Protein AF-0000000073405191 (afdb_homodimer)

Structure (mmCIF, N/CA/C/O backbone):
data_AF-0000000073405191-model_v1
#
loop_
_entity.id
_entity.type
_entity.pdbx_description
1 polymer 'Dihydrolipoamide dehydrogenase'
#
loop_
_atom_site.group_PDB
_atom_site.id
_atom_site.type_symbol
_atom_site.label_atom_id
_atom_site.label_alt_id
_atom_site.label_comp_id
_atom_site.label_asym_id
_atom_site.label_entity_id
_atom_site.label_seq_id
_atom_site.pdbx_PDB_ins_code
_atom_site.Cartn_x
_atom_site.Cartn_y
_atom_site.Cartn_z
_atom_site.occupancy
_atom_site.B_iso_or_equiv
_atom_site.auth_seq_id
_atom_site.auth_comp_id
_atom_site.auth_asym_id
_atom_site.auth_atom_id
_atom_site.pdbx_PDB_model_num
ATOM 1 N N . MET A 1 1 ? 26.297 29.125 11.461 1 95.62 1 MET A N 1
ATOM 2 C CA . MET A 1 1 ? 25.328 30.203 11.625 1 95.62 1 MET A CA 1
ATOM 3 C C . MET A 1 1 ? 24.344 29.891 12.742 1 95.62 1 MET A C 1
ATOM 5 O O . MET A 1 1 ? 24.234 28.75 13.18 1 95.62 1 MET A O 1
ATOM 9 N N . ARG A 1 2 ? 23.734 30.891 13.266 1 97.25 2 ARG A N 1
ATOM 10 C CA . ARG A 1 2 ? 22.625 30.75 14.195 1 97.25 2 ARG A CA 1
ATOM 11 C C . ARG A 1 2 ? 21.297 30.875 13.477 1 97.25 2 ARG A C 1
ATOM 13 O O . ARG A 1 2 ? 21 31.922 12.883 1 97.25 2 ARG A O 1
ATOM 20 N N . ILE A 1 3 ? 20.547 29.781 13.508 1 98.25 3 ILE A N 1
ATOM 21 C CA . ILE A 1 3 ? 19.266 29.766 12.812 1 98.25 3 ILE A CA 1
ATOM 22 C C . ILE A 1 3 ? 18.141 29.547 13.82 1 98.25 3 ILE A C 1
ATOM 24 O O . ILE A 1 3 ? 18.219 28.641 14.664 1 98.25 3 ILE A O 1
ATOM 28 N N . VAL A 1 4 ? 17.141 30.422 13.797 1 98.5 4 VAL A N 1
ATOM 29 C CA . VAL A 1 4 ? 15.969 30.281 14.648 1 98.5 4 VAL A CA 1
ATOM 30 C C . VAL A 1 4 ? 14.781 29.781 13.828 1 98.5 4 VAL A C 1
ATOM 32 O O . VAL A 1 4 ? 14.461 30.359 12.789 1 98.5 4 VAL A O 1
ATOM 35 N N . VAL A 1 5 ? 14.203 28.703 14.219 1 98.75 5 VAL A N 1
ATOM 36 C CA . VAL A 1 5 ? 13.008 28.125 13.609 1 98.75 5 VAL A CA 1
ATOM 37 C C . VAL A 1 5 ? 11.812 28.328 14.539 1 98.75 5 VAL A C 1
ATOM 39 O O . VAL A 1 5 ? 11.883 28.016 15.727 1 98.75 5 VAL A O 1
ATOM 42 N N . ILE A 1 6 ? 10.703 28.875 14.008 1 98.75 6 ILE A N 1
ATOM 43 C CA . ILE A 1 6 ? 9.539 29.156 14.844 1 98.75 6 ILE A CA 1
ATOM 44 C C . ILE A 1 6 ? 8.406 28.203 14.469 1 98.75 6 ILE A C 1
ATOM 46 O O . ILE A 1 6 ? 7.824 28.312 13.391 1 98.75 6 ILE A O 1
ATOM 50 N N . GLY A 1 7 ? 8.008 27.359 15.406 1 98.5 7 GLY A N 1
ATOM 51 C CA . GLY A 1 7 ? 7.008 26.328 15.195 1 98.5 7 GLY A CA 1
ATOM 52 C C . GLY A 1 7 ? 7.602 24.938 15.117 1 98.5 7 GLY A C 1
ATOM 53 O O . GLY A 1 7 ? 8.633 24.734 14.477 1 98.5 7 GLY A O 1
ATOM 54 N N . SER A 1 8 ? 6.941 23.984 15.719 1 98.38 8 SER A N 1
ATOM 55 C CA . SER A 1 8 ? 7.512 22.641 15.812 1 98.38 8 SER A CA 1
ATOM 56 C C . SER A 1 8 ? 6.695 21.641 15.008 1 98.38 8 SER A C 1
ATOM 58 O O . SER A 1 8 ? 6.809 20.438 15.219 1 98.38 8 SER A O 1
ATOM 60 N N . GLY A 1 9 ? 5.742 22.156 14.102 1 97.88 9 GLY A N 1
ATOM 61 C CA . GLY A 1 9 ? 5.086 21.25 13.172 1 97.88 9 GLY A CA 1
ATOM 62 C C . GLY A 1 9 ? 6.043 20.625 12.172 1 97.88 9 GLY A C 1
ATOM 63 O O . GLY A 1 9 ? 7.258 20.812 12.273 1 97.88 9 GLY A O 1
ATOM 64 N N . PRO A 1 10 ? 5.492 19.922 11.172 1 97.94 10 PRO A N 1
ATOM 65 C CA . PRO A 1 10 ? 6.34 19.188 10.227 1 97.94 10 PRO A CA 1
ATOM 66 C C . PRO A 1 10 ? 7.363 20.094 9.539 1 97.94 10 PRO A C 1
ATOM 68 O O . PRO A 1 10 ? 8.539 19.734 9.453 1 97.94 10 PRO A O 1
ATOM 71 N N . ALA A 1 11 ? 6.965 21.25 9.078 1 98.62 11 ALA A N 1
ATOM 72 C CA . ALA A 1 11 ? 7.883 22.156 8.391 1 98.62 11 ALA A CA 1
ATOM 73 C C . ALA A 1 11 ? 9 22.625 9.32 1 98.62 11 ALA A C 1
ATOM 75 O O . ALA A 1 11 ? 10.172 22.641 8.93 1 98.62 11 ALA A O 1
ATOM 76 N N . GLY A 1 12 ? 8.617 23.031 10.508 1 98.75 12 GLY A N 1
ATOM 77 C CA . GLY A 1 12 ? 9.609 23.5 11.469 1 98.75 12 GLY A CA 1
ATOM 78 C C . GLY A 1 12 ? 10.57 22.406 11.906 1 98.75 12 GLY A C 1
ATOM 79 O O . GLY A 1 12 ? 11.781 22.641 11.961 1 98.75 12 GLY A O 1
ATOM 80 N N . LEU A 1 13 ? 10.055 21.266 12.195 1 98.38 13 LEU A N 1
ATOM 81 C CA . LEU A 1 13 ? 10.867 20.125 12.633 1 98.38 13 LEU A CA 1
ATOM 82 C C . LEU A 1 13 ? 11.93 19.797 11.602 1 98.38 13 LEU A C 1
ATOM 84 O O . LEU A 1 13 ? 13.109 19.672 11.93 1 98.38 13 LEU A O 1
ATOM 88 N N . TYR A 1 14 ? 11.555 19.719 10.375 1 98.19 14 TYR A N 1
ATOM 89 C CA . TYR A 1 14 ? 12.484 19.25 9.359 1 98.19 14 TYR A CA 1
ATOM 90 C C . TYR A 1 14 ? 13.391 20.375 8.891 1 98.19 14 TYR A C 1
ATOM 92 O O . TYR A 1 14 ? 14.508 20.125 8.422 1 98.19 14 TYR A O 1
ATOM 100 N N . SER A 1 15 ? 12.945 21.641 9.031 1 98.75 15 SER A N 1
ATOM 101 C CA . SER A 1 15 ? 13.875 22.75 8.836 1 98.75 15 SER A CA 1
ATOM 102 C C . SER A 1 15 ? 15 22.719 9.867 1 98.75 15 SER A C 1
ATOM 104 O O . SER A 1 15 ? 16.172 22.906 9.523 1 98.75 15 SER A O 1
ATOM 106 N N . ALA A 1 16 ? 14.594 22.5 11.078 1 98.75 16 ALA A N 1
ATOM 107 C CA . ALA A 1 16 ? 15.547 22.484 12.18 1 98.75 16 ALA A CA 1
ATOM 108 C C . ALA A 1 16 ? 16.562 21.344 12.023 1 98.75 16 ALA A C 1
ATOM 110 O O . ALA A 1 16 ? 17.766 21.562 12.133 1 98.75 16 ALA A O 1
ATOM 111 N N . ILE A 1 17 ? 16.062 20.172 11.719 1 97.75 17 ILE A N 1
ATOM 112 C CA . ILE A 1 17 ? 16.922 18.984 11.609 1 97.75 17 ILE A CA 1
ATOM 113 C C . ILE A 1 17 ? 17.859 19.141 10.414 1 97.75 17 ILE A C 1
ATOM 115 O O . ILE A 1 17 ? 19.047 18.828 10.5 1 97.75 17 ILE A O 1
ATOM 119 N N . THR A 1 18 ? 17.312 19.625 9.32 1 97.75 18 THR A N 1
ATOM 120 C CA . THR A 1 18 ? 18.125 19.828 8.117 1 97.75 18 THR A CA 1
ATOM 121 C C . THR A 1 18 ? 19.234 20.844 8.375 1 97.75 18 THR A C 1
ATOM 123 O O . THR A 1 18 ? 20.391 20.609 8.055 1 97.75 18 THR A O 1
ATOM 126 N N . SER A 1 19 ? 18.906 21.938 8.984 1 98.56 19 SER A N 1
ATOM 127 C CA . SER A 1 19 ? 19.875 23 9.281 1 98.56 19 SER A CA 1
ATOM 128 C C . SER A 1 19 ? 20.938 22.516 10.258 1 98.56 19 SER A C 1
ATOM 130 O O . SER A 1 19 ? 22.125 22.797 10.07 1 98.56 19 SER A O 1
ATOM 132 N N . SER A 1 20 ? 20.484 21.859 11.273 1 98.56 20 SER A N 1
ATOM 133 C CA . SER A 1 20 ? 21.406 21.359 12.273 1 98.56 20 SER A CA 1
ATOM 134 C C . SER A 1 20 ? 22.375 20.344 11.672 1 98.56 20 SER A C 1
ATOM 136 O O . SER A 1 20 ? 23.562 20.344 11.992 1 98.56 20 SER A O 1
ATOM 138 N N . SER A 1 21 ? 21.875 19.5 10.836 1 96.88 21 SER A N 1
ATOM 139 C CA . SER A 1 21 ? 22.703 18.469 10.203 1 96.88 21 SER A CA 1
ATOM 140 C C . SER A 1 21 ? 23.797 19.078 9.336 1 96.88 21 SER A C 1
ATOM 142 O O . SER A 1 21 ? 24.781 18.422 9.023 1 96.88 21 SER A O 1
ATOM 144 N N . LEU A 1 22 ? 23.625 20.344 8.969 1 97.44 22 LEU A N 1
ATOM 145 C CA . LEU A 1 22 ? 24.594 21.062 8.141 1 97.44 22 LEU A CA 1
ATOM 146 C C . LEU A 1 22 ? 25.594 21.828 9 1 97.44 22 LEU A C 1
ATOM 148 O O . LEU A 1 22 ? 26.406 22.594 8.477 1 97.44 22 LEU A O 1
ATOM 152 N N . GLY A 1 23 ? 25.469 21.688 10.336 1 97.88 23 GLY A N 1
ATOM 153 C CA . GLY A 1 23 ? 26.469 22.234 11.234 1 97.88 23 GLY A CA 1
ATOM 154 C C . GLY A 1 23 ? 26.062 23.547 11.867 1 97.88 23 GLY A C 1
ATOM 155 O O . GLY A 1 23 ? 26.844 24.156 12.602 1 97.88 23 GLY A O 1
ATOM 156 N N . ASN A 1 24 ? 24.859 24 11.656 1 98.5 24 ASN A N 1
ATOM 157 C CA . ASN A 1 24 ? 24.391 25.266 12.219 1 98.5 24 ASN A CA 1
ATOM 158 C C . ASN A 1 24 ? 23.922 25.094 13.656 1 98.5 24 ASN A C 1
ATOM 160 O O . ASN A 1 24 ? 23.547 24 14.07 1 98.5 24 ASN A O 1
ATOM 164 N N . LYS A 1 25 ? 24.047 26.125 14.406 1 98.25 25 LYS A N 1
ATOM 165 C CA . LYS A 1 25 ? 23.375 26.172 15.703 1 98.25 25 LYS A CA 1
ATOM 166 C C . LYS A 1 25 ? 21.906 26.547 15.555 1 98.25 25 LYS A C 1
ATOM 168 O O . LYS A 1 25 ? 21.578 27.656 15.141 1 98.25 25 LYS A O 1
ATOM 173 N N . VAL A 1 26 ? 21.031 25.625 15.93 1 98.69 26 VAL A N 1
ATOM 174 C CA . VAL A 1 26 ? 19.625 25.828 15.641 1 98.69 26 VAL A CA 1
ATOM 175 C C . VAL A 1 26 ? 18.844 25.922 16.953 1 98.69 26 VAL A C 1
ATOM 177 O O . VAL A 1 26 ? 19.031 25.109 17.859 1 98.69 26 VAL A O 1
ATOM 180 N N . THR A 1 27 ? 18 26.922 17.062 1 98.25 27 THR A N 1
ATOM 181 C CA . THR A 1 27 ? 17.031 27.062 18.141 1 98.25 27 THR A CA 1
ATOM 182 C C . THR A 1 27 ? 15.602 26.984 17.594 1 98.25 27 THR A C 1
ATOM 184 O O . THR A 1 27 ? 15.242 27.734 16.688 1 98.25 27 THR A O 1
ATOM 187 N N . LEU A 1 28 ? 14.844 26.016 18.062 1 98.69 28 LEU A N 1
ATOM 188 C CA . LEU A 1 28 ? 13.438 25.875 17.703 1 98.69 28 LEU A CA 1
ATOM 189 C C . LEU A 1 28 ? 12.539 26.469 18.781 1 98.69 28 LEU A C 1
ATOM 191 O O . LEU A 1 28 ? 12.656 26.109 19.969 1 98.69 28 LEU A O 1
ATOM 195 N N . VAL A 1 29 ? 11.703 27.406 18.422 1 98.56 29 VAL A N 1
ATOM 196 C CA . VAL A 1 29 ? 10.781 28.062 19.344 1 98.56 29 VAL A CA 1
ATOM 197 C C . VAL A 1 29 ? 9.375 27.484 19.156 1 98.56 29 VAL A C 1
ATOM 199 O O . VAL A 1 29 ? 8.867 27.438 18.031 1 98.56 29 VAL A O 1
ATOM 202 N N . GLU A 1 30 ? 8.773 27.016 20.156 1 98.44 30 GLU A N 1
ATOM 203 C CA . GLU A 1 30 ? 7.422 26.469 20.141 1 98.44 30 GLU A CA 1
ATOM 204 C C . GLU A 1 30 ? 6.578 27.047 21.266 1 98.44 30 GLU A C 1
ATOM 206 O O . GLU A 1 30 ? 6.969 26.984 22.438 1 98.44 30 GLU A O 1
ATOM 211 N N . LYS A 1 31 ? 5.445 27.609 20.891 1 96.56 31 LYS A N 1
ATOM 212 C CA . LYS A 1 31 ? 4.59 28.234 21.891 1 96.56 31 LYS A CA 1
ATOM 213 C C . LYS A 1 31 ? 3.951 27.203 22.812 1 96.56 31 LYS A C 1
ATOM 215 O O . LYS A 1 31 ? 3.68 27.484 23.984 1 96.56 31 LYS A O 1
ATOM 220 N N . GLU A 1 32 ? 3.672 25.984 22.266 1 95.06 32 GLU A N 1
ATOM 221 C CA . GLU A 1 32 ? 3.047 24.922 23.062 1 95.06 32 GLU A CA 1
ATOM 222 C C . GLU A 1 32 ? 4.082 24.172 23.891 1 95.06 32 GLU A C 1
ATOM 224 O O . GLU A 1 32 ? 5.273 24.188 23.562 1 95.06 32 GLU A O 1
ATOM 229 N N . ASP A 1 33 ? 3.547 23.469 24.891 1 94.75 33 ASP A N 1
ATOM 230 C CA . ASP A 1 33 ? 4.422 22.641 25.719 1 94.75 33 ASP A CA 1
ATOM 231 C C . ASP A 1 33 ? 4.836 21.375 24.969 1 94.75 33 ASP A C 1
ATOM 233 O O . ASP A 1 33 ? 5.898 20.812 25.25 1 94.75 33 ASP A O 1
ATOM 237 N N . ARG A 1 34 ? 3.947 20.938 24.188 1 95.31 34 ARG A N 1
ATOM 238 C CA . ARG A 1 34 ? 4.215 19.719 23.422 1 95.31 34 ARG A CA 1
ATOM 239 C C . ARG A 1 34 ? 4.66 20.047 22 1 95.31 34 ARG A C 1
ATOM 241 O O . ARG A 1 34 ? 4.223 21.047 21.422 1 95.31 34 ARG A O 1
ATOM 248 N N . LEU A 1 35 ? 5.453 19.172 21.484 1 97.94 35 LEU A N 1
ATOM 249 C CA . LEU A 1 35 ? 6.004 19.375 20.156 1 97.94 35 LEU A CA 1
ATOM 250 C C . LEU A 1 35 ? 5.23 18.578 19.109 1 97.94 35 LEU A C 1
ATOM 252 O O . LEU A 1 35 ? 4.562 17.594 19.453 1 97.94 35 LEU A O 1
ATOM 256 N N . GLY A 1 36 ? 5.336 19.062 17.875 1 97.44 36 GLY A N 1
ATOM 257 C CA . GLY A 1 36 ? 4.793 18.281 16.781 1 97.44 36 GLY A CA 1
ATOM 258 C C . GLY A 1 36 ? 3.764 19.031 15.961 1 97.44 36 GLY A C 1
ATOM 259 O O . GLY A 1 36 ? 3.396 18.594 14.867 1 97.44 36 GLY A O 1
ATOM 260 N N . GLY A 1 37 ? 3.299 20.188 16.453 1 97 37 GLY A N 1
ATOM 261 C CA . GLY A 1 37 ? 2.355 21.016 15.719 1 97 37 GLY A CA 1
ATOM 262 C C . GLY A 1 37 ? 1.03 20.328 15.469 1 97 37 GLY A C 1
ATOM 263 O O . GLY A 1 37 ? 0.653 19.406 16.203 1 97 37 GLY A O 1
ATOM 264 N N . THR A 1 38 ? 0.294 20.812 14.523 1 95.06 38 THR A N 1
ATOM 265 C CA . THR A 1 38 ? -1.05 20.328 14.234 1 95.06 38 THR A CA 1
ATOM 266 C C . THR A 1 38 ? -1.018 18.859 13.844 1 95.06 38 THR A C 1
ATOM 268 O O . THR A 1 38 ? -1.828 18.062 14.32 1 95.06 38 THR A O 1
ATOM 271 N N . CYS A 1 39 ? -0.105 18.453 13.016 1 96.69 39 CYS A N 1
ATOM 272 C CA . CYS A 1 39 ? -0.066 17.094 12.469 1 96.69 39 CYS A CA 1
ATOM 273 C C . CYS A 1 39 ? 0.036 16.062 13.578 1 96.69 39 CYS A C 1
ATOM 275 O O . CYS A 1 39 ? -0.741 15.109 13.617 1 96.69 39 CYS A O 1
ATOM 277 N N . VAL A 1 40 ? 0.965 16.25 14.469 1 97.94 40 VAL A N 1
ATOM 278 C CA . VAL A 1 40 ? 1.232 15.266 15.516 1 97.94 40 VAL A CA 1
ATOM 279 C C . VAL A 1 40 ? 0.163 15.359 16.594 1 97.94 40 VAL A C 1
ATOM 281 O O . VAL A 1 40 ? -0.414 14.344 17 1 97.94 40 VAL A O 1
ATOM 284 N N . LEU A 1 41 ? -0.231 16.531 16.984 1 97.94 41 LEU A N 1
ATOM 285 C CA . LEU A 1 41 ? -0.994 16.719 18.219 1 97.94 41 LEU A CA 1
ATOM 286 C C . LEU A 1 41 ? -2.492 16.703 17.938 1 97.94 41 LEU A C 1
ATOM 288 O O . LEU A 1 41 ? -3.287 16.328 18.797 1 97.94 41 LEU A O 1
ATOM 292 N N . TYR A 1 42 ? -2.896 17.078 16.641 1 96.88 42 TYR A N 1
ATOM 293 C CA . TYR A 1 42 ? -4.32 17.359 16.484 1 96.88 42 TYR A CA 1
ATOM 294 C C . TYR A 1 42 ? -4.867 16.75 15.203 1 96.88 42 TYR A C 1
ATOM 296 O O . TYR A 1 42 ? -6.082 16.609 15.047 1 96.88 42 TYR A O 1
ATOM 304 N N . GLY A 1 43 ? -3.998 16.406 14.281 1 95.56 43 GLY A N 1
ATOM 305 C CA . GLY A 1 43 ? -4.477 16.094 12.945 1 95.56 43 GLY A CA 1
ATOM 306 C C . GLY A 1 43 ? -4.016 14.742 12.438 1 95.56 43 GLY A C 1
ATOM 307 O O . GLY A 1 43 ? -4.621 13.719 12.758 1 95.56 43 GLY A O 1
ATOM 308 N N . CYS A 1 44 ? -2.861 14.664 11.734 1 95.75 44 CYS A N 1
ATOM 309 C CA . CYS A 1 44 ? -2.373 13.523 10.977 1 95.75 44 CYS A CA 1
ATOM 310 C C . CYS A 1 44 ? -2.316 12.273 11.852 1 95.75 44 CYS A C 1
ATOM 312 O O . CYS A 1 44 ? -2.887 11.242 11.5 1 95.75 44 CYS A O 1
ATOM 314 N N . ILE A 1 45 ? -1.733 12.344 13.008 1 98.38 45 ILE A N 1
ATOM 315 C CA . ILE A 1 45 ? -1.4 11.164 13.805 1 98.38 45 ILE A CA 1
ATOM 316 C C . ILE A 1 45 ? -2.65 10.656 14.516 1 98.38 45 ILE A C 1
ATOM 318 O O . ILE A 1 45 ? -3.031 9.492 14.359 1 98.38 45 ILE A O 1
ATOM 322 N N . PRO A 1 46 ? -3.34 11.5 15.266 1 98.62 46 PRO A N 1
ATOM 323 C CA . PRO A 1 46 ? -4.52 10.945 15.938 1 98.62 46 PRO A CA 1
ATOM 324 C C . PRO A 1 46 ? -5.602 10.508 14.953 1 98.62 46 PRO A C 1
ATOM 326 O O . PRO A 1 46 ? -6.289 9.508 15.188 1 98.62 46 PRO A O 1
ATOM 329 N N . SER A 1 47 ? -5.805 11.242 13.891 1 98.06 47 SER A N 1
ATOM 330 C CA . SER A 1 47 ? -6.84 10.844 12.938 1 98.06 47 SER A CA 1
ATOM 331 C C . SER A 1 47 ? -6.555 9.461 12.359 1 98.06 47 SER A C 1
ATOM 333 O O . SER A 1 47 ? -7.461 8.633 12.242 1 98.06 47 SER A O 1
ATOM 335 N N . LYS A 1 48 ? -5.316 9.188 11.992 1 98.56 48 LYS A N 1
ATOM 336 C CA . LYS A 1 48 ? -4.977 7.887 11.422 1 98.56 48 LYS A CA 1
ATOM 337 C C . LYS A 1 48 ? -5.141 6.777 12.461 1 98.56 48 LYS A C 1
ATOM 339 O O . LYS A 1 48 ? -5.441 5.633 12.109 1 98.56 48 LYS A O 1
ATOM 344 N N . ALA A 1 49 ? -4.73 7.07 13.68 1 98.75 49 ALA A N 1
ATOM 345 C CA . ALA A 1 49 ? -4.895 6.094 14.758 1 98.75 49 ALA A CA 1
ATOM 346 C C . ALA A 1 49 ? -6.371 5.785 14.992 1 98.75 49 ALA A C 1
ATOM 348 O O . ALA A 1 49 ? -6.738 4.637 15.258 1 98.75 49 ALA A O 1
ATOM 349 N N . MET A 1 50 ? -7.199 6.828 14.891 1 98.69 50 MET A N 1
ATOM 350 C CA . MET A 1 50 ? -8.633 6.676 15.141 1 98.69 50 MET A CA 1
ATOM 351 C C . MET A 1 50 ? -9.305 5.949 13.984 1 98.69 50 MET A C 1
ATOM 353 O O . MET A 1 50 ? -10.242 5.176 14.195 1 98.69 50 MET A O 1
ATOM 357 N N . LEU A 1 51 ? -8.859 6.152 12.805 1 98.62 51 LEU A N 1
ATOM 358 C CA . LEU A 1 51 ? -9.469 5.598 11.602 1 98.62 51 LEU A CA 1
ATOM 359 C C . LEU A 1 51 ? -9.148 4.109 11.469 1 98.62 51 LEU A C 1
ATOM 361 O O . LEU A 1 51 ? -9.969 3.338 10.969 1 98.62 51 LEU A O 1
ATOM 365 N N . HIS A 1 52 ? -7.996 3.676 11.961 1 98.5 52 HIS A N 1
ATOM 366 C CA . HIS A 1 52 ? -7.418 2.373 11.656 1 98.5 52 HIS A CA 1
ATOM 367 C C . HIS A 1 52 ? -8.312 1.24 12.148 1 98.5 52 HIS A C 1
ATOM 369 O O . HIS A 1 52 ? -8.641 0.326 11.391 1 98.5 52 HIS A O 1
ATOM 375 N N . PRO A 1 53 ? -8.805 1.292 13.43 1 97.56 53 PRO A N 1
ATOM 376 C CA . PRO A 1 53 ? -9.672 0.207 13.898 1 97.56 53 PRO A CA 1
ATOM 377 C C . PRO A 1 53 ? -10.969 0.112 13.102 1 97.56 53 PRO A C 1
ATOM 379 O O . PRO A 1 53 ? -11.492 -0.986 12.898 1 97.56 53 PRO A O 1
ATOM 382 N N . LEU A 1 54 ? -11.438 1.261 12.633 1 97.75 54 LEU A N 1
ATOM 383 C CA . LEU A 1 54 ? -12.695 1.291 11.891 1 97.75 54 LEU A CA 1
ATOM 384 C C . LEU A 1 54 ? -12.516 0.716 10.492 1 97.75 54 LEU A C 1
ATOM 386 O O . LEU A 1 54 ? -13.414 0.05 9.977 1 97.75 54 LEU A O 1
ATOM 390 N N . ILE A 1 55 ? -11.391 0.973 9.938 1 97.69 55 ILE A N 1
ATOM 391 C CA . ILE A 1 55 ? -11.062 0.417 8.625 1 97.69 55 ILE A CA 1
ATOM 392 C C . ILE A 1 55 ? -10.945 -1.102 8.727 1 97.69 55 ILE A C 1
ATOM 394 O O . ILE A 1 55 ? -11.477 -1.827 7.879 1 97.69 55 ILE A O 1
ATOM 398 N N . LEU A 1 56 ? -10.258 -1.617 9.758 1 96.44 56 LEU A N 1
ATOM 399 C CA . LEU A 1 56 ? -10.133 -3.053 9.984 1 96.44 56 LEU A CA 1
ATOM 400 C C . LEU A 1 56 ? -11.508 -3.691 10.164 1 96.44 56 LEU A C 1
ATOM 402 O O . LEU A 1 56 ? -11.781 -4.754 9.594 1 96.44 56 LEU A O 1
ATOM 406 N N . SER A 1 57 ? -12.336 -3.027 10.969 1 95.56 57 SER A N 1
ATOM 407 C CA . SER A 1 57 ? -13.672 -3.547 11.25 1 95.56 57 SER A CA 1
ATOM 408 C C . SER A 1 57 ? -14.508 -3.645 9.977 1 95.56 57 SER A C 1
ATOM 410 O O . SER A 1 57 ? -15.242 -4.613 9.781 1 95.56 57 SER A O 1
ATOM 412 N N . SER A 1 58 ? -14.367 -2.65 9.156 1 95.31 58 SER A N 1
ATOM 413 C CA . SER A 1 58 ? -15.07 -2.664 7.879 1 95.31 58 SER A CA 1
ATOM 414 C C . SER A 1 58 ? -14.633 -3.848 7.02 1 95.31 58 SER A C 1
ATOM 416 O O . SER A 1 58 ? -15.461 -4.473 6.352 1 95.31 58 SER A O 1
ATOM 418 N N . GLY A 1 59 ? -13.352 -4.156 7.035 1 95.56 59 GLY A N 1
ATOM 419 C CA . GLY A 1 59 ? -12.852 -5.305 6.305 1 95.56 59 GLY A CA 1
ATOM 420 C C . GLY A 1 59 ? -13.398 -6.625 6.816 1 95.56 59 GLY A C 1
ATOM 421 O O . GLY A 1 59 ? -13.75 -7.504 6.027 1 95.56 59 GLY A O 1
ATOM 422 N N . ILE A 1 60 ? -13.477 -6.77 8.141 1 95.38 60 ILE A N 1
ATOM 423 C CA . ILE A 1 60 ? -13.992 -7.984 8.758 1 95.38 60 ILE A CA 1
ATOM 424 C C . ILE A 1 60 ? -15.445 -8.195 8.352 1 95.38 60 ILE A C 1
ATOM 426 O O . ILE A 1 60 ? -15.859 -9.32 8.07 1 95.38 60 ILE A O 1
ATOM 430 N N . GLU A 1 61 ? -16.172 -7.102 8.312 1 94.25 61 GLU A N 1
ATOM 431 C CA . GLU A 1 61 ? -17.578 -7.188 7.934 1 94.25 61 GLU A CA 1
ATOM 432 C C . GLU A 1 61 ? -17.734 -7.746 6.523 1 94.25 61 GLU A C 1
ATOM 434 O O . GLU A 1 61 ? -18.688 -8.484 6.246 1 94.25 61 GLU A O 1
ATOM 439 N N . LYS A 1 62 ? -16.875 -7.465 5.656 1 94.06 62 LYS A N 1
ATOM 440 C CA . LYS A 1 62 ? -16.953 -7.91 4.27 1 94.06 62 LYS A CA 1
ATOM 441 C C . LYS A 1 62 ? -16.672 -9.406 4.156 1 94.06 62 LYS A C 1
ATOM 443 O O . LYS A 1 62 ? -17.234 -10.078 3.287 1 94.06 62 LYS A O 1
ATOM 448 N N . VAL A 1 63 ? -15.781 -9.93 5.008 1 94.69 63 VAL A N 1
ATOM 449 C CA . VAL A 1 63 ? -15.359 -11.32 4.848 1 94.69 63 VAL A CA 1
ATOM 450 C C . VAL A 1 63 ? -16.203 -12.227 5.742 1 94.69 63 VAL A C 1
ATOM 452 O O . VAL A 1 63 ? -16.375 -13.414 5.453 1 94.69 63 VAL A O 1
ATOM 455 N N . LYS A 1 64 ? -16.703 -11.695 6.863 1 90.19 64 LYS A N 1
ATOM 456 C CA . LYS A 1 64 ? -17.453 -12.539 7.793 1 90.19 64 LYS A CA 1
ATOM 457 C C . LYS A 1 64 ? -18.938 -12.203 7.758 1 90.19 64 LYS A C 1
ATOM 459 O O . LYS A 1 64 ? -19.766 -12.961 8.289 1 90.19 64 LYS A O 1
ATOM 464 N N . GLY A 1 65 ? -19.438 -11.055 7.008 1 80.56 65 GLY A N 1
ATOM 465 C CA . GLY A 1 65 ? -20.812 -10.633 6.832 1 80.56 65 GLY A CA 1
ATOM 466 C C . GLY A 1 65 ? -21.453 -10.125 8.109 1 80.56 65 GLY A C 1
ATOM 467 O O . GLY A 1 65 ? -21.781 -8.945 8.219 1 80.56 65 GLY A O 1
ATOM 468 N N . ASN A 1 66 ? -21.891 -11.031 9.07 1 72.81 66 ASN A N 1
ATOM 469 C CA . ASN A 1 66 ? -22.766 -10.742 10.203 1 72.81 66 ASN A CA 1
ATOM 470 C C . ASN A 1 66 ? -21.953 -10.5 11.477 1 72.81 66 ASN A C 1
ATOM 472 O O . ASN A 1 66 ? -22.516 -10.516 12.578 1 72.81 66 ASN A O 1
ATOM 476 N N . SER A 1 67 ? -20.75 -10.258 11.352 1 73.94 67 SER A N 1
ATOM 477 C CA . SER A 1 67 ? -19.938 -10 12.539 1 73.94 67 SER A CA 1
ATOM 478 C C . SER A 1 67 ? -19.344 -8.594 12.508 1 73.94 67 SER A C 1
ATOM 480 O O . SER A 1 67 ? -18.547 -8.273 11.633 1 73.94 67 SER A O 1
ATOM 482 N N . LYS A 1 68 ? -20.141 -7.793 13.352 1 78.44 68 LYS A N 1
ATOM 483 C CA . LYS A 1 68 ? -19.625 -6.43 13.414 1 78.44 68 LYS A CA 1
ATOM 484 C C . LYS A 1 68 ? -18.797 -6.211 14.68 1 78.44 68 LYS A C 1
ATOM 486 O O . LYS A 1 68 ? -19.25 -6.543 15.781 1 78.44 68 LYS A O 1
ATOM 491 N N . ILE A 1 69 ? -17.547 -5.855 14.438 1 88.12 69 ILE A N 1
ATOM 492 C CA . ILE A 1 69 ? -16.719 -5.398 15.547 1 88.12 69 ILE A CA 1
ATOM 493 C C . ILE A 1 69 ? -16.953 -3.908 15.781 1 88.12 69 ILE A C 1
ATOM 495 O O . ILE A 1 69 ? -16.688 -3.086 14.898 1 88.12 69 ILE A O 1
ATOM 499 N N . GLU A 1 70 ? -17.469 -3.637 16.922 1 90.19 70 GLU A N 1
ATOM 500 C CA . GLU A 1 70 ? -17.828 -2.248 17.188 1 90.19 70 GLU A CA 1
ATOM 501 C C . GLU A 1 70 ? -16.812 -1.571 18.094 1 90.19 70 GLU A C 1
ATOM 503 O O . GLU A 1 70 ? -16.234 -2.209 18.969 1 90.19 70 GLU A O 1
ATOM 508 N N . PHE A 1 71 ? -16.562 -0.334 17.766 1 94.44 71 PHE A N 1
ATOM 509 C CA . PHE A 1 71 ? -15.789 0.585 18.594 1 94.44 71 PHE A CA 1
ATOM 510 C C . PHE A 1 71 ? -16.641 1.78 19 1 94.44 71 PHE A C 1
ATOM 512 O O . PHE A 1 71 ? -17.562 2.168 18.297 1 94.44 71 PHE A O 1
ATOM 519 N N . ASN A 1 72 ? -16.406 2.291 20.172 1 96.06 72 ASN A N 1
ATOM 520 C CA . ASN A 1 72 ? -17.016 3.562 20.516 1 96.06 72 ASN A CA 1
ATOM 521 C C . ASN A 1 72 ? -16.031 4.715 20.438 1 96.06 72 ASN A C 1
ATOM 523 O O . ASN A 1 72 ? -14.828 4.496 20.25 1 96.06 72 ASN A O 1
ATOM 527 N N . PHE A 1 73 ? -16.547 5.879 20.547 1 97.62 73 PHE A N 1
ATOM 528 C CA . PHE A 1 73 ? -15.742 7.07 20.312 1 97.62 73 PHE A CA 1
ATOM 529 C C . PHE A 1 73 ? -14.609 7.156 21.328 1 97.62 73 PHE A C 1
ATOM 531 O O . PHE A 1 73 ? -13.484 7.508 20.969 1 97.62 73 PHE A O 1
ATOM 538 N N . LYS A 1 74 ? -14.875 6.855 22.5 1 97 74 LYS A N 1
ATOM 539 C CA . LYS A 1 74 ? -13.867 6.934 23.562 1 97 74 LYS A CA 1
ATOM 540 C C . LYS A 1 74 ? -12.695 5.992 23.266 1 97 74 LYS A C 1
ATOM 542 O O . LYS A 1 74 ? -11.539 6.363 23.453 1 97 74 LYS A O 1
ATOM 547 N N . GLU A 1 75 ? -12.992 4.805 22.828 1 95.69 75 GLU A N 1
ATOM 548 C CA . GLU A 1 75 ? -11.969 3.814 22.516 1 95.69 75 GLU A CA 1
ATOM 549 C C . GLU A 1 75 ? -11.023 4.324 21.422 1 95.69 75 GLU A C 1
ATOM 551 O O . GLU A 1 75 ? -9.805 4.238 21.578 1 95.69 75 GLU A O 1
ATOM 556 N N . ILE A 1 76 ? -11.594 4.863 20.375 1 97.5 76 ILE A N 1
ATOM 557 C CA . ILE A 1 76 ? -10.742 5.242 19.266 1 97.5 76 ILE A CA 1
ATOM 558 C C . ILE A 1 76 ? -10.008 6.543 19.594 1 97.5 76 ILE A C 1
ATOM 560 O O . ILE A 1 76 ? -8.883 6.762 19.141 1 97.5 76 ILE A O 1
ATOM 564 N N . SER A 1 77 ? -10.648 7.422 20.375 1 98 77 SER A N 1
ATOM 565 C CA . SER A 1 77 ? -9.969 8.633 20.812 1 98 77 SER A CA 1
ATOM 566 C C . SER A 1 77 ? -8.758 8.297 21.672 1 98 77 SER A C 1
ATOM 568 O O . SER A 1 77 ? -7.719 8.961 21.594 1 98 77 SER A O 1
ATOM 570 N N . GLU A 1 78 ? -8.875 7.305 22.484 1 97.88 78 GLU A N 1
ATOM 571 C CA . GLU A 1 78 ? -7.754 6.867 23.312 1 97.88 78 GLU A CA 1
ATOM 572 C C . GLU A 1 78 ? -6.602 6.352 22.469 1 97.88 78 GLU A C 1
ATOM 574 O O . GLU A 1 78 ? -5.434 6.602 22.766 1 97.88 78 GLU A O 1
ATOM 579 N N . LEU A 1 79 ? -6.938 5.641 21.469 1 98.19 79 LEU A N 1
ATOM 580 C CA . LEU A 1 79 ? -5.906 5.203 20.531 1 98.19 79 LEU A CA 1
ATOM 581 C C . LEU A 1 79 ? -5.191 6.398 19.906 1 98.19 79 LEU A C 1
ATOM 583 O O . LEU A 1 79 ? -3.969 6.391 19.766 1 98.19 79 LEU A O 1
ATOM 587 N N . GLY A 1 80 ? -5.988 7.41 19.5 1 98.56 80 GLY A N 1
ATOM 588 C CA . GLY A 1 80 ? -5.422 8.633 18.953 1 98.56 80 GLY A CA 1
ATOM 589 C C . GLY A 1 80 ? -4.48 9.336 19.922 1 98.56 80 GLY A C 1
ATOM 590 O O . GLY A 1 80 ? -3.354 9.68 19.547 1 98.56 80 GLY A O 1
ATOM 591 N N . ILE A 1 81 ? -4.91 9.445 21.125 1 98.31 81 ILE A N 1
ATOM 592 C CA . ILE A 1 81 ? -4.152 10.18 22.125 1 98.31 81 ILE A CA 1
ATOM 593 C C . ILE A 1 81 ? -2.871 9.414 22.469 1 98.31 81 ILE A C 1
ATOM 595 O O . ILE A 1 81 ? -1.809 10.023 22.625 1 98.31 81 ILE A O 1
ATOM 599 N N . ASN A 1 82 ? -2.936 8.125 22.547 1 98.25 82 ASN A N 1
ATOM 600 C CA . ASN A 1 82 ? -1.752 7.312 22.812 1 98.25 82 ASN A CA 1
ATOM 601 C C . ASN A 1 82 ? -0.72 7.457 21.703 1 98.25 82 ASN A C 1
ATOM 603 O O . ASN A 1 82 ? 0.481 7.527 21.969 1 98.25 82 ASN A O 1
ATOM 607 N N . ALA A 1 83 ? -1.202 7.473 20.484 1 98.62 83 ALA A N 1
ATOM 608 C CA . ALA A 1 83 ? -0.302 7.668 19.359 1 98.62 83 ALA A CA 1
ATOM 609 C C . ALA A 1 83 ? 0.364 9.039 19.422 1 98.62 83 ALA A C 1
ATOM 611 O O . ALA A 1 83 ? 1.564 9.164 19.156 1 98.62 83 ALA A O 1
ATOM 612 N N . VAL A 1 84 ? -0.447 10.055 19.734 1 98.62 84 VAL A N 1
ATOM 613 C CA . VAL A 1 84 ? 0.052 11.422 19.844 1 98.62 84 VAL A CA 1
ATOM 614 C C . VAL A 1 84 ? 1.174 11.477 20.875 1 98.62 84 VAL A C 1
ATOM 616 O O . VAL A 1 84 ? 2.24 12.039 20.625 1 98.62 84 VAL A O 1
ATOM 619 N N . ASN A 1 85 ? 0.926 10.867 22.031 1 98.44 85 ASN A N 1
ATOM 620 C CA . ASN A 1 85 ? 1.904 10.891 23.109 1 98.44 85 ASN A CA 1
ATOM 621 C C . ASN A 1 85 ? 3.219 10.234 22.688 1 98.44 85 ASN A C 1
ATOM 623 O O . ASN A 1 85 ? 4.293 10.781 22.938 1 98.44 85 ASN A O 1
ATOM 627 N N . ARG A 1 86 ? 3.1 9.172 22.062 1 98.19 86 ARG A N 1
ATOM 628 C CA . ARG A 1 86 ? 4.293 8.445 21.641 1 98.19 86 ARG A CA 1
ATOM 629 C C . ARG A 1 86 ? 5.055 9.219 20.562 1 98.19 86 ARG A C 1
ATOM 631 O O . ARG A 1 86 ? 6.277 9.344 20.641 1 98.19 86 ARG A O 1
ATOM 638 N N . VAL A 1 87 ? 4.375 9.781 19.594 1 98.38 87 VAL A N 1
ATOM 639 C CA . VAL A 1 87 ? 5.023 10.453 18.484 1 98.38 87 VAL A CA 1
ATOM 640 C C . VAL A 1 87 ? 5.598 11.789 18.938 1 98.38 87 VAL A C 1
ATOM 642 O O . VAL A 1 87 ? 6.68 12.188 18.5 1 98.38 87 VAL A O 1
ATOM 645 N N . SER A 1 88 ? 4.863 12.492 19.75 1 98.12 88 SER A N 1
ATOM 646 C CA . SER A 1 88 ? 5.367 13.766 20.266 1 98.12 88 SER A CA 1
ATOM 647 C C . SER A 1 88 ? 6.652 13.562 21.062 1 98.12 88 SER A C 1
ATOM 649 O O . SER A 1 88 ? 7.602 14.336 20.922 1 98.12 88 SER A O 1
ATOM 651 N N . LYS A 1 89 ? 6.695 12.539 21.906 1 97.19 89 LYS A N 1
ATOM 652 C CA . LYS A 1 89 ? 7.914 12.219 22.641 1 97.19 89 LYS A CA 1
ATOM 653 C C . LYS A 1 89 ? 9.055 11.867 21.688 1 97.19 89 LYS A C 1
ATOM 655 O O . LYS A 1 89 ? 10.203 12.242 21.922 1 97.19 89 LYS A O 1
ATOM 660 N N . GLY A 1 90 ? 8.719 11.141 20.688 1 96.38 90 GLY A N 1
ATOM 661 C CA . GLY A 1 90 ? 9.711 10.828 19.672 1 96.38 90 GLY A CA 1
ATOM 662 C C . GLY A 1 90 ? 10.289 12.055 19 1 96.38 90 GLY A C 1
ATOM 663 O O . GLY A 1 90 ? 11.469 12.094 18.656 1 96.38 90 GLY A O 1
ATOM 664 N N . THR A 1 91 ? 9.438 13.023 18.766 1 96.81 91 THR A N 1
ATOM 665 C CA . THR A 1 91 ? 9.867 14.281 18.172 1 96.81 91 THR A CA 1
ATOM 666 C C . THR A 1 91 ? 10.883 14.984 19.062 1 96.81 91 THR A C 1
ATOM 668 O O . THR A 1 91 ? 11.883 15.516 18.578 1 96.81 91 THR A O 1
ATOM 671 N N . GLU A 1 92 ? 10.648 14.953 20.297 1 96.56 92 GLU A N 1
ATOM 672 C CA . GLU A 1 92 ? 11.586 15.516 21.266 1 96.56 92 GLU A CA 1
ATOM 673 C C . GLU A 1 92 ? 12.945 14.828 21.188 1 96.56 92 GLU A C 1
ATOM 675 O O . GLU A 1 92 ? 13.984 15.492 21.141 1 96.56 92 GLU A O 1
ATOM 680 N N . TYR A 1 93 ? 12.914 13.578 21.172 1 95.94 93 TYR A N 1
ATOM 681 C CA . TYR A 1 93 ? 14.148 12.797 21.109 1 95.94 93 TYR A CA 1
ATOM 682 C C . TYR A 1 93 ? 14.906 13.078 19.812 1 95.94 93 TYR A C 1
ATOM 684 O O . TYR A 1 93 ? 16.141 13.141 19.812 1 95.94 93 TYR A O 1
ATOM 692 N N . MET A 1 94 ? 14.172 13.156 18.766 1 95.5 94 MET A N 1
ATOM 693 C CA . MET A 1 94 ? 14.789 13.422 17.469 1 95.5 94 MET A CA 1
ATOM 694 C C . MET A 1 94 ? 15.508 14.766 17.484 1 95.5 94 MET A C 1
ATOM 696 O O . MET A 1 94 ? 16.641 14.875 16.984 1 95.5 94 MET A O 1
ATOM 700 N N . LEU A 1 95 ? 14.883 15.766 17.984 1 97.62 95 LEU A N 1
ATOM 701 C CA . LEU A 1 95 ? 15.477 17.094 18.062 1 97.62 95 LEU A CA 1
ATOM 702 C C . LEU A 1 95 ? 16.719 17.094 18.953 1 97.62 95 LEU A C 1
ATOM 704 O O . LEU A 1 95 ? 17.703 17.75 18.656 1 97.62 95 LEU A O 1
ATOM 708 N N . GLU A 1 96 ? 16.594 16.328 20.031 1 97.12 96 GLU A N 1
ATOM 709 C CA . GLU A 1 96 ? 17.75 16.188 20.906 1 97.12 96 GLU A CA 1
ATOM 710 C C . GLU A 1 96 ? 18.906 15.516 20.188 1 97.12 96 GLU A C 1
ATOM 712 O O . GLU A 1 96 ? 20.047 15.945 20.297 1 97.12 96 GLU A O 1
ATOM 717 N N . LYS A 1 97 ? 18.594 14.555 19.469 1 95.88 97 LYS A N 1
ATOM 718 C CA . LYS A 1 97 ? 19.609 13.812 18.719 1 95.88 97 LYS A CA 1
ATOM 719 C C . LYS A 1 97 ? 20.328 14.727 17.734 1 95.88 97 LYS A C 1
ATOM 721 O O . LYS A 1 97 ? 21.531 14.562 17.5 1 95.88 97 LYS A O 1
ATOM 726 N N . TYR A 1 98 ? 19.672 15.695 17.188 1 97.31 98 TYR A N 1
ATOM 727 C CA . TYR A 1 98 ? 20.25 16.594 16.203 1 97.31 98 TYR A CA 1
ATOM 728 C C . TYR A 1 98 ? 20.766 17.859 16.859 1 97.31 98 TYR A C 1
ATOM 730 O O . TYR A 1 98 ? 21.125 18.828 16.172 1 97.31 98 TYR A O 1
ATOM 738 N N . ASN A 1 99 ? 20.719 17.922 18.203 1 97.75 99 ASN A N 1
ATOM 739 C CA . ASN A 1 99 ? 21.266 19.031 18.984 1 97.75 99 ASN A CA 1
ATOM 740 C C . ASN A 1 99 ? 20.562 20.344 18.672 1 97.75 99 ASN A C 1
ATOM 742 O O . ASN A 1 99 ? 21.203 21.375 18.484 1 97.75 99 ASN A O 1
ATOM 746 N N . VAL A 1 100 ? 19.266 20.234 18.578 1 98.69 100 VAL A N 1
ATOM 747 C CA . VAL A 1 100 ? 18.453 21.438 18.406 1 98.69 100 VAL A CA 1
ATOM 748 C C . VAL A 1 100 ? 18 21.953 19.766 1 98.69 100 VAL A C 1
ATOM 750 O O . VAL A 1 100 ? 17.453 21.203 20.578 1 98.69 100 VAL A O 1
ATOM 753 N N . ASP A 1 101 ? 18.25 23.188 20.031 1 97.88 101 ASP A N 1
ATOM 754 C CA . ASP A 1 101 ? 17.781 23.797 21.266 1 97.88 101 ASP A CA 1
ATOM 755 C C . ASP A 1 101 ? 16.297 24.172 21.172 1 97.88 101 ASP A C 1
ATOM 757 O O . ASP A 1 101 ? 15.852 24.688 20.141 1 97.88 101 ASP A O 1
ATOM 761 N N . ILE A 1 102 ? 15.578 23.906 22.25 1 98.19 102 ILE A N 1
ATOM 762 C CA . ILE A 1 102 ? 14.148 24.203 22.25 1 98.19 102 ILE A CA 1
ATOM 763 C C . ILE A 1 102 ? 13.828 25.281 23.266 1 98.19 102 ILE A C 1
ATOM 765 O O . ILE A 1 102 ? 14.266 25.203 24.422 1 98.19 102 ILE A O 1
ATOM 769 N N . ILE A 1 103 ? 13.133 26.281 22.859 1 97.88 103 ILE A N 1
ATOM 770 C CA . ILE A 1 103 ? 12.602 27.312 23.75 1 97.88 103 ILE A CA 1
ATOM 771 C C . ILE A 1 103 ? 11.078 27.359 23.641 1 97.88 103 ILE A C 1
ATOM 773 O O . ILE A 1 103 ? 10.539 27.516 22.547 1 97.88 103 ILE A O 1
ATOM 777 N N . HIS A 1 104 ? 10.43 27.188 24.719 1 97.94 104 HIS A N 1
ATOM 778 C CA . HIS A 1 104 ? 8.977 27.328 24.734 1 97.94 104 HIS A CA 1
ATOM 779 C C . HIS A 1 104 ? 8.562 28.781 24.953 1 97.94 104 HIS A C 1
ATOM 781 O O . HIS A 1 104 ? 9.008 29.422 25.906 1 97.94 104 HIS A O 1
ATOM 787 N N . GLY A 1 105 ? 7.766 29.297 24.016 1 97.56 105 GLY A N 1
ATOM 788 C CA . GLY A 1 105 ? 7.27 30.656 24.078 1 97.56 105 GLY A CA 1
ATOM 789 C C . GLY A 1 105 ? 6.754 31.172 22.75 1 97.56 105 GLY A C 1
ATOM 790 O O . GLY A 1 105 ? 6.945 30.516 21.719 1 97.56 105 GLY A O 1
ATOM 791 N N . ARG A 1 106 ? 6.102 32.281 22.812 1 96.94 106 ARG A N 1
ATOM 792 C CA . ARG A 1 106 ? 5.617 32.938 21.594 1 96.94 106 ARG A CA 1
ATOM 793 C C . ARG A 1 106 ? 6.688 33.812 21 1 96.94 106 ARG A C 1
ATOM 795 O O . ARG A 1 106 ? 7.297 34.625 21.703 1 96.94 106 ARG A O 1
ATOM 802 N N . ALA A 1 107 ? 6.914 33.656 19.781 1 97.5 107 ALA A N 1
ATOM 803 C CA . ALA A 1 107 ? 7.922 34.438 19.078 1 97.5 107 ALA A CA 1
ATOM 804 C C . ALA A 1 107 ? 7.285 35.656 18.375 1 97.5 107 ALA A C 1
ATOM 806 O O . ALA A 1 107 ? 6.176 35.531 17.844 1 97.5 107 ALA A O 1
ATOM 807 N N . ILE A 1 108 ? 7.984 36.75 18.391 1 96.81 108 ILE A N 1
ATOM 808 C CA . ILE A 1 108 ? 7.598 37.938 17.656 1 96.81 108 ILE A CA 1
ATOM 809 C C . ILE A 1 108 ? 8.773 38.438 16.812 1 96.81 108 ILE A C 1
ATOM 811 O O . ILE A 1 108 ? 9.898 38.531 17.297 1 96.81 108 ILE A O 1
ATOM 815 N N . LEU A 1 109 ? 8.461 38.625 15.57 1 95.56 109 LEU A N 1
ATOM 816 C CA . LEU A 1 109 ? 9.508 39.156 14.688 1 95.56 109 LEU A CA 1
ATOM 817 C C . LEU A 1 109 ? 9.672 40.656 14.859 1 95.56 109 LEU A C 1
ATOM 819 O O . LEU A 1 109 ? 8.703 41.406 14.781 1 95.56 109 LEU A O 1
ATOM 823 N N . LYS A 1 110 ? 10.859 41.094 15.109 1 90.38 110 LYS A N 1
ATOM 824 C CA . LYS A 1 110 ? 11.242 42.5 15.172 1 90.38 110 LYS A CA 1
ATOM 825 C C . LYS A 1 110 ? 12.391 42.781 14.219 1 90.38 110 LYS A C 1
ATOM 827 O O . LYS A 1 110 ? 13.562 42.688 14.586 1 90.38 110 LYS A O 1
ATOM 832 N N . GLY A 1 111 ? 12.055 43.281 13.047 1 81.69 111 GLY A N 1
ATOM 833 C CA . GLY A 1 111 ? 13.078 43.406 12.023 1 81.69 111 GLY A CA 1
ATOM 834 C C . GLY A 1 111 ? 13.711 42.094 11.617 1 81.69 111 GLY A C 1
ATOM 835 O O . GLY A 1 111 ? 13.023 41.188 11.133 1 81.69 111 GLY A O 1
ATOM 836 N N . ASN A 1 112 ? 14.969 41.969 11.93 1 82.62 112 ASN A N 1
ATOM 837 C CA . ASN A 1 112 ? 15.672 40.719 11.594 1 82.62 112 ASN A CA 1
ATOM 838 C C . ASN A 1 112 ? 16 39.906 12.844 1 82.62 112 ASN A C 1
ATOM 840 O O . ASN A 1 112 ? 16.906 39.094 12.836 1 82.62 112 ASN A O 1
ATOM 844 N N . SER A 1 113 ? 15.172 40.25 13.859 1 91.25 113 SER A N 1
ATOM 845 C CA . SER A 1 113 ? 15.375 39.531 15.102 1 91.25 113 SER A CA 1
ATOM 846 C C . SER A 1 113 ? 14.07 38.906 15.609 1 91.25 113 SER A C 1
ATOM 848 O O . SER A 1 113 ? 12.984 39.312 15.164 1 91.25 113 SER A O 1
ATOM 850 N N . VAL A 1 114 ? 14.219 37.969 16.547 1 95.69 114 VAL A N 1
ATOM 851 C CA . VAL A 1 114 ? 13.062 37.312 17.141 1 95.69 114 VAL A CA 1
ATOM 852 C C . VAL A 1 114 ? 13.055 37.531 18.656 1 95.69 114 VAL A C 1
ATOM 854 O O . VAL A 1 114 ? 14.102 37.438 19.297 1 95.69 114 VAL A O 1
ATOM 857 N N . GLU A 1 115 ? 11.961 37.969 19.125 1 97.06 115 GLU A N 1
ATOM 858 C CA . GLU A 1 115 ? 11.773 38.094 20.562 1 97.06 115 GLU A CA 1
ATOM 859 C C . GLU A 1 115 ? 10.914 36.938 21.109 1 97.06 115 GLU A C 1
ATOM 861 O O . GLU A 1 115 ? 9.883 36.594 20.516 1 97.06 115 GLU A O 1
ATOM 866 N N . VAL A 1 116 ? 11.383 36.281 22.172 1 96.88 116 VAL A N 1
ATOM 867 C CA . VAL A 1 116 ? 10.664 35.219 22.875 1 96.88 116 VAL A CA 1
ATOM 868 C C . VAL A 1 116 ? 10.727 35.469 24.375 1 96.88 116 VAL A C 1
ATOM 870 O O . VAL A 1 116 ? 11.805 35.656 24.938 1 96.88 116 VAL A O 1
ATOM 873 N N . ASN A 1 117 ? 9.602 35.469 25 1 94.56 117 ASN A N 1
ATOM 874 C CA . ASN A 1 117 ? 9.547 35.688 26.453 1 94.56 117 ASN A CA 1
ATOM 875 C C . ASN A 1 117 ? 10.273 36.938 26.875 1 94.56 117 ASN A C 1
ATOM 877 O O . ASN A 1 117 ? 11.031 36.938 27.844 1 94.56 117 ASN A O 1
ATOM 881 N N . GLY A 1 118 ? 10.195 37.875 26.078 1 91.94 118 GLY A N 1
ATOM 882 C CA . GLY A 1 118 ? 10.766 39.188 26.406 1 91.94 118 GLY A CA 1
ATOM 883 C C . GLY A 1 118 ? 12.25 39.281 26.109 1 91.94 118 GLY A C 1
ATOM 884 O O . GLY A 1 118 ? 12.875 40.312 26.359 1 91.94 118 GLY A O 1
ATOM 885 N N . GLN A 1 119 ? 12.836 38.281 25.547 1 94.81 119 GLN A N 1
ATOM 886 C CA . GLN A 1 119 ? 14.258 38.25 25.234 1 94.81 119 GLN A CA 1
ATOM 887 C C . GLN A 1 119 ? 14.484 38.156 23.719 1 94.81 119 GLN A C 1
ATOM 889 O O . GLN A 1 119 ? 13.781 37.406 23.047 1 94.81 119 GLN A O 1
ATOM 894 N N . THR A 1 120 ? 15.453 38.938 23.297 1 95.31 120 THR A N 1
ATOM 895 C CA . THR A 1 120 ? 15.805 38.875 21.891 1 95.31 120 THR A CA 1
ATOM 896 C C . THR A 1 120 ? 16.75 37.719 21.594 1 95.31 120 THR A C 1
ATOM 898 O O . THR A 1 120 ? 17.797 37.594 22.25 1 95.31 120 THR A O 1
ATOM 901 N N . LEU A 1 121 ? 16.391 36.906 20.641 1 94.31 121 LEU A N 1
ATOM 902 C CA . LEU A 1 121 ? 17.25 35.812 20.219 1 94.31 121 LEU A CA 1
ATOM 903 C C . LEU A 1 121 ? 18.156 36.25 19.078 1 94.31 121 LEU A C 1
ATOM 905 O O . LEU A 1 121 ? 17.703 36.812 18.078 1 94.31 121 LEU A O 1
ATOM 909 N N . SER A 1 122 ? 19.453 36.125 19.234 1 88.25 122 SER A N 1
ATOM 910 C CA . SER A 1 122 ? 20.391 36.375 18.156 1 88.25 122 SER A CA 1
ATOM 911 C C . SER A 1 122 ? 20.25 35.312 17.062 1 88.25 122 SER A C 1
ATOM 913 O O . SER A 1 122 ? 20.25 34.125 17.328 1 88.25 122 SER A O 1
ATOM 915 N N . SER A 1 123 ? 20.031 35.781 15.844 1 94.06 123 SER A N 1
ATOM 916 C CA . SER A 1 123 ? 19.891 34.844 14.742 1 94.06 123 SER A CA 1
ATOM 917 C C . SER A 1 123 ? 20.453 35.438 13.445 1 94.06 123 SER A C 1
ATOM 919 O O . SER A 1 123 ? 20.328 36.625 13.18 1 94.06 123 SER A O 1
ATOM 921 N N . ASP A 1 124 ? 21.172 34.625 12.703 1 97.25 124 ASP A N 1
ATOM 922 C CA . ASP A 1 124 ? 21.625 34.969 11.359 1 97.25 124 ASP A CA 1
ATOM 923 C C . ASP A 1 124 ? 20.5 34.781 10.344 1 97.25 124 ASP A C 1
ATOM 925 O O . ASP A 1 124 ? 20.406 35.531 9.359 1 97.25 124 ASP A O 1
ATOM 929 N N . LYS A 1 125 ? 19.703 33.75 10.508 1 98.19 125 LYS A N 1
ATOM 930 C CA . LYS A 1 125 ? 18.562 33.438 9.672 1 98.19 125 LYS A CA 1
ATOM 931 C C . LYS A 1 125 ? 17.359 33.031 10.523 1 98.19 125 LYS A C 1
ATOM 933 O O . LYS A 1 125 ? 17.516 32.531 11.648 1 98.19 125 LYS A O 1
ATOM 938 N N . ILE A 1 126 ? 16.188 33.312 10.008 1 98.44 126 ILE A N 1
ATOM 939 C CA . ILE A 1 126 ? 14.938 32.969 10.68 1 98.44 126 ILE A CA 1
ATOM 940 C C . ILE A 1 126 ? 14.039 32.156 9.734 1 98.44 126 ILE A C 1
ATOM 942 O O . ILE A 1 126 ? 13.938 32.469 8.547 1 98.44 126 ILE A O 1
ATOM 946 N N . ILE A 1 127 ? 13.414 31.078 10.211 1 98.75 127 ILE A N 1
ATOM 947 C CA . ILE A 1 127 ? 12.438 30.297 9.445 1 98.75 127 ILE A CA 1
ATOM 948 C C . ILE A 1 127 ? 11.102 30.297 10.18 1 98.75 127 ILE A C 1
ATOM 950 O O . ILE A 1 127 ? 10.992 29.797 11.297 1 98.75 127 ILE A O 1
ATOM 954 N N . ILE A 1 128 ? 10.102 30.875 9.562 1 98.75 128 ILE A N 1
ATOM 955 C CA . ILE A 1 128 ? 8.742 30.953 10.109 1 98.75 128 ILE A CA 1
ATOM 956 C C . ILE A 1 128 ? 7.961 29.703 9.688 1 98.75 128 ILE A C 1
ATOM 958 O O . ILE A 1 128 ? 7.66 29.531 8.508 1 98.75 128 ILE A O 1
ATOM 962 N N . ALA A 1 129 ? 7.613 28.844 10.57 1 98.75 129 ALA A N 1
ATOM 963 C CA . ALA A 1 129 ? 6.836 27.625 10.359 1 98.75 129 ALA A CA 1
ATOM 964 C C . ALA A 1 129 ? 5.691 27.516 11.367 1 98.75 129 ALA A C 1
ATOM 966 O O . ALA A 1 129 ? 5.523 26.484 12.016 1 98.75 129 ALA A O 1
ATOM 967 N N . THR A 1 130 ? 4.848 28.531 11.438 1 98.38 130 THR A N 1
ATOM 968 C CA . THR A 1 130 ? 3.883 28.703 12.516 1 98.38 130 THR A CA 1
ATOM 969 C C . THR A 1 130 ? 2.547 28.062 12.156 1 98.38 130 THR A C 1
ATOM 971 O O . THR A 1 130 ? 1.633 28.016 12.984 1 98.38 130 THR A O 1
ATOM 974 N N . GLY A 1 131 ? 2.428 27.562 10.945 1 97.56 131 GLY A N 1
ATOM 975 C CA . GLY A 1 131 ? 1.256 26.797 10.539 1 97.56 131 GLY A CA 1
ATOM 976 C C . GLY A 1 131 ? 0.005 27.641 10.414 1 97.56 131 GLY A C 1
ATOM 977 O O . GLY A 1 131 ? 0.036 28.719 9.805 1 97.56 131 GLY A O 1
ATOM 978 N N . THR A 1 132 ? -1.12 27.078 10.852 1 97.25 132 THR A N 1
ATOM 979 C CA . THR A 1 132 ? -2.41 27.75 10.688 1 97.25 132 THR A CA 1
ATOM 980 C C . THR A 1 132 ? -3.15 27.828 12.023 1 97.25 132 THR A C 1
ATOM 982 O O . THR A 1 132 ? -2.744 27.203 13 1 97.25 132 THR A O 1
ATOM 985 N N . VAL A 1 133 ? -4.156 28.625 12.023 1 96.19 133 VAL A N 1
ATOM 986 C CA . VAL A 1 133 ? -5.117 28.719 13.125 1 96.19 133 VAL A CA 1
ATOM 987 C C . VAL A 1 133 ? -6.422 28.031 12.719 1 96.19 133 VAL A C 1
ATOM 989 O O . VAL A 1 133 ? -6.914 28.219 11.609 1 96.19 133 VAL A O 1
ATOM 992 N N . LYS A 1 134 ? -6.984 27.188 13.641 1 95.88 134 LYS A N 1
ATOM 993 C CA . LYS A 1 134 ? -8.234 26.5 13.328 1 95.88 134 LYS A CA 1
ATOM 994 C C . LYS A 1 134 ? -9.414 27.469 13.352 1 95.88 134 LYS A C 1
ATOM 996 O O . LYS A 1 134 ? -9.344 28.531 13.984 1 95.88 134 LYS A O 1
ATOM 1001 N N . PRO A 1 135 ? -10.523 27.094 12.68 1 95.25 135 PRO A N 1
ATOM 1002 C CA . PRO A 1 135 ? -11.703 27.969 12.734 1 95.25 135 PRO A CA 1
ATOM 1003 C C . PRO A 1 135 ? -12.258 28.125 14.148 1 95.25 135 PRO A C 1
ATOM 1005 O O . PRO A 1 135 ? -12.273 27.172 14.922 1 95.25 135 PRO A O 1
ATOM 1008 N N . GLN A 1 136 ? -12.609 29.375 14.43 1 92.75 136 GLN A N 1
ATOM 1009 C CA . GLN A 1 136 ? -13.195 29.688 15.727 1 92.75 136 GLN A CA 1
ATOM 1010 C C . GLN A 1 136 ? -14.625 30.203 15.578 1 92.75 136 GLN A C 1
ATOM 1012 O O . GLN A 1 136 ? -14.867 31.422 15.633 1 92.75 136 GLN A O 1
ATOM 1017 N N . VAL A 1 137 ? -15.516 29.328 15.391 1 93.69 137 VAL A N 1
ATOM 1018 C CA . VAL A 1 137 ? -16.922 29.672 15.234 1 93.69 137 VAL A CA 1
ATOM 1019 C C . VAL A 1 137 ? -17.703 29.234 16.469 1 93.69 137 VAL A C 1
ATOM 1021 O O . VAL A 1 137 ? -17.672 28.047 16.844 1 93.69 137 VAL A O 1
ATOM 1024 N N . GLN A 1 138 ? -18.391 30.188 17.078 1 94 138 GLN A N 1
ATOM 1025 C CA . GLN A 1 138 ? -19.156 29.875 18.281 1 94 138 GLN A CA 1
ATOM 1026 C C . GLN A 1 138 ? -20.172 28.781 18.031 1 94 138 GLN A C 1
ATOM 1028 O O . GLN A 1 138 ? -20.859 28.797 17 1 94 138 GLN A O 1
ATOM 1033 N N . GLY A 1 139 ? -20.188 27.828 18.906 1 94.12 139 GLY A N 1
ATOM 1034 C CA . GLY A 1 139 ? -21.156 26.734 18.797 1 94.12 139 GLY A CA 1
ATOM 1035 C C . GLY A 1 139 ? -20.641 25.578 17.969 1 94.12 139 GLY A C 1
ATOM 1036 O O . GLY A 1 139 ? -21.344 24.562 17.812 1 94.12 139 GLY A O 1
ATOM 1037 N N . SER A 1 140 ? -19.469 25.703 17.469 1 96.25 140 SER A N 1
ATOM 1038 C CA . SER A 1 140 ? -18.906 24.641 16.641 1 96.25 140 SER A CA 1
ATOM 1039 C C . SER A 1 140 ? -17.547 24.203 17.156 1 96.25 140 SER A C 1
ATOM 1041 O O . SER A 1 140 ? -16.953 24.875 18 1 96.25 140 SER A O 1
ATOM 1043 N N . ILE A 1 141 ? -17.109 23.078 16.719 1 96.62 141 ILE A N 1
ATOM 1044 C CA . ILE A 1 141 ? -15.75 22.625 16.969 1 96.62 141 ILE A CA 1
ATOM 1045 C C . ILE A 1 141 ? -15 22.5 15.641 1 96.62 141 ILE A C 1
ATOM 1047 O O . ILE A 1 141 ? -15.617 22.5 14.57 1 96.62 141 ILE A O 1
ATOM 1051 N N . ALA A 1 142 ? -13.68 22.5 15.695 1 97.19 142 ALA A N 1
ATOM 1052 C CA . ALA A 1 142 ? -12.82 22.188 14.555 1 97.19 142 ALA A CA 1
ATOM 1053 C C . ALA A 1 142 ? -12.352 20.734 14.594 1 97.19 142 ALA A C 1
ATOM 1055 O O . ALA A 1 142 ? -12.539 20.047 15.602 1 97.19 142 ALA A O 1
ATOM 1056 N N . SER A 1 143 ? -11.773 20.281 13.469 1 95.81 143 SER A N 1
ATOM 1057 C CA . SER A 1 143 ? -11.273 18.922 13.406 1 95.81 143 SER A CA 1
ATOM 1058 C C . SER A 1 143 ? -10.219 18.656 14.469 1 95.81 143 SER A C 1
ATOM 1060 O O . SER A 1 143 ? -10.078 17.531 14.961 1 95.81 143 SER A O 1
ATOM 1062 N N . ASP A 1 144 ? -9.492 19.672 14.906 1 96.56 144 ASP A N 1
ATOM 1063 C CA . ASP A 1 144 ? -8.445 19.594 15.914 1 96.56 144 ASP A CA 1
ATOM 1064 C C . ASP A 1 144 ? -9 19.125 17.25 1 96.56 144 ASP A C 1
ATOM 1066 O O . ASP A 1 144 ? -8.281 18.531 18.062 1 96.56 144 ASP A O 1
ATOM 1070 N N . ASP A 1 145 ? -10.25 19.359 17.438 1 97.38 145 ASP A N 1
ATOM 1071 C CA . ASP A 1 145 ? -10.852 19.141 18.75 1 97.38 145 ASP A CA 1
ATOM 1072 C C . ASP A 1 145 ? -11.367 17.719 18.891 1 97.38 145 ASP A C 1
ATOM 1074 O O . ASP A 1 145 ? -11.578 17.234 20.016 1 97.38 145 ASP A O 1
ATOM 1078 N N . LEU A 1 146 ? -11.531 17.078 17.812 1 96.75 146 LEU A N 1
ATOM 1079 C CA . LEU A 1 146 ? -12.266 15.82 17.766 1 96.75 146 LEU A CA 1
ATOM 1080 C C . LEU A 1 146 ? -11.57 14.758 18.609 1 96.75 146 LEU A C 1
ATOM 1082 O O . LEU A 1 146 ? -12.219 14.078 19.406 1 96.75 146 LEU A O 1
ATOM 1086 N N . PRO A 1 147 ? -10.266 14.609 18.531 1 97.12 147 PRO A N 1
ATOM 1087 C CA . PRO A 1 147 ? -9.625 13.531 19.297 1 97.12 147 PRO A CA 1
ATOM 1088 C C . PRO A 1 147 ? -9.719 13.742 20.812 1 97.12 147 PRO A C 1
ATOM 1090 O O . PRO A 1 147 ? -9.547 12.797 21.578 1 97.12 147 PRO A O 1
ATOM 1093 N N . TYR A 1 148 ? -10.055 14.961 21.203 1 97.38 148 TYR A N 1
ATOM 1094 C CA . TYR A 1 148 ? -9.984 15.305 22.609 1 97.38 148 TYR A CA 1
ATOM 1095 C C . TYR A 1 148 ? -11.375 15.531 23.188 1 97.38 148 TYR A C 1
ATOM 1097 O O . TYR A 1 148 ? -11.516 15.961 24.344 1 97.38 148 TYR A O 1
ATOM 1105 N N . LEU A 1 149 ? -12.352 15.32 22.375 1 96.62 149 LEU A N 1
ATOM 1106 C CA . LEU A 1 149 ? -13.719 15.484 22.859 1 96.62 149 LEU A CA 1
ATOM 1107 C C . LEU A 1 149 ? -14.039 14.453 23.938 1 96.62 149 LEU A C 1
ATOM 1109 O O . LEU A 1 149 ? -13.805 13.258 23.75 1 96.62 149 LEU A O 1
ATOM 1113 N N . ASP A 1 150 ? -14.484 14.93 25.047 1 93.62 150 ASP A N 1
ATOM 1114 C CA . ASP A 1 150 ? -14.859 14.055 26.156 1 93.62 150 ASP A CA 1
ATOM 1115 C C . ASP A 1 150 ? -16.344 14.164 26.453 1 93.62 150 ASP A C 1
ATOM 1117 O O . ASP A 1 150 ? -16.734 14.609 27.547 1 93.62 150 ASP A O 1
ATOM 1121 N N . ARG A 1 151 ? -17.188 13.766 25.516 1 92.94 151 ARG A N 1
ATOM 1122 C CA . ARG A 1 151 ? -18.641 13.742 25.688 1 92.94 151 ARG A CA 1
ATOM 1123 C C . ARG A 1 151 ? -19.297 12.781 24.703 1 92.94 151 ARG A C 1
ATOM 1125 O O . ARG A 1 151 ? -18.75 12.5 23.641 1 92.94 151 ARG A O 1
ATOM 1132 N N . ASP A 1 152 ? -20.438 12.406 25.078 1 93.62 152 ASP A N 1
ATOM 1133 C CA . ASP A 1 152 ? -21.219 11.547 24.188 1 93.62 152 ASP A CA 1
ATOM 1134 C C . ASP A 1 152 ? -22.016 12.367 23.172 1 93.62 152 ASP A C 1
ATOM 1136 O O . ASP A 1 152 ? -22.438 13.484 23.484 1 93.62 152 ASP A O 1
ATOM 1140 N N . PHE A 1 153 ? -22.156 11.891 22.078 1 97.56 153 PHE A N 1
ATOM 1141 C CA . PHE A 1 153 ? -22.922 12.523 21.016 1 97.56 153 PHE A CA 1
ATOM 1142 C C . PHE A 1 153 ? -23.422 11.484 20.016 1 97.56 153 PHE A C 1
ATOM 1144 O O . PHE A 1 153 ? -22.906 10.367 19.969 1 97.56 153 PHE A O 1
ATOM 1151 N N . GLN A 1 154 ? -24.391 11.82 19.297 1 98.06 154 GLN A N 1
ATOM 1152 C CA . GLN A 1 154 ? -24.953 10.914 18.297 1 98.06 154 GLN A CA 1
ATOM 1153 C C . GLN A 1 154 ? -25.141 11.617 16.953 1 98.06 154 GLN A C 1
ATOM 1155 O O . GLN A 1 154 ? -24.797 11.07 15.906 1 98.06 154 GLN A O 1
ATOM 1160 N N . LYS A 1 155 ? -25.672 12.758 16.953 1 98.44 155 LYS A N 1
ATOM 1161 C CA . LYS A 1 155 ? -25.953 13.516 15.734 1 98.44 155 LYS A CA 1
ATOM 1162 C C . LYS A 1 155 ? -24.891 14.57 15.469 1 98.44 155 LYS A C 1
ATOM 1164 O O . LYS A 1 155 ? -24.656 15.445 16.312 1 98.44 155 LYS A O 1
ATOM 1169 N N . VAL A 1 156 ? -24.25 14.508 14.32 1 98.56 156 VAL A N 1
ATOM 1170 C CA . VAL A 1 156 ? -23.156 15.422 13.969 1 98.56 156 VAL A CA 1
ATOM 1171 C C . VAL A 1 156 ? -23.516 16.172 12.688 1 98.56 156 VAL A C 1
ATOM 1173 O O . VAL A 1 156 ? -23.891 15.555 11.688 1 98.56 156 VAL A O 1
ATOM 1176 N N . VAL A 1 157 ? -23.438 17.5 12.719 1 98.62 157 VAL A N 1
ATOM 1177 C CA . VAL A 1 157 ? -23.562 18.312 11.523 1 98.62 157 VAL A CA 1
ATOM 1178 C C . VAL A 1 157 ? -22.172 18.797 11.086 1 98.62 157 VAL A C 1
ATOM 1180 O O . VAL A 1 157 ? -21.5 19.516 11.828 1 98.62 157 VAL A O 1
ATOM 1183 N N . ILE A 1 158 ? -21.781 18.375 9.945 1 98.69 158 ILE A N 1
ATOM 1184 C CA . ILE A 1 158 ? -20.5 18.781 9.375 1 98.69 158 ILE A CA 1
ATOM 1185 C C . ILE A 1 158 ? -20.719 19.906 8.367 1 98.69 158 ILE A C 1
ATOM 1187 O O . ILE A 1 158 ? -21.484 19.75 7.41 1 98.69 158 ILE A O 1
ATOM 1191 N N . ILE A 1 159 ? -20.062 20.969 8.586 1 98.19 159 ILE A N 1
ATOM 1192 C CA . ILE A 1 159 ? -20.125 22.094 7.66 1 98.19 159 ILE A CA 1
ATOM 1193 C C . ILE A 1 159 ? -18.969 22.016 6.676 1 98.19 159 ILE A C 1
ATOM 1195 O O . ILE A 1 159 ? -17.812 22.219 7.051 1 98.19 159 ILE A O 1
ATOM 1199 N N . GLY A 1 160 ? -19.25 21.766 5.371 1 98 160 GLY A N 1
ATOM 1200 C CA . GLY A 1 160 ? -18.266 21.594 4.328 1 98 160 GLY A CA 1
ATOM 1201 C C . GLY A 1 160 ? -18.094 20.156 3.891 1 98 160 GLY A C 1
ATOM 1202 O O . GLY A 1 160 ? -17.797 19.281 4.711 1 98 160 GLY A O 1
ATOM 1203 N N . GLY A 1 161 ? -18.266 19.922 2.645 1 98.25 161 GLY A N 1
ATOM 1204 C CA . GLY A 1 161 ? -18.125 18.594 2.076 1 98.25 161 GLY A CA 1
ATOM 1205 C C . GLY A 1 161 ? -16.812 18.391 1.329 1 98.25 161 GLY A C 1
ATOM 1206 O O . GLY A 1 161 ? -16.766 17.625 0.368 1 98.25 161 GLY A O 1
ATOM 1207 N N . GLY A 1 162 ? -15.75 19.125 1.75 1 97.94 162 GLY A N 1
ATOM 1208 C CA . GLY A 1 162 ? -14.43 18.984 1.17 1 97.94 162 GLY A CA 1
ATOM 1209 C C . GLY A 1 162 ? -13.617 17.875 1.815 1 97.94 162 GLY A C 1
ATOM 1210 O O . GLY A 1 162 ? -14.18 16.922 2.361 1 97.94 162 GLY A O 1
ATOM 1211 N N . VAL A 1 163 ? -12.32 17.922 1.803 1 97.25 163 VAL A N 1
ATOM 1212 C CA . VAL A 1 163 ? -11.383 16.891 2.227 1 97.25 163 VAL A CA 1
ATOM 1213 C C . VAL A 1 163 ? -11.633 16.531 3.689 1 97.25 163 VAL A C 1
ATOM 1215 O O . VAL A 1 163 ? -11.836 15.359 4.027 1 97.25 163 VAL A O 1
ATOM 1218 N N . GLY A 1 164 ? -11.641 17.562 4.5 1 96.75 164 GLY A N 1
ATOM 1219 C CA . GLY A 1 164 ? -11.859 17.312 5.918 1 96.75 164 GLY A CA 1
ATOM 1220 C C . GLY A 1 164 ? -13.219 16.719 6.219 1 96.75 164 GLY A C 1
ATOM 1221 O O . GLY A 1 164 ? -13.336 15.805 7.031 1 96.75 164 GLY A O 1
ATOM 1222 N N . GLY A 1 165 ? -14.25 17.281 5.555 1 98.19 165 GLY A N 1
ATOM 1223 C CA . GLY A 1 165 ? -15.602 16.797 5.766 1 98.19 165 GLY A CA 1
ATOM 1224 C C . GLY A 1 165 ? -15.781 15.336 5.395 1 98.19 165 GLY A C 1
ATOM 1225 O O . GLY A 1 165 ? -16.453 14.586 6.109 1 98.19 165 GLY A O 1
ATOM 1226 N N . VAL A 1 166 ? -15.18 14.953 4.355 1 98.62 166 VAL A N 1
ATOM 1227 C CA . VAL A 1 166 ? -15.289 13.586 3.854 1 98.62 166 VAL A CA 1
ATOM 1228 C C . VAL A 1 166 ? -14.547 12.633 4.785 1 98.62 166 VAL A C 1
ATOM 1230 O O . VAL A 1 166 ? -15.086 11.586 5.16 1 98.62 166 VAL A O 1
ATOM 1233 N N . GLU A 1 167 ? -13.359 12.953 5.176 1 98.5 167 GLU A N 1
ATOM 1234 C CA . GLU A 1 167 ? -12.562 12.062 6.008 1 98.5 167 GLU A CA 1
ATOM 1235 C C . GLU A 1 167 ? -13.188 11.883 7.391 1 98.5 167 GLU A C 1
ATOM 1237 O O . GLU A 1 167 ? -13.406 10.758 7.844 1 98.5 167 GLU A O 1
ATOM 1242 N N . TYR A 1 168 ? -13.492 12.984 8.055 1 98.25 168 TYR A N 1
ATOM 1243 C CA . TYR A 1 168 ? -14.047 12.906 9.406 1 98.25 168 TYR A CA 1
ATOM 1244 C C . TYR A 1 168 ? -15.492 12.422 9.367 1 98.25 168 TYR A C 1
ATOM 1246 O O . TYR A 1 168 ? -15.953 11.75 10.297 1 98.25 168 TYR A O 1
ATOM 1254 N N . GLY A 1 169 ? -16.188 12.812 8.289 1 98.62 169 GLY A N 1
ATOM 1255 C CA . GLY A 1 169 ? -17.516 12.234 8.109 1 98.62 169 GLY A CA 1
ATOM 1256 C C . GLY A 1 169 ? -17.5 10.719 8.062 1 98.62 169 GLY A C 1
ATOM 1257 O O . GLY A 1 169 ? -18.297 10.07 8.742 1 98.62 169 GLY A O 1
ATOM 1258 N N . TRP A 1 170 ? -16.594 10.188 7.281 1 98.75 170 TRP A N 1
ATOM 1259 C CA . TRP A 1 170 ? -16.484 8.734 7.195 1 98.75 170 TRP A CA 1
ATOM 1260 C C . TRP A 1 170 ? -16.172 8.133 8.555 1 98.75 170 TRP A C 1
ATOM 1262 O O . TRP A 1 170 ? -16.766 7.129 8.953 1 98.75 170 TRP A O 1
ATOM 1272 N N . LEU A 1 171 ? -15.18 8.719 9.273 1 98.56 171 LEU A N 1
ATOM 1273 C CA . LEU A 1 171 ? -14.773 8.25 10.594 1 98.56 171 LEU A CA 1
ATOM 1274 C C . LEU A 1 171 ? -15.969 8.164 11.531 1 98.56 171 LEU A C 1
ATOM 1276 O O . LEU A 1 171 ? -16.219 7.117 12.141 1 98.56 171 LEU A O 1
ATOM 1280 N N . LEU A 1 172 ? -16.766 9.195 11.562 1 98.5 172 LEU A N 1
ATOM 1281 C CA . LEU A 1 172 ? -17.875 9.281 12.516 1 98.5 172 LEU A CA 1
ATOM 1282 C C . LEU A 1 172 ? -19.031 8.391 12.078 1 98.5 172 LEU A C 1
ATOM 1284 O O . LEU A 1 172 ? -19.719 7.805 12.914 1 98.5 172 LEU A O 1
ATOM 1288 N N . ARG A 1 173 ? -19.25 8.305 10.781 1 98.44 173 ARG A N 1
ATOM 1289 C CA . ARG A 1 173 ? -20.281 7.398 10.281 1 98.44 173 ARG A CA 1
ATOM 1290 C C . ARG A 1 173 ? -19.938 5.945 10.609 1 98.44 173 ARG A C 1
ATOM 1292 O O . ARG A 1 173 ? -20.812 5.164 10.984 1 98.44 173 ARG A O 1
ATOM 1299 N N . ALA A 1 174 ? -18.688 5.621 10.445 1 97.19 174 ALA A N 1
ATOM 1300 C CA . ALA A 1 174 ? -18.219 4.27 10.734 1 97.19 174 ALA A CA 1
ATOM 1301 C C . ALA A 1 174 ? -18.406 3.92 12.211 1 97.19 174 ALA A C 1
ATOM 1303 O O . ALA A 1 174 ? -18.531 2.744 12.562 1 97.19 174 ALA A O 1
ATOM 1304 N N . LEU A 1 175 ? -18.516 4.941 13.055 1 97.31 175 LEU A N 1
ATOM 1305 C CA . LEU A 1 175 ? -18.781 4.758 14.477 1 97.31 175 LEU A CA 1
ATOM 1306 C C . LEU A 1 175 ? -20.266 4.625 14.75 1 97.31 175 LEU A C 1
ATOM 1308 O O . LEU A 1 175 ? -20.688 4.461 15.898 1 97.31 175 LEU A O 1
ATOM 1312 N N . GLY A 1 176 ? -21.062 4.789 13.711 1 96.75 176 GLY A N 1
ATOM 1313 C CA . GLY A 1 176 ? -22.5 4.629 13.859 1 96.75 176 GLY A CA 1
ATOM 1314 C C . GLY A 1 176 ? -23.219 5.934 14.141 1 96.75 176 GLY A C 1
ATOM 1315 O O . GLY A 1 176 ? -24.406 5.938 14.484 1 96.75 176 GLY A O 1
ATOM 1316 N N . LYS A 1 177 ? -22.531 7.047 14.008 1 98.31 177 LYS A N 1
ATOM 1317 C CA . LYS A 1 177 ? -23.172 8.344 14.266 1 98.31 177 LYS A CA 1
ATOM 1318 C C . LYS A 1 177 ? -24.078 8.75 13.109 1 98.31 177 LYS A C 1
ATOM 1320 O O . LYS A 1 177 ? -23.922 8.266 11.984 1 98.31 177 LYS A O 1
ATOM 1325 N N . GLU A 1 178 ? -25.062 9.562 13.461 1 98.62 178 GLU A N 1
ATOM 1326 C CA . GLU A 1 178 ? -25.906 10.203 12.438 1 98.62 178 GLU A CA 1
ATOM 1327 C C . GLU A 1 178 ? -25.234 11.453 11.891 1 98.62 178 GLU A C 1
ATOM 1329 O O . GLU A 1 178 ? -24.984 12.414 12.625 1 98.62 178 GLU A O 1
ATOM 1334 N N . ILE A 1 179 ? -24.938 11.477 10.609 1 98.81 179 ILE A N 1
ATOM 1335 C CA . ILE A 1 179 ? -24.109 12.531 10.055 1 98.81 179 ILE A CA 1
ATOM 1336 C C . ILE A 1 179 ? -24.906 13.352 9.055 1 98.81 179 ILE A C 1
ATOM 1338 O O . ILE A 1 179 ? -25.5 12.805 8.117 1 98.81 179 ILE A O 1
ATOM 1342 N N . PHE A 1 180 ? -24.891 14.641 9.219 1 98.62 180 PHE A N 1
ATOM 1343 C CA . PHE A 1 180 ? -25.375 15.617 8.25 1 98.62 180 PHE A CA 1
ATOM 1344 C C . PHE A 1 180 ? -24.219 16.422 7.676 1 98.62 180 PHE A C 1
ATOM 1346 O O . PHE A 1 180 ? -23.438 17 8.43 1 98.62 180 PHE A O 1
ATOM 1353 N N . VAL A 1 181 ? -24.125 16.469 6.34 1 98.75 181 VAL A N 1
ATOM 1354 C CA . VAL A 1 181 ? -23.094 17.281 5.707 1 98.75 181 VAL A CA 1
ATOM 1355 C C . VAL A 1 181 ? -23.734 18.422 4.922 1 98.75 181 VAL A C 1
ATOM 1357 O O . VAL A 1 181 ? -24.578 18.188 4.055 1 98.75 181 VAL A O 1
ATOM 1360 N N . VAL A 1 182 ? -23.391 19.625 5.238 1 98.5 182 VAL A N 1
ATOM 1361 C CA . VAL A 1 182 ? -23.844 20.781 4.488 1 98.5 182 VAL A CA 1
ATOM 1362 C C . VAL A 1 182 ? -22.75 21.219 3.498 1 98.5 182 VAL A C 1
ATOM 1364 O O . VAL A 1 182 ? -21.641 21.547 3.896 1 98.5 182 VAL A O 1
ATOM 1367 N N . GLU A 1 183 ? -23.047 21.141 2.254 1 98.44 183 GLU A N 1
ATOM 1368 C CA . GLU A 1 183 ? -22.109 21.5 1.189 1 98.44 183 GLU A CA 1
ATOM 1369 C C . GLU A 1 183 ? -22.766 22.406 0.157 1 98.44 183 GLU A C 1
ATOM 1371 O O . GLU A 1 183 ? -23.875 22.141 -0.293 1 98.44 183 GLU A O 1
ATOM 1376 N N . LYS A 1 184 ? -22.078 23.469 -0.169 1 97.31 184 LYS A N 1
ATOM 1377 C CA . LYS A 1 184 ? -22.625 24.484 -1.06 1 97.31 184 LYS A CA 1
ATOM 1378 C C . LYS A 1 184 ? -22.75 23.953 -2.486 1 97.31 184 LYS A C 1
ATOM 1380 O O . LYS A 1 184 ? -23.625 24.391 -3.24 1 97.31 184 LYS A O 1
ATOM 1385 N N . GLU A 1 185 ? -21.859 23.047 -2.883 1 97.88 185 GLU A N 1
ATOM 1386 C CA . GLU A 1 185 ? -21.922 22.5 -4.23 1 97.88 185 GLU A CA 1
ATOM 1387 C C . GLU A 1 185 ? -22.844 21.281 -4.289 1 97.88 185 GLU A C 1
ATOM 1389 O O . GLU A 1 185 ? -23.359 20.844 -3.26 1 97.88 185 GLU A O 1
ATOM 1394 N N . ASN A 1 186 ? -23.047 20.75 -5.48 1 98.19 186 ASN A N 1
ATOM 1395 C CA . ASN A 1 186 ? -24.016 19.688 -5.684 1 98.19 186 ASN A CA 1
ATOM 1396 C C . ASN A 1 186 ? -23.406 18.312 -5.473 1 98.19 186 ASN A C 1
ATOM 1398 O O . ASN A 1 186 ? -24.125 17.312 -5.414 1 98.19 186 ASN A O 1
ATOM 1402 N N . LEU A 1 187 ? -22.078 18.266 -5.375 1 98.75 187 LEU A N 1
ATOM 1403 C CA . LEU A 1 187 ? -21.344 17.047 -5.078 1 98.75 187 LEU A CA 1
ATOM 1404 C C . LEU A 1 187 ? -20.281 17.297 -4.004 1 98.75 187 LEU A C 1
ATOM 1406 O O . LEU A 1 187 ? -19.859 18.438 -3.797 1 98.75 187 LEU A O 1
ATOM 1410 N N . LEU A 1 188 ? -19.938 16.297 -3.271 1 98.81 188 LEU A N 1
ATOM 1411 C CA . LEU A 1 188 ? -18.828 16.375 -2.338 1 98.81 188 LEU A CA 1
ATOM 1412 C C . LEU A 1 188 ? -17.516 16.594 -3.08 1 98.81 188 LEU A C 1
ATOM 1414 O O . LEU A 1 188 ? -17.438 16.375 -4.293 1 98.81 188 LEU A O 1
ATOM 1418 N N . LEU A 1 189 ? -16.5 17.078 -2.383 1 98.69 189 LEU A N 1
ATOM 1419 C CA . LEU A 1 189 ? -15.141 17.25 -2.855 1 98.69 189 LEU A CA 1
ATOM 1420 C C . LEU A 1 189 ? -15.078 18.234 -4.008 1 98.69 189 LEU A C 1
ATOM 1422 O O . LEU A 1 189 ? -14.57 17.922 -5.086 1 98.69 189 LEU A O 1
ATOM 1426 N N . PRO A 1 190 ? -15.469 19.453 -3.688 1 97.5 190 PRO A N 1
ATOM 1427 C CA . PRO A 1 190 ? -15.398 20.484 -4.719 1 97.5 190 PRO A CA 1
ATOM 1428 C C . PRO A 1 190 ? -14.008 20.609 -5.344 1 97.5 190 PRO A C 1
ATOM 1430 O O . PRO A 1 190 ? -13 20.5 -4.641 1 97.5 190 PRO A O 1
ATOM 1433 N N . ARG A 1 191 ? -14 20.766 -6.652 1 95.5 191 ARG A N 1
ATOM 1434 C CA . ARG A 1 191 ? -12.82 21.078 -7.453 1 95.5 191 ARG A CA 1
ATOM 1435 C C . ARG A 1 191 ? -11.977 19.812 -7.688 1 95.5 191 ARG A C 1
ATOM 1437 O O . ARG A 1 191 ? -10.867 19.906 -8.219 1 95.5 191 ARG A O 1
ATOM 1444 N N . HIS A 1 192 ? -12.508 18.656 -7.289 1 98.12 192 HIS A N 1
ATOM 1445 C CA . HIS A 1 192 ? -11.82 17.406 -7.586 1 98.12 192 HIS A CA 1
ATOM 1446 C C . HIS A 1 192 ? -12.375 16.766 -8.852 1 98.12 192 HIS A C 1
ATOM 1448 O O . HIS A 1 192 ? -13.258 17.328 -9.5 1 98.12 192 HIS A O 1
ATOM 1454 N N . ASP A 1 193 ? -11.805 15.648 -9.289 1 98.56 193 ASP A N 1
ATOM 1455 C CA . ASP A 1 193 ? -12.203 14.906 -10.484 1 98.56 193 ASP A CA 1
ATOM 1456 C C . ASP A 1 193 ? -13.688 14.547 -10.445 1 98.56 193 ASP A C 1
ATOM 1458 O O . ASP A 1 193 ? -14.18 14.047 -9.438 1 98.56 193 ASP A O 1
ATOM 1462 N N . PRO A 1 194 ? -14.367 14.758 -11.547 1 98.12 194 PRO A N 1
ATOM 1463 C CA . PRO A 1 194 ? -15.812 14.523 -11.555 1 98.12 194 PRO A CA 1
ATOM 1464 C C . PRO A 1 194 ? -16.188 13.07 -11.273 1 98.12 194 PRO A C 1
ATOM 1466 O O . PRO A 1 194 ? -17.188 12.805 -10.594 1 98.12 194 PRO A O 1
ATOM 1469 N N . ASP A 1 195 ? -15.445 12.117 -11.82 1 98.56 195 ASP A N 1
ATOM 1470 C CA . ASP A 1 195 ? -15.711 10.711 -11.539 1 98.56 195 ASP A CA 1
ATOM 1471 C C . ASP A 1 195 ? -15.594 10.414 -10.047 1 98.56 195 ASP A C 1
ATOM 1473 O O . ASP A 1 195 ? -16.406 9.68 -9.484 1 98.56 195 ASP A O 1
ATOM 1477 N N . LEU A 1 196 ? -14.578 10.984 -9.492 1 98.81 196 LEU A N 1
ATOM 1478 C CA . LEU A 1 196 ? -14.359 10.812 -8.055 1 98.81 196 LEU A CA 1
ATOM 1479 C C . LEU A 1 196 ? -15.516 11.406 -7.258 1 98.81 196 LEU A C 1
ATOM 1481 O O . LEU A 1 196 ? -16.047 10.758 -6.355 1 98.81 196 LEU A O 1
ATOM 1485 N N . ARG A 1 197 ? -15.883 12.648 -7.598 1 98.75 197 ARG A N 1
ATOM 1486 C CA . ARG A 1 197 ? -16.938 13.352 -6.871 1 98.75 197 ARG A CA 1
ATOM 1487 C C . ARG A 1 197 ? -18.25 12.578 -6.926 1 98.75 197 ARG A C 1
ATOM 1489 O O . ARG A 1 197 ? -18.906 12.398 -5.902 1 98.75 197 ARG A O 1
ATOM 1496 N N . ASN A 1 198 ? -18.562 12.086 -8.078 1 98.69 198 ASN A N 1
ATOM 1497 C CA . ASN A 1 198 ? -19.797 11.312 -8.25 1 98.69 198 ASN A CA 1
ATOM 1498 C C . ASN A 1 198 ? -19.766 10.023 -7.434 1 98.69 198 ASN A C 1
ATOM 1500 O O . ASN A 1 198 ? -20.734 9.703 -6.742 1 98.69 198 ASN A O 1
ATOM 1504 N N . SER A 1 199 ? -18.688 9.328 -7.523 1 98.75 199 SER A N 1
ATOM 1505 C CA . SER A 1 199 ? -18.578 8.039 -6.859 1 98.75 199 SER A CA 1
ATOM 1506 C C . SER A 1 199 ? -18.609 8.188 -5.34 1 98.75 199 SER A C 1
ATOM 1508 O O . SER A 1 199 ? -19.266 7.418 -4.645 1 98.75 199 SER A O 1
ATOM 1510 N N . VAL A 1 200 ? -17.891 9.164 -4.832 1 98.81 200 VAL A N 1
ATOM 1511 C CA . VAL A 1 200 ? -17.828 9.375 -3.389 1 98.81 200 VAL A CA 1
ATOM 1512 C C . VAL A 1 200 ? -19.203 9.812 -2.871 1 98.81 200 VAL A C 1
ATOM 1514 O O . VAL A 1 200 ? -19.672 9.312 -1.849 1 98.81 200 VAL A O 1
ATOM 1517 N N . THR A 1 201 ? -19.844 10.734 -3.59 1 98.88 201 THR A N 1
ATOM 1518 C CA . THR A 1 201 ? -21.156 11.211 -3.178 1 98.88 201 THR A CA 1
ATOM 1519 C C . THR A 1 201 ? -22.156 10.07 -3.135 1 98.88 201 THR A C 1
ATOM 1521 O O . THR A 1 201 ? -22.906 9.93 -2.166 1 98.88 201 THR A O 1
ATOM 1524 N N . TYR A 1 202 ? -22.109 9.242 -4.145 1 98.56 202 TYR A N 1
ATOM 1525 C CA . TYR A 1 202 ? -23.016 8.102 -4.223 1 98.56 202 TYR A CA 1
ATOM 1526 C C . TYR A 1 202 ? -22.75 7.125 -3.08 1 98.56 202 TYR A C 1
ATOM 1528 O O . TYR A 1 202 ? -23.688 6.68 -2.412 1 98.56 202 TYR A O 1
ATOM 1536 N N . THR A 1 203 ? -21.531 6.828 -2.873 1 98.5 203 THR A N 1
ATOM 1537 C CA . THR A 1 203 ? -21.156 5.867 -1.849 1 98.5 203 THR A CA 1
ATOM 1538 C C . THR A 1 203 ? -21.531 6.371 -0.46 1 98.5 203 THR A C 1
ATOM 1540 O O . THR A 1 203 ? -22.016 5.598 0.376 1 98.5 203 THR A O 1
ATOM 1543 N N . PHE A 1 204 ? -21.312 7.641 -0.18 1 98.69 204 PHE A N 1
ATOM 1544 C CA . PHE A 1 204 ? -21.641 8.211 1.123 1 98.69 204 PHE A CA 1
ATOM 1545 C C . PHE A 1 204 ? -23.141 8.203 1.359 1 98.69 204 PHE A C 1
ATOM 1547 O O . PHE A 1 204 ? -23.594 7.945 2.475 1 98.69 204 PHE A O 1
ATOM 1554 N N . ARG A 1 205 ? -23.922 8.461 0.338 1 98.38 205 ARG A N 1
ATOM 1555 C CA . ARG A 1 205 ? -25.375 8.336 0.461 1 98.38 205 ARG A CA 1
ATOM 1556 C C . ARG A 1 205 ? -25.766 6.906 0.822 1 98.38 205 ARG A C 1
ATOM 1558 O O . ARG A 1 205 ? -26.609 6.691 1.703 1 98.38 205 ARG A O 1
ATOM 1565 N N . LYS A 1 206 ? -25.172 6.023 0.163 1 97.75 206 LYS A N 1
ATOM 1566 C CA . LYS A 1 206 ? -25.469 4.613 0.392 1 97.75 206 LYS A CA 1
ATOM 1567 C C . LYS A 1 206 ? -25.094 4.199 1.812 1 97.75 206 LYS A C 1
ATOM 1569 O O . LYS A 1 206 ? -25.719 3.309 2.389 1 97.75 206 LYS A O 1
ATOM 1574 N N . MET A 1 207 ? -24.125 4.867 2.342 1 97.19 207 MET A N 1
ATOM 1575 C CA . MET A 1 207 ? -23.672 4.57 3.697 1 97.19 207 MET A CA 1
ATOM 1576 C C . MET A 1 207 ? -24.625 5.152 4.734 1 97.19 207 MET A C 1
ATOM 1578 O O . MET A 1 207 ? -24.516 4.859 5.926 1 97.19 207 MET A O 1
ATOM 1582 N N . GLY A 1 208 ? -25.453 6.098 4.293 1 97.94 208 GLY A N 1
ATOM 1583 C CA . GLY A 1 208 ? -26.469 6.609 5.203 1 97.94 208 GLY A CA 1
ATOM 1584 C C . GLY A 1 208 ? -26.25 8.062 5.586 1 97.94 208 GLY A C 1
ATOM 1585 O O . GLY A 1 208 ? -26.891 8.578 6.5 1 97.94 208 GLY A O 1
ATOM 1586 N N . PHE A 1 209 ? -25.344 8.742 4.891 1 98.56 209 PHE A N 1
ATOM 1587 C CA . PHE A 1 209 ? -25.141 10.164 5.129 1 98.56 209 PHE A CA 1
ATOM 1588 C C . PHE A 1 209 ? -26.359 10.969 4.688 1 98.56 209 PHE A C 1
ATOM 1590 O O . PHE A 1 209 ? -26.953 10.68 3.648 1 98.56 209 PHE A O 1
ATOM 1597 N N . SER A 1 210 ? -26.75 11.914 5.5 1 98.62 210 SER A N 1
ATOM 1598 C CA . SER A 1 210 ? -27.656 12.961 5.039 1 98.62 210 SER A CA 1
ATOM 1599 C C . SER A 1 210 ? -26.891 14.109 4.391 1 98.62 210 SER A C 1
ATOM 1601 O O . SER A 1 210 ? -26.391 15.008 5.082 1 98.62 210 SER A O 1
ATOM 1603 N N . LEU A 1 211 ? -26.891 14.094 3.082 1 98.69 211 LEU A N 1
ATOM 1604 C CA . LEU A 1 211 ? -26.141 15.102 2.34 1 98.69 211 LEU A CA 1
ATOM 1605 C C . LEU A 1 211 ? -27.031 16.266 1.924 1 98.69 211 LEU A C 1
ATOM 1607 O O . LEU A 1 211 ? -27.938 16.094 1.099 1 98.69 211 LEU A O 1
ATOM 1611 N N . LEU A 1 212 ? -26.828 17.391 2.557 1 98.38 212 LEU A N 1
ATOM 1612 C CA . LEU A 1 212 ? -27.516 18.625 2.188 1 98.38 212 LEU A CA 1
ATOM 1613 C C . LEU A 1 212 ? -26.688 19.438 1.194 1 98.38 212 LEU A C 1
ATOM 1615 O O . LEU A 1 212 ? -26.047 20.406 1.57 1 98.38 212 LEU A O 1
ATOM 1619 N N . LEU A 1 213 ? -26.875 19.109 -0.091 1 98.31 213 LEU A N 1
ATOM 1620 C CA . LEU A 1 213 ? -26.094 19.672 -1.178 1 98.31 213 LEU A CA 1
ATOM 1621 C C . LEU A 1 213 ? -26.766 20.906 -1.752 1 98.31 213 LEU A C 1
ATOM 1623 O O . LEU A 1 213 ? -28 21.031 -1.711 1 98.31 213 LEU A O 1
ATOM 1627 N N . GLY A 1 214 ? -25.922 21.781 -2.271 1 97.75 214 GLY A N 1
ATOM 1628 C CA . GLY A 1 214 ? -26.453 23.031 -2.803 1 97.75 214 GLY A CA 1
ATOM 1629 C C . GLY A 1 214 ? -26.984 23.969 -1.728 1 97.75 214 GLY A C 1
ATOM 1630 O O . GLY A 1 214 ? -27.906 24.75 -1.977 1 97.75 214 GLY A O 1
ATOM 1631 N N . LYS A 1 215 ? -26.484 23.797 -0.528 1 97.19 215 LYS A N 1
ATOM 1632 C CA . LYS A 1 215 ? -26.969 24.578 0.609 1 97.19 215 LYS A CA 1
ATOM 1633 C C . LYS A 1 215 ? -25.828 25.328 1.277 1 97.19 215 LYS A C 1
ATOM 1635 O O . LYS A 1 215 ? -24.688 24.875 1.277 1 97.19 215 LYS A O 1
ATOM 1640 N N . GLU A 1 216 ? -26.172 26.422 1.821 1 96.31 216 GLU A N 1
ATOM 1641 C CA . GLU A 1 216 ? -25.203 27.234 2.553 1 96.31 216 GLU A CA 1
ATOM 1642 C C . GLU A 1 216 ? -25.672 27.484 3.986 1 96.31 216 GLU A C 1
ATOM 1644 O O . GLU A 1 216 ? -26.859 27.594 4.25 1 96.31 216 GLU A O 1
ATOM 1649 N N . VAL A 1 217 ? -24.719 27.594 4.848 1 96.19 217 VAL A N 1
ATOM 1650 C CA . VAL A 1 217 ? -25.016 27.891 6.242 1 96.19 217 VAL A CA 1
ATOM 1651 C C . VAL A 1 217 ? -25.188 29.391 6.426 1 96.19 217 VAL A C 1
ATOM 1653 O O . VAL A 1 217 ? -24.312 30.172 6.059 1 96.19 217 VAL A O 1
ATOM 1656 N N . LYS A 1 218 ? -26.234 29.781 7.016 1 95.62 218 LYS A N 1
ATOM 1657 C CA . LYS A 1 218 ? -26.484 31.188 7.305 1 95.62 218 LYS A CA 1
ATOM 1658 C C . LYS A 1 218 ? -25.984 31.562 8.695 1 95.62 218 LYS A C 1
ATOM 1660 O O . LYS A 1 218 ? -25.375 32.625 8.883 1 95.62 218 LYS A O 1
ATOM 1665 N N . LYS A 1 219 ? -26.312 30.75 9.617 1 94.88 219 LYS A N 1
ATOM 1666 C CA . LYS A 1 219 ? -25.859 31.016 10.984 1 94.88 219 LYS A CA 1
ATOM 1667 C C . LYS A 1 219 ? -25.859 29.734 11.812 1 94.88 219 LYS A C 1
ATOM 1669 O O . LYS A 1 219 ? -26.547 28.766 11.484 1 94.88 219 LYS A O 1
ATOM 1674 N N . ILE A 1 220 ? -25.016 29.75 12.797 1 95.06 220 ILE A N 1
ATOM 1675 C CA . ILE A 1 220 ? -24.969 28.703 13.797 1 95.06 220 ILE A CA 1
ATOM 1676 C C . ILE A 1 220 ? -25.422 29.25 15.148 1 95.06 220 ILE A C 1
ATOM 1678 O O . ILE A 1 220 ? -24.906 30.25 15.625 1 95.06 220 ILE A O 1
ATOM 1682 N N . GLU A 1 221 ? -26.453 28.688 15.734 1 89.81 221 GLU A N 1
ATOM 1683 C CA . GLU A 1 221 ? -27 29.094 17.031 1 89.81 221 GLU A CA 1
ATOM 1684 C C . GLU A 1 221 ? -27.016 27.938 18.016 1 89.81 221 GLU A C 1
ATOM 1686 O O . GLU A 1 221 ? -27.938 27.125 18 1 89.81 221 GLU A O 1
ATOM 1691 N N . ARG A 1 222 ? -26.188 27.969 18.922 1 84.81 222 ARG A N 1
ATOM 1692 C CA . ARG A 1 222 ? -26.078 26.906 19.906 1 84.81 222 ARG A CA 1
ATOM 1693 C C . ARG A 1 222 ? -25.859 25.547 19.25 1 84.81 222 ARG A C 1
ATOM 1695 O O . ARG A 1 222 ? -24.844 25.344 18.578 1 84.81 222 ARG A O 1
ATOM 1702 N N . ASN A 1 223 ? -26.891 24.75 19.266 1 91.81 223 ASN A N 1
ATOM 1703 C CA . ASN A 1 223 ? -26.781 23.406 18.719 1 91.81 223 ASN A CA 1
ATOM 1704 C C . ASN A 1 223 ? -27.562 23.266 17.422 1 91.81 223 ASN A C 1
ATOM 1706 O O . ASN A 1 223 ? -27.953 22.156 17.062 1 91.81 223 ASN A O 1
ATOM 1710 N N . LYS A 1 224 ? -27.672 24.453 16.734 1 95.38 224 LYS A N 1
ATOM 1711 C CA . LYS A 1 224 ? -28.453 24.438 15.492 1 95.38 224 LYS A CA 1
ATOM 1712 C C . LYS A 1 224 ? -27.734 25.203 14.383 1 95.38 224 LYS A C 1
ATOM 1714 O O . LYS A 1 224 ? -27.094 26.219 14.633 1 95.38 224 LYS A O 1
ATOM 1719 N N . VAL A 1 225 ? -27.891 24.625 13.164 1 97.38 225 VAL A N 1
ATOM 1720 C CA . VAL A 1 225 ? -27.391 25.297 11.953 1 97.38 225 VAL A CA 1
ATOM 1721 C C . VAL A 1 225 ? -28.578 25.766 11.109 1 97.38 225 VAL A C 1
ATOM 1723 O O . VAL A 1 225 ? -29.469 24.984 10.797 1 97.38 225 VAL A O 1
ATOM 1726 N N . VAL A 1 226 ? -28.578 26.984 10.828 1 97.38 226 VAL A N 1
ATOM 1727 C CA . VAL A 1 226 ? -29.609 27.531 9.969 1 97.38 226 VAL A CA 1
ATOM 1728 C C . VAL A 1 226 ? -29.078 27.688 8.547 1 97.38 226 VAL A C 1
ATOM 1730 O O . VAL A 1 226 ? -28.047 28.344 8.328 1 97.38 226 VAL A O 1
ATOM 1733 N N . LEU A 1 227 ? -29.812 27.141 7.617 1 97.62 227 LEU A N 1
ATOM 1734 C CA . LEU A 1 227 ? -29.391 27.172 6.219 1 97.62 227 LEU A CA 1
ATOM 1735 C C . LEU A 1 227 ? -29.953 28.375 5.496 1 97.62 227 LEU A C 1
ATOM 1737 O O . LEU A 1 227 ? -30.766 29.109 6.051 1 97.62 227 LEU A O 1
ATOM 1741 N N . ASP A 1 228 ? -29.484 28.594 4.297 1 95.94 228 ASP A N 1
ATOM 1742 C CA . ASP A 1 228 ? -29.859 29.75 3.498 1 95.94 228 ASP A CA 1
ATOM 1743 C C . ASP A 1 228 ? -31.344 29.703 3.115 1 95.94 228 ASP A C 1
ATOM 1745 O O . ASP A 1 228 ? -31.953 30.734 2.859 1 95.94 228 ASP A O 1
ATOM 1749 N N . ASP A 1 229 ? -31.953 28.531 3.062 1 95.12 229 ASP A N 1
ATOM 1750 C CA . ASP A 1 229 ? -33.375 28.406 2.713 1 95.12 229 ASP A CA 1
ATOM 1751 C C . ASP A 1 229 ? -34.25 28.438 3.959 1 95.12 229 ASP A C 1
ATOM 1753 O O . ASP A 1 229 ? -35.469 28.234 3.873 1 95.12 229 ASP A O 1
ATOM 1757 N N . GLY A 1 230 ? -33.656 28.5 5.031 1 94.06 230 GLY A N 1
ATOM 1758 C CA . GLY A 1 230 ? -34.406 28.609 6.277 1 94.06 230 GLY A CA 1
ATOM 1759 C C . GLY A 1 230 ? -34.5 27.297 7.031 1 94.06 230 GLY A C 1
ATOM 1760 O O . GLY A 1 230 ? -34.906 27.281 8.195 1 94.06 230 GLY A O 1
ATOM 1761 N N . LYS A 1 231 ? -34.062 26.297 6.426 1 94.81 231 LYS A N 1
ATOM 1762 C CA . LYS A 1 231 ? -34.094 25 7.102 1 94.81 231 LYS A CA 1
ATOM 1763 C C . LYS A 1 231 ? -33.125 24.969 8.273 1 94.81 231 LYS A C 1
ATOM 1765 O O . LYS A 1 231 ? -32 25.5 8.18 1 94.81 231 LYS A O 1
ATOM 1770 N N . GLU A 1 232 ? -33.562 24.344 9.336 1 96.88 232 GLU A N 1
ATOM 1771 C CA . GLU A 1 232 ? -32.75 24.219 10.523 1 96.88 232 GLU A CA 1
ATOM 1772 C C . GLU A 1 232 ? -32.375 22.75 10.781 1 96.88 232 GLU A C 1
ATOM 1774 O O . GLU A 1 232 ? -33.219 21.859 10.617 1 96.88 232 GLU A O 1
ATOM 1779 N N . ILE A 1 233 ? -31.125 22.594 11.086 1 97.5 233 ILE A N 1
ATOM 1780 C CA . ILE A 1 233 ? -30.641 21.266 11.422 1 97.5 233 ILE A CA 1
ATOM 1781 C C . ILE A 1 233 ? -30 21.281 12.805 1 97.5 233 ILE A C 1
ATOM 1783 O O . ILE A 1 233 ? -29.062 22.047 13.055 1 97.5 233 ILE A O 1
ATOM 1787 N N . GLU A 1 234 ? -30.484 20.438 13.688 1 96.81 234 GLU A N 1
ATOM 1788 C CA . GLU A 1 234 ? -29.922 20.312 15.023 1 96.81 234 GLU A CA 1
ATOM 1789 C C . GLU A 1 234 ? -28.859 19.203 15.078 1 96.81 234 GLU A C 1
ATOM 1791 O O . GLU A 1 234 ? -29 18.188 14.406 1 96.81 234 GLU A O 1
ATOM 1796 N N . GLY A 1 235 ? -27.828 19.391 15.836 1 96.75 235 GLY A N 1
ATOM 1797 C CA . GLY A 1 235 ? -26.781 18.406 16.062 1 96.75 235 GLY A CA 1
ATOM 1798 C C . GLY A 1 235 ? -26.141 18.5 17.438 1 96.75 235 GLY A C 1
ATOM 1799 O O . GLY A 1 235 ? -26.016 19.594 17.984 1 96.75 235 GLY A O 1
ATOM 1800 N N . ASP A 1 236 ? -25.766 17.344 17.984 1 97.69 236 ASP A N 1
ATOM 1801 C CA . ASP A 1 236 ? -25.016 17.344 19.25 1 97.69 236 ASP A CA 1
ATOM 1802 C C . ASP A 1 236 ? -23.672 18.047 19.078 1 97.69 236 ASP A C 1
ATOM 1804 O O . ASP A 1 236 ? -23.156 18.641 20.031 1 97.69 236 ASP A O 1
ATOM 1808 N N . ILE A 1 237 ? -23.125 17.891 17.859 1 96.75 237 ILE A N 1
ATOM 1809 C CA . ILE A 1 237 ? -21.859 18.5 17.484 1 96.75 237 ILE A CA 1
ATOM 1810 C C . ILE A 1 237 ? -21.984 19.156 16.125 1 96.75 237 ILE A C 1
ATOM 1812 O O . ILE A 1 237 ? -22.578 18.594 15.203 1 96.75 237 ILE A O 1
ATOM 1816 N N . ILE A 1 238 ? -21.516 20.344 16.062 1 98.19 238 ILE A N 1
ATOM 1817 C CA . ILE A 1 238 ? -21.328 21.031 14.797 1 98.19 238 ILE A CA 1
ATOM 1818 C C . ILE A 1 238 ? -19.844 21.141 14.477 1 98.19 238 ILE A C 1
ATOM 1820 O O . ILE A 1 238 ? -19.094 21.812 15.195 1 98.19 238 ILE A O 1
ATOM 1824 N N . LEU A 1 239 ? -19.359 20.453 13.43 1 97.88 239 LEU A N 1
ATOM 1825 C CA . LEU A 1 239 ? -17.953 20.375 13.07 1 97.88 239 LEU A CA 1
ATOM 1826 C C . LEU A 1 239 ? -17.656 21.266 11.859 1 97.88 239 LEU A C 1
ATOM 1828 O O . LEU A 1 239 ? -18.203 21.047 10.781 1 97.88 239 LEU A O 1
ATOM 1832 N N . MET A 1 240 ? -16.828 22.25 12.062 1 97.44 240 MET A N 1
ATOM 1833 C CA . MET A 1 240 ? -16.281 23.016 10.945 1 97.44 240 MET A CA 1
ATOM 1834 C C . MET A 1 240 ? -15.133 22.266 10.281 1 97.44 240 MET A C 1
ATOM 1836 O O . MET A 1 240 ? -14.07 22.078 10.883 1 97.44 240 MET A O 1
ATOM 1840 N N . SER A 1 241 ? -15.32 21.906 8.992 1 95.56 241 SER A N 1
ATOM 1841 C CA . SER A 1 241 ? -14.32 21.062 8.352 1 95.56 241 SER A CA 1
ATOM 1842 C C . SER A 1 241 ? -13.367 21.891 7.492 1 95.56 241 SER A C 1
ATOM 1844 O O . SER A 1 241 ? -12.492 21.328 6.82 1 95.56 241 SER A O 1
ATOM 1846 N N . PHE A 1 242 ? -13.547 23.156 7.43 1 92.88 242 PHE A N 1
ATOM 1847 C CA . PHE A 1 242 ? -12.711 24.078 6.668 1 92.88 242 PHE A CA 1
ATOM 1848 C C . PHE A 1 242 ? -12.539 25.391 7.414 1 92.88 242 PHE A C 1
ATOM 1850 O O . PHE A 1 242 ? -12.945 25.516 8.57 1 92.88 242 PHE A O 1
ATOM 1857 N N . GLY A 1 243 ? -11.734 26.344 6.906 1 93.38 243 GLY A N 1
ATOM 1858 C CA . GLY A 1 243 ? -11.703 27.703 7.441 1 93.38 243 GLY A CA 1
ATOM 1859 C C . GLY A 1 243 ? -10.414 28.031 8.164 1 93.38 243 GLY A C 1
ATOM 1860 O O . GLY A 1 243 ? -10.344 29.016 8.898 1 93.38 243 GLY A O 1
ATOM 1861 N N . ARG A 1 244 ? -9.367 27.25 7.961 1 95.06 244 ARG A N 1
ATOM 1862 C CA . ARG A 1 244 ? -8.078 27.562 8.57 1 95.06 244 ARG A CA 1
ATOM 1863 C C . ARG A 1 244 ? -7.414 28.75 7.891 1 95.06 244 ARG A C 1
ATOM 1865 O O . ARG A 1 244 ? -7.57 28.953 6.684 1 95.06 244 ARG A O 1
ATOM 1872 N N . THR A 1 245 ? -6.711 29.516 8.664 1 96.06 245 THR A N 1
ATOM 1873 C CA . THR A 1 245 ? -5.977 30.672 8.141 1 96.06 245 THR A CA 1
ATOM 1874 C C . THR A 1 245 ? -4.527 30.641 8.609 1 96.06 245 THR A C 1
ATOM 1876 O O . THR A 1 245 ? -4.203 29.984 9.602 1 96.06 245 THR A O 1
ATOM 1879 N N . ALA A 1 246 ? -3.65 31.312 7.898 1 97.44 246 ALA A N 1
ATOM 1880 C CA . ALA A 1 246 ? -2.246 31.375 8.297 1 97.44 246 ALA A CA 1
ATOM 1881 C C . ALA A 1 246 ? -2.094 31.969 9.688 1 97.44 246 ALA A C 1
ATOM 1883 O O . ALA A 1 246 ? -2.773 32.938 10.039 1 97.44 246 ALA A O 1
ATOM 1884 N N . ASN A 1 247 ? -1.261 31.328 10.508 1 97.56 247 ASN A N 1
ATOM 1885 C CA . ASN A 1 247 ? -0.929 31.906 11.805 1 97.56 247 ASN A CA 1
ATOM 1886 C C . ASN A 1 247 ? 0.186 32.938 11.68 1 97.56 247 ASN A C 1
ATOM 1888 O O . ASN A 1 247 ? 1.365 32.594 11.805 1 97.56 247 ASN A O 1
ATOM 1892 N N . VAL A 1 248 ? -0.237 34.219 11.586 1 97.5 248 VAL A N 1
ATOM 1893 C CA . VAL A 1 248 ? 0.741 35.281 11.383 1 97.5 248 VAL A CA 1
ATOM 1894 C C . VAL A 1 248 ? 0.864 36.125 12.641 1 97.5 248 VAL A C 1
ATOM 1896 O O . VAL A 1 248 ? 1.386 37.25 12.602 1 97.5 248 VAL A O 1
ATOM 1899 N N . ASN A 1 249 ? 0.282 35.656 13.742 1 96.31 249 ASN A N 1
ATOM 1900 C CA . ASN A 1 249 ? 0.423 36.375 15 1 96.31 249 ASN A CA 1
ATOM 1901 C C . ASN A 1 249 ? 1.89 36.531 15.383 1 96.31 249 ASN A C 1
ATOM 1903 O O . ASN A 1 249 ? 2.6 35.562 15.617 1 96.31 249 ASN A O 1
ATOM 1907 N N . GLY A 1 250 ? 2.398 37.719 15.508 1 96.31 250 GLY A N 1
ATOM 1908 C CA . GLY A 1 250 ? 3.797 38 15.789 1 96.31 250 GLY A CA 1
ATOM 1909 C C . GLY A 1 250 ? 4.621 38.219 14.539 1 96.31 250 GLY A C 1
ATOM 1910 O O . GLY A 1 250 ? 5.801 38.594 14.617 1 96.31 250 GLY A O 1
ATOM 1911 N N . PHE A 1 251 ? 4.012 38.031 13.406 1 97 251 PHE A N 1
ATOM 1912 C CA . PHE A 1 251 ? 4.711 38.125 12.133 1 97 251 PHE A CA 1
ATOM 1913 C C . PHE A 1 251 ? 3.912 38.969 11.141 1 97 251 PHE A C 1
ATOM 1915 O O . PHE A 1 251 ? 3.965 38.719 9.93 1 97 251 PHE A O 1
ATOM 1922 N N . GLU A 1 252 ? 3.184 39.875 11.656 1 94.44 252 GLU A N 1
ATOM 1923 C CA . GLU A 1 252 ? 2.268 40.719 10.883 1 94.44 252 GLU A CA 1
ATOM 1924 C C . GLU A 1 252 ? 3.021 41.531 9.852 1 94.44 252 GLU A C 1
ATOM 1926 O O . GLU A 1 252 ? 2.477 41.875 8.797 1 94.44 252 GLU A O 1
ATOM 1931 N N . GLY A 1 253 ? 4.27 41.812 10.156 1 94.31 253 GLY A N 1
ATOM 1932 C CA . GLY A 1 253 ? 5.059 42.656 9.281 1 94.31 253 GLY A CA 1
ATOM 1933 C C . GLY A 1 253 ? 5.594 41.938 8.062 1 94.31 253 GLY A C 1
ATOM 1934 O O . GLY A 1 253 ? 6.066 42.562 7.113 1 94.31 253 GLY A O 1
ATOM 1935 N N . VAL A 1 254 ? 5.508 40.625 8.086 1 96.25 254 VAL A N 1
ATOM 1936 C CA . VAL A 1 254 ? 5.941 39.844 6.938 1 96.25 254 VAL A CA 1
ATOM 1937 C C . VAL A 1 254 ? 4.875 39.906 5.844 1 96.25 254 VAL A C 1
ATOM 1939 O O . VAL A 1 254 ? 3.701 39.625 6.102 1 96.25 254 VAL A O 1
ATOM 1942 N N . PRO A 1 255 ? 5.219 40.312 4.641 1 96.56 255 PRO A N 1
ATOM 1943 C CA . PRO A 1 255 ? 4.23 40.375 3.561 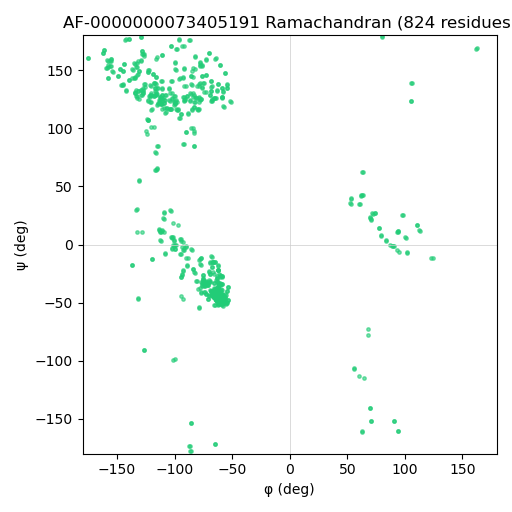1 96.56 255 PRO A CA 1
ATOM 1944 C C . PRO A 1 255 ? 3.432 39.094 3.389 1 96.56 255 PRO A C 1
ATOM 1946 O O . PRO A 1 255 ? 4.012 38.031 3.281 1 96.56 255 PRO A O 1
ATOM 1949 N N . HIS A 1 256 ? 2.043 39.219 3.492 1 96.5 256 HIS A N 1
ATOM 1950 C CA . HIS A 1 256 ? 1.131 38.094 3.355 1 96.5 256 HIS A CA 1
ATOM 1951 C C . HIS A 1 256 ? -0.241 38.531 2.871 1 96.5 256 HIS A C 1
ATOM 1953 O O . HIS A 1 256 ? -0.596 39.719 3.01 1 96.5 256 HIS A O 1
ATOM 1959 N N . ASP A 1 257 ? -0.958 37.781 2.158 1 94.19 257 ASP A N 1
ATOM 1960 C CA . ASP A 1 257 ? -2.4 37.844 1.949 1 94.19 257 ASP A CA 1
ATOM 1961 C C . ASP A 1 257 ? -3.143 36.844 2.799 1 94.19 257 ASP A C 1
ATOM 1963 O O . ASP A 1 257 ? -3.123 36.906 4.031 1 94.19 257 ASP A O 1
ATOM 1967 N N . LYS A 1 258 ? -3.48 35.719 2.135 1 93.81 258 LYS A N 1
ATOM 1968 C CA . LYS A 1 258 ? -4.027 34.594 2.887 1 93.81 258 LYS A CA 1
ATOM 1969 C C . LYS A 1 258 ? -2.914 33.781 3.539 1 93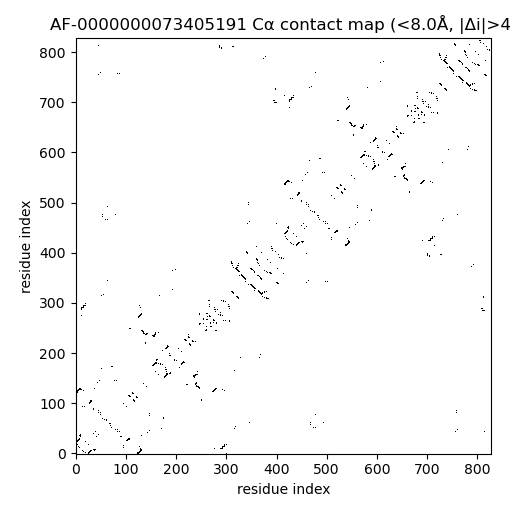.81 258 LYS A C 1
ATOM 1971 O O . LYS A 1 258 ? -3.107 33.219 4.609 1 93.81 258 LYS A O 1
ATOM 1976 N N . TRP A 1 259 ? -1.775 33.781 2.826 1 97.69 259 TRP A N 1
ATOM 1977 C CA . TRP A 1 259 ? -0.593 33.062 3.262 1 97.69 259 TRP A CA 1
ATOM 1978 C C . TRP A 1 259 ? 0.653 33.938 3.182 1 97.69 259 TRP A C 1
ATOM 1980 O O . TRP A 1 259 ? 0.686 34.906 2.43 1 97.69 259 TRP A O 1
ATOM 1990 N N . ILE A 1 260 ? 1.673 33.594 3.945 1 98.25 260 ILE A N 1
ATOM 1991 C CA . ILE A 1 260 ? 2.951 34.281 3.797 1 98.25 260 ILE A CA 1
ATOM 1992 C C . ILE A 1 260 ? 3.516 34.031 2.4 1 98.25 260 ILE A C 1
ATOM 1994 O O . ILE A 1 260 ? 3.52 32.906 1.924 1 98.25 260 ILE A O 1
ATOM 1998 N N . LYS A 1 261 ? 3.955 35.094 1.715 1 98 261 LYS A N 1
ATOM 1999 C CA . LYS A 1 261 ? 4.5 34.969 0.365 1 98 261 LYS A CA 1
ATOM 2000 C C . LYS A 1 261 ? 5.953 34.5 0.396 1 98 261 LYS A C 1
ATOM 2002 O O . LYS A 1 261 ? 6.777 35.062 1.111 1 98 261 LYS A O 1
ATOM 2007 N N . VAL A 1 262 ? 6.246 33.469 -0.283 1 98.38 262 VAL A N 1
ATOM 2008 C CA . VAL A 1 262 ? 7.617 33 -0.406 1 98.38 262 VAL A CA 1
ATOM 2009 C C . VAL A 1 262 ? 7.918 32.656 -1.865 1 98.38 262 VAL A C 1
ATOM 2011 O O . VAL A 1 262 ? 7.004 32.438 -2.662 1 98.38 262 VAL A O 1
ATOM 2014 N N . ASN A 1 263 ? 9.195 32.688 -2.293 1 98.19 263 ASN A N 1
ATOM 2015 C CA . ASN A 1 263 ? 9.617 32.188 -3.602 1 98.19 263 ASN A CA 1
ATOM 2016 C C . ASN A 1 263 ? 9.922 30.703 -3.574 1 98.19 263 ASN A C 1
ATOM 2018 O O . ASN A 1 263 ? 9.609 30.031 -2.592 1 98.19 263 ASN A O 1
ATOM 2022 N N . GLU A 1 264 ? 10.445 30.062 -4.629 1 97.88 264 GLU A N 1
ATOM 2023 C CA . GLU A 1 264 ? 10.695 28.625 -4.75 1 97.88 264 GLU A CA 1
ATOM 2024 C C . GLU A 1 264 ? 11.797 28.172 -3.803 1 97.88 264 GLU A C 1
ATOM 2026 O O . GLU A 1 264 ? 11.992 26.969 -3.598 1 97.88 264 GLU A O 1
ATOM 2031 N N . PHE A 1 265 ? 12.484 29.125 -3.207 1 98.69 265 PHE A N 1
ATOM 2032 C CA . PHE A 1 265 ? 13.539 28.812 -2.25 1 98.69 265 PHE A CA 1
ATOM 2033 C C . PHE A 1 265 ? 13.047 29.016 -0.821 1 98.69 265 PHE A C 1
ATOM 2035 O O . PHE A 1 265 ? 13.836 28.969 0.125 1 98.69 265 PHE A O 1
ATOM 2042 N N . MET A 1 266 ? 11.781 29.312 -0.569 1 98.75 266 MET A N 1
ATOM 2043 C CA . MET A 1 266 ? 11.094 29.516 0.706 1 98.75 266 MET A CA 1
ATOM 2044 C C . MET A 1 266 ? 11.539 30.812 1.361 1 98.75 266 MET A C 1
ATOM 2046 O O . MET A 1 266 ? 11.383 30.984 2.572 1 98.75 266 MET A O 1
ATOM 2050 N N . GLU A 1 267 ? 12.062 31.703 0.539 1 98.44 267 GLU A N 1
ATOM 2051 C CA . GLU A 1 267 ? 12.461 33 1.036 1 98.44 267 GLU A CA 1
ATOM 2052 C C . GLU A 1 267 ? 11.281 33.969 1.053 1 98.44 267 GLU A C 1
ATOM 2054 O O . GLU A 1 267 ? 10.492 34 0.108 1 98.44 267 GLU A O 1
ATOM 2059 N N . THR A 1 268 ? 11.195 34.75 2.143 1 97.69 268 THR A N 1
ATOM 2060 C CA . THR A 1 268 ? 10.227 35.844 2.191 1 97.69 268 THR A CA 1
ATOM 2061 C C . THR A 1 268 ? 10.805 37.094 1.573 1 97.69 268 THR A C 1
ATOM 2063 O O . THR A 1 268 ? 11.93 37.094 1.063 1 97.69 268 THR A O 1
ATOM 2066 N N . GLU A 1 269 ? 9.984 38.156 1.629 1 95.38 269 GLU A N 1
ATOM 2067 C CA . GLU A 1 269 ? 10.453 39.438 1.1 1 95.38 269 GLU A CA 1
ATOM 2068 C C . GLU A 1 269 ? 11.414 40.125 2.072 1 95.38 269 GLU A C 1
ATOM 2070 O O . GLU A 1 269 ? 12.102 41.094 1.709 1 95.38 269 GLU A O 1
ATOM 2075 N N . ILE A 1 270 ? 11.531 39.656 3.299 1 95.75 270 ILE A N 1
ATOM 2076 C CA . ILE A 1 270 ? 12.477 40.156 4.277 1 95.75 270 ILE A CA 1
ATOM 2077 C C . ILE A 1 270 ? 13.781 39.375 4.203 1 95.75 270 ILE A C 1
ATOM 2079 O O . ILE A 1 270 ? 13.789 38.156 4.34 1 95.75 270 ILE A O 1
ATOM 2083 N N . ARG A 1 271 ? 14.891 40.062 4.008 1 95.06 271 ARG A N 1
ATOM 2084 C CA . ARG A 1 271 ? 16.188 39.406 3.855 1 95.06 271 ARG A CA 1
ATOM 2085 C C . ARG A 1 271 ? 16.531 38.562 5.078 1 95.06 271 ARG A C 1
ATOM 2087 O O . ARG A 1 271 ? 16.438 39.031 6.215 1 95.06 271 ARG A O 1
ATOM 2094 N N . GLY A 1 272 ? 16.844 37.312 4.805 1 96.31 272 GLY A N 1
ATOM 2095 C CA . GLY A 1 272 ? 17.281 36.438 5.879 1 96.31 272 GLY A CA 1
ATOM 2096 C C . GLY A 1 272 ? 16.125 35.75 6.582 1 96.31 272 GLY A C 1
ATOM 2097 O O . GLY A 1 272 ? 16.344 34.969 7.508 1 96.31 272 GLY A O 1
ATOM 2098 N N . VAL A 1 273 ? 14.898 36.031 6.156 1 97.94 273 VAL A N 1
ATOM 2099 C CA . VAL A 1 273 ? 13.711 35.438 6.762 1 97.94 273 VAL A CA 1
ATOM 2100 C C . VAL A 1 273 ? 13.039 34.5 5.762 1 97.94 273 VAL A C 1
ATOM 2102 O O . VAL A 1 273 ? 12.719 34.906 4.641 1 97.94 273 VAL A O 1
ATOM 2105 N N . TYR A 1 274 ? 12.875 33.25 6.152 1 98.5 274 TYR A N 1
ATOM 2106 C CA . TYR A 1 274 ? 12.219 32.188 5.379 1 98.5 274 TYR A CA 1
ATOM 2107 C C . TYR A 1 274 ? 10.891 31.797 6.012 1 98.5 274 TYR A C 1
ATOM 2109 O O . TYR A 1 274 ? 10.609 32.156 7.16 1 98.5 274 TYR A O 1
ATOM 2117 N N . ALA A 1 275 ? 10.039 31.125 5.258 1 98.81 275 ALA A N 1
ATOM 2118 C CA . ALA A 1 275 ? 8.805 30.547 5.777 1 98.81 275 ALA A CA 1
ATOM 2119 C C . ALA A 1 275 ? 8.484 29.234 5.082 1 98.81 275 ALA A C 1
ATOM 2121 O O . ALA A 1 275 ? 8.844 29.031 3.92 1 98.81 275 ALA A O 1
ATOM 2122 N N . ALA A 1 276 ? 7.859 28.328 5.754 1 98.75 276 ALA A N 1
ATOM 2123 C CA . ALA A 1 276 ? 7.57 27 5.219 1 98.75 276 ALA A CA 1
ATOM 2124 C C . ALA A 1 276 ? 6.367 26.375 5.918 1 98.75 276 ALA A C 1
ATOM 2126 O O . ALA A 1 276 ? 6.102 26.656 7.086 1 98.75 276 ALA A O 1
ATOM 2127 N N . GLY A 1 277 ? 5.688 25.453 5.156 1 98.25 277 GLY A N 1
ATOM 2128 C CA . GLY A 1 277 ? 4.551 24.719 5.703 1 98.25 277 GLY A CA 1
ATOM 2129 C C . GLY A 1 277 ? 3.225 25.422 5.461 1 98.25 277 GLY A C 1
ATOM 2130 O O . GLY A 1 277 ? 3.07 26.156 4.48 1 98.25 277 GLY A O 1
ATOM 2131 N N . ASP A 1 278 ? 2.33 25.172 6.344 1 97.81 278 ASP A N 1
ATOM 2132 C CA . ASP A 1 278 ? 0.957 25.609 6.09 1 97.81 278 ASP A CA 1
ATOM 2133 C C . ASP A 1 278 ? 0.831 27.125 6.164 1 97.81 278 ASP A C 1
ATOM 2135 O O . ASP A 1 278 ? -0.097 27.703 5.594 1 97.81 278 ASP A O 1
ATOM 2139 N N . VAL A 1 279 ? 1.749 27.781 6.859 1 98.44 279 VAL A N 1
ATOM 2140 C CA . VAL A 1 279 ? 1.713 29.25 6.91 1 98.44 279 VAL A CA 1
ATOM 2141 C C . VAL A 1 279 ? 1.903 29.812 5.508 1 98.44 279 VAL A C 1
ATOM 2143 O O . VAL A 1 279 ? 1.54 30.969 5.246 1 98.44 279 VAL A O 1
ATOM 2146 N N . THR A 1 280 ? 2.5 29.031 4.602 1 98.25 280 THR A N 1
ATOM 2147 C CA . THR A 1 280 ? 2.715 29.438 3.217 1 98.25 280 THR A CA 1
ATOM 2148 C C . THR A 1 280 ? 1.68 28.797 2.295 1 98.25 280 THR A C 1
ATOM 2150 O O . THR A 1 280 ? 1.807 28.875 1.071 1 98.25 280 THR A O 1
ATOM 2153 N N . GLY A 1 281 ? 0.725 28.125 2.82 1 94.56 281 GLY A N 1
ATOM 2154 C CA . GLY A 1 281 ? -0.379 27.609 2.027 1 94.56 281 GLY A CA 1
ATOM 2155 C C . GLY A 1 281 ? -0.208 26.141 1.651 1 94.56 281 GLY A C 1
ATOM 2156 O O . GLY A 1 281 ? -0.766 25.688 0.652 1 94.56 281 GLY A O 1
ATOM 2157 N N . SER A 1 282 ? 0.551 25.484 2.475 1 85.69 282 SER A N 1
ATOM 2158 C CA . SER A 1 282 ? 0.624 24.031 2.332 1 85.69 282 SER A CA 1
ATOM 2159 C C . SER A 1 282 ? -0.51 23.359 3.088 1 85.69 282 SER A C 1
ATOM 2161 O O . SER A 1 282 ? -1.065 23.922 4.031 1 85.69 282 SER A O 1
ATOM 2163 N N . PHE A 1 283 ? -1.132 22.203 2.627 1 85.44 283 PHE A N 1
ATOM 2164 C CA . PHE A 1 283 ? -2.236 21.594 3.361 1 85.44 283 PHE A CA 1
ATOM 2165 C C . PHE A 1 283 ? -1.976 20.125 3.604 1 85.44 283 PHE A C 1
ATOM 2167 O O . PHE A 1 283 ? -2.854 19.406 4.086 1 85.44 283 PHE A O 1
ATOM 2174 N N . THR A 1 284 ? -0.787 19.703 3.334 1 95.12 284 THR A N 1
ATOM 2175 C CA . THR A 1 284 ? -0.411 18.328 3.678 1 95.12 284 THR A CA 1
ATOM 2176 C C . THR A 1 284 ? 0.928 18.312 4.41 1 95.12 284 THR A C 1
ATOM 2178 O O . THR A 1 284 ? 1.814 19.109 4.121 1 95.12 284 THR A O 1
ATOM 2181 N N . ALA A 1 285 ? 1.073 17.391 5.324 1 97.62 285 ALA A N 1
ATOM 2182 C CA . ALA A 1 285 ? 2.281 17.312 6.141 1 97.62 285 ALA A CA 1
ATOM 2183 C C . ALA A 1 285 ? 3.512 17.047 5.277 1 97.62 285 ALA A C 1
ATOM 2185 O O . ALA A 1 285 ? 4.594 17.562 5.555 1 97.62 285 ALA A O 1
ATOM 2186 N N . HIS A 1 286 ? 3.344 16.25 4.258 1 98.12 286 HIS A N 1
ATOM 2187 C CA . HIS A 1 286 ? 4.504 15.938 3.432 1 98.12 286 HIS A CA 1
ATOM 2188 C C . HIS A 1 286 ? 4.91 17.125 2.576 1 98.12 286 HIS A C 1
ATOM 2190 O O . HIS A 1 286 ? 6.094 17.328 2.289 1 98.12 286 HIS A O 1
ATOM 2196 N N . GLU A 1 287 ? 4.02 17.984 2.133 1 97.94 287 GLU A N 1
ATOM 2197 C CA . GLU A 1 287 ? 4.41 19.25 1.52 1 97.94 287 GLU A CA 1
ATOM 2198 C C . GLU A 1 287 ? 5.137 20.141 2.518 1 97.94 287 GLU A C 1
ATOM 2200 O O . GLU A 1 287 ? 6.141 20.781 2.182 1 97.94 287 GLU A O 1
ATOM 2205 N N . ALA A 1 288 ? 4.566 20.203 3.73 1 98.38 288 ALA A N 1
ATOM 2206 C CA . ALA A 1 288 ? 5.191 21 4.781 1 98.38 288 ALA A CA 1
ATOM 2207 C C . ALA A 1 288 ? 6.609 20.516 5.07 1 98.38 288 ALA A C 1
ATOM 2209 O O . ALA A 1 288 ? 7.527 21.328 5.227 1 98.38 288 ALA A O 1
ATOM 2210 N N . ILE A 1 289 ? 6.801 19.234 5.137 1 98.31 289 ILE A N 1
ATOM 2211 C CA . ILE A 1 289 ? 8.109 18.641 5.359 1 98.31 289 ILE A CA 1
ATOM 2212 C C . ILE A 1 289 ? 9.062 19.047 4.234 1 98.31 289 ILE A C 1
ATOM 2214 O O . ILE A 1 289 ? 10.172 19.516 4.488 1 98.31 289 ILE A O 1
ATOM 2218 N N . SER A 1 290 ? 8.625 18.891 3.014 1 98.19 290 SER A N 1
ATOM 2219 C CA . SER A 1 290 ? 9.445 19.203 1.853 1 98.19 290 SER A CA 1
ATOM 2220 C C . SER A 1 290 ? 9.836 20.672 1.831 1 98.19 290 SER A C 1
ATOM 2222 O O . SER A 1 290 ? 10.984 21.016 1.566 1 98.19 290 SER A O 1
ATOM 2224 N N . LYS A 1 291 ? 8.898 21.562 2.111 1 98.62 291 LYS A N 1
ATOM 2225 C CA . LYS A 1 291 ? 9.172 22.984 2.184 1 98.62 291 LYS A CA 1
ATOM 2226 C C . LYS A 1 291 ? 10.109 23.312 3.344 1 98.62 291 LYS A C 1
ATOM 2228 O O . LYS A 1 291 ? 10.977 24.188 3.227 1 98.62 291 LYS A O 1
ATOM 2233 N N . GLY A 1 292 ? 9.891 22.625 4.457 1 98.75 292 GLY A N 1
ATOM 2234 C CA . GLY A 1 292 ? 10.781 22.797 5.594 1 98.75 292 GLY A CA 1
ATOM 2235 C C . GLY A 1 292 ? 12.219 22.438 5.289 1 98.75 292 GLY A C 1
ATOM 2236 O O . GLY A 1 292 ? 13.141 23.172 5.645 1 98.75 292 GLY A O 1
ATOM 2237 N N . ILE A 1 293 ? 12.406 21.328 4.645 1 98.44 293 ILE A N 1
ATOM 2238 C CA . ILE A 1 293 ? 13.742 20.891 4.246 1 98.44 293 ILE A CA 1
ATOM 2239 C C . ILE A 1 293 ? 14.367 21.922 3.309 1 98.44 293 ILE A C 1
ATOM 2241 O O . ILE A 1 293 ? 15.523 22.312 3.484 1 98.44 293 ILE A O 1
ATOM 2245 N N . THR A 1 294 ? 13.609 22.406 2.332 1 98.69 294 THR A N 1
ATOM 2246 C CA . THR A 1 294 ? 14.07 23.406 1.381 1 98.69 294 THR A CA 1
ATOM 2247 C C . THR A 1 294 ? 14.484 24.688 2.104 1 98.69 294 THR A C 1
ATOM 2249 O O . THR A 1 294 ? 15.547 25.25 1.827 1 98.69 294 THR A O 1
ATOM 2252 N N . ALA A 1 295 ? 13.672 25.109 3.045 1 98.88 295 ALA A N 1
ATOM 2253 C CA . ALA A 1 295 ? 13.984 26.297 3.83 1 98.88 295 ALA A CA 1
ATOM 2254 C C . ALA A 1 295 ? 15.266 26.109 4.641 1 98.88 295 ALA A C 1
ATOM 2256 O O . ALA A 1 295 ? 16.094 27.016 4.738 1 98.88 295 ALA A O 1
ATOM 2257 N N . GLY A 1 296 ? 15.406 24.922 5.23 1 98.81 296 GLY A N 1
ATOM 2258 C CA . GLY A 1 296 ? 16.609 24.609 5.996 1 98.81 296 GLY A CA 1
ATOM 2259 C C . GLY A 1 296 ? 17.875 24.688 5.168 1 98.81 296 GLY A C 1
ATOM 2260 O O . GLY A 1 296 ? 18.875 25.25 5.605 1 98.81 296 GLY A O 1
ATOM 2261 N N . TYR A 1 297 ? 17.812 24.156 3.996 1 98.69 297 TYR A N 1
ATOM 2262 C CA . TYR A 1 297 ? 18.953 24.203 3.092 1 98.69 297 TYR A CA 1
ATOM 2263 C C . TYR A 1 297 ? 19.312 25.641 2.742 1 98.69 297 TYR A C 1
ATOM 2265 O O . TYR A 1 297 ? 20.469 26.047 2.875 1 98.69 297 TYR A O 1
ATOM 2273 N N . ASN A 1 298 ? 18.344 26.359 2.311 1 98.81 298 ASN A N 1
ATOM 2274 C CA . ASN A 1 298 ? 18.594 27.703 1.83 1 98.81 298 ASN A CA 1
ATOM 2275 C C . ASN A 1 298 ? 19.047 28.625 2.961 1 98.81 298 ASN A C 1
ATOM 2277 O O . ASN A 1 298 ? 19.938 29.453 2.775 1 98.81 298 ASN A O 1
ATOM 2281 N N . ALA A 1 299 ? 18.406 28.516 4.125 1 98.62 299 ALA A N 1
ATOM 2282 C CA . ALA A 1 299 ? 18.844 29.281 5.285 1 98.62 299 ALA A CA 1
ATOM 2283 C C . ALA A 1 299 ? 20.297 28.953 5.645 1 98.62 299 ALA A C 1
ATOM 2285 O O . ALA A 1 299 ? 21 29.812 6.188 1 98.62 299 ALA A O 1
ATOM 2286 N N . SER A 1 300 ? 20.734 27.766 5.312 1 98.62 300 SER A N 1
ATOM 2287 C CA . SER A 1 300 ? 22.078 27.312 5.625 1 98.62 300 SER A CA 1
ATOM 2288 C C . SER A 1 300 ? 23.062 27.656 4.504 1 98.62 300 SER A C 1
ATOM 2290 O O . SER A 1 300 ? 24.234 27.312 4.57 1 98.62 300 SER A O 1
ATOM 2292 N N . GLY A 1 301 ? 22.609 28.234 3.467 1 98.12 301 GLY A N 1
ATOM 2293 C CA . GLY A 1 301 ? 23.484 28.672 2.383 1 98.12 301 GLY A CA 1
ATOM 2294 C C . GLY A 1 301 ? 23.609 27.641 1.273 1 98.12 301 GLY A C 1
ATOM 2295 O O . GLY A 1 301 ? 24.5 27.75 0.432 1 98.12 301 GLY A O 1
ATOM 2296 N N . ILE A 1 302 ? 22.766 26.625 1.299 1 97.81 302 ILE A N 1
ATOM 2297 C CA . ILE A 1 302 ? 22.766 25.609 0.252 1 97.81 302 ILE A CA 1
ATOM 2298 C C . ILE A 1 302 ? 21.547 25.781 -0.638 1 97.81 302 ILE A C 1
ATOM 2300 O O . ILE A 1 302 ? 20.406 25.625 -0.18 1 97.81 302 ILE A O 1
ATOM 2304 N N . ALA A 1 303 ? 21.781 26.047 -1.854 1 97.5 303 ALA A N 1
ATOM 2305 C CA . ALA A 1 303 ? 20.672 26.312 -2.779 1 97.5 303 ALA A CA 1
ATOM 2306 C C . ALA A 1 303 ? 19.844 25.062 -3.004 1 97.5 303 ALA A C 1
ATOM 2308 O O . ALA A 1 303 ? 20.375 24 -3.334 1 97.5 303 ALA A O 1
ATOM 2309 N N . SER A 1 304 ? 18.562 25.156 -2.744 1 97.75 304 SER A N 1
ATOM 2310 C CA . SER A 1 304 ? 17.594 24.094 -2.951 1 97.75 304 SER A CA 1
ATOM 2311 C C . SER A 1 304 ? 16.25 24.656 -3.396 1 97.75 304 SER A C 1
ATOM 2313 O O . SER A 1 304 ? 15.781 25.656 -2.859 1 97.75 304 SER A O 1
ATOM 2315 N N . ARG A 1 305 ? 15.625 24.016 -4.355 1 97.88 305 ARG A N 1
ATOM 2316 C CA . ARG A 1 305 ? 14.352 24.484 -4.895 1 97.88 305 ARG A CA 1
ATOM 2317 C C . ARG A 1 305 ? 13.219 23.531 -4.512 1 97.88 305 ARG A C 1
ATOM 2319 O O . ARG A 1 305 ? 13.367 22.312 -4.605 1 97.88 305 ARG A O 1
ATOM 2326 N N . TYR A 1 306 ? 12.133 24.109 -4.078 1 97.75 306 TYR A N 1
ATOM 2327 C CA . TYR A 1 306 ? 10.938 23.312 -3.816 1 97.75 306 TYR A CA 1
ATOM 2328 C C . TYR A 1 306 ? 10.266 22.891 -5.117 1 97.75 306 TYR A C 1
ATOM 2330 O O . TYR A 1 306 ? 10.055 23.703 -6.012 1 97.75 306 TYR A O 1
ATOM 2338 N N . ARG A 1 307 ? 9.953 21.609 -5.23 1 95.88 307 ARG A N 1
ATOM 2339 C CA . ARG A 1 307 ? 9.266 21.047 -6.387 1 95.88 307 ARG A CA 1
ATOM 2340 C C . ARG A 1 307 ? 7.863 20.578 -6.008 1 95.88 307 ARG A C 1
ATOM 2342 O O . ARG A 1 307 ? 7.699 19.75 -5.102 1 95.88 307 ARG A O 1
ATOM 2349 N N . SER A 1 308 ? 6.852 21.031 -6.727 1 95.31 308 SER A N 1
ATOM 2350 C CA . SER A 1 308 ? 5.469 20.703 -6.383 1 95.31 308 SER A CA 1
ATOM 2351 C C . SER A 1 308 ? 4.914 19.609 -7.293 1 95.31 308 SER A C 1
ATOM 2353 O O . SER A 1 308 ? 3.793 19.141 -7.094 1 95.31 308 SER A O 1
ATOM 2355 N N . ASP A 1 309 ? 5.641 19.172 -8.266 1 96.31 309 ASP A N 1
ATOM 2356 C CA . ASP A 1 309 ? 5.133 18.172 -9.211 1 96.31 309 ASP A CA 1
ATOM 2357 C C . ASP A 1 309 ? 5.082 16.781 -8.578 1 96.31 309 ASP A C 1
ATOM 2359 O O . ASP A 1 309 ? 5.977 16.422 -7.812 1 96.31 309 ASP A O 1
ATOM 2363 N N . GLY A 1 310 ? 4.07 16.109 -8.852 1 97.62 310 GLY A N 1
ATOM 2364 C CA . GLY A 1 310 ? 3.941 14.703 -8.469 1 97.62 310 GLY A CA 1
ATOM 2365 C C . GLY A 1 310 ? 3.594 14.523 -7 1 97.62 310 GLY A C 1
ATOM 2366 O O . GLY A 1 310 ? 3.73 13.422 -6.461 1 97.62 310 GLY A O 1
ATOM 2367 N N . ILE A 1 311 ? 3.178 15.57 -6.309 1 98 311 ILE A N 1
ATOM 2368 C CA . ILE A 1 311 ? 2.836 15.453 -4.895 1 98 311 ILE A CA 1
ATOM 2369 C C . ILE A 1 311 ? 1.453 14.82 -4.746 1 98 311 ILE A C 1
ATOM 2371 O O . ILE A 1 311 ? 0.465 15.352 -5.262 1 98 311 ILE A O 1
ATOM 2375 N N . VAL A 1 312 ? 1.399 13.758 -4.023 1 98.62 312 VAL A N 1
ATOM 2376 C CA . VAL A 1 312 ? 0.181 12.969 -3.873 1 98.62 312 VAL A CA 1
ATOM 2377 C C . VAL A 1 312 ? -0.602 13.453 -2.654 1 98.62 312 VAL A C 1
ATOM 2379 O O . VAL A 1 312 ? -0.016 13.75 -1.609 1 98.62 312 VAL A O 1
ATOM 2382 N N . LYS A 1 313 ? -1.869 13.57 -2.824 1 98.38 313 LYS A N 1
ATOM 2383 C CA . LYS A 1 313 ? -2.773 13.859 -1.714 1 98.38 313 LYS A CA 1
ATOM 2384 C C . LYS A 1 313 ? -3.664 12.656 -1.405 1 98.38 313 LYS A C 1
ATOM 2386 O O . LYS A 1 313 ? -4.117 11.969 -2.316 1 98.38 313 LYS A O 1
ATOM 2391 N N . VAL A 1 314 ? -3.861 12.453 -0.129 1 98.62 314 VAL A N 1
ATOM 2392 C CA . VAL A 1 314 ? -4.641 11.289 0.28 1 98.62 314 VAL A CA 1
ATOM 2393 C C . VAL A 1 314 ? -5.742 11.719 1.244 1 98.62 314 VAL A C 1
ATOM 2395 O O . VAL A 1 314 ? -5.52 12.555 2.121 1 98.62 314 VAL A O 1
ATOM 2398 N N . ILE A 1 315 ? -6.965 11.258 1.033 1 98.56 315 ILE A N 1
ATOM 2399 C CA . ILE A 1 315 ? -8.07 11.328 1.981 1 98.56 315 ILE A CA 1
ATOM 2400 C C . ILE A 1 315 ? -8.383 9.93 2.518 1 98.56 315 ILE A C 1
ATOM 2402 O O . ILE A 1 315 ? -8.688 9.016 1.747 1 98.56 315 ILE A O 1
ATOM 2406 N N . TYR A 1 316 ? -8.297 9.797 3.787 1 98.12 316 TYR A N 1
ATOM 2407 C CA . TYR A 1 316 ? -8.359 8.461 4.375 1 98.12 316 TYR A CA 1
ATOM 2408 C C . TYR A 1 316 ? -9.797 8.086 4.711 1 98.12 316 TYR A C 1
ATOM 2410 O O . TYR A 1 316 ? -10.336 8.516 5.738 1 98.12 316 TYR A O 1
ATOM 2418 N N . THR A 1 317 ? -10.383 7.398 3.85 1 98.25 317 THR A N 1
ATOM 2419 C CA . THR A 1 317 ? -11.68 6.75 3.959 1 98.25 317 THR A CA 1
ATOM 2420 C C . THR A 1 317 ? -11.586 5.277 3.564 1 98.25 317 THR A C 1
ATOM 2422 O O . THR A 1 317 ? -10.5 4.777 3.277 1 98.25 317 THR A O 1
ATOM 2425 N N . LYS A 1 318 ? -12.695 4.543 3.639 1 97.56 318 LYS A N 1
ATOM 2426 C CA . LYS A 1 318 ? -12.812 3.195 3.09 1 97.56 318 LYS A CA 1
ATOM 2427 C C . LYS A 1 318 ? -13.961 3.104 2.092 1 97.56 318 LYS A C 1
ATOM 2429 O O . LYS A 1 318 ? -15.133 3.17 2.477 1 97.56 318 LYS A O 1
ATOM 2434 N N . PRO A 1 319 ? -13.688 3.006 0.773 1 98 319 PRO A N 1
ATOM 2435 C CA . PRO A 1 319 ? -12.328 2.924 0.221 1 98 319 PRO A CA 1
ATOM 2436 C C . PRO A 1 319 ? -11.555 4.234 0.356 1 98 319 PRO A C 1
ATOM 2438 O O . PRO A 1 319 ? -12.156 5.285 0.595 1 98 319 PRO A O 1
ATOM 2441 N N . GLN A 1 320 ? -10.234 4.121 0.17 1 98.75 320 GLN A N 1
ATOM 2442 C CA . GLN A 1 320 ? -9.352 5.273 0.296 1 98.75 320 GLN A CA 1
ATOM 2443 C C . GLN A 1 320 ? -9.422 6.156 -0.948 1 98.75 320 GLN A C 1
ATOM 2445 O O . GLN A 1 320 ? -9.797 5.691 -2.025 1 98.75 320 GLN A O 1
ATOM 2450 N N . ILE A 1 321 ? -9.125 7.418 -0.773 1 98.88 321 ILE A N 1
ATOM 2451 C CA . ILE A 1 321 ? -9.062 8.367 -1.884 1 98.88 321 ILE A CA 1
ATOM 2452 C C . ILE A 1 321 ? -7.645 8.914 -2.014 1 98.88 321 ILE A C 1
ATOM 2454 O O . ILE A 1 321 ? -7.008 9.258 -1.012 1 98.88 321 ILE A O 1
ATOM 2458 N N . ALA A 1 322 ? -7.129 8.984 -3.176 1 98.94 322 ALA A N 1
ATOM 2459 C CA . ALA A 1 322 ? -5.852 9.633 -3.455 1 98.94 322 ALA A CA 1
ATOM 2460 C C . ALA A 1 322 ? -5.848 10.258 -4.848 1 98.94 322 ALA A C 1
ATOM 2462 O O . ALA A 1 322 ? -6.547 9.789 -5.746 1 98.94 322 ALA A O 1
ATOM 2463 N N . TYR A 1 323 ? -5.105 11.297 -5.02 1 98.81 323 TYR A N 1
ATOM 2464 C CA . TYR A 1 323 ? -5.062 11.961 -6.324 1 98.81 323 TYR A CA 1
ATOM 2465 C C . TYR A 1 323 ? -3.758 12.727 -6.504 1 98.81 323 TYR A C 1
ATOM 2467 O O . TYR A 1 323 ? -3.094 13.07 -5.523 1 98.81 323 TYR A O 1
ATOM 2475 N N . VAL A 1 324 ? -3.414 12.961 -7.715 1 98.75 324 VAL A N 1
ATOM 2476 C CA . VAL A 1 324 ? -2.197 13.672 -8.086 1 98.75 324 VAL A CA 1
ATOM 2477 C C . VAL A 1 324 ? -2.342 14.25 -9.492 1 98.75 324 VAL A C 1
ATOM 2479 O O . VAL A 1 324 ? -3.012 13.664 -10.344 1 98.75 324 VAL A O 1
ATOM 2482 N N . GLY A 1 325 ? -1.799 15.414 -9.695 1 98.31 325 GLY A N 1
ATOM 2483 C CA . GLY A 1 325 ? -1.673 15.969 -11.039 1 98.31 325 GLY A CA 1
ATOM 2484 C C . GLY A 1 325 ? -3 16.391 -11.633 1 98.31 325 GLY A C 1
ATOM 2485 O O . GLY A 1 325 ? -3.881 16.875 -10.922 1 98.31 325 GLY A O 1
ATOM 2486 N N . ASP A 1 326 ? -3.098 16.344 -12.953 1 97.88 326 ASP A N 1
ATOM 2487 C CA . ASP A 1 326 ? -4.227 16.875 -13.703 1 97.88 326 ASP A CA 1
ATOM 2488 C C . ASP A 1 326 ? -5.02 15.75 -14.375 1 97.88 326 ASP A C 1
ATOM 2490 O O . ASP A 1 326 ? -4.484 15.016 -15.203 1 97.88 326 ASP A O 1
ATOM 2494 N N . THR A 1 327 ? -6.246 15.648 -14.07 1 98.12 327 THR A N 1
ATOM 2495 C CA . THR A 1 327 ? -7.074 14.609 -14.672 1 98.12 327 THR A CA 1
ATOM 2496 C C . THR A 1 327 ? -8.109 15.219 -15.609 1 98.12 327 THR A C 1
ATOM 2498 O O . THR A 1 327 ? -9.078 14.562 -15.992 1 98.12 327 THR A O 1
ATOM 2501 N N . THR A 1 328 ? -8.008 16.5 -15.938 1 96.31 328 THR A N 1
ATOM 2502 C CA . THR A 1 328 ? -9 17.203 -16.75 1 96.31 328 THR A CA 1
ATOM 2503 C C . THR A 1 328 ? -8.594 17.203 -18.219 1 96.31 328 THR A C 1
ATOM 2505 O O . THR A 1 328 ? -9.344 17.688 -19.078 1 96.31 328 THR A O 1
ATOM 2508 N N . ARG A 1 329 ? -7.473 16.781 -18.578 1 96.44 329 ARG A N 1
ATOM 2509 C CA . ARG A 1 329 ? -7.004 16.734 -19.953 1 96.44 329 ARG A CA 1
ATOM 2510 C C . ARG A 1 329 ? -6.227 15.453 -20.234 1 96.44 329 ARG A C 1
ATOM 2512 O O . ARG A 1 329 ? -6.059 14.617 -19.344 1 96.44 329 ARG A O 1
ATOM 2519 N N . GLY A 1 330 ? -5.805 15.242 -21.406 1 97.56 330 GLY A N 1
ATOM 2520 C CA . GLY A 1 330 ? -5.086 14.047 -21.828 1 97.56 330 GLY A CA 1
ATOM 2521 C C . GLY A 1 330 ? -5.996 12.859 -22.094 1 97.56 330 GLY A C 1
ATOM 2522 O O . GLY A 1 330 ? -7.223 13 -22.062 1 97.56 330 GLY A O 1
ATOM 2523 N N . LYS A 1 331 ? -5.371 11.781 -22.5 1 98.25 331 LYS A N 1
ATOM 2524 C CA . LYS A 1 331 ? -6.086 10.516 -22.625 1 98.25 331 LYS A CA 1
ATOM 2525 C C . LYS A 1 331 ? -6.199 9.805 -21.281 1 98.25 331 LYS A C 1
ATOM 2527 O O . LYS A 1 331 ? -5.191 9.539 -20.625 1 98.25 331 LYS A O 1
ATOM 2532 N N . CYS A 1 332 ? -7.434 9.539 -20.906 1 98.56 332 CYS A N 1
ATOM 2533 C CA . CYS A 1 332 ? -7.645 8.938 -19.594 1 98.56 332 CYS A CA 1
ATOM 2534 C C . CYS A 1 332 ? -8.258 7.547 -19.719 1 98.56 332 CYS A C 1
ATOM 2536 O O . CYS A 1 332 ? -9.055 7.293 -20.625 1 98.56 332 CYS A O 1
ATOM 2538 N N . VAL A 1 333 ? -7.844 6.648 -18.828 1 98.69 333 VAL A N 1
ATOM 2539 C CA . VAL A 1 333 ? -8.422 5.312 -18.703 1 98.69 333 VAL A CA 1
ATOM 2540 C C . VAL A 1 333 ? -8.828 5.062 -17.25 1 98.69 333 VAL A C 1
ATOM 2542 O O . VAL A 1 333 ? -8.117 5.449 -16.312 1 98.69 333 VAL A O 1
ATOM 2545 N N . LYS A 1 334 ? -10.023 4.57 -17.094 1 98.44 334 LYS A N 1
ATOM 2546 C CA . LYS A 1 334 ? -10.562 4.227 -15.789 1 98.44 334 LYS A CA 1
ATOM 2547 C C . LYS A 1 334 ? -10.719 2.717 -15.633 1 98.44 334 LYS A C 1
ATOM 2549 O O . LYS A 1 334 ? -11.258 2.053 -16.531 1 98.44 334 LYS A O 1
ATOM 2554 N N . LEU A 1 335 ? -10.18 2.158 -14.547 1 98.62 335 LEU A N 1
ATOM 2555 C CA . LEU A 1 335 ? -10.305 0.736 -14.242 1 98.62 335 LEU A CA 1
ATOM 2556 C C . LEU A 1 335 ? -11.156 0.518 -12.992 1 98.62 335 LEU A C 1
ATOM 2558 O O . LEU A 1 335 ? -10.859 1.072 -11.93 1 98.62 335 LEU A O 1
ATOM 2562 N N . ASN A 1 336 ? -12.203 -0.272 -13.109 1 98.5 336 ASN A N 1
ATOM 2563 C CA . ASN A 1 336 ? -13.008 -0.669 -11.961 1 98.5 336 ASN A CA 1
ATOM 2564 C C . ASN A 1 336 ? -12.312 -1.743 -11.133 1 98.5 336 ASN A C 1
ATOM 2566 O O . ASN A 1 336 ? -11.844 -2.746 -11.672 1 98.5 336 ASN A O 1
ATOM 2570 N N . MET A 1 337 ? -12.312 -1.599 -9.836 1 98.5 337 MET A N 1
ATOM 2571 C CA . MET A 1 337 ? -11.57 -2.494 -8.953 1 98.5 337 MET A CA 1
ATOM 2572 C C . MET A 1 337 ? -12.203 -3.883 -8.938 1 98.5 337 MET A C 1
ATOM 2574 O O . MET A 1 337 ? -11.57 -4.855 -8.516 1 98.5 337 MET A O 1
ATOM 2578 N N . ALA A 1 338 ? -13.391 -4.008 -9.406 1 97.81 338 ALA A N 1
ATOM 2579 C CA . ALA A 1 338 ? -14.078 -5.297 -9.461 1 97.81 338 ALA A CA 1
ATOM 2580 C C . ALA A 1 338 ? -13.367 -6.25 -10.422 1 97.81 338 ALA A C 1
ATOM 2582 O O . ALA A 1 338 ? -13.609 -7.461 -10.391 1 97.81 338 ALA A O 1
ATOM 2583 N N . SER A 1 339 ? -12.492 -5.738 -11.25 1 96.69 339 SER A N 1
ATOM 2584 C CA . SER A 1 339 ? -11.805 -6.582 -12.219 1 96.69 339 SER A CA 1
ATOM 2585 C C . SER A 1 339 ? -10.406 -6.957 -11.734 1 96.69 339 SER A C 1
ATOM 2587 O O . SER A 1 339 ? -9.695 -7.715 -12.391 1 96.69 339 SER A O 1
ATOM 2589 N N . LEU A 1 340 ? -9.961 -6.457 -10.617 1 98 340 LEU A N 1
ATOM 2590 C CA . LEU A 1 340 ? -8.617 -6.707 -10.117 1 98 340 LEU A CA 1
ATOM 2591 C C . LEU A 1 340 ? -8.586 -7.953 -9.234 1 98 340 LEU A C 1
ATOM 2593 O O . LEU A 1 340 ? -9.32 -8.039 -8.25 1 98 340 LEU A O 1
ATOM 2597 N N . THR A 1 341 ? -7.719 -8.844 -9.516 1 98.06 341 THR A N 1
ATOM 2598 C CA . THR A 1 341 ? -7.703 -10.172 -8.906 1 98.06 341 THR A CA 1
ATOM 2599 C C . THR A 1 341 ? -7.52 -10.07 -7.395 1 98.06 341 THR A C 1
ATOM 2601 O O . THR A 1 341 ? -8.18 -10.773 -6.633 1 98.06 341 THR A O 1
ATOM 2604 N N . ARG A 1 342 ? -6.578 -9.18 -6.957 1 98.62 342 ARG A N 1
ATOM 2605 C CA . ARG A 1 342 ? -6.352 -9.039 -5.523 1 98.62 342 ARG A CA 1
ATOM 2606 C C . ARG A 1 342 ? -7.594 -8.5 -4.82 1 98.62 342 ARG A C 1
ATOM 2608 O O . ARG A 1 342 ? -7.941 -8.953 -3.729 1 98.62 342 ARG A O 1
ATOM 2615 N N . ALA A 1 343 ? -8.25 -7.504 -5.441 1 98.69 343 ALA A N 1
ATOM 2616 C CA . ALA A 1 343 ? -9.477 -6.941 -4.883 1 98.69 343 ALA A CA 1
ATOM 2617 C C . ALA A 1 343 ? -10.555 -8.008 -4.746 1 98.69 343 ALA A C 1
ATOM 2619 O O . ALA A 1 343 ? -11.273 -8.055 -3.742 1 98.69 343 ALA A O 1
ATOM 2620 N N . ILE A 1 344 ? -10.664 -8.898 -5.723 1 98.56 344 ILE A N 1
ATOM 2621 C CA . ILE A 1 344 ? -11.625 -9.992 -5.695 1 98.56 344 ILE A CA 1
ATOM 2622 C C . ILE A 1 344 ? -11.297 -10.938 -4.543 1 98.56 344 ILE A C 1
ATOM 2624 O O . ILE A 1 344 ? -12.18 -11.297 -3.756 1 98.56 344 ILE A O 1
ATOM 2628 N N . ALA A 1 345 ? -10.023 -11.297 -4.453 1 98.56 345 ALA A N 1
ATOM 2629 C CA . ALA A 1 345 ? -9.586 -12.234 -3.422 1 98.56 345 ALA A CA 1
ATOM 2630 C C . ALA A 1 345 ? -9.906 -11.703 -2.027 1 98.56 345 ALA A C 1
ATOM 2632 O O . ALA A 1 345 ? -10.266 -12.469 -1.132 1 98.56 345 ALA A O 1
ATOM 2633 N N . GLU A 1 346 ? -9.828 -10.383 -1.854 1 98.5 346 GLU A N 1
ATOM 2634 C CA . GLU A 1 346 ? -9.984 -9.781 -0.53 1 98.5 346 GLU A CA 1
ATOM 2635 C C . GLU A 1 346 ? -11.383 -9.211 -0.34 1 98.5 346 GLU A C 1
ATOM 2637 O O . GLU A 1 346 ? -11.68 -8.625 0.704 1 98.5 346 GLU A O 1
ATOM 2642 N N . LYS A 1 347 ? -12.234 -9.305 -1.361 1 97.75 347 LYS A N 1
ATOM 2643 C CA . LYS A 1 347 ? -13.594 -8.766 -1.356 1 97.75 347 LYS A CA 1
ATOM 2644 C C . LYS A 1 347 ? -13.586 -7.254 -1.158 1 97.75 347 LYS A C 1
ATOM 2646 O O . LYS A 1 347 ? -14.414 -6.715 -0.421 1 97.75 347 LYS A O 1
ATOM 2651 N N . GLU A 1 348 ? -12.586 -6.609 -1.699 1 98 348 GLU A N 1
ATOM 2652 C CA . GLU A 1 348 ? -12.445 -5.156 -1.708 1 98 348 GLU A CA 1
ATOM 2653 C C . GLU A 1 348 ? -12.516 -4.605 -3.129 1 98 348 GLU A C 1
ATOM 2655 O O . GLU A 1 348 ? -11.57 -3.979 -3.604 1 98 348 GLU A O 1
ATOM 2660 N N . THR A 1 349 ? -13.688 -4.762 -3.734 1 98 349 THR A N 1
ATOM 2661 C CA . THR A 1 349 ? -13.82 -4.527 -5.168 1 98 349 THR A CA 1
ATOM 2662 C C . THR A 1 349 ? -14.43 -3.158 -5.441 1 98 349 THR A C 1
ATOM 2664 O O . THR A 1 349 ? -14.625 -2.779 -6.598 1 98 349 THR A O 1
ATOM 2667 N N . GLU A 1 350 ? -14.688 -2.367 -4.438 1 97.69 350 GLU A N 1
ATOM 2668 C CA . GLU A 1 350 ? -15.344 -1.075 -4.633 1 97.69 350 GLU A CA 1
ATOM 2669 C C . GLU A 1 350 ? -14.367 -0.046 -5.203 1 97.69 350 GLU A C 1
ATOM 2671 O O . GLU A 1 350 ? -13.195 -0.021 -4.832 1 97.69 350 GLU A O 1
ATOM 2676 N N . GLY A 1 351 ? -14.953 0.787 -6.039 1 98.5 351 GLY A N 1
ATOM 2677 C CA . GLY A 1 351 ? -14.234 1.963 -6.496 1 98.5 351 GLY A CA 1
ATOM 2678 C C . GLY A 1 351 ? -13.508 1.745 -7.812 1 98.5 351 GLY A C 1
ATOM 2679 O O . GLY A 1 351 ? -13.906 0.896 -8.609 1 98.5 351 GLY A O 1
ATOM 2680 N N . PHE A 1 352 ? -12.516 2.639 -8.07 1 98.88 352 PHE A N 1
ATOM 2681 C CA . PHE A 1 352 ? -11.828 2.668 -9.352 1 98.88 352 PHE A CA 1
ATOM 2682 C C . PHE A 1 352 ? -10.5 3.41 -9.242 1 98.88 352 PHE A C 1
ATOM 2684 O O . PHE A 1 352 ? -10.227 4.051 -8.227 1 98.88 352 PHE A O 1
ATOM 2691 N N . VAL A 1 353 ? -9.711 3.289 -10.211 1 98.94 353 VAL A N 1
ATOM 2692 C CA . VAL A 1 353 ? -8.523 4.109 -10.445 1 98.94 353 VAL A CA 1
ATOM 2693 C C . VAL A 1 353 ? -8.57 4.691 -11.859 1 98.94 353 VAL A C 1
ATOM 2695 O O . VAL A 1 353 ? -8.898 3.986 -12.82 1 98.94 353 VAL A O 1
ATOM 2698 N N . LYS A 1 354 ? -8.367 5.957 -11.969 1 98.88 354 LYS A N 1
ATOM 2699 C CA . LYS A 1 354 ? -8.328 6.668 -13.242 1 98.88 354 LYS A CA 1
ATOM 2700 C C . LYS A 1 354 ? -6.98 7.352 -13.445 1 98.88 354 LYS A C 1
ATOM 2702 O O . LYS A 1 354 ? -6.488 8.047 -12.555 1 98.88 354 LYS A O 1
ATOM 2707 N N . VAL A 1 355 ? -6.34 7.137 -14.586 1 98.94 355 VAL A N 1
ATOM 2708 C CA . VAL A 1 355 ? -5.055 7.746 -14.898 1 98.94 355 VAL A CA 1
ATOM 2709 C C . VAL A 1 355 ? -5.137 8.477 -16.234 1 98.94 355 VAL A C 1
ATOM 2711 O O . VAL A 1 355 ? -5.754 7.977 -17.188 1 98.94 355 VAL A O 1
ATOM 2714 N N . CYS A 1 356 ? -4.574 9.617 -16.328 1 98.81 356 CYS A N 1
ATOM 2715 C CA . CYS A 1 356 ? -4.539 10.422 -17.547 1 98.81 356 CYS A CA 1
ATOM 2716 C C . CYS A 1 356 ? -3.104 10.625 -18.016 1 98.81 356 CYS A C 1
ATOM 2718 O O . CYS A 1 356 ? -2.201 10.836 -17.203 1 98.81 356 CYS A O 1
ATOM 2720 N N . VAL A 1 357 ? -2.873 10.547 -19.328 1 98.56 357 VAL A N 1
ATOM 2721 C CA . VAL A 1 357 ? -1.534 10.617 -19.891 1 98.56 357 VAL A CA 1
ATOM 2722 C C . VAL A 1 357 ? -1.519 11.625 -21.047 1 98.56 357 VAL A C 1
ATOM 2724 O O . VAL A 1 357 ? -2.545 11.852 -21.688 1 98.56 357 VAL A O 1
ATOM 2727 N N . GLU A 1 358 ? -0.429 12.273 -21.281 1 97.69 358 GLU A N 1
ATOM 2728 C CA . GLU A 1 358 ? -0.105 13.148 -22.391 1 97.69 358 GLU A CA 1
ATOM 2729 C C . GLU A 1 358 ? 1.348 12.977 -22.828 1 97.69 358 GLU A C 1
ATOM 2731 O O . GLU A 1 358 ? 2.254 12.977 -22 1 97.69 358 GLU A O 1
ATOM 2736 N N . ASP A 1 359 ? 1.631 12.828 -24.156 1 96.19 359 ASP A N 1
ATOM 2737 C CA . ASP A 1 359 ? 2.971 12.68 -24.719 1 96.19 359 ASP A CA 1
ATOM 2738 C C . ASP A 1 359 ? 3.727 11.539 -24.031 1 96.19 359 ASP A C 1
ATOM 2740 O O . ASP A 1 359 ? 4.855 11.727 -23.578 1 96.19 359 ASP A O 1
ATOM 2744 N N . ASP A 1 360 ? 3.068 10.461 -23.75 1 95.81 360 ASP A N 1
ATOM 2745 C CA . ASP A 1 360 ? 3.619 9.211 -23.234 1 95.81 360 ASP A CA 1
ATOM 2746 C C . ASP A 1 360 ? 4.066 9.367 -21.781 1 95.81 360 ASP A C 1
ATOM 2748 O O . ASP A 1 360 ? 4.984 8.672 -21.328 1 95.81 360 ASP A O 1
ATOM 2752 N N . LYS A 1 361 ? 3.412 10.312 -21.078 1 97.75 361 LYS A N 1
ATOM 2753 C CA . LYS A 1 361 ? 3.715 10.523 -19.672 1 97.75 361 LYS A CA 1
ATOM 2754 C C . LYS A 1 361 ? 2.438 10.656 -18.844 1 97.75 361 LYS A C 1
ATOM 2756 O O . LYS A 1 361 ? 1.455 11.242 -19.312 1 97.75 361 LYS A O 1
ATOM 2761 N N . VAL A 1 362 ? 2.494 10.141 -17.688 1 98.69 362 VAL A N 1
ATOM 2762 C CA . VAL A 1 362 ? 1.379 10.328 -16.766 1 98.69 362 VAL A CA 1
ATOM 2763 C C . VAL A 1 362 ? 1.304 11.789 -16.328 1 98.69 362 VAL A C 1
ATOM 2765 O O . VAL A 1 362 ? 2.314 12.383 -15.953 1 98.69 362 VAL A O 1
ATOM 2768 N N . ILE A 1 363 ? 0.109 12.406 -16.375 1 98.62 363 ILE A N 1
ATOM 2769 C CA . ILE A 1 363 ? 0.006 13.805 -15.992 1 98.62 363 ILE A CA 1
ATOM 2770 C C . ILE A 1 363 ? -0.949 13.953 -14.812 1 98.62 363 ILE A C 1
ATOM 2772 O O . ILE A 1 363 ? -1.006 15.008 -14.18 1 98.62 363 ILE A O 1
ATOM 2776 N N . GLY A 1 364 ? -1.71 12.883 -14.492 1 98.75 364 GLY A N 1
ATOM 2777 C CA . GLY A 1 364 ? -2.621 12.922 -13.359 1 98.75 364 GLY A CA 1
ATOM 2778 C C . GLY A 1 364 ? -3.297 11.586 -13.094 1 98.75 364 GLY A C 1
ATOM 2779 O O . GLY A 1 364 ? -3.316 10.711 -13.961 1 98.75 364 GLY A O 1
ATOM 2780 N N . ALA A 1 365 ? -3.779 11.453 -11.906 1 98.94 365 ALA A N 1
ATOM 2781 C CA . ALA A 1 365 ? -4.492 10.242 -11.516 1 98.94 365 ALA A CA 1
ATOM 2782 C C . ALA A 1 365 ? -5.402 10.5 -10.32 1 98.94 365 ALA A C 1
ATOM 2784 O O . ALA A 1 365 ? -5.141 11.398 -9.516 1 98.94 365 ALA A O 1
ATOM 2785 N N . VAL A 1 366 ? -6.461 9.734 -10.219 1 98.88 366 VAL A N 1
ATOM 2786 C CA . VAL A 1 366 ? -7.328 9.703 -9.047 1 98.88 366 VAL A CA 1
ATOM 2787 C C . VAL A 1 366 ? -7.75 8.266 -8.75 1 98.88 366 VAL A C 1
ATOM 2789 O O . VAL A 1 366 ? -7.914 7.461 -9.664 1 98.88 366 VAL A O 1
ATOM 2792 N N . ALA A 1 367 ? -7.801 7.98 -7.492 1 98.94 367 ALA A N 1
ATOM 2793 C CA . ALA A 1 367 ? -8.211 6.648 -7.059 1 98.94 367 ALA A CA 1
ATOM 2794 C C . ALA A 1 367 ? -9.227 6.73 -5.918 1 98.94 367 ALA A C 1
ATOM 2796 O O . ALA A 1 367 ? -9.102 7.574 -5.031 1 98.94 367 ALA A O 1
ATOM 2797 N N . PHE A 1 368 ? -10.289 6.074 -5.977 1 98.94 368 PHE A N 1
ATOM 2798 C CA . PHE A 1 368 ? -11.203 5.684 -4.91 1 98.94 368 PHE A CA 1
ATOM 2799 C C . PHE A 1 368 ? -11.234 4.168 -4.746 1 98.94 368 PHE A C 1
ATOM 2801 O O . PHE A 1 368 ? -12.078 3.49 -5.34 1 98.94 368 PHE A O 1
ATOM 2808 N N . SER A 1 369 ? -10.195 3.619 -3.902 1 98.81 369 SER A N 1
ATOM 2809 C CA . SER A 1 369 ? -9.961 2.178 -3.881 1 98.81 369 SER A CA 1
ATOM 2810 C C . SER A 1 369 ? -9.156 1.768 -2.654 1 98.81 369 SER A C 1
ATOM 2812 O O . SER A 1 369 ? -8.602 2.619 -1.958 1 98.81 369 SER A O 1
ATOM 2814 N N . GLU A 1 370 ? -9.203 0.443 -2.426 1 98.38 370 GLU A N 1
ATOM 2815 C CA . GLU A 1 370 ? -8.211 -0.112 -1.514 1 98.38 370 GLU A CA 1
ATOM 2816 C C . GLU A 1 370 ? -6.789 0.161 -2.008 1 98.38 370 GLU A C 1
ATOM 2818 O O . GLU A 1 370 ? -6.492 -0.036 -3.188 1 98.38 370 GLU A O 1
ATOM 2823 N N . ARG A 1 371 ? -5.926 0.741 -1.173 1 98.62 371 ARG A N 1
ATOM 2824 C CA . ARG A 1 371 ? -4.516 1.014 -1.428 1 98.62 371 ARG A CA 1
ATOM 2825 C C . ARG A 1 371 ? -4.348 2.191 -2.383 1 98.62 371 ARG A C 1
ATOM 2827 O O . ARG A 1 371 ? -3.352 2.277 -3.102 1 98.62 371 ARG A O 1
ATOM 2834 N N . ALA A 1 372 ? -5.289 3.092 -2.414 1 98.88 372 ALA A N 1
ATOM 2835 C CA . ALA A 1 372 ? -5.184 4.281 -3.256 1 98.88 372 ALA A CA 1
ATOM 2836 C C . ALA A 1 372 ? -3.889 5.039 -2.98 1 98.88 372 ALA A C 1
ATOM 2838 O O . ALA A 1 372 ? -3.232 5.52 -3.908 1 98.88 372 ALA A O 1
ATOM 2839 N N . GLU A 1 373 ? -3.494 5.133 -1.714 1 98.75 373 GLU A N 1
ATOM 2840 C CA . GLU A 1 373 ? -2.287 5.844 -1.309 1 98.75 373 GLU A CA 1
ATOM 2841 C C . GLU A 1 373 ? -1.061 5.316 -2.047 1 98.75 373 GLU A C 1
ATOM 2843 O O . GLU A 1 373 ? -0.319 6.086 -2.66 1 98.75 373 GLU A O 1
ATOM 2848 N N . GLU A 1 374 ? -0.854 4.031 -2.049 1 98.81 374 GLU A N 1
ATOM 2849 C CA . GLU A 1 374 ? 0.332 3.426 -2.648 1 98.81 374 GLU A CA 1
ATOM 2850 C C . GLU A 1 374 ? 0.27 3.48 -4.172 1 98.81 374 GLU A C 1
ATOM 2852 O O . GLU A 1 374 ? 1.267 3.791 -4.828 1 98.81 374 GLU A O 1
ATOM 2857 N N . ILE A 1 375 ? -0.956 3.172 -4.734 1 98.94 375 ILE A N 1
ATOM 2858 C CA . ILE A 1 375 ? -1.131 3.186 -6.184 1 98.94 375 ILE A CA 1
ATOM 2859 C C . ILE A 1 375 ? -0.784 4.566 -6.73 1 98.94 375 ILE A C 1
ATOM 2861 O O . ILE A 1 375 ? 0.049 4.695 -7.633 1 98.94 375 ILE A O 1
ATOM 2865 N N . VAL A 1 376 ? -1.362 5.621 -6.137 1 98.94 376 VAL A N 1
ATOM 2866 C CA . VAL A 1 376 ? -1.203 6.969 -6.668 1 98.94 376 VAL A CA 1
ATOM 2867 C C . VAL A 1 376 ? 0.195 7.492 -6.344 1 98.94 376 VAL A C 1
ATOM 2869 O O . VAL A 1 376 ? 0.748 8.305 -7.082 1 98.94 376 VAL A O 1
ATOM 2872 N N . SER A 1 377 ? 0.838 6.992 -5.262 1 98.88 377 SER A N 1
ATOM 2873 C CA . SER A 1 377 ? 2.207 7.395 -4.957 1 98.88 377 SER A CA 1
ATOM 2874 C C . SER A 1 377 ? 3.176 6.93 -6.039 1 98.88 377 SER A C 1
ATOM 2876 O O . SER A 1 377 ? 4.098 7.66 -6.406 1 98.88 377 SER A O 1
ATOM 2878 N N . VAL A 1 378 ? 2.969 5.676 -6.527 1 98.88 378 VAL A N 1
ATOM 2879 C CA . VAL A 1 378 ? 3.795 5.203 -7.633 1 98.88 378 VAL A CA 1
ATOM 2880 C C . VAL A 1 378 ? 3.588 6.098 -8.852 1 98.88 378 VAL A C 1
ATOM 2882 O O . VAL A 1 378 ? 4.551 6.457 -9.539 1 98.88 378 VAL A O 1
ATOM 2885 N N . LEU A 1 379 ? 2.375 6.48 -9.109 1 98.94 379 LEU A N 1
ATOM 2886 C CA . LEU A 1 379 ? 2.064 7.34 -10.25 1 98.94 379 LEU A CA 1
ATOM 2887 C C . LEU A 1 379 ? 2.639 8.742 -10.047 1 98.94 379 LEU A C 1
ATOM 2889 O O . LEU A 1 379 ? 3.084 9.375 -11 1 98.94 379 LEU A O 1
ATOM 2893 N N . GLY A 1 380 ? 2.551 9.273 -8.773 1 98.75 380 GLY A N 1
ATOM 2894 C CA . GLY A 1 380 ? 3.193 10.539 -8.469 1 98.75 380 GLY A CA 1
ATOM 2895 C C . GLY A 1 380 ? 4.688 10.531 -8.742 1 98.75 380 GLY A C 1
ATOM 2896 O O . GLY A 1 380 ? 5.227 11.492 -9.289 1 98.75 380 GLY A O 1
ATOM 2897 N N . LEU A 1 381 ? 5.344 9.469 -8.344 1 98.25 381 LEU A N 1
ATOM 2898 C CA . LEU A 1 381 ? 6.766 9.289 -8.617 1 98.25 381 LEU A CA 1
ATOM 2899 C C . LEU A 1 381 ? 7.035 9.312 -10.125 1 98.25 381 LEU A C 1
ATOM 2901 O O . LEU A 1 381 ? 8.008 9.922 -10.57 1 98.25 381 LEU A O 1
ATOM 2905 N N . ALA A 1 382 ? 6.152 8.617 -10.859 1 98.38 382 ALA A N 1
ATOM 2906 C CA . ALA A 1 382 ? 6.289 8.562 -12.312 1 98.38 382 ALA A CA 1
ATOM 2907 C C . ALA A 1 382 ? 6.18 9.953 -12.93 1 98.38 382 ALA A C 1
ATOM 2909 O O . ALA A 1 382 ? 6.902 10.281 -13.867 1 98.38 382 ALA A O 1
ATOM 2910 N N . ILE A 1 383 ? 5.254 10.766 -12.438 1 98.44 383 ILE A N 1
ATOM 2911 C CA . ILE A 1 383 ? 5.094 12.141 -12.906 1 98.44 383 ILE A CA 1
ATOM 2912 C C . ILE A 1 383 ? 6.375 12.93 -12.641 1 98.44 383 ILE A C 1
ATOM 2914 O O . ILE A 1 383 ? 6.906 13.578 -13.547 1 98.44 383 ILE A O 1
ATOM 2918 N N . ARG A 1 384 ? 6.879 12.891 -11.414 1 97.5 384 ARG A N 1
ATOM 2919 C CA . ARG A 1 384 ? 8.023 13.688 -10.977 1 97.5 384 ARG A CA 1
ATOM 2920 C C . ARG A 1 384 ? 9.273 13.336 -11.781 1 97.5 384 ARG A C 1
ATOM 2922 O O . ARG A 1 384 ? 10.055 14.219 -12.125 1 97.5 384 ARG A O 1
ATOM 2929 N N . TYR A 1 385 ? 9.445 12.055 -12.07 1 96.44 385 TYR A N 1
ATOM 2930 C CA . TYR A 1 385 ? 10.711 11.633 -12.656 1 96.44 385 TYR A CA 1
ATOM 2931 C C . TYR A 1 385 ? 10.516 11.156 -14.094 1 96.44 385 TYR A C 1
ATOM 2933 O O . TYR A 1 385 ? 11.367 10.453 -14.641 1 96.44 385 TYR A O 1
ATOM 2941 N N . ASN A 1 386 ? 9.391 11.367 -14.68 1 95.81 386 ASN A N 1
ATOM 2942 C CA . ASN A 1 386 ? 9.086 11.18 -16.094 1 95.81 386 ASN A CA 1
ATOM 2943 C C . ASN A 1 386 ? 9.25 9.727 -16.516 1 95.81 386 ASN A C 1
ATOM 2945 O O . ASN A 1 386 ? 9.922 9.438 -17.516 1 95.81 386 ASN A O 1
ATOM 2949 N N . ILE A 1 387 ? 8.781 8.812 -15.672 1 97.12 387 ILE A N 1
ATOM 2950 C CA . ILE A 1 387 ? 8.719 7.414 -16.078 1 97.12 387 ILE A CA 1
ATOM 2951 C C . ILE A 1 387 ? 7.645 7.242 -17.156 1 97.12 387 ILE A C 1
ATOM 2953 O O . ILE A 1 387 ? 6.496 7.641 -16.969 1 97.12 387 ILE A O 1
ATOM 2957 N N . LYS A 1 388 ? 7.973 6.625 -18.25 1 97.5 388 LYS A N 1
ATOM 2958 C CA . LYS A 1 388 ? 7.098 6.551 -19.422 1 97.5 388 LYS A CA 1
ATOM 2959 C C . LYS A 1 388 ? 6.008 5.504 -19.219 1 97.5 388 LYS A C 1
ATOM 2961 O O . LYS A 1 388 ? 6.16 4.582 -18.422 1 97.5 388 LYS A O 1
ATOM 2966 N N . VAL A 1 389 ? 4.941 5.734 -19.984 1 98.06 389 VAL A N 1
ATOM 2967 C CA . VAL A 1 389 ? 3.785 4.84 -19.953 1 98.06 389 VAL A CA 1
ATOM 2968 C C . VAL A 1 389 ? 4.23 3.412 -20.266 1 98.06 389 VAL A C 1
ATOM 2970 O O . VAL A 1 389 ? 3.846 2.475 -19.547 1 98.06 389 VAL A O 1
ATOM 2973 N N . LYS A 1 390 ? 5.086 3.232 -21.219 1 95.81 390 LYS A N 1
ATOM 2974 C CA . LYS A 1 390 ? 5.555 1.911 -21.625 1 95.81 390 LYS A CA 1
ATOM 2975 C C . LYS A 1 390 ? 6.352 1.244 -20.5 1 95.81 390 LYS A C 1
ATOM 2977 O O . LYS A 1 390 ? 6.246 0.032 -20.297 1 95.81 390 LYS A O 1
ATOM 2982 N N . GLU A 1 391 ? 7.168 2.035 -19.781 1 96.44 391 GLU A N 1
ATOM 2983 C CA . GLU A 1 391 ? 7.98 1.515 -18.688 1 96.44 391 GLU A CA 1
ATOM 2984 C C . GLU A 1 391 ? 7.102 0.998 -17.547 1 96.44 391 GLU A C 1
ATOM 2986 O O . GLU A 1 391 ? 7.371 -0.066 -16.984 1 96.44 391 GLU A O 1
ATOM 2991 N N . LEU A 1 392 ? 6.027 1.734 -17.25 1 97.81 392 LEU A N 1
ATOM 2992 C CA . LEU A 1 392 ? 5.102 1.321 -16.203 1 97.81 392 LEU A CA 1
ATOM 2993 C C . LEU A 1 392 ? 4.297 0.102 -16.641 1 97.81 392 LEU A C 1
ATOM 2995 O O . LEU A 1 392 ? 3.967 -0.756 -15.82 1 97.81 392 LEU A O 1
ATOM 2999 N N . ALA A 1 393 ? 3.969 0.02 -17.906 1 96.75 393 ALA A N 1
ATOM 3000 C CA . ALA A 1 393 ? 3.225 -1.117 -18.438 1 96.75 393 ALA A CA 1
ATOM 3001 C C . ALA A 1 393 ? 4.047 -2.4 -18.359 1 96.75 393 ALA A C 1
ATOM 3003 O O . ALA A 1 393 ? 3.496 -3.484 -18.156 1 96.75 393 ALA A O 1
ATOM 3004 N N . GLU A 1 394 ? 5.324 -2.268 -18.5 1 95.38 394 GLU A N 1
ATOM 3005 C CA . GLU A 1 394 ? 6.199 -3.426 -18.641 1 95.38 394 GLU A CA 1
ATOM 3006 C C . GLU A 1 394 ? 6.75 -3.871 -17.281 1 95.38 394 GLU A C 1
ATOM 3008 O O . GLU A 1 394 ? 7.195 -5.012 -17.141 1 95.38 394 GLU A O 1
ATOM 3013 N N . TYR A 1 395 ? 6.77 -2.965 -16.297 1 97.44 395 TYR A N 1
ATOM 3014 C CA . TYR A 1 395 ? 7.301 -3.346 -14.992 1 97.44 395 TYR A CA 1
ATOM 3015 C C . TYR A 1 395 ? 6.418 -4.398 -14.336 1 97.44 395 TYR A C 1
ATOM 3017 O O . TYR A 1 395 ? 5.215 -4.199 -14.172 1 97.44 395 TYR A O 1
ATOM 3025 N N . PRO A 1 396 ? 6.945 -5.531 -13.922 1 97.81 396 PRO A N 1
ATOM 3026 C CA . PRO A 1 396 ? 6.129 -6.602 -13.344 1 97.81 396 PRO A CA 1
ATOM 3027 C C . PRO A 1 396 ? 5.848 -6.395 -11.859 1 97.81 396 PRO A C 1
ATOM 3029 O O . PRO A 1 396 ? 6.5 -7.012 -11.008 1 97.81 396 PRO A O 1
ATOM 3032 N N . PHE A 1 397 ? 4.801 -5.621 -11.547 1 98.56 397 PHE A N 1
ATOM 3033 C CA . PHE A 1 397 ? 4.383 -5.539 -10.156 1 98.56 397 PHE A CA 1
ATOM 3034 C C . PHE A 1 397 ? 3.982 -6.91 -9.625 1 98.56 397 PHE A C 1
ATOM 3036 O O . PHE A 1 397 ? 3.539 -7.77 -10.391 1 98.56 397 PHE A O 1
ATOM 3043 N N . PRO A 1 398 ? 4.078 -7.137 -8.273 1 98.31 398 PRO A N 1
ATOM 3044 C CA . PRO A 1 398 ? 3.707 -8.445 -7.723 1 98.31 398 PRO A CA 1
ATOM 3045 C C . PRO A 1 398 ? 2.279 -8.852 -8.086 1 98.31 398 PRO A C 1
ATOM 3047 O O . PRO A 1 398 ? 1.407 -7.988 -8.234 1 98.31 398 PRO A O 1
ATOM 3050 N N . HIS A 1 399 ? 2.049 -10.141 -8.258 1 98.12 399 HIS A N 1
ATOM 3051 C CA . HIS A 1 399 ? 0.721 -10.688 -8.508 1 98.12 399 HIS A CA 1
ATOM 3052 C C . HIS A 1 399 ? 0.323 -11.695 -7.434 1 98.12 399 HIS A C 1
ATOM 3054 O O . HIS A 1 399 ? 1.106 -12.578 -7.086 1 98.12 399 HIS A O 1
ATOM 3060 N N . PRO A 1 400 ? -0.858 -11.617 -6.984 1 97.94 400 PRO A N 1
ATOM 3061 C CA . PRO A 1 400 ? -1.811 -10.523 -7.199 1 97.94 400 PRO A CA 1
ATOM 3062 C C . PRO A 1 400 ? -1.559 -9.336 -6.281 1 97.94 400 PRO A C 1
ATOM 3064 O O . PRO A 1 400 ? -1.21 -9.516 -5.109 1 97.94 400 PRO A O 1
ATOM 3067 N N . SER A 1 401 ? -1.622 -8.195 -6.781 1 98.44 401 SER A N 1
ATOM 3068 C CA . SER A 1 401 ? -1.376 -6.969 -6.027 1 98.44 401 SER A CA 1
ATOM 3069 C C . SER A 1 401 ? -2.291 -5.844 -6.492 1 98.44 401 SER A C 1
ATOM 3071 O O . SER A 1 401 ? -2.738 -5.832 -7.641 1 98.44 401 SER A O 1
ATOM 3073 N N . TYR A 1 402 ? -2.541 -4.898 -5.645 1 98.75 402 TYR A N 1
ATOM 3074 C CA . TYR A 1 402 ? -3.289 -3.705 -6.031 1 98.75 402 TYR A CA 1
ATOM 3075 C C . TYR A 1 402 ? -2.475 -2.838 -6.984 1 98.75 402 TYR A C 1
ATOM 3077 O O . TYR A 1 402 ? -3.037 -2.115 -7.812 1 98.75 402 TYR A O 1
ATOM 3085 N N . LEU A 1 403 ? -1.186 -2.908 -6.953 1 98.81 403 LEU A N 1
ATOM 3086 C CA . LEU A 1 403 ? -0.308 -2.117 -7.809 1 98.81 403 LEU A CA 1
ATOM 3087 C C . LEU A 1 403 ? -0.451 -2.533 -9.266 1 98.81 403 LEU A C 1
ATOM 3089 O O . LEU A 1 403 ? -0.088 -1.777 -10.172 1 98.81 403 LEU A O 1
ATOM 3093 N N . GLU A 1 404 ? -0.993 -3.732 -9.508 1 98.38 404 GLU A N 1
ATOM 3094 C CA . GLU A 1 404 ? -1.188 -4.199 -10.883 1 98.38 404 GLU A CA 1
ATOM 3095 C C . GLU A 1 404 ? -2.232 -3.357 -11.609 1 98.38 404 GLU A C 1
ATOM 3097 O O . GLU A 1 404 ? -2.342 -3.414 -12.836 1 98.38 404 GLU A O 1
ATOM 3102 N N . THR A 1 405 ? -3.025 -2.547 -10.836 1 98.69 405 THR A N 1
ATOM 3103 C CA . THR A 1 405 ? -3.916 -1.574 -11.461 1 98.69 405 THR A CA 1
ATOM 3104 C C . THR A 1 405 ? -3.148 -0.682 -12.43 1 98.69 405 THR A C 1
ATOM 3106 O O . THR A 1 405 ? -3.664 -0.319 -13.484 1 98.69 405 THR A O 1
ATOM 3109 N N . ILE A 1 406 ? -1.939 -0.36 -12.062 1 98.69 406 ILE A N 1
ATOM 3110 C CA . ILE A 1 406 ? -1.088 0.495 -12.883 1 98.69 406 ILE A CA 1
ATOM 3111 C C . ILE A 1 406 ? -0.753 -0.214 -14.195 1 98.69 406 ILE A C 1
ATOM 3113 O O . ILE A 1 406 ? -0.897 0.364 -15.273 1 98.69 406 ILE A O 1
ATOM 3117 N N . ASN A 1 407 ? -0.375 -1.518 -14.133 1 97.88 407 ASN A N 1
ATOM 3118 C CA . ASN A 1 407 ? -0.078 -2.281 -15.336 1 97.88 407 ASN A CA 1
ATOM 3119 C C . ASN A 1 407 ? -1.277 -2.328 -16.281 1 97.88 407 ASN A C 1
ATOM 3121 O O . ASN A 1 407 ? -1.135 -2.102 -17.484 1 97.88 407 ASN A O 1
ATOM 3125 N N . GLU A 1 408 ? -2.398 -2.688 -15.695 1 97.12 408 GLU A N 1
ATOM 3126 C CA . GLU A 1 408 ? -3.605 -2.859 -16.5 1 97.12 408 GLU A CA 1
ATOM 3127 C C . GLU A 1 408 ? -3.977 -1.564 -17.219 1 97.12 408 GLU A C 1
ATOM 3129 O O . GLU A 1 408 ? -4.277 -1.577 -18.422 1 97.12 408 GLU A O 1
ATOM 3134 N N . ILE A 1 409 ? -3.91 -0.455 -16.5 1 98.56 409 ILE A N 1
ATOM 3135 C CA . ILE A 1 409 ? -4.297 0.829 -17.078 1 98.56 409 ILE A CA 1
ATOM 3136 C C . ILE A 1 409 ? -3.271 1.258 -18.125 1 98.56 409 ILE A C 1
ATOM 3138 O O . ILE A 1 409 ? -3.639 1.702 -19.203 1 98.56 409 ILE A O 1
ATOM 3142 N N . MET A 1 410 ? -1.968 1.102 -17.812 1 98.19 410 MET A N 1
ATOM 3143 C CA . MET A 1 410 ? -0.918 1.535 -18.719 1 98.19 410 MET A CA 1
ATOM 3144 C C . MET A 1 410 ? -0.965 0.735 -20.016 1 98.19 410 MET A C 1
ATOM 3146 O O . MET A 1 410 ? -0.688 1.271 -21.094 1 98.19 410 MET A O 1
ATOM 3150 N N . ARG A 1 411 ? -1.279 -0.563 -19.953 1 94.38 411 ARG A N 1
ATOM 3151 C CA . ARG A 1 411 ? -1.38 -1.388 -21.156 1 94.38 411 ARG A CA 1
ATOM 3152 C C . ARG A 1 411 ? -2.486 -0.883 -22.078 1 94.38 411 ARG A C 1
ATOM 3154 O O . ARG A 1 411 ? -2.373 -0.978 -23.297 1 94.38 411 ARG A O 1
ATOM 3161 N N . GLU A 1 412 ? -3.549 -0.377 -21.469 1 93.94 412 GLU A N 1
ATOM 3162 C CA . GLU A 1 412 ? -4.645 0.175 -22.25 1 93.94 412 GLU A CA 1
ATOM 3163 C C . GLU A 1 412 ? -4.273 1.537 -22.828 1 93.94 412 GLU A C 1
ATOM 3165 O O . GLU A 1 412 ? -4.77 1.921 -23.891 1 93.94 412 GLU A O 1
ATOM 3170 N N . LEU A 1 413 ? -3.428 2.268 -22.156 1 94 413 LEU A N 1
ATOM 3171 C CA . LEU A 1 413 ? -3.072 3.631 -22.531 1 94 413 LEU A CA 1
ATOM 3172 C C . LEU A 1 413 ? -1.968 3.631 -23.594 1 94 413 LEU A C 1
ATOM 3174 O O . LEU A 1 413 ? -1.771 4.629 -24.281 1 94 413 LEU A O 1
ATOM 3178 N N . LYS A 1 414 ? -1.223 2.535 -23.703 1 83.62 414 LYS A N 1
ATOM 3179 C CA . LYS A 1 414 ? -0.133 2.482 -24.672 1 83.62 414 LYS A CA 1
ATOM 3180 C C . LYS A 1 414 ? -0.668 2.41 -26.094 1 83.62 414 LYS A C 1
ATOM 3182 O O . LYS A 1 414 ? -1.749 1.864 -26.328 1 83.62 414 LYS A O 1
ATOM 3187 N N . MET B 1 1 ? -0.589 -14.984 -38.156 1 95.62 1 MET B N 1
ATOM 3188 C CA . MET B 1 1 ? -0.022 -16.297 -37.906 1 95.62 1 MET B CA 1
ATOM 3189 C C . MET B 1 1 ? -0.933 -17.109 -36.969 1 95.62 1 MET B C 1
ATOM 3191 O O . MET B 1 1 ? -1.822 -16.547 -36.344 1 95.62 1 MET B O 1
ATOM 3195 N N . ARG B 1 2 ? -0.795 -18.375 -37 1 97.25 2 ARG B N 1
ATOM 3196 C CA . ARG B 1 2 ? -1.439 -19.281 -36.062 1 97.25 2 ARG B CA 1
ATOM 3197 C C . ARG B 1 2 ? -0.493 -19.641 -34.938 1 97.25 2 ARG B C 1
ATOM 3199 O O . ARG B 1 2 ? 0.567 -20.234 -35.156 1 97.25 2 ARG B O 1
ATOM 3206 N N . ILE B 1 3 ? -0.904 -19.219 -33.75 1 98.19 3 ILE B N 1
ATOM 3207 C CA . ILE B 1 3 ? -0.07 -19.469 -32.562 1 98.19 3 ILE B CA 1
ATOM 3208 C C . ILE B 1 3 ? -0.819 -20.344 -31.578 1 98.19 3 ILE B C 1
ATOM 3210 O O . ILE B 1 3 ? -1.982 -20.094 -31.266 1 98.19 3 ILE B O 1
ATOM 3214 N N . VAL B 1 4 ? -0.186 -21.438 -31.156 1 98.5 4 VAL B N 1
ATOM 3215 C CA . VAL B 1 4 ? -0.758 -22.328 -30.156 1 98.5 4 VAL B CA 1
ATOM 3216 C C . VAL B 1 4 ? -0.055 -22.109 -28.812 1 98.5 4 VAL B C 1
ATOM 3218 O O . VAL B 1 4 ? 1.176 -22.141 -28.75 1 98.5 4 VAL B O 1
ATOM 3221 N N . VAL B 1 5 ? -0.799 -21.812 -27.812 1 98.75 5 VAL B N 1
ATOM 3222 C CA . VAL B 1 5 ? -0.312 -21.656 -26.438 1 98.75 5 VAL B CA 1
ATOM 3223 C C . VAL B 1 5 ? -0.785 -22.828 -25.594 1 98.75 5 VAL B C 1
ATOM 3225 O O . VAL B 1 5 ? -1.971 -23.172 -25.594 1 98.75 5 VAL B O 1
ATOM 3228 N N . ILE B 1 6 ? 0.142 -23.5 -24.875 1 98.75 6 ILE B N 1
ATOM 3229 C CA . ILE B 1 6 ? -0.215 -24.672 -24.078 1 98.75 6 ILE B CA 1
ATOM 3230 C C . ILE B 1 6 ? -0.127 -24.328 -22.594 1 98.75 6 ILE B C 1
ATOM 3232 O O . ILE B 1 6 ? 0.966 -24.141 -22.062 1 98.75 6 ILE B O 1
ATOM 3236 N N . GLY B 1 7 ? -1.248 -24.406 -21.906 1 98.5 7 GLY B N 1
ATOM 3237 C CA . GLY B 1 7 ? -1.362 -24.016 -20.516 1 98.5 7 GLY B CA 1
ATOM 3238 C C . GLY B 1 7 ? -2.072 -22.703 -20.312 1 98.5 7 GLY B C 1
ATOM 3239 O O . GLY B 1 7 ? -1.824 -21.734 -21.031 1 98.5 7 GLY B O 1
ATOM 3240 N N . SER B 1 8 ? -2.908 -22.641 -19.312 1 98.38 8 SER B N 1
ATOM 3241 C CA . SER B 1 8 ? -3.734 -21.453 -19.125 1 98.38 8 SER B CA 1
ATOM 3242 C C . SER B 1 8 ? -3.361 -20.703 -17.859 1 98.38 8 SER B C 1
ATOM 3244 O O . SER B 1 8 ? -4.141 -19.891 -17.359 1 98.38 8 SER B O 1
ATOM 3246 N N . GLY B 1 9 ? -2.15 -21.062 -17.219 1 97.88 9 GLY B N 1
ATOM 3247 C CA . GLY B 1 9 ? -1.658 -20.25 -16.125 1 97.88 9 GLY B CA 1
ATOM 3248 C C . GLY B 1 9 ? -1.28 -18.844 -16.547 1 97.88 9 GLY B C 1
ATOM 3249 O O . GLY B 1 9 ? -1.524 -18.438 -17.688 1 97.88 9 GLY B O 1
ATOM 3250 N N . PRO B 1 10 ? -0.656 -18.094 -15.633 1 97.94 10 PRO B N 1
ATOM 3251 C CA . PRO B 1 10 ? -0.356 -16.688 -15.914 1 97.94 10 PRO B CA 1
ATOM 3252 C C . PRO B 1 10 ? 0.462 -16.5 -17.188 1 97.94 10 PRO B C 1
ATOM 3254 O O . PRO B 1 10 ? 0.138 -15.648 -18.016 1 97.94 10 PRO B O 1
ATOM 3257 N N . ALA B 1 11 ? 1.485 -17.297 -17.391 1 98.62 11 ALA B N 1
ATOM 3258 C CA . ALA B 1 11 ? 2.326 -17.172 -18.578 1 98.62 11 ALA B CA 1
ATOM 3259 C C . ALA B 1 11 ? 1.529 -17.438 -19.844 1 98.62 11 ALA B C 1
ATOM 3261 O O . ALA B 1 11 ? 1.639 -16.703 -20.828 1 98.62 11 ALA B O 1
ATOM 3262 N N . GLY B 1 12 ? 0.772 -18.516 -19.828 1 98.75 12 GLY B N 1
ATOM 3263 C CA . GLY B 1 12 ? -0.019 -18.875 -21 1 98.75 12 GLY B CA 1
ATOM 3264 C C . GLY B 1 12 ? -1.097 -17.844 -21.312 1 98.75 12 GLY B C 1
ATOM 3265 O O . GLY B 1 12 ? -1.273 -17.469 -22.469 1 98.75 12 GLY B O 1
ATOM 3266 N N . LEU B 1 13 ? -1.791 -17.406 -20.312 1 98.38 13 LEU B N 1
ATOM 3267 C CA . LEU B 1 13 ? -2.859 -16.438 -20.469 1 98.38 13 LEU B CA 1
ATOM 3268 C C . LEU B 1 13 ? -2.336 -15.156 -21.125 1 98.38 13 LEU B C 1
ATOM 3270 O O . LEU B 1 13 ? -2.904 -14.68 -22.109 1 98.38 13 LEU B O 1
ATOM 3274 N N . TYR B 1 14 ? -1.243 -14.672 -20.656 1 98.19 14 TYR B N 1
ATOM 3275 C CA . TYR B 1 14 ? -0.77 -13.375 -21.141 1 98.19 14 TYR B CA 1
ATOM 3276 C C . TYR B 1 14 ? -0.009 -13.523 -22.453 1 98.19 14 TYR B C 1
ATOM 3278 O O . TYR B 1 14 ? 0.061 -12.578 -23.234 1 98.19 14 TYR B O 1
ATOM 3286 N N . SER B 1 15 ? 0.546 -14.711 -22.719 1 98.75 15 SER B N 1
ATOM 3287 C CA . SER B 1 15 ? 1.06 -14.977 -24.062 1 98.75 15 SER B CA 1
ATOM 3288 C C . SER B 1 15 ? -0.058 -14.938 -25.094 1 98.75 15 SER B C 1
ATOM 3290 O O . SER B 1 15 ? 0.102 -14.344 -26.156 1 98.75 15 SER B O 1
ATOM 3292 N N . ALA B 1 16 ? -1.122 -15.57 -24.734 1 98.75 16 ALA B N 1
ATOM 3293 C CA . ALA B 1 16 ? -2.262 -15.664 -25.656 1 98.75 16 ALA B CA 1
ATOM 3294 C C . ALA B 1 16 ? -2.857 -14.289 -25.922 1 98.75 16 ALA B C 1
ATOM 3296 O O . ALA B 1 16 ? -3.08 -13.93 -27.094 1 98.75 16 ALA B O 1
ATOM 3297 N N . ILE B 1 17 ? -3.068 -13.523 -24.875 1 97.75 17 ILE B N 1
ATOM 3298 C CA . ILE B 1 17 ? -3.701 -12.219 -25.016 1 97.75 17 ILE B CA 1
ATOM 3299 C C . ILE B 1 17 ? -2.781 -11.273 -25.781 1 97.75 17 ILE B C 1
ATOM 3301 O O . ILE B 1 17 ? -3.234 -10.523 -26.656 1 97.75 17 ILE B O 1
ATOM 3305 N N . THR B 1 18 ? -1.507 -11.32 -25.469 1 97.75 18 THR B N 1
ATOM 3306 C CA . THR B 1 18 ? -0.533 -10.484 -26.156 1 97.75 18 THR B CA 1
ATOM 3307 C C . THR B 1 18 ? -0.486 -10.82 -27.641 1 97.75 18 THR B C 1
ATOM 3309 O O . THR B 1 18 ? -0.55 -9.93 -28.484 1 97.75 18 THR B O 1
ATOM 3312 N N . SER B 1 19 ? -0.432 -12.062 -27.984 1 98.56 19 SER B N 1
ATOM 3313 C CA . SER B 1 19 ? -0.369 -12.516 -29.359 1 98.56 19 SER B CA 1
ATOM 3314 C C . SER B 1 19 ? -1.642 -12.156 -30.125 1 98.56 19 SER B C 1
ATOM 3316 O O . SER B 1 19 ? -1.581 -11.695 -31.266 1 98.56 19 SER B O 1
ATOM 3318 N N . SER B 1 20 ? -2.736 -12.414 -29.469 1 98.62 20 SER B N 1
ATOM 3319 C CA . SER B 1 20 ? -4.016 -12.117 -30.109 1 98.62 20 SER B CA 1
ATOM 3320 C C . SER B 1 20 ? -4.168 -10.625 -30.375 1 98.62 20 SER B C 1
ATOM 3322 O O . SER B 1 20 ? -4.676 -10.219 -31.422 1 98.62 20 SER B O 1
ATOM 3324 N N . SER B 1 21 ? -3.756 -9.828 -29.438 1 96.88 21 SER B N 1
ATOM 3325 C CA . SER B 1 21 ? -3.857 -8.375 -29.578 1 96.88 21 SER B CA 1
ATOM 3326 C C . SER B 1 21 ? -3.035 -7.867 -30.75 1 96.88 21 SER B C 1
ATOM 3328 O O . SER B 1 21 ? -3.271 -6.766 -31.25 1 96.88 21 SER B O 1
ATOM 3330 N N . LEU B 1 22 ? -2.084 -8.68 -31.234 1 97.5 22 LEU B N 1
ATOM 3331 C CA . LEU B 1 22 ? -1.223 -8.312 -32.344 1 97.5 22 LEU B CA 1
ATOM 3332 C C . LEU B 1 22 ? -1.79 -8.828 -33.656 1 97.5 22 LEU B C 1
ATOM 3334 O O . LEU B 1 22 ? -1.143 -8.727 -34.719 1 97.5 22 LEU B O 1
ATOM 3338 N N . GLY B 1 23 ? -2.984 -9.461 -33.594 1 97.88 23 GLY B N 1
ATOM 3339 C CA . GLY B 1 23 ? -3.695 -9.828 -34.812 1 97.88 23 GLY B CA 1
ATOM 3340 C C . GLY B 1 23 ? -3.531 -11.289 -35.188 1 97.88 23 GLY B C 1
ATOM 3341 O O . GLY B 1 23 ? -4.039 -11.734 -36.219 1 97.88 23 GLY B O 1
ATOM 3342 N N . ASN B 1 24 ? -2.902 -12.07 -34.344 1 98.5 24 ASN B N 1
ATOM 3343 C CA . ASN B 1 24 ? -2.697 -13.492 -34.656 1 98.5 24 ASN B CA 1
ATOM 3344 C C . ASN B 1 24 ? -3.924 -14.32 -34.281 1 98.5 24 ASN B C 1
ATOM 3346 O O . ASN B 1 24 ? -4.73 -13.914 -33.438 1 98.5 24 ASN B O 1
ATOM 3350 N N . LYS B 1 25 ? -4.098 -15.375 -34.969 1 98.25 25 LYS B N 1
ATOM 3351 C CA . LYS B 1 25 ? -5.062 -16.391 -34.531 1 98.25 25 LYS B CA 1
ATOM 3352 C C . LYS B 1 25 ? -4.469 -17.281 -33.438 1 98.25 25 LYS B C 1
ATOM 3354 O O . LYS B 1 25 ? -3.518 -18.031 -33.688 1 98.25 25 LYS B O 1
ATOM 3359 N N . VAL B 1 26 ? -5.062 -17.219 -32.25 1 98.69 26 VAL B N 1
ATOM 3360 C CA . VAL B 1 26 ? -4.445 -17.891 -31.109 1 98.69 26 VAL B CA 1
ATOM 3361 C C . VAL B 1 26 ? -5.367 -19 -30.609 1 98.69 26 VAL B C 1
ATOM 3363 O O . VAL B 1 26 ? -6.57 -18.781 -30.438 1 98.69 26 VAL B O 1
ATOM 3366 N N . THR B 1 27 ? -4.824 -20.172 -30.406 1 98.25 27 THR B N 1
ATOM 3367 C CA . THR B 1 27 ? -5.488 -21.281 -29.734 1 98.25 27 THR B CA 1
ATOM 3368 C C . THR B 1 27 ? -4.777 -21.609 -28.422 1 98.25 27 THR B C 1
ATOM 3370 O O . THR B 1 27 ? -3.568 -21.859 -28.406 1 98.25 27 THR B O 1
ATOM 3373 N N . LEU B 1 28 ? -5.504 -21.531 -27.328 1 98.62 28 LEU B N 1
ATOM 3374 C CA . LEU B 1 28 ? -4.984 -21.922 -26.016 1 98.62 28 LEU B CA 1
ATOM 3375 C C . LEU B 1 28 ? -5.465 -23.312 -25.625 1 98.62 28 LEU B C 1
ATOM 3377 O O . LEU B 1 28 ? -6.664 -23.594 -25.641 1 98.62 28 LEU B O 1
ATOM 3381 N N . VAL B 1 29 ? -4.531 -24.203 -25.359 1 98.56 29 VAL B N 1
ATOM 3382 C CA . VAL B 1 29 ? -4.832 -25.578 -24.969 1 98.56 29 VAL B CA 1
ATOM 3383 C C . VAL B 1 29 ? -4.664 -25.734 -23.469 1 98.56 29 VAL B C 1
ATOM 3385 O O . VAL B 1 29 ? -3.625 -25.375 -22.906 1 98.56 29 VAL B O 1
ATOM 3388 N N . GLU B 1 30 ? -5.633 -26.203 -22.797 1 98.44 30 GLU B N 1
ATOM 3389 C CA . GLU B 1 30 ? -5.613 -26.438 -21.359 1 98.44 30 GLU B CA 1
ATOM 3390 C C . GLU B 1 30 ? -6.148 -27.828 -21.016 1 98.44 30 GLU B C 1
ATOM 3392 O O . GLU B 1 30 ? -7.258 -28.188 -21.422 1 98.44 30 GLU B O 1
ATOM 3397 N N . LYS B 1 31 ? -5.34 -28.562 -20.281 1 96.56 31 LYS B N 1
ATOM 3398 C CA . LYS B 1 31 ? -5.727 -29.938 -19.953 1 96.56 31 LYS B CA 1
ATOM 3399 C C . LYS B 1 31 ? -6.883 -29.953 -18.969 1 96.56 31 LYS B C 1
ATOM 3401 O O . LYS B 1 31 ? -7.691 -30.875 -18.969 1 96.56 31 LYS B O 1
ATOM 3406 N N . GLU B 1 32 ? -6.949 -28.938 -18.062 1 95.06 32 GLU B N 1
ATOM 3407 C CA . GLU B 1 32 ? -8.008 -28.859 -17.062 1 95.06 32 GLU B CA 1
ATOM 3408 C C . GLU B 1 32 ? -9.281 -28.25 -17.641 1 95.06 32 GLU B C 1
ATOM 3410 O O . GLU B 1 32 ? -9.234 -27.547 -18.656 1 95.06 32 GLU B O 1
ATOM 3415 N N . ASP B 1 33 ? -10.375 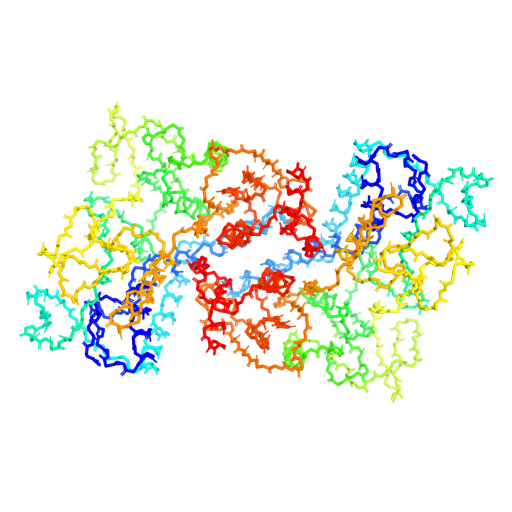-28.5 -16.922 1 94.69 33 ASP B N 1
ATOM 3416 C CA . ASP B 1 33 ? -11.641 -27.906 -17.328 1 94.69 33 ASP B CA 1
ATOM 3417 C C . ASP B 1 33 ? -11.688 -26.422 -16.984 1 94.69 33 ASP B C 1
ATOM 3419 O O . ASP B 1 33 ? -12.398 -25.656 -17.641 1 94.69 33 ASP B O 1
ATOM 3423 N N . ARG B 1 34 ? -11.039 -26.125 -15.93 1 95.19 34 ARG B N 1
ATOM 3424 C CA . ARG B 1 34 ? -11.023 -24.734 -15.484 1 95.19 34 ARG B CA 1
ATOM 3425 C C . ARG B 1 34 ? -9.734 -24.047 -15.914 1 95.19 34 ARG B C 1
ATOM 3427 O O . ARG B 1 34 ? -8.68 -24.672 -15.984 1 95.19 34 ARG B O 1
ATOM 3434 N N . LEU B 1 35 ? -9.867 -22.781 -16.109 1 97.88 35 LEU B N 1
ATOM 3435 C CA . LEU B 1 35 ? -8.734 -22 -16.562 1 97.88 35 LEU B CA 1
ATOM 3436 C C . LEU B 1 35 ? -8.07 -21.266 -15.406 1 97.88 35 LEU B C 1
ATOM 3438 O O . LEU B 1 35 ? -8.703 -21.047 -14.367 1 97.88 35 LEU B O 1
ATOM 3442 N N . GLY B 1 36 ? -6.785 -20.953 -15.633 1 97.44 36 GLY B N 1
ATOM 3443 C CA . GLY B 1 36 ? -6.113 -20.078 -14.672 1 97.44 36 GLY B CA 1
ATOM 3444 C C . GLY B 1 36 ? -4.852 -20.703 -14.109 1 97.44 36 GLY B C 1
ATOM 3445 O O . GLY B 1 36 ? -4.043 -20 -13.484 1 97.44 36 GLY B O 1
ATOM 3446 N N . GLY B 1 37 ? -4.637 -22.016 -14.344 1 97 37 GLY B N 1
ATOM 3447 C CA . GLY B 1 37 ? -3.428 -22.672 -13.883 1 97 37 GLY B CA 1
ATOM 3448 C C . GLY B 1 37 ? -3.277 -22.672 -12.375 1 97 37 GLY B C 1
ATOM 3449 O O . GLY B 1 37 ? -4.27 -22.562 -11.648 1 97 37 GLY B O 1
ATOM 3450 N N . THR B 1 38 ? -2.092 -22.891 -11.914 1 95.06 38 THR B N 1
ATOM 3451 C CA . THR B 1 38 ? -1.813 -23.031 -10.484 1 95.06 38 THR B CA 1
ATOM 3452 C C . THR B 1 38 ? -2.182 -21.766 -9.734 1 95.06 38 THR B C 1
ATOM 3454 O O . THR B 1 38 ? -2.812 -21.812 -8.68 1 95.06 38 THR B O 1
ATOM 3457 N N . CYS B 1 39 ? -1.849 -20.609 -10.25 1 96.62 39 CYS B N 1
ATOM 3458 C CA . CYS B 1 39 ? -2.033 -19.344 -9.555 1 96.62 39 CYS B CA 1
ATOM 3459 C C . CYS B 1 39 ? -3.502 -19.125 -9.211 1 96.62 39 CYS B C 1
ATOM 3461 O O . CYS B 1 39 ? -3.84 -18.828 -8.07 1 96.62 39 CYS B O 1
ATOM 3463 N N . VAL B 1 40 ? -4.363 -19.266 -10.18 1 97.88 40 VAL B N 1
ATOM 3464 C CA . VAL B 1 40 ? -5.777 -18.953 -10 1 97.88 40 VAL B CA 1
ATOM 3465 C C . VAL B 1 40 ? -6.457 -20.078 -9.219 1 97.88 40 VAL B C 1
ATOM 3467 O O . VAL B 1 40 ? -7.172 -19.828 -8.242 1 97.88 40 VAL B O 1
ATOM 3470 N N . LEU B 1 41 ? -6.133 -21.312 -9.508 1 97.94 41 LEU B N 1
ATOM 3471 C CA . LEU B 1 41 ? -6.949 -22.438 -9.047 1 97.94 41 LEU B CA 1
ATOM 3472 C C . LEU B 1 41 ? -6.422 -22.984 -7.73 1 97.94 41 LEU B C 1
ATOM 3474 O O . LEU B 1 41 ? -7.184 -23.547 -6.938 1 97.94 41 LEU B O 1
ATOM 3478 N N . TYR B 1 42 ? -5.059 -22.797 -7.461 1 96.81 42 TYR B N 1
ATOM 3479 C CA . TYR B 1 42 ? -4.512 -23.594 -6.375 1 96.81 42 TYR B CA 1
ATOM 3480 C C . TYR B 1 42 ? -3.592 -22.766 -5.488 1 96.81 42 TYR B C 1
ATOM 3482 O O . TYR B 1 42 ? -3.283 -23.156 -4.363 1 96.81 42 TYR B O 1
ATOM 3490 N N . GLY B 1 43 ? -3.133 -21.625 -5.977 1 95.44 43 GLY B N 1
ATOM 3491 C CA . GLY B 1 43 ? -2.041 -20.953 -5.293 1 95.44 43 GLY B CA 1
ATOM 3492 C C . GLY B 1 43 ? -2.35 -19.5 -4.961 1 95.44 43 GLY B C 1
ATOM 3493 O O . GLY B 1 43 ? -2.998 -19.219 -3.955 1 95.44 43 GLY B O 1
ATOM 3494 N N . CYS B 1 44 ? -2.016 -18.547 -5.859 1 95.62 44 CYS B N 1
ATOM 3495 C CA . CYS B 1 44 ? -2.008 -17.109 -5.641 1 95.62 44 CYS B CA 1
ATOM 3496 C C . CYS B 1 44 ? -3.361 -16.625 -5.129 1 95.62 44 CYS B C 1
ATOM 3498 O O . CYS B 1 44 ? -3.439 -15.977 -4.086 1 95.62 44 CYS B O 1
ATOM 3500 N N . ILE B 1 45 ? -4.434 -16.984 -5.762 1 98.31 45 ILE B N 1
ATOM 3501 C CA . ILE B 1 45 ? -5.742 -16.391 -5.523 1 98.31 45 ILE B CA 1
ATOM 3502 C C . ILE B 1 45 ? -6.352 -16.984 -4.25 1 98.31 45 ILE B C 1
ATOM 3504 O O . ILE B 1 45 ? -6.691 -16.25 -3.322 1 98.31 45 ILE B O 1
ATOM 3508 N N . PRO B 1 46 ? -6.461 -18.297 -4.152 1 98.56 46 PRO B N 1
ATOM 3509 C CA . PRO B 1 46 ? -7.066 -18.797 -2.918 1 98.56 46 PRO B CA 1
ATOM 3510 C C . PRO B 1 46 ? -6.223 -18.484 -1.682 1 98.56 46 PRO B C 1
ATOM 3512 O O . PRO B 1 46 ? -6.77 -18.219 -0.608 1 98.56 46 PRO B O 1
ATOM 3515 N N . SER B 1 47 ? -4.918 -18.578 -1.783 1 98.06 47 SER B N 1
ATOM 3516 C CA . SER B 1 47 ? -4.09 -18.297 -0.614 1 98.06 47 SER B CA 1
ATOM 3517 C C . SER B 1 47 ? -4.309 -16.875 -0.111 1 98.06 47 SER B C 1
ATOM 3519 O O . SER B 1 47 ? -4.43 -16.641 1.096 1 98.06 47 SER B O 1
ATOM 3521 N N . LYS B 1 48 ? -4.371 -15.898 -1.012 1 98.56 48 LYS B N 1
ATOM 3522 C CA . LYS B 1 48 ? -4.57 -14.516 -0.598 1 98.56 48 LYS B CA 1
ATOM 3523 C C . LYS B 1 48 ? -5.949 -14.312 0.02 1 98.56 48 LYS B C 1
ATOM 3525 O O . LYS B 1 48 ? -6.133 -13.461 0.893 1 98.56 48 LYS B O 1
ATOM 3530 N N . ALA B 1 49 ? -6.938 -14.961 -0.584 1 98.75 49 ALA B N 1
ATOM 3531 C CA . ALA B 1 49 ? -8.289 -14.883 -0.041 1 98.75 49 ALA B CA 1
ATOM 3532 C C . ALA B 1 49 ? -8.359 -15.477 1.361 1 98.75 49 ALA B C 1
ATOM 3534 O O . ALA B 1 49 ? -9.055 -14.961 2.232 1 98.75 49 ALA B O 1
ATOM 3535 N N . MET B 1 50 ? -7.609 -16.562 1.561 1 98.69 50 MET B N 1
ATOM 3536 C CA . MET B 1 50 ? -7.613 -17.266 2.846 1 98.69 50 MET B CA 1
ATOM 3537 C C . MET B 1 50 ? -6.836 -16.469 3.893 1 98.69 50 MET B C 1
ATOM 3539 O O . MET B 1 50 ? -7.203 -16.469 5.07 1 98.69 50 MET B O 1
ATOM 3543 N N . LEU B 1 51 ? -5.816 -15.805 3.504 1 98.69 51 LEU B N 1
ATOM 3544 C CA . LEU B 1 51 ? -4.934 -15.086 4.414 1 98.69 51 LEU B CA 1
ATOM 3545 C C . LEU B 1 51 ? -5.59 -13.797 4.902 1 98.69 51 LEU B C 1
ATOM 3547 O O . LEU B 1 51 ? -5.367 -13.375 6.039 1 98.69 51 LEU B O 1
ATOM 3551 N N . HIS B 1 52 ? -6.449 -13.195 4.082 1 98.5 52 HIS B N 1
ATOM 3552 C CA . HIS B 1 52 ? -6.914 -11.82 4.27 1 98.5 52 HIS B CA 1
ATOM 3553 C C . HIS B 1 52 ? -7.707 -11.68 5.562 1 98.5 52 HIS B C 1
ATOM 3555 O O . HIS B 1 52 ? -7.426 -10.797 6.375 1 98.5 52 HIS B O 1
ATOM 3561 N N . PRO B 1 53 ? -8.68 -12.602 5.855 1 97.56 53 PRO B N 1
ATOM 3562 C CA . PRO B 1 53 ? -9.422 -12.461 7.109 1 97.56 53 PRO B CA 1
ATOM 3563 C C . PRO B 1 53 ? -8.539 -12.617 8.344 1 97.56 53 PRO B C 1
ATOM 3565 O O . PRO B 1 53 ? -8.781 -11.969 9.367 1 97.56 53 PRO B O 1
ATOM 3568 N N . LEU B 1 54 ? -7.496 -13.422 8.203 1 97.75 54 LEU B N 1
ATOM 3569 C CA . LEU B 1 54 ? -6.605 -13.664 9.328 1 97.75 54 LEU B CA 1
ATOM 3570 C C . LEU B 1 54 ? -5.711 -12.453 9.586 1 97.75 54 LEU B C 1
ATOM 3572 O O . LEU B 1 54 ? -5.402 -12.141 10.734 1 97.75 54 LEU B O 1
ATOM 3576 N N . ILE B 1 55 ? -5.332 -11.828 8.531 1 97.75 55 ILE B N 1
ATOM 3577 C CA . ILE B 1 55 ? -4.535 -10.609 8.641 1 97.75 55 ILE B CA 1
ATOM 3578 C C . ILE B 1 55 ? -5.363 -9.516 9.305 1 97.75 55 ILE B C 1
ATOM 3580 O O . ILE B 1 55 ? -4.879 -8.812 10.195 1 97.75 55 ILE B O 1
ATOM 3584 N N . LEU B 1 56 ? -6.625 -9.328 8.883 1 96.5 56 LEU B N 1
ATOM 3585 C CA . LEU B 1 56 ? -7.523 -8.352 9.492 1 96.5 56 LEU B CA 1
ATOM 3586 C C . LEU B 1 56 ? -7.719 -8.641 10.977 1 96.5 56 LEU B C 1
ATOM 3588 O O . LEU B 1 56 ? -7.684 -7.719 11.797 1 96.5 56 LEU B O 1
ATOM 3592 N N . SER B 1 57 ? -7.93 -9.922 11.281 1 95.56 57 SER B N 1
ATOM 3593 C CA . SER B 1 57 ? -8.156 -10.32 12.664 1 95.56 57 SER B CA 1
ATOM 3594 C C . SER B 1 57 ? -6.945 -10 13.539 1 95.56 57 SER B C 1
ATOM 3596 O O . SER B 1 57 ? -7.098 -9.555 14.68 1 95.56 57 SER B O 1
ATOM 3598 N N . SER B 1 58 ? -5.809 -10.227 12.984 1 95.38 58 SER B N 1
ATOM 3599 C CA . SER B 1 58 ? -4.578 -9.906 13.703 1 95.38 58 SER B CA 1
ATOM 3600 C C . SER B 1 58 ? -4.488 -8.414 14.008 1 95.38 58 SER B C 1
ATOM 3602 O O . SER B 1 58 ? -4.051 -8.023 15.086 1 95.38 58 SER B O 1
ATOM 3604 N N . GLY B 1 59 ? -4.895 -7.602 13.055 1 95.62 59 GLY B N 1
ATOM 3605 C CA . GLY B 1 59 ? -4.914 -6.16 13.273 1 95.62 59 GLY B CA 1
ATOM 3606 C C . GLY B 1 59 ? -5.871 -5.73 14.367 1 95.62 59 GLY B C 1
ATOM 3607 O O . GLY B 1 59 ? -5.547 -4.863 15.18 1 95.62 59 GLY B O 1
ATOM 3608 N N . ILE B 1 60 ? -7.055 -6.336 14.391 1 95.44 60 ILE B N 1
ATOM 3609 C CA . ILE B 1 60 ? -8.062 -6.023 15.391 1 95.44 60 ILE B CA 1
ATOM 3610 C C . ILE B 1 60 ? -7.531 -6.359 16.781 1 95.44 60 ILE B C 1
ATOM 3612 O O . ILE B 1 60 ? -7.742 -5.602 17.734 1 95.44 60 ILE B O 1
ATOM 3616 N N . GLU B 1 61 ? -6.836 -7.457 16.844 1 94.25 61 GLU B N 1
ATOM 3617 C CA . GLU B 1 61 ? -6.281 -7.875 18.141 1 94.25 61 GLU B CA 1
ATOM 3618 C C . GLU B 1 61 ? -5.305 -6.836 18.672 1 94.25 61 GLU B C 1
ATOM 3620 O O . GLU B 1 61 ? -5.227 -6.621 19.891 1 94.25 61 GLU B O 1
ATOM 3625 N N . LYS B 1 62 ? -4.602 -6.191 17.859 1 94.06 62 LYS B N 1
ATOM 3626 C CA . LYS B 1 62 ? -3.605 -5.207 18.266 1 94.06 62 LYS B CA 1
ATOM 3627 C C . LYS B 1 62 ? -4.27 -3.941 18.812 1 94.06 62 LYS B C 1
ATOM 3629 O O . LYS B 1 62 ? -3.736 -3.283 19.703 1 94.06 62 LYS B O 1
ATOM 3634 N N . VAL B 1 63 ? -5.418 -3.576 18.234 1 94.69 63 VAL B N 1
ATOM 3635 C CA . VAL B 1 63 ? -6.02 -2.295 18.594 1 94.69 63 VAL B CA 1
ATOM 3636 C C . VAL B 1 63 ? -7.051 -2.498 19.703 1 94.69 63 VAL B C 1
ATOM 3638 O O . VAL B 1 63 ? -7.336 -1.578 20.469 1 94.69 63 VAL B O 1
ATOM 3641 N N . LYS B 1 64 ? -7.668 -3.688 19.781 1 90.19 64 LYS B N 1
ATOM 3642 C CA . LYS B 1 64 ? -8.719 -3.91 20.766 1 90.19 64 LYS B CA 1
ATOM 3643 C C . LYS B 1 64 ? -8.234 -4.832 21.875 1 90.19 64 LYS B C 1
ATOM 3645 O O . LYS B 1 64 ? -8.891 -4.953 22.922 1 90.19 64 LYS B O 1
ATOM 3650 N N . GLY B 1 65 ? -6.938 -5.52 21.797 1 79.88 65 GLY B N 1
ATOM 3651 C CA . GLY B 1 65 ? -6.301 -6.371 22.797 1 79.88 65 GLY B CA 1
ATOM 3652 C C . GLY B 1 65 ? -7.031 -7.684 23 1 79.88 65 GLY B C 1
ATOM 3653 O O . GLY B 1 65 ? -6.469 -8.758 22.766 1 79.88 65 GLY B O 1
ATOM 3654 N N . ASN B 1 66 ? -8.273 -7.695 23.672 1 72.81 66 ASN B N 1
ATOM 3655 C CA . ASN B 1 66 ? -8.945 -8.883 24.188 1 72.81 66 ASN B CA 1
ATOM 3656 C C . ASN B 1 66 ? -10.078 -9.328 23.266 1 72.81 66 ASN B C 1
ATOM 3658 O O . ASN B 1 66 ? -10.914 -10.141 23.656 1 72.81 66 ASN B O 1
ATOM 3662 N N . SER B 1 67 ? -10.047 -8.898 22.125 1 73.81 67 SER B N 1
ATOM 3663 C CA . SER B 1 67 ? -11.094 -9.305 21.188 1 73.81 67 SER B CA 1
ATOM 3664 C C . SER B 1 67 ? -10.508 -10.016 19.969 1 73.81 67 SER B C 1
ATOM 3666 O O . SER B 1 67 ? -9.734 -9.43 19.219 1 73.81 67 SER B O 1
ATOM 3668 N N . LYS B 1 68 ? -10.703 -11.398 20.172 1 78.56 68 LYS B N 1
ATOM 3669 C CA . LYS B 1 68 ? -10.211 -12.172 19.031 1 78.56 68 LYS B CA 1
ATOM 3670 C C . LYS B 1 68 ? -11.359 -12.594 18.109 1 78.56 68 LYS B C 1
ATOM 3672 O O . LYS B 1 68 ? -12.367 -13.125 18.578 1 78.56 68 LYS B O 1
ATOM 3677 N N . ILE B 1 69 ? -11.227 -12.125 16.875 1 88.19 69 ILE B N 1
ATOM 3678 C CA . ILE B 1 69 ? -12.133 -12.633 15.852 1 88.19 69 ILE B CA 1
ATOM 3679 C C . ILE B 1 69 ? -11.578 -13.93 15.273 1 88.19 69 ILE B C 1
ATOM 3681 O O . ILE B 1 69 ? -10.492 -13.953 14.703 1 88.19 69 ILE B O 1
ATOM 3685 N N . GLU B 1 70 ? -12.32 -14.953 15.492 1 90.25 70 GLU B N 1
ATOM 3686 C CA . GLU B 1 70 ? -11.82 -16.266 15.078 1 90.25 70 GLU B CA 1
ATOM 3687 C C . GLU B 1 70 ? -12.477 -16.719 13.781 1 90.25 70 GLU B C 1
ATOM 3689 O O . GLU B 1 70 ? -13.648 -16.438 13.539 1 90.25 70 GLU B O 1
ATOM 3694 N N . PHE B 1 71 ? -11.664 -17.328 12.969 1 94.5 71 PHE B N 1
ATOM 3695 C CA . PHE B 1 71 ? -12.094 -18.047 11.773 1 94.5 71 PHE B CA 1
ATOM 3696 C C . PHE B 1 71 ? -11.711 -19.516 11.859 1 94.5 71 PHE B C 1
ATOM 3698 O O . PHE B 1 71 ? -10.727 -19.875 12.516 1 94.5 71 PHE B O 1
ATOM 3705 N N . ASN B 1 72 ? -12.508 -20.359 11.305 1 96.06 72 ASN B N 1
ATOM 3706 C CA . ASN B 1 72 ? -12.086 -21.75 11.164 1 96.06 72 ASN B CA 1
ATOM 3707 C C . ASN B 1 72 ? -11.648 -22.062 9.734 1 96.06 72 ASN B C 1
ATOM 3709 O O . ASN B 1 72 ? -11.852 -21.25 8.828 1 96.06 72 ASN B O 1
ATOM 3713 N N . PHE B 1 73 ? -11.094 -23.203 9.586 1 97.56 73 PHE B N 1
ATOM 3714 C CA . PHE B 1 73 ? -10.484 -23.562 8.312 1 97.56 73 PHE B CA 1
ATOM 3715 C C . PHE B 1 73 ? -11.531 -23.594 7.203 1 97.56 73 PHE B C 1
ATOM 3717 O O . PHE B 1 73 ? -11.281 -23.125 6.09 1 97.56 73 PHE B O 1
ATOM 3724 N N . LYS B 1 74 ? -12.641 -24.094 7.477 1 97.06 74 LYS B N 1
ATOM 3725 C CA . LYS B 1 74 ? -13.703 -24.203 6.484 1 97.06 74 LYS B CA 1
ATOM 3726 C C . LYS B 1 74 ? -14.133 -22.812 5.98 1 97.06 74 LYS B C 1
ATOM 3728 O O . LYS B 1 74 ? -14.336 -22.625 4.781 1 97.06 74 LYS B O 1
ATOM 3733 N N . GLU B 1 75 ? -14.266 -21.875 6.867 1 95.69 75 GLU B N 1
ATOM 3734 C CA . GLU B 1 75 ? -14.664 -20.516 6.516 1 95.69 75 GLU B CA 1
ATOM 3735 C C . GLU B 1 75 ? -13.672 -19.891 5.539 1 95.69 75 GLU B C 1
ATOM 3737 O O . GLU B 1 75 ? -14.078 -19.312 4.523 1 95.69 75 GLU B O 1
ATOM 3742 N N . ILE B 1 76 ? -12.406 -20.016 5.855 1 97.5 76 ILE B N 1
ATOM 3743 C CA . ILE B 1 76 ? -11.43 -19.328 5.023 1 97.5 76 ILE B CA 1
ATOM 3744 C C . ILE B 1 76 ? -11.242 -20.078 3.711 1 97.5 76 ILE B C 1
ATOM 3746 O O . ILE B 1 76 ? -10.961 -19.469 2.674 1 97.5 76 ILE B O 1
ATOM 3750 N N . SER B 1 77 ? -11.359 -21.406 3.748 1 98 77 SER B N 1
ATOM 3751 C CA . SER B 1 77 ? -11.297 -22.188 2.512 1 98 77 SER B CA 1
ATOM 3752 C C . SER B 1 77 ? -12.438 -21.812 1.565 1 98 77 SER B C 1
ATOM 3754 O O . SER B 1 77 ? -12.242 -21.75 0.349 1 98 77 SER B O 1
ATOM 3756 N N . GLU B 1 78 ? -13.578 -21.562 2.096 1 97.88 78 GLU B N 1
ATOM 3757 C CA . GLU B 1 78 ? -14.719 -21.141 1.288 1 97.88 78 GLU B CA 1
ATOM 3758 C C . GLU B 1 78 ? -14.453 -19.781 0.631 1 97.88 78 GLU B C 1
ATOM 3760 O O . GLU B 1 78 ? -14.82 -19.562 -0.525 1 97.88 78 GLU B O 1
ATOM 3765 N N . LEU B 1 79 ? -13.867 -18.922 1.364 1 98.19 79 LEU B N 1
ATOM 3766 C CA . LEU B 1 79 ? -13.469 -17.641 0.78 1 98.19 79 LEU B CA 1
ATOM 3767 C C . LEU B 1 79 ? -12.508 -17.859 -0.385 1 98.19 79 LEU B C 1
ATOM 3769 O O . LEU B 1 79 ? -12.625 -17.203 -1.422 1 98.19 79 LEU B O 1
ATOM 3773 N N . GLY B 1 80 ? -11.523 -18.75 -0.177 1 98.56 80 GLY B N 1
ATOM 3774 C CA . GLY B 1 80 ? -10.578 -19.078 -1.233 1 98.56 80 GLY B CA 1
ATOM 3775 C C . GLY B 1 80 ? -11.25 -19.625 -2.48 1 98.56 80 GLY B C 1
ATOM 3776 O O . GLY B 1 80 ? -10.992 -19.156 -3.588 1 98.56 80 GLY B O 1
ATOM 3777 N N . ILE B 1 81 ? -12.148 -20.531 -2.27 1 98.31 81 ILE B N 1
ATOM 3778 C CA . ILE B 1 81 ? -12.812 -21.203 -3.377 1 98.31 81 ILE B CA 1
ATOM 3779 C C . ILE B 1 81 ? -13.711 -20.219 -4.121 1 98.31 81 ILE B C 1
ATOM 3781 O O . ILE B 1 81 ? -13.773 -20.234 -5.352 1 98.31 81 ILE B O 1
ATOM 3785 N N . ASN B 1 82 ? -14.398 -19.359 -3.416 1 98.25 82 ASN B N 1
ATOM 3786 C CA . ASN B 1 82 ? -15.234 -18.344 -4.047 1 98.25 82 ASN B CA 1
ATOM 3787 C C . ASN B 1 82 ? -14.406 -17.406 -4.91 1 98.25 82 ASN B C 1
ATOM 3789 O O . ASN B 1 82 ? -14.836 -17.016 -6 1 98.25 82 ASN B O 1
ATOM 3793 N N . ALA B 1 83 ? -13.273 -17.031 -4.402 1 98.62 83 ALA B N 1
ATOM 3794 C CA . ALA B 1 83 ? -12.383 -16.172 -5.176 1 98.62 83 ALA B CA 1
ATOM 3795 C C . ALA B 1 83 ? -11.914 -16.875 -6.445 1 98.62 83 ALA B C 1
ATOM 3797 O O . ALA B 1 83 ? -11.867 -16.266 -7.52 1 98.62 83 ALA B O 1
ATOM 3798 N N . VAL B 1 84 ? -11.539 -18.141 -6.293 1 98.56 84 VAL B N 1
ATOM 3799 C CA . VAL B 1 84 ? -11.086 -18.953 -7.422 1 98.56 84 VAL B CA 1
ATOM 3800 C C . VAL B 1 84 ? -12.164 -18.984 -8.5 1 98.56 84 VAL B C 1
ATOM 3802 O O . VAL B 1 84 ? -11.883 -18.75 -9.68 1 98.56 84 VAL B O 1
ATOM 3805 N N . ASN B 1 85 ? -13.391 -19.234 -8.078 1 98.38 85 ASN B N 1
ATOM 3806 C CA . ASN B 1 85 ? -14.5 -19.328 -9.023 1 98.38 85 ASN B CA 1
ATOM 3807 C C . ASN B 1 85 ? -14.703 -18.031 -9.789 1 98.38 85 ASN B C 1
ATOM 3809 O O . ASN B 1 85 ? -14.867 -18.031 -11.008 1 98.38 85 ASN B O 1
ATOM 3813 N N . ARG B 1 86 ? -14.656 -17 -9.086 1 98.12 86 ARG B N 1
ATOM 3814 C CA . ARG B 1 86 ? -14.867 -15.688 -9.703 1 98.12 86 ARG B CA 1
ATOM 3815 C C . ARG B 1 86 ? -13.727 -15.344 -10.656 1 98.12 86 ARG B C 1
ATOM 3817 O O . ARG B 1 86 ? -13.969 -14.891 -11.781 1 98.12 86 ARG B O 1
ATOM 3824 N N . VAL B 1 87 ? -12.5 -15.586 -10.281 1 98.38 87 VAL B N 1
ATOM 3825 C CA . VAL B 1 87 ? -11.344 -15.195 -11.078 1 98.38 87 VAL B CA 1
ATOM 3826 C C . VAL B 1 87 ? -11.211 -16.125 -12.289 1 98.38 87 VAL B C 1
ATOM 3828 O O . VAL B 1 87 ? -10.852 -15.672 -13.383 1 98.38 87 VAL B O 1
ATOM 3831 N N . SER B 1 88 ? -11.43 -17.391 -12.086 1 98.06 88 SER B N 1
ATOM 3832 C CA . SER B 1 88 ? -11.375 -18.328 -13.203 1 98.06 88 SER B CA 1
ATOM 3833 C C . SER B 1 88 ? -12.398 -17.969 -14.266 1 98.06 88 SER B C 1
ATOM 3835 O O . SER B 1 88 ? -12.102 -18.016 -15.461 1 98.06 88 SER B O 1
ATOM 3837 N N . LYS B 1 89 ? -13.602 -17.641 -13.867 1 97.12 89 LYS B N 1
ATOM 3838 C CA . LYS B 1 89 ? -14.625 -17.203 -14.812 1 97.12 89 LYS B CA 1
ATOM 3839 C C . LYS B 1 89 ? -14.203 -15.93 -15.531 1 97.12 89 LYS B C 1
ATOM 3841 O O . LYS B 1 89 ? -14.453 -15.773 -16.734 1 97.12 89 LYS B O 1
ATOM 3846 N N . GLY B 1 90 ? -13.641 -15.055 -14.789 1 96.38 90 GLY B N 1
ATOM 3847 C CA . GLY B 1 90 ? -13.109 -13.844 -15.391 1 96.38 90 GLY B CA 1
ATOM 3848 C C . GLY B 1 90 ? -12.055 -14.109 -16.453 1 96.38 90 GLY B C 1
ATOM 3849 O O . GLY B 1 90 ? -11.984 -13.406 -17.453 1 96.38 90 GLY B O 1
ATOM 3850 N N . THR B 1 91 ? -11.227 -15.086 -16.188 1 96.81 91 THR B N 1
ATOM 3851 C CA . THR B 1 91 ? -10.203 -15.492 -17.141 1 96.81 91 THR B CA 1
ATOM 3852 C C . THR B 1 91 ? -10.836 -15.961 -18.453 1 96.81 91 THR B C 1
ATOM 3854 O O . THR B 1 91 ? -10.359 -15.625 -19.531 1 96.81 91 THR B O 1
ATOM 3857 N N . GLU B 1 92 ? -11.859 -16.672 -18.344 1 96.56 92 GLU B N 1
ATOM 3858 C CA . GLU B 1 92 ? -12.602 -17.125 -19.516 1 96.56 92 GLU B CA 1
ATOM 3859 C C . GLU B 1 92 ? -13.125 -15.945 -20.328 1 96.56 92 GLU B C 1
ATOM 3861 O O . GLU B 1 92 ? -12.969 -15.914 -21.547 1 96.56 92 GLU B O 1
ATOM 3866 N N . TYR B 1 93 ? -13.703 -15.055 -19.672 1 96 93 TYR B N 1
ATOM 3867 C CA . TYR B 1 93 ? -14.266 -13.883 -20.328 1 96 93 TYR B CA 1
ATOM 3868 C C . TYR B 1 93 ? -13.172 -13.062 -21 1 96 93 TYR B C 1
ATOM 3870 O O . TYR B 1 93 ? -13.375 -12.523 -22.094 1 96 93 TYR B O 1
ATOM 3878 N N . MET B 1 94 ? -12.086 -12.945 -20.312 1 95.5 94 MET B N 1
ATOM 3879 C CA . MET B 1 94 ? -10.969 -12.188 -20.875 1 95.5 94 MET B CA 1
ATOM 3880 C C . MET B 1 94 ? -10.477 -12.812 -22.172 1 95.5 94 MET B C 1
ATOM 3882 O O . MET B 1 94 ? -10.219 -12.109 -23.156 1 95.5 94 MET B O 1
ATOM 3886 N N . LEU B 1 95 ? -10.312 -14.086 -22.172 1 97.69 95 LEU B N 1
ATOM 3887 C CA . LEU B 1 95 ? -9.859 -14.797 -23.375 1 97.69 95 LEU B CA 1
ATOM 3888 C C . LEU B 1 95 ? -10.867 -14.656 -24.5 1 97.69 95 LEU B C 1
ATOM 3890 O O . LEU B 1 95 ? -10.484 -14.5 -25.672 1 97.69 95 LEU B O 1
ATOM 3894 N N . GLU B 1 96 ? -12.125 -14.727 -24.109 1 97.19 96 GLU B N 1
ATOM 3895 C CA . GLU B 1 96 ? -13.172 -14.516 -25.109 1 97.19 96 GLU B CA 1
ATOM 3896 C C . GLU B 1 96 ? -13.094 -13.109 -25.703 1 97.19 96 GLU B C 1
ATOM 3898 O O . GLU B 1 96 ? -13.219 -12.938 -26.922 1 97.19 96 GLU B O 1
ATOM 3903 N N . LYS B 1 97 ? -12.883 -12.203 -24.891 1 95.94 97 LYS B N 1
ATOM 3904 C CA . LYS B 1 97 ? -12.781 -10.812 -25.312 1 95.94 97 LYS B CA 1
ATOM 3905 C C . LYS B 1 97 ? -11.641 -10.625 -26.312 1 95.94 97 LYS B C 1
ATOM 3907 O O . LYS B 1 97 ? -11.75 -9.812 -27.234 1 95.94 97 LYS B O 1
ATOM 3912 N N . TYR B 1 98 ? -10.586 -11.359 -26.172 1 97.31 98 TYR B N 1
ATOM 3913 C CA . TYR B 1 98 ? -9.43 -11.234 -27.047 1 97.31 98 TYR B CA 1
ATOM 3914 C C . TYR B 1 98 ? -9.492 -12.234 -28.203 1 97.31 98 TYR B C 1
ATOM 3916 O O . TYR B 1 98 ? -8.516 -12.406 -28.938 1 97.31 98 TYR B O 1
ATOM 3924 N N . ASN B 1 99 ? -10.602 -12.984 -28.297 1 97.81 99 ASN B N 1
ATOM 3925 C CA . ASN B 1 99 ? -10.852 -13.906 -29.391 1 97.81 99 ASN B CA 1
ATOM 3926 C C . ASN B 1 99 ? -9.828 -15.039 -29.422 1 97.81 99 ASN B C 1
ATOM 3928 O O . ASN B 1 99 ? -9.297 -15.375 -30.484 1 97.81 99 ASN B O 1
ATOM 3932 N N . VAL B 1 100 ? -9.547 -15.539 -28.234 1 98.69 100 VAL B N 1
ATOM 3933 C CA . VAL B 1 100 ? -8.672 -16.703 -28.125 1 98.69 100 VAL B CA 1
ATOM 3934 C C . VAL B 1 100 ? -9.508 -17.984 -28.125 1 98.69 100 VAL B C 1
ATOM 3936 O O . VAL B 1 100 ? -10.453 -18.109 -27.344 1 98.69 100 VAL B O 1
ATOM 3939 N N . ASP B 1 101 ? -9.195 -18.875 -28.984 1 97.88 101 ASP B N 1
ATOM 3940 C CA . ASP B 1 101 ? -9.867 -20.172 -28.984 1 97.88 101 ASP B CA 1
ATOM 3941 C C . ASP B 1 101 ? -9.32 -21.078 -27.891 1 97.88 101 ASP B C 1
ATOM 3943 O O . ASP B 1 101 ? -8.102 -21.141 -27.688 1 97.88 101 ASP B O 1
ATOM 3947 N N . ILE B 1 102 ? -10.227 -21.781 -27.25 1 98.12 102 ILE B N 1
ATOM 3948 C CA . ILE B 1 102 ? -9.812 -22.672 -26.156 1 98.12 102 ILE B CA 1
ATOM 3949 C C . ILE B 1 102 ? -10.109 -24.125 -26.531 1 98.12 102 ILE B C 1
ATOM 3951 O O . ILE B 1 102 ? -11.219 -24.438 -26.969 1 98.12 102 ILE B O 1
ATOM 3955 N N . ILE B 1 103 ? -9.156 -24.969 -26.391 1 97.81 103 ILE B N 1
ATOM 3956 C CA . ILE B 1 103 ? -9.32 -26.406 -26.531 1 97.81 103 ILE B CA 1
ATOM 3957 C C . ILE B 1 103 ? -8.914 -27.109 -25.234 1 97.81 103 ILE B C 1
ATOM 3959 O O . ILE B 1 103 ? -7.793 -26.922 -24.75 1 97.81 103 ILE B O 1
ATOM 3963 N N . HIS B 1 104 ? -9.789 -27.844 -24.688 1 97.94 104 HIS B N 1
ATOM 3964 C CA . HIS B 1 104 ? -9.461 -28.641 -23.516 1 97.94 104 HIS B CA 1
ATOM 3965 C C . HIS B 1 104 ? -8.875 -29.984 -23.922 1 97.94 104 HIS B C 1
ATOM 3967 O O . HIS B 1 104 ? -9.484 -30.719 -24.703 1 97.94 104 HIS B O 1
ATOM 3973 N N . GLY B 1 105 ? -7.664 -30.266 -23.406 1 97.56 105 GLY B N 1
ATOM 3974 C CA . GLY B 1 105 ? -6.973 -31.516 -23.672 1 97.56 105 GLY B CA 1
ATOM 3975 C C . GLY B 1 105 ? -5.488 -31.453 -23.375 1 97.56 105 GLY B C 1
ATOM 3976 O O . GLY B 1 105 ? -4.945 -30.375 -23.125 1 97.56 105 GLY B O 1
ATOM 3977 N N . ARG B 1 106 ? -4.887 -32.594 -23.375 1 96.88 106 ARG B N 1
ATOM 3978 C CA . ARG B 1 106 ? -3.443 -32.656 -23.188 1 96.88 106 ARG B CA 1
ATOM 3979 C C . ARG B 1 106 ? -2.703 -32.5 -24.516 1 96.88 106 ARG B C 1
ATOM 3981 O O . ARG B 1 106 ? -3.041 -33.156 -25.5 1 96.88 106 ARG B O 1
ATOM 3988 N N . ALA B 1 107 ? -1.784 -31.656 -24.516 1 97.44 107 ALA B N 1
ATOM 3989 C CA . ALA B 1 107 ? -1.002 -31.406 -25.719 1 97.44 107 ALA B CA 1
ATOM 3990 C C . ALA B 1 107 ? 0.295 -32.219 -25.719 1 97.44 107 ALA B C 1
ATOM 3992 O O . ALA B 1 107 ? 0.915 -32.406 -24.672 1 97.44 107 ALA B O 1
ATOM 3993 N N . ILE B 1 108 ? 0.675 -32.688 -26.875 1 96.75 108 ILE B N 1
ATOM 3994 C CA . ILE B 1 108 ? 1.948 -33.344 -27.094 1 96.75 108 ILE B CA 1
ATOM 3995 C C . ILE B 1 108 ? 2.678 -32.719 -28.281 1 96.75 108 ILE B C 1
ATOM 3997 O O . ILE B 1 108 ? 2.082 -32.5 -29.328 1 96.75 108 ILE B O 1
ATOM 4001 N N . LEU B 1 109 ? 3.891 -32.375 -28.016 1 95.44 109 LEU B N 1
ATOM 4002 C CA . LEU B 1 109 ? 4.688 -31.812 -29.094 1 95.44 109 LEU B CA 1
ATOM 4003 C C . LEU B 1 109 ? 5.219 -32.906 -30.016 1 95.44 109 LEU B C 1
ATOM 4005 O O . LEU B 1 109 ? 5.832 -33.875 -29.547 1 95.44 109 LEU B O 1
ATOM 4009 N N . LYS B 1 110 ? 4.969 -32.781 -31.266 1 90.38 110 LYS B N 1
ATOM 4010 C CA . LYS B 1 110 ? 5.508 -33.656 -32.312 1 90.38 110 LYS B CA 1
ATOM 4011 C C . LYS B 1 110 ? 6.262 -32.844 -33.375 1 90.38 110 LYS B C 1
ATOM 4013 O O . LYS B 1 110 ? 5.668 -32.375 -34.344 1 90.38 110 LYS B O 1
ATOM 4018 N N . GLY B 1 111 ? 7.555 -32.75 -33.219 1 81.38 111 GLY B N 1
ATOM 4019 C CA . GLY B 1 111 ? 8.305 -31.859 -34.094 1 81.38 111 GLY B CA 1
ATOM 4020 C C . GLY B 1 111 ? 7.914 -30.391 -33.906 1 81.38 111 GLY B C 1
ATOM 4021 O O . GLY B 1 111 ? 8.055 -29.828 -32.844 1 81.38 111 GLY B O 1
ATOM 4022 N N . ASN B 1 112 ? 7.34 -29.859 -34.969 1 82.12 112 ASN B N 1
ATOM 4023 C CA . ASN B 1 112 ? 6.906 -28.469 -34.906 1 82.12 112 ASN B CA 1
ATOM 4024 C C . ASN B 1 112 ? 5.383 -28.359 -34.875 1 82.12 112 ASN B C 1
ATOM 4026 O O . ASN B 1 112 ? 4.828 -27.312 -35.25 1 82.12 112 ASN B O 1
ATOM 4030 N N . SER B 1 113 ? 4.828 -29.5 -34.438 1 91 113 SER B N 1
ATOM 4031 C CA . SER B 1 113 ? 3.369 -29.5 -34.344 1 91 113 SER B CA 1
ATOM 4032 C C . SER B 1 113 ? 2.896 -29.953 -32.969 1 91 113 SER B C 1
ATOM 4034 O O . SER B 1 113 ? 3.668 -30.531 -32.188 1 91 113 SER B O 1
ATOM 4036 N N . VAL B 1 114 ? 1.617 -29.672 -32.688 1 95.62 114 VAL B N 1
ATOM 4037 C CA . VAL B 1 114 ? 1.021 -30.062 -31.422 1 95.62 114 VAL B CA 1
ATOM 4038 C C . VAL B 1 114 ? -0.173 -30.984 -31.672 1 95.62 114 VAL B C 1
ATOM 4040 O O . VAL B 1 114 ? -0.975 -30.734 -32.562 1 95.62 114 VAL B O 1
ATOM 4043 N N . GLU B 1 115 ? -0.15 -32.031 -30.984 1 97.06 115 GLU B N 1
ATOM 4044 C CA . GLU B 1 115 ? -1.299 -32.938 -31 1 97.06 115 GLU B CA 1
ATOM 4045 C C . GLU B 1 115 ? -2.137 -32.812 -29.734 1 97.06 115 GLU B C 1
ATOM 4047 O O . GLU B 1 115 ? -1.597 -32.75 -28.625 1 97.06 115 GLU B O 1
ATOM 4052 N N . VAL B 1 116 ? -3.457 -32.656 -29.891 1 96.75 116 VAL B N 1
ATOM 4053 C CA . VAL B 1 116 ? -4.418 -32.594 -28.797 1 96.75 116 VAL B CA 1
ATOM 4054 C C . VAL B 1 116 ? -5.609 -33.5 -29.094 1 96.75 116 VAL B C 1
ATOM 4056 O O . VAL B 1 116 ? -6.215 -33.406 -30.172 1 96.75 116 VAL B O 1
ATOM 4059 N N . ASN B 1 117 ? -5.926 -34.344 -28.188 1 94.38 117 ASN B N 1
ATOM 4060 C CA . ASN B 1 117 ? -7.059 -35.25 -28.359 1 94.38 117 ASN B CA 1
ATOM 4061 C C . ASN B 1 117 ? -6.957 -36.031 -29.656 1 94.38 117 ASN B C 1
ATOM 4063 O O . ASN B 1 117 ? -7.941 -36.156 -30.391 1 94.38 117 ASN B O 1
ATOM 4067 N N . GLY B 1 118 ? -5.812 -36.344 -30 1 91.81 118 GLY B N 1
ATOM 4068 C CA . GLY B 1 118 ? -5.582 -37.188 -31.172 1 91.81 118 GLY B CA 1
ATOM 4069 C C . GLY B 1 118 ? -5.574 -36.406 -32.469 1 91.81 118 GLY B C 1
ATOM 4070 O O . GLY B 1 118 ? -5.426 -36.969 -33.562 1 91.81 118 GLY B O 1
ATOM 4071 N N . GLN B 1 119 ? -5.699 -35.125 -32.438 1 94.69 119 GLN B N 1
ATOM 4072 C CA . GLN B 1 119 ? -5.711 -34.281 -33.625 1 94.69 119 GLN B CA 1
ATOM 4073 C C . GLN B 1 119 ? -4.516 -33.312 -33.625 1 94.69 119 GLN B C 1
ATOM 4075 O O . GLN B 1 119 ? -4.148 -32.75 -32.594 1 94.69 119 GLN B O 1
ATOM 4080 N N . THR B 1 120 ? -3.967 -33.188 -34.812 1 95.19 120 THR B N 1
ATOM 4081 C CA . THR B 1 120 ? -2.846 -32.281 -34.969 1 95.19 120 THR B CA 1
ATOM 4082 C C . THR B 1 120 ? -3.342 -30.859 -35.188 1 95.19 120 THR B C 1
ATOM 4084 O O . THR B 1 120 ? -4.168 -30.594 -36.062 1 95.19 120 THR B O 1
ATOM 4087 N N . LEU B 1 121 ? -2.83 -29.953 -34.375 1 94.12 121 LEU B N 1
ATOM 4088 C CA . LEU B 1 121 ? -3.158 -28.547 -34.531 1 94.12 121 LEU B CA 1
ATOM 4089 C C . LEU B 1 121 ? -2.154 -27.844 -35.438 1 94.12 121 LEU B C 1
ATOM 4091 O O . LEU B 1 121 ? -0.942 -27.969 -35.219 1 94.12 121 LEU B O 1
ATOM 4095 N N . SER B 1 122 ? -2.582 -27.219 -36.469 1 88.12 122 SER B N 1
ATOM 4096 C CA . SER B 1 122 ? -1.725 -26.391 -37.312 1 88.12 122 SER B CA 1
ATOM 4097 C C . SER B 1 122 ? -1.252 -25.141 -36.594 1 88.12 122 SER B C 1
ATOM 4099 O O . SER B 1 122 ? -2.059 -24.422 -36 1 88.12 122 SER B O 1
ATOM 4101 N N . SER B 1 123 ? 0.048 -24.969 -36.531 1 94.12 123 SER B N 1
ATOM 4102 C CA . SER B 1 123 ? 0.564 -23.797 -35.844 1 94.12 123 SER B CA 1
ATOM 4103 C C . SER B 1 123 ? 1.842 -23.281 -36.5 1 94.12 123 SER B C 1
ATOM 4105 O O . SER B 1 123 ? 2.662 -24.078 -36.969 1 94.12 123 SER B O 1
ATOM 4107 N N . ASP B 1 124 ? 1.961 -21.984 -36.656 1 97.25 124 ASP B N 1
ATOM 4108 C CA . ASP B 1 124 ? 3.195 -21.344 -37.094 1 97.25 124 ASP B CA 1
ATOM 4109 C C . ASP B 1 124 ? 4.203 -21.234 -35.969 1 97.25 124 ASP B C 1
ATOM 4111 O O . ASP B 1 124 ? 5.414 -21.312 -36.188 1 97.25 124 ASP B O 1
ATOM 4115 N N . LYS B 1 125 ? 3.729 -20.969 -34.781 1 98.19 125 LYS B N 1
ATOM 4116 C CA . LYS B 1 125 ? 4.52 -20.859 -33.562 1 98.19 125 LYS B CA 1
ATOM 4117 C C . LYS B 1 125 ? 3.826 -21.562 -32.406 1 98.19 125 LYS B C 1
ATOM 4119 O O . LYS B 1 125 ? 2.602 -21.703 -32.375 1 98.19 125 LYS B O 1
ATOM 4124 N N . ILE B 1 126 ? 4.621 -22.047 -31.469 1 98.44 126 ILE B N 1
ATOM 4125 C CA . ILE B 1 126 ? 4.125 -22.75 -30.281 1 98.44 126 ILE B CA 1
ATOM 4126 C C . ILE B 1 126 ? 4.73 -22.109 -29.031 1 98.44 126 ILE B C 1
ATOM 4128 O O . ILE B 1 126 ? 5.922 -21.797 -29 1 98.44 126 ILE B O 1
ATOM 4132 N N . ILE B 1 127 ? 3.932 -21.859 -28 1 98.75 127 ILE B N 1
ATOM 4133 C CA . ILE B 1 127 ? 4.406 -21.391 -26.703 1 98.75 127 ILE B CA 1
ATOM 4134 C C . ILE B 1 127 ? 4.043 -22.391 -25.609 1 98.75 127 ILE B C 1
ATOM 4136 O O . ILE B 1 127 ? 2.861 -22.641 -25.359 1 98.75 127 ILE B O 1
ATOM 4140 N N . ILE B 1 128 ? 5.035 -22.969 -24.984 1 98.69 128 ILE B N 1
ATOM 4141 C CA . ILE B 1 128 ? 4.867 -23.938 -23.906 1 98.69 128 ILE B CA 1
ATOM 4142 C C . ILE B 1 128 ? 4.793 -23.203 -22.578 1 98.69 128 ILE B C 1
ATOM 4144 O O . ILE B 1 128 ? 5.777 -22.625 -22.125 1 98.69 128 ILE B O 1
ATOM 4148 N N . ALA B 1 129 ? 3.688 -23.203 -21.906 1 98.75 129 ALA B N 1
ATOM 4149 C CA . ALA B 1 129 ? 3.447 -22.594 -20.609 1 98.75 129 ALA B CA 1
ATOM 4150 C C . ALA B 1 129 ? 2.758 -23.578 -19.656 1 98.75 129 ALA B C 1
ATOM 4152 O O . ALA B 1 129 ? 1.741 -23.25 -19.047 1 98.75 129 ALA B O 1
ATOM 4153 N N . THR B 1 130 ? 3.346 -24.734 -19.438 1 98.38 130 THR B N 1
ATOM 4154 C CA . THR B 1 130 ? 2.695 -25.859 -18.797 1 98.38 130 THR B CA 1
ATOM 4155 C C . THR B 1 130 ? 2.953 -25.859 -17.297 1 98.38 130 THR B C 1
ATOM 4157 O O . THR B 1 130 ? 2.41 -26.688 -16.562 1 98.38 130 THR B O 1
ATOM 4160 N N . GLY B 1 131 ? 3.77 -24.938 -16.844 1 97.56 131 GLY B N 1
ATOM 4161 C CA . GLY B 1 131 ? 3.977 -24.734 -15.414 1 97.56 131 GLY B CA 1
ATOM 4162 C C . GLY B 1 131 ? 4.734 -25.875 -14.758 1 97.56 131 GLY B C 1
ATOM 4163 O O . GLY B 1 131 ? 5.762 -26.328 -15.273 1 97.56 131 GLY B O 1
ATOM 4164 N N . THR B 1 132 ? 4.32 -26.234 -13.547 1 97.25 132 THR B N 1
ATOM 4165 C CA . THR B 1 132 ? 5.027 -27.234 -12.758 1 97.25 132 THR B CA 1
ATOM 4166 C C . THR B 1 132 ? 4.066 -28.312 -12.273 1 97.25 132 THR B C 1
ATOM 4168 O O . THR B 1 132 ? 2.848 -28.172 -12.383 1 97.25 132 THR B O 1
ATOM 4171 N N . VAL B 1 133 ? 4.637 -29.375 -11.812 1 96.12 133 VAL B N 1
ATOM 4172 C CA . VAL B 1 133 ? 3.922 -30.438 -11.125 1 96.12 133 VAL B CA 1
ATOM 4173 C C . VAL B 1 133 ? 4.195 -30.375 -9.625 1 96.12 133 VAL B C 1
ATOM 4175 O O . VAL B 1 133 ? 5.34 -30.188 -9.203 1 96.12 133 VAL B O 1
ATOM 4178 N N . LYS B 1 134 ? 3.119 -30.5 -8.797 1 95.81 134 LYS B N 1
ATOM 4179 C CA . LYS B 1 134 ? 3.305 -30.438 -7.352 1 95.81 134 LYS B CA 1
ATOM 4180 C C . LYS B 1 134 ? 3.975 -31.703 -6.832 1 95.81 134 LYS B C 1
ATOM 4182 O O . LYS B 1 134 ? 3.928 -32.75 -7.488 1 95.81 134 LYS B O 1
ATOM 4187 N N . PRO B 1 135 ? 4.59 -31.625 -5.625 1 95.25 135 PRO B N 1
ATOM 4188 C CA . PRO B 1 135 ? 5.188 -32.844 -5.062 1 95.25 135 PRO B CA 1
ATOM 4189 C C . PRO B 1 135 ? 4.16 -33.938 -4.793 1 95.25 135 PRO B C 1
ATOM 4191 O O . PRO B 1 135 ? 3.043 -33.656 -4.359 1 95.25 135 PRO B O 1
ATOM 4194 N N . GLN B 1 136 ? 4.582 -35.156 -5.152 1 92.62 136 GLN B N 1
ATOM 4195 C CA . GLN B 1 136 ? 3.736 -36.312 -4.926 1 92.62 136 GLN B CA 1
ATOM 4196 C C . GLN B 1 136 ? 4.387 -37.281 -3.943 1 92.62 136 GLN B C 1
ATOM 4198 O O . GLN B 1 136 ? 4.965 -38.281 -4.352 1 92.62 136 GLN B O 1
ATOM 4203 N N . VAL B 1 137 ? 4.297 -36.969 -2.717 1 93.69 137 VAL B N 1
ATOM 4204 C CA . VAL B 1 137 ? 4.863 -37.812 -1.666 1 93.69 137 VAL B CA 1
ATOM 4205 C C . VAL B 1 137 ? 3.742 -38.5 -0.883 1 93.69 137 VAL B C 1
ATOM 4207 O O . VAL B 1 137 ? 2.865 -37.812 -0.336 1 93.69 137 VAL B O 1
ATOM 4210 N N . GLN B 1 138 ? 3.799 -39.812 -0.826 1 93.94 138 GLN B N 1
ATOM 4211 C CA . GLN B 1 138 ? 2.768 -40.562 -0.117 1 93.94 138 GLN B CA 1
ATOM 4212 C C . GLN B 1 138 ? 2.67 -40.125 1.34 1 93.94 138 GLN B C 1
ATOM 4214 O O . GLN B 1 138 ? 3.689 -39.938 2.01 1 93.94 138 GLN B O 1
ATOM 4219 N N . GLY B 1 139 ? 1.471 -39.875 1.762 1 94 139 GLY B N 1
ATOM 4220 C CA . GLY B 1 139 ? 1.24 -39.5 3.148 1 94 139 GLY B CA 1
ATOM 4221 C C . GLY B 1 139 ? 1.296 -38 3.379 1 94 139 GLY B C 1
ATOM 4222 O O . GLY B 1 139 ? 1.089 -37.531 4.5 1 94 139 GLY B O 1
ATOM 4223 N N . SER B 1 14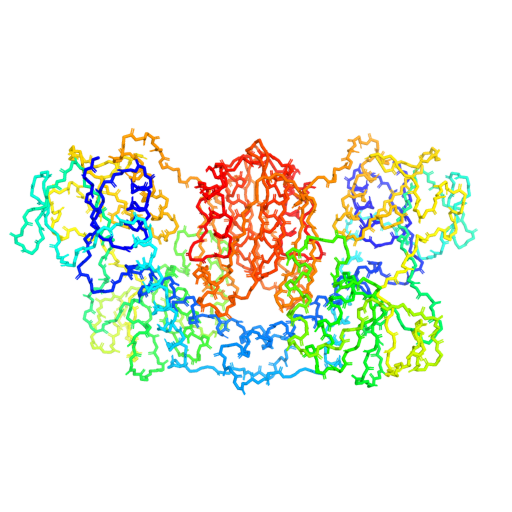0 ? 1.555 -37.281 2.344 1 96.12 140 SER B N 1
ATOM 4224 C CA . SER B 1 140 ? 1.654 -35.844 2.465 1 96.12 140 SER B CA 1
ATOM 4225 C C . SER B 1 140 ? 0.742 -35.156 1.464 1 96.12 140 SER B C 1
ATOM 4227 O O . SER B 1 140 ? 0.213 -35.781 0.548 1 96.12 140 SER B O 1
ATOM 4229 N N . ILE B 1 141 ? 0.479 -33.906 1.706 1 96.56 141 ILE B N 1
ATOM 4230 C CA . ILE B 1 141 ? -0.208 -33.062 0.735 1 96.56 141 ILE B CA 1
ATOM 4231 C C . ILE B 1 141 ? 0.726 -31.953 0.268 1 96.56 141 ILE B C 1
ATOM 4233 O O . ILE B 1 141 ? 1.754 -31.688 0.898 1 96.56 141 ILE B O 1
ATOM 4237 N N . ALA B 1 142 ? 0.415 -31.344 -0.871 1 97.12 142 ALA B N 1
ATOM 4238 C CA . ALA B 1 142 ? 1.084 -30.125 -1.353 1 97.12 142 ALA B CA 1
ATOM 4239 C C . ALA B 1 142 ? 0.267 -28.891 -1.028 1 97.12 142 ALA B C 1
ATOM 4241 O O . ALA B 1 142 ? -0.89 -28.984 -0.611 1 97.12 142 ALA B O 1
ATOM 4242 N N . SER B 1 143 ? 0.9 -27.719 -1.194 1 95.69 143 SER B N 1
ATOM 4243 C CA . SER B 1 143 ? 0.211 -26.469 -0.924 1 95.69 143 SER B CA 1
ATOM 4244 C C . SER B 1 143 ? -1.031 -26.312 -1.796 1 95.69 143 SER B C 1
ATOM 4246 O O . SER B 1 143 ? -2.012 -25.688 -1.387 1 95.69 143 SER B O 1
ATOM 4248 N N . ASP B 1 144 ? -1.057 -26.922 -2.965 1 96.5 144 ASP B N 1
ATOM 4249 C CA . ASP B 1 144 ? -2.164 -26.891 -3.914 1 96.5 144 ASP B CA 1
ATOM 4250 C C . ASP B 1 144 ? -3.43 -27.484 -3.309 1 96.5 144 ASP B C 1
ATOM 4252 O O . ASP B 1 144 ? -4.543 -27.125 -3.699 1 96.5 144 ASP B O 1
ATOM 4256 N N . ASP B 1 145 ? -3.242 -28.344 -2.371 1 97.31 145 ASP B N 1
ATOM 4257 C CA . ASP B 1 145 ? -4.352 -29.141 -1.857 1 97.31 145 ASP B CA 1
ATOM 4258 C C . ASP B 1 145 ? -5.055 -28.422 -0.705 1 97.31 145 ASP B C 1
ATOM 4260 O O . ASP B 1 145 ? -6.199 -28.734 -0.377 1 97.31 145 ASP B O 1
ATOM 4264 N N . LEU B 1 146 ? -4.398 -27.5 -0.158 1 96.69 146 LEU B N 1
ATOM 4265 C CA . LEU B 1 146 ? -4.809 -26.906 1.112 1 96.69 146 LEU B CA 1
ATOM 4266 C C . LEU B 1 146 ? -6.172 -26.234 0.984 1 96.69 146 LEU B C 1
ATOM 4268 O O . LEU B 1 146 ? -7.062 -26.469 1.809 1 96.69 146 LEU B O 1
ATOM 4272 N N . PRO B 1 147 ? -6.445 -25.484 -0.056 1 97.06 147 PRO B N 1
ATOM 4273 C CA . PRO B 1 147 ? -7.734 -24.781 -0.13 1 97.06 147 PRO B CA 1
ATOM 4274 C C . PRO B 1 147 ? -8.906 -25.75 -0.287 1 97.06 147 PRO B C 1
ATOM 4276 O O . PRO B 1 147 ? -10.055 -25.375 -0.022 1 97.06 147 PRO B O 1
ATOM 4279 N N . TYR B 1 148 ? -8.602 -26.984 -0.646 1 97.38 148 TYR B N 1
ATOM 4280 C CA . TYR B 1 148 ? -9.664 -27.906 -1.002 1 97.38 148 TYR B CA 1
ATOM 4281 C C . TYR B 1 148 ? -9.781 -29.031 0.029 1 97.38 148 TYR B C 1
ATOM 4283 O O . TYR B 1 148 ? -10.547 -29.984 -0.161 1 97.38 148 TYR B O 1
ATOM 4291 N N . LEU B 1 149 ? -9 -28.938 1.049 1 96.62 149 LEU B N 1
ATOM 4292 C CA . LEU B 1 149 ? -9.078 -29.938 2.104 1 96.62 149 LEU B CA 1
ATOM 4293 C C . LEU B 1 149 ? -10.438 -29.891 2.801 1 96.62 149 LEU B C 1
ATOM 4295 O O . LEU B 1 149 ? -10.891 -28.812 3.213 1 96.62 149 LEU B O 1
ATOM 4299 N N . ASP B 1 150 ? -11.062 -31 2.854 1 93.69 150 ASP B N 1
ATOM 4300 C CA . ASP B 1 150 ? -12.359 -31.094 3.52 1 93.69 150 ASP B CA 1
ATOM 4301 C C . ASP B 1 150 ? -12.289 -32.031 4.719 1 93.69 150 ASP B C 1
ATOM 4303 O O . ASP B 1 150 ? -12.93 -33.094 4.73 1 93.69 150 ASP B O 1
ATOM 4307 N N . ARG B 1 151 ? -11.492 -31.672 5.73 1 93 151 ARG B N 1
ATOM 4308 C CA . ARG B 1 151 ? -11.383 -32.438 6.973 1 93 151 ARG B CA 1
ATOM 4309 C C . ARG B 1 151 ? -10.859 -31.562 8.102 1 93 151 ARG B C 1
ATOM 4311 O O . ARG B 1 151 ? -10.195 -30.547 7.859 1 93 151 ARG B O 1
ATOM 4318 N N . ASP B 1 152 ? -11.141 -32 9.234 1 93.81 152 ASP B N 1
ATOM 4319 C CA . ASP B 1 152 ? -10.641 -31.312 10.422 1 93.81 152 ASP B CA 1
ATOM 4320 C C . ASP B 1 152 ? -9.227 -31.766 10.766 1 93.81 152 ASP B C 1
ATOM 4322 O O . ASP B 1 152 ? -8.875 -32.938 10.547 1 93.81 152 ASP B O 1
ATOM 4326 N N . PHE B 1 153 ? -8.469 -30.938 11.219 1 97.5 153 PHE B N 1
ATOM 4327 C CA . PHE B 1 153 ? -7.109 -31.219 11.656 1 97.5 153 PHE B CA 1
ATOM 4328 C C . PHE B 1 153 ? -6.645 -30.203 12.695 1 97.5 153 PHE B C 1
ATOM 4330 O O . PHE B 1 153 ? -7.238 -29.125 12.828 1 97.5 153 PHE B O 1
ATOM 4337 N N . GLN B 1 154 ? -5.684 -30.562 13.422 1 98.06 154 GLN B N 1
ATOM 4338 C CA . GLN B 1 154 ? -5.152 -29.672 14.453 1 98.06 154 GLN B CA 1
ATOM 4339 C C . GLN B 1 154 ? -3.631 -29.594 14.375 1 98.06 154 GLN B C 1
ATOM 4341 O O . GLN B 1 154 ? -3.057 -28.5 14.43 1 98.06 154 GLN B O 1
ATOM 4346 N N . LYS B 1 155 ? -2.979 -30.656 14.266 1 98.44 155 LYS B N 1
ATOM 4347 C CA . LYS B 1 155 ? -1.52 -30.719 14.242 1 98.44 155 LYS B CA 1
ATOM 4348 C C . LYS B 1 155 ? -1.002 -30.844 12.812 1 98.44 155 LYS B C 1
ATOM 4350 O O . LYS B 1 155 ? -1.348 -31.781 12.094 1 98.44 155 LYS B O 1
ATOM 4355 N N . VAL B 1 156 ? -0.163 -29.906 12.383 1 98.56 156 VAL B N 1
ATOM 4356 C CA . VAL B 1 156 ? 0.358 -29.875 11.023 1 98.56 156 VAL B CA 1
ATOM 4357 C C . VAL B 1 156 ? 1.885 -29.922 11.055 1 98.56 156 VAL B C 1
ATOM 4359 O O . VAL B 1 156 ? 2.525 -29.156 11.773 1 98.56 156 VAL B O 1
ATOM 4362 N N . VAL B 1 157 ? 2.463 -30.859 10.305 1 98.62 157 VAL B N 1
ATOM 4363 C CA . VAL B 1 157 ? 3.906 -30.906 10.102 1 98.62 157 VAL B CA 1
ATOM 4364 C C . VAL B 1 157 ? 4.242 -30.375 8.711 1 98.62 157 VAL B C 1
ATOM 4366 O O . VAL B 1 157 ? 3.816 -30.938 7.699 1 98.62 157 VAL B O 1
ATOM 4369 N N . ILE B 1 158 ? 4.953 -29.312 8.68 1 98.69 158 ILE B N 1
ATOM 4370 C CA . ILE B 1 158 ? 5.383 -28.703 7.426 1 98.69 158 ILE B CA 1
ATOM 4371 C C . ILE B 1 158 ? 6.828 -29.109 7.129 1 98.69 158 ILE B C 1
ATOM 4373 O O . ILE B 1 158 ? 7.723 -28.875 7.945 1 98.69 158 ILE B O 1
ATOM 4377 N N . ILE B 1 159 ? 7.016 -29.672 6.023 1 98.19 159 ILE B N 1
ATOM 4378 C CA . ILE B 1 159 ? 8.359 -30.047 5.586 1 98.19 159 ILE B CA 1
ATOM 4379 C C . ILE B 1 159 ? 8.938 -28.938 4.715 1 98.19 159 ILE B C 1
ATOM 4381 O O . ILE B 1 159 ? 8.484 -28.719 3.588 1 98.19 159 ILE B O 1
ATOM 4385 N N . GLY B 1 160 ? 10 -28.234 5.199 1 98 160 GLY B N 1
ATOM 4386 C CA . GLY B 1 160 ? 10.617 -27.109 4.523 1 98 160 GLY B CA 1
ATOM 4387 C C . GLY B 1 160 ? 10.273 -25.766 5.152 1 98 160 GLY B C 1
ATOM 4388 O O . GLY B 1 160 ? 9.102 -25.422 5.258 1 98 160 GLY B O 1
ATOM 4389 N N . GLY B 1 161 ? 11.266 -25.047 5.516 1 98.25 161 GLY B N 1
ATOM 4390 C CA . GLY B 1 161 ? 11.086 -23.734 6.113 1 98.25 161 GLY B CA 1
ATOM 4391 C C . GLY B 1 161 ? 11.383 -22.594 5.156 1 98.25 161 GLY B C 1
ATOM 4392 O O . GLY B 1 161 ? 11.828 -21.531 5.57 1 98.25 161 GLY B O 1
ATOM 4393 N N . GLY B 1 162 ? 11.156 -22.844 3.826 1 97.94 162 GLY B N 1
ATOM 4394 C CA . GLY B 1 162 ? 11.328 -21.812 2.812 1 97.94 162 GLY B CA 1
ATOM 4395 C C . GLY B 1 162 ? 10.094 -20.953 2.617 1 97.94 162 GLY B C 1
ATOM 4396 O O . GLY B 1 162 ? 9.281 -20.812 3.535 1 97.94 162 GLY B O 1
ATOM 4397 N N . VAL B 1 163 ? 9.883 -20.375 1.478 1 97.25 163 VAL B N 1
ATOM 4398 C CA . VAL B 1 163 ? 8.844 -19.391 1.161 1 97.25 163 VAL B CA 1
ATOM 4399 C C . VAL B 1 163 ? 7.469 -20 1.428 1 97.25 163 VAL B C 1
ATOM 4401 O O . VAL B 1 163 ? 6.664 -19.422 2.164 1 97.25 163 VAL B O 1
ATOM 4404 N N . GLY B 1 164 ? 7.262 -21.156 0.847 1 96.69 164 GLY B N 1
ATOM 4405 C CA . GLY B 1 164 ? 5.969 -21.797 1.034 1 96.69 164 GLY B CA 1
ATOM 4406 C C . GLY B 1 164 ? 5.691 -22.172 2.479 1 96.69 164 GLY B C 1
ATOM 4407 O O . GLY B 1 164 ? 4.578 -21.984 2.971 1 96.69 164 GLY B O 1
ATOM 4408 N N . GLY B 1 165 ? 6.734 -22.719 3.146 1 98.19 165 GLY B N 1
ATOM 4409 C CA . GLY B 1 165 ? 6.582 -23.125 4.535 1 98.19 165 GLY B CA 1
ATOM 4410 C C . GLY B 1 165 ? 6.242 -21.969 5.457 1 98.19 165 GLY B C 1
ATOM 4411 O O . GLY B 1 165 ? 5.402 -22.094 6.348 1 98.19 165 GLY B O 1
ATOM 4412 N N . VAL B 1 166 ? 6.836 -20.875 5.211 1 98.62 166 VAL B N 1
ATOM 4413 C CA . VAL B 1 166 ? 6.637 -19.688 6.043 1 98.62 166 VAL B CA 1
ATOM 4414 C C . VAL B 1 166 ? 5.242 -19.125 5.809 1 98.62 166 VAL B C 1
ATOM 4416 O O . VAL B 1 166 ? 4.523 -18.812 6.762 1 98.62 166 VAL B O 1
ATOM 4419 N N . GLU B 1 167 ? 4.824 -18.984 4.594 1 98.5 167 GLU B N 1
ATOM 4420 C CA . GLU B 1 167 ? 3.527 -18.391 4.281 1 98.5 167 GLU B CA 1
ATOM 4421 C C . GLU B 1 167 ? 2.383 -19.25 4.793 1 98.5 167 GLU B C 1
ATOM 4423 O O . GLU B 1 167 ? 1.501 -18.781 5.508 1 98.5 167 GLU B O 1
ATOM 4428 N N . TYR B 1 168 ? 2.389 -20.531 4.445 1 98.25 168 TYR B N 1
ATOM 4429 C CA . TYR B 1 168 ? 1.304 -21.422 4.848 1 98.25 168 TYR B CA 1
ATOM 4430 C C . TYR B 1 168 ? 1.384 -21.75 6.336 1 98.25 168 TYR B C 1
ATOM 4432 O O . TYR B 1 168 ? 0.357 -21.938 6.988 1 98.25 168 TYR B O 1
ATOM 4440 N N . GLY B 1 169 ? 2.639 -21.797 6.824 1 98.62 169 GLY B N 1
ATOM 4441 C CA . GLY B 1 169 ? 2.773 -21.922 8.266 1 98.62 169 GLY B CA 1
ATOM 4442 C C . GLY B 1 169 ? 2.086 -20.797 9.023 1 98.62 169 GLY B C 1
ATOM 4443 O O . GLY B 1 169 ? 1.347 -21.047 9.977 1 98.62 169 GLY B O 1
ATOM 4444 N N . TRP B 1 170 ? 2.332 -19.594 8.586 1 98.75 170 TRP B N 1
ATOM 4445 C CA . TRP B 1 170 ? 1.695 -18.453 9.234 1 98.75 170 TRP B CA 1
ATOM 4446 C C . TRP B 1 170 ? 0.176 -18.562 9.148 1 98.75 170 TRP B C 1
ATOM 4448 O O . TRP B 1 170 ? -0.526 -18.328 10.133 1 98.75 170 TRP B O 1
ATOM 4458 N N . LEU B 1 171 ? -0.353 -18.875 7.945 1 98.56 171 LEU B N 1
ATOM 4459 C CA . LEU B 1 171 ? -1.787 -19.016 7.719 1 98.56 171 LEU B CA 1
ATOM 4460 C C . LEU B 1 171 ? -2.404 -20 8.711 1 98.56 171 LEU B C 1
ATOM 4462 O O . LEU B 1 171 ? -3.377 -19.672 9.391 1 98.56 171 LEU B O 1
ATOM 4466 N N . LEU B 1 172 ? -1.782 -21.141 8.875 1 98.5 172 LEU B N 1
ATOM 4467 C CA . LEU B 1 172 ? -2.342 -22.203 9.695 1 98.5 172 LEU B CA 1
ATOM 4468 C C . LEU B 1 172 ? -2.164 -21.891 11.18 1 98.5 172 LEU B C 1
ATOM 4470 O O . LEU B 1 172 ? -3.033 -22.219 12 1 98.5 172 LEU B O 1
ATOM 4474 N N . ARG B 1 173 ? -1.063 -21.266 11.523 1 98.44 173 ARG B N 1
ATOM 4475 C CA . ARG B 1 173 ? -0.864 -20.859 12.906 1 98.44 173 ARG B CA 1
ATOM 4476 C C . ARG B 1 173 ? -1.897 -19.812 13.312 1 98.44 173 ARG B C 1
ATOM 4478 O O . ARG B 1 173 ? -2.42 -19.859 14.43 1 98.44 173 ARG B O 1
ATOM 4485 N N . ALA B 1 174 ? -2.16 -18.906 12.414 1 97.19 174 ALA B N 1
ATOM 4486 C CA . ALA B 1 174 ? -3.139 -17.859 12.672 1 97.19 174 ALA B CA 1
ATOM 4487 C C . ALA B 1 174 ? -4.531 -18.438 12.891 1 97.19 174 ALA B C 1
ATOM 4489 O O . ALA B 1 174 ? -5.371 -17.828 13.555 1 97.19 174 ALA B O 1
ATOM 4490 N N . LEU B 1 175 ? -4.75 -19.656 12.391 1 97.31 175 LEU B N 1
ATOM 4491 C CA . LEU B 1 175 ? -6.012 -20.359 12.586 1 97.31 175 LEU B CA 1
ATOM 4492 C C . LEU B 1 175 ? -6.012 -21.125 13.914 1 97.31 175 LEU B C 1
ATOM 4494 O O . LEU B 1 175 ? -6.992 -21.781 14.25 1 97.31 175 LEU B O 1
ATOM 4498 N N . GLY B 1 176 ? -4.887 -21.094 14.602 1 96.81 176 GLY B N 1
ATOM 4499 C CA . GLY B 1 176 ? -4.816 -21.734 15.898 1 96.81 176 GLY B CA 1
ATOM 4500 C C . GLY B 1 176 ? -4.297 -23.156 15.836 1 96.81 176 GLY B C 1
ATOM 4501 O O . GLY B 1 176 ? -4.355 -23.891 16.828 1 96.81 176 GLY B O 1
ATOM 4502 N N . LYS B 1 177 ? -3.781 -23.562 14.695 1 98.31 177 LYS B N 1
ATOM 4503 C CA . LYS B 1 177 ? -3.268 -24.922 14.562 1 98.31 177 LYS B CA 1
ATOM 4504 C 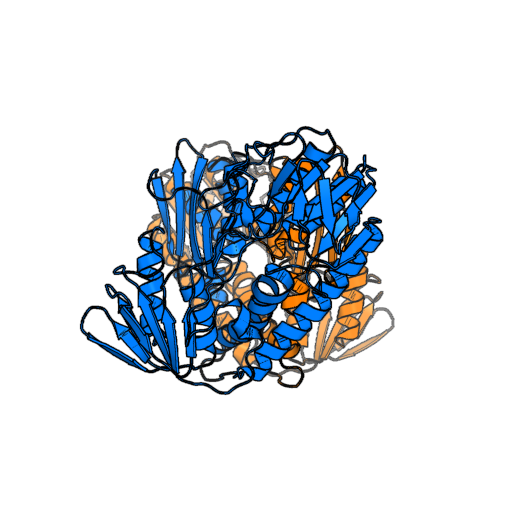C . LYS B 1 177 ? -1.906 -25.062 15.242 1 98.31 177 LYS B C 1
ATOM 4506 O O . LYS B 1 177 ? -1.205 -24.062 15.453 1 98.31 177 LYS B O 1
ATOM 4511 N N . GLU B 1 178 ? -1.623 -26.297 15.641 1 98.62 178 GLU B N 1
ATOM 4512 C CA . GLU B 1 178 ? -0.287 -26.641 16.125 1 98.62 178 GLU B CA 1
ATOM 4513 C C . GLU B 1 178 ? 0.656 -26.938 14.961 1 98.62 178 GLU B C 1
ATOM 4515 O O . GLU B 1 178 ? 0.434 -27.891 14.211 1 98.62 178 GLU B O 1
ATOM 4520 N N . ILE B 1 179 ? 1.708 -26.172 14.82 1 98.81 179 ILE B N 1
ATOM 4521 C CA . ILE B 1 179 ? 2.525 -26.25 13.617 1 98.81 179 ILE B CA 1
ATOM 4522 C C . ILE B 1 179 ? 3.934 -26.719 13.977 1 98.81 179 ILE B C 1
ATOM 4524 O O . ILE B 1 179 ? 4.59 -26.125 14.836 1 98.81 179 ILE B O 1
ATOM 4528 N N . PHE B 1 180 ? 4.398 -27.719 13.305 1 98.62 180 PHE B N 1
ATOM 4529 C CA . PHE B 1 180 ? 5.789 -28.172 13.312 1 98.62 180 PHE B CA 1
ATOM 4530 C C . PHE B 1 180 ? 6.441 -27.922 11.953 1 98.62 180 PHE B C 1
ATOM 4532 O O . PHE B 1 180 ? 5.922 -28.344 10.922 1 98.62 180 PHE B O 1
ATOM 4539 N N . VAL B 1 181 ? 7.59 -27.219 11.969 1 98.75 181 VAL B N 1
ATOM 4540 C CA . VAL B 1 181 ? 8.32 -26.984 10.727 1 98.75 181 VAL B CA 1
ATOM 4541 C C . VAL B 1 181 ? 9.664 -27.719 10.773 1 98.75 181 VAL B C 1
ATOM 4543 O O . VAL B 1 181 ? 10.453 -27.516 11.695 1 98.75 181 VAL B O 1
ATOM 4546 N N . VAL B 1 182 ? 9.891 -28.578 9.844 1 98.5 182 VAL B N 1
ATOM 4547 C CA . VAL B 1 182 ? 11.172 -29.25 9.703 1 98.5 182 VAL B CA 1
ATOM 4548 C C . VAL B 1 182 ? 12.016 -28.547 8.648 1 98.5 182 VAL B C 1
ATOM 4550 O O . VAL B 1 182 ? 11.625 -28.453 7.48 1 98.5 182 VAL B O 1
ATOM 4553 N N . GLU B 1 183 ? 13.109 -28 9.031 1 98.44 183 GLU B N 1
ATOM 4554 C CA . GLU B 1 183 ? 14.008 -27.266 8.141 1 98.44 183 GLU B CA 1
ATOM 4555 C C . GLU B 1 183 ? 15.461 -27.719 8.328 1 98.44 183 GLU B C 1
ATOM 4557 O O . GLU B 1 183 ? 15.93 -27.844 9.461 1 98.44 183 GLU B O 1
ATOM 4562 N N . LYS B 1 184 ? 16.109 -27.984 7.238 1 97.31 184 LYS B N 1
ATOM 4563 C CA . LYS B 1 184 ? 17.469 -28.531 7.277 1 97.31 184 LYS B CA 1
ATOM 4564 C C . LYS B 1 184 ? 18.469 -27.484 7.773 1 97.31 184 LYS B C 1
ATOM 4566 O O . LYS B 1 184 ? 19.484 -27.828 8.367 1 97.31 184 LYS B O 1
ATOM 4571 N N . GLU B 1 185 ? 18.203 -26.219 7.496 1 97.88 185 GLU B N 1
ATOM 4572 C CA . GLU B 1 185 ? 19.094 -25.156 7.941 1 97.88 185 GLU B CA 1
ATOM 4573 C C . GLU B 1 185 ? 18.75 -24.703 9.352 1 97.88 185 GLU B C 1
ATOM 4575 O O . GLU B 1 185 ? 17.75 -25.141 9.938 1 97.88 185 GLU B O 1
ATOM 4580 N N . ASN B 1 186 ? 19.547 -23.797 9.898 1 98.19 186 ASN B N 1
ATOM 4581 C CA . ASN B 1 186 ? 19.406 -23.391 11.297 1 98.19 186 ASN B CA 1
ATOM 4582 C C . ASN B 1 186 ? 18.453 -22.219 11.445 1 98.19 186 ASN B C 1
ATOM 4584 O O . ASN B 1 186 ? 18.062 -21.859 12.555 1 98.19 186 ASN B O 1
ATOM 4588 N N . LEU B 1 187 ? 18.109 -21.609 10.312 1 98.75 187 LEU B N 1
ATOM 4589 C CA . LEU B 1 187 ? 17.125 -20.531 10.273 1 98.75 187 LEU B CA 1
ATOM 4590 C C . LEU B 1 187 ? 16.109 -20.75 9.148 1 98.75 187 LEU B C 1
ATOM 4592 O O . LEU B 1 187 ? 16.391 -21.484 8.195 1 98.75 187 LEU B O 1
ATOM 4596 N N . LEU B 1 188 ? 14.945 -20.25 9.289 1 98.81 188 LEU B N 1
ATOM 4597 C CA . LEU B 1 188 ? 13.969 -20.25 8.211 1 98.81 188 LEU B CA 1
ATOM 4598 C C . LEU B 1 188 ? 14.445 -19.391 7.039 1 98.81 188 LEU B C 1
ATOM 4600 O O . LEU B 1 188 ? 15.375 -18.594 7.188 1 98.81 188 LEU B O 1
ATOM 4604 N N . LEU B 1 189 ? 13.883 -19.625 5.871 1 98.69 189 LEU B N 1
ATOM 4605 C CA . LEU B 1 189 ? 14.102 -18.859 4.648 1 98.69 189 LEU B CA 1
ATOM 4606 C C . LEU B 1 189 ? 15.555 -18.969 4.195 1 98.69 189 LEU B C 1
ATOM 4608 O O . LEU B 1 189 ? 16.234 -17.953 4.004 1 98.69 189 LEU B O 1
ATOM 4612 N N . PRO B 1 190 ? 15.938 -20.188 3.891 1 97.5 190 PRO B N 1
ATOM 4613 C CA . PRO B 1 190 ? 17.297 -20.375 3.395 1 97.5 190 PRO B CA 1
ATOM 4614 C C . PRO B 1 190 ? 17.625 -19.5 2.193 1 97.5 190 PRO B C 1
ATOM 4616 O O . PRO B 1 190 ? 16.766 -19.297 1.322 1 97.5 190 PRO B O 1
ATOM 4619 N N . ARG B 1 191 ? 18.812 -18.938 2.215 1 95.5 191 ARG B N 1
ATOM 4620 C CA . ARG B 1 191 ? 19.422 -18.188 1.114 1 95.5 191 ARG B CA 1
ATOM 4621 C C . ARG B 1 191 ? 18.859 -16.766 1.046 1 95.5 191 ARG B C 1
ATOM 4623 O O . ARG B 1 191 ? 19.141 -16.031 0.097 1 95.5 191 ARG B O 1
ATOM 4630 N N . HIS B 1 192 ? 18.078 -16.391 2.051 1 98.12 192 HIS B N 1
ATOM 4631 C CA . HIS B 1 192 ? 17.609 -15.016 2.119 1 98.12 192 HIS B CA 1
ATOM 4632 C C . HIS B 1 192 ? 18.484 -14.172 3.029 1 98.12 192 HIS B C 1
ATOM 4634 O O . HIS B 1 192 ? 19.484 -14.672 3.564 1 98.12 192 HIS B O 1
ATOM 4640 N N . ASP B 1 193 ? 18.234 -12.875 3.141 1 98.56 193 ASP B N 1
ATOM 4641 C CA . ASP B 1 193 ? 18.984 -11.922 3.953 1 98.56 193 ASP B CA 1
ATOM 4642 C C . ASP B 1 193 ? 19.062 -12.391 5.406 1 98.56 193 ASP B C 1
ATOM 4644 O O . ASP B 1 193 ? 18.062 -12.773 6 1 98.56 193 ASP B O 1
ATOM 4648 N N . PRO B 1 194 ? 20.234 -12.305 5.984 1 98.12 194 PRO B N 1
ATOM 4649 C CA . PRO B 1 194 ? 20.422 -12.82 7.344 1 98.12 194 PRO B CA 1
ATOM 4650 C C . PRO B 1 194 ? 19.547 -12.094 8.367 1 98.12 194 PRO B C 1
ATOM 4652 O O . PRO B 1 194 ? 19.031 -12.719 9.297 1 98.12 194 PRO B O 1
ATOM 4655 N N . ASP B 1 195 ? 19.422 -10.773 8.266 1 98.5 195 ASP B N 1
ATOM 4656 C CA . ASP B 1 195 ? 18.562 -10.031 9.18 1 98.5 195 ASP B CA 1
ATOM 4657 C C . ASP B 1 195 ? 17.109 -10.516 9.094 1 98.5 195 ASP B C 1
ATOM 4659 O O . ASP B 1 195 ? 16.438 -10.656 10.117 1 98.5 195 ASP B O 1
ATOM 4663 N N . LEU B 1 196 ? 16.719 -10.734 7.891 1 98.81 196 LEU B N 1
ATOM 4664 C CA . LEU B 1 196 ? 15.359 -11.234 7.664 1 98.81 196 LEU B CA 1
ATOM 4665 C C . LEU B 1 196 ? 15.18 -12.609 8.289 1 98.81 196 LEU B C 1
ATOM 4667 O O . LEU B 1 196 ? 14.203 -12.852 9 1 98.81 196 LEU B O 1
ATOM 4671 N N . ARG B 1 197 ? 16.125 -13.5 8 1 98.75 197 ARG B N 1
ATOM 4672 C CA . ARG B 1 197 ? 16.047 -14.875 8.492 1 98.75 197 ARG B CA 1
ATOM 4673 C C . ARG B 1 197 ? 15.977 -14.906 10.016 1 98.75 197 ARG B C 1
ATOM 4675 O O . ARG B 1 197 ? 15.141 -15.609 10.586 1 98.75 197 ARG B O 1
ATOM 4682 N N . ASN B 1 198 ? 16.797 -14.117 10.633 1 98.69 198 ASN B N 1
ATOM 4683 C CA . ASN B 1 198 ? 16.828 -14.055 12.094 1 98.69 198 ASN B CA 1
ATOM 4684 C C . ASN B 1 198 ? 15.5 -13.531 12.648 1 98.69 198 ASN B C 1
ATOM 4686 O O . ASN B 1 198 ? 14.945 -14.117 13.586 1 98.69 198 ASN B O 1
ATOM 4690 N N . SER B 1 199 ? 15.031 -12.477 12.086 1 98.75 199 SER B N 1
ATOM 4691 C CA . SER B 1 199 ? 13.82 -11.836 12.586 1 98.75 199 SER B CA 1
ATOM 4692 C C . SER B 1 199 ? 12.602 -12.727 12.398 1 98.75 199 SER B C 1
ATOM 4694 O O . SER B 1 199 ? 11.758 -12.836 13.297 1 98.75 199 SER B O 1
ATOM 4696 N N . VAL B 1 200 ? 12.484 -13.344 11.258 1 98.81 200 VAL B N 1
ATOM 4697 C CA . VAL B 1 200 ? 11.336 -14.203 10.969 1 98.81 200 VAL B CA 1
ATOM 4698 C C . VAL B 1 200 ? 11.367 -15.422 11.883 1 98.81 200 VAL B C 1
ATOM 4700 O O . VAL B 1 200 ? 10.344 -15.805 12.453 1 98.81 200 VAL B O 1
ATOM 4703 N N . THR B 1 201 ? 12.547 -16.031 12.023 1 98.88 201 THR B N 1
ATOM 4704 C CA . THR B 1 201 ? 12.672 -17.203 12.875 1 98.88 201 THR B CA 1
ATOM 4705 C C . THR B 1 201 ? 12.289 -16.875 14.312 1 98.88 201 THR B C 1
ATOM 4707 O O . THR B 1 201 ? 11.531 -17.609 14.945 1 98.88 201 THR B O 1
ATOM 4710 N N . TYR B 1 202 ? 12.758 -15.742 14.773 1 98.56 202 TYR B N 1
ATOM 4711 C CA . TYR B 1 202 ? 12.453 -15.305 16.125 1 98.56 202 TYR B CA 1
ATOM 4712 C C . TYR B 1 202 ? 10.961 -15.062 16.297 1 98.56 202 TYR B C 1
ATOM 4714 O O . TYR B 1 202 ? 10.359 -15.523 17.266 1 98.56 202 TYR B O 1
ATOM 4722 N N . THR B 1 203 ? 10.398 -14.383 15.398 1 98.5 203 THR B N 1
ATOM 4723 C CA . THR B 1 203 ? 8.984 -14.023 15.461 1 98.5 203 THR B CA 1
ATOM 4724 C C . THR B 1 203 ? 8.109 -15.266 15.414 1 98.5 203 THR B C 1
ATOM 4726 O O . THR B 1 203 ? 7.117 -15.367 16.141 1 98.5 203 THR B O 1
ATOM 4729 N N . PHE B 1 204 ? 8.438 -16.219 14.562 1 98.69 204 PHE B N 1
ATOM 4730 C CA . PHE B 1 204 ? 7.652 -17.453 14.438 1 98.69 204 PHE B CA 1
ATOM 4731 C C . PHE B 1 204 ? 7.738 -18.281 15.711 1 98.69 204 PHE B C 1
ATOM 4733 O O . PHE B 1 204 ? 6.75 -18.875 16.141 1 98.69 204 PHE B O 1
ATOM 4740 N N . ARG B 1 205 ? 8.883 -18.312 16.344 1 98.38 205 ARG B N 1
ATOM 4741 C CA . ARG B 1 205 ? 9 -18.969 17.641 1 98.38 205 ARG B CA 1
ATOM 4742 C C . ARG B 1 205 ? 8.086 -18.312 18.672 1 98.38 205 ARG B C 1
ATOM 4744 O O . ARG B 1 205 ? 7.395 -19 19.422 1 98.38 205 ARG B O 1
ATOM 4751 N N . LYS B 1 206 ? 8.117 -17.062 18.656 1 97.75 206 LYS B N 1
ATOM 4752 C CA . LYS B 1 206 ? 7.312 -16.297 19.609 1 97.75 206 LYS B CA 1
ATOM 4753 C C . LYS B 1 206 ? 5.824 -16.547 19.375 1 97.75 206 LYS B C 1
ATOM 4755 O O . LYS B 1 206 ? 5.027 -16.484 20.312 1 97.75 206 LYS B O 1
ATOM 4760 N N . MET B 1 207 ? 5.488 -16.844 18.156 1 97.19 207 MET B N 1
ATOM 4761 C CA . MET B 1 207 ? 4.098 -17.094 17.797 1 97.19 207 MET B CA 1
ATOM 4762 C C . MET B 1 207 ? 3.67 -18.5 18.234 1 97.19 207 MET B C 1
ATOM 4764 O O . MET B 1 207 ? 2.486 -18.828 18.188 1 97.19 207 MET B O 1
ATOM 4768 N N . GLY B 1 208 ? 4.66 -19.344 18.516 1 97.94 208 GLY B N 1
ATOM 4769 C CA . GLY B 1 208 ? 4.32 -20.656 19.047 1 97.94 208 GLY B CA 1
ATOM 4770 C C . GLY B 1 208 ? 4.637 -21.781 18.094 1 97.94 208 GLY B C 1
ATOM 4771 O O . GLY B 1 208 ? 4.223 -22.922 18.312 1 97.94 208 GLY B O 1
ATOM 4772 N N . PHE B 1 209 ? 5.395 -21.5 17.031 1 98.56 209 PHE B N 1
ATOM 4773 C CA . PHE B 1 209 ? 5.828 -22.547 16.125 1 98.56 209 PHE B CA 1
ATOM 4774 C C . PHE B 1 209 ? 6.824 -23.484 16.797 1 98.56 209 PHE B C 1
ATOM 4776 O O . PHE B 1 209 ? 7.691 -23.031 17.547 1 98.56 209 PHE B O 1
ATOM 4783 N N . SER B 1 210 ? 6.648 -24.766 16.609 1 98.62 210 SER B N 1
ATOM 4784 C CA . SER B 1 210 ? 7.715 -25.719 16.891 1 98.62 210 SER B CA 1
ATOM 4785 C C . SER B 1 210 ? 8.672 -25.844 15.703 1 98.62 210 SER B C 1
ATOM 4787 O O . SER B 1 210 ? 8.406 -26.609 14.766 1 98.62 210 SER B O 1
ATOM 4789 N N . LEU B 1 211 ? 9.789 -25.172 15.828 1 98.69 211 LEU B N 1
ATOM 4790 C CA . LEU B 1 211 ? 10.758 -25.156 14.734 1 98.69 211 LEU B CA 1
ATOM 4791 C C . LEU B 1 211 ? 11.844 -26.219 14.953 1 98.69 211 LEU B C 1
ATOM 4793 O O . LEU B 1 211 ? 12.641 -26.109 15.883 1 98.69 211 LEU B O 1
ATOM 4797 N N . LEU B 1 212 ? 11.797 -27.25 14.164 1 98.31 212 LEU B N 1
ATOM 4798 C CA . LEU B 1 212 ? 12.836 -28.281 14.156 1 98.31 212 LEU B CA 1
ATOM 4799 C C . LEU B 1 212 ? 13.914 -27.969 13.125 1 98.31 212 LEU B C 1
ATOM 4801 O O . LEU B 1 212 ? 13.93 -28.547 12.039 1 98.31 212 LEU B O 1
ATOM 4805 N N . LEU B 1 213 ? 14.891 -27.172 13.555 1 98.31 213 LEU B N 1
ATOM 4806 C CA . LEU B 1 213 ? 15.945 -26.656 12.688 1 98.31 213 LEU B CA 1
ATOM 4807 C C . LEU B 1 213 ? 17.156 -27.578 12.695 1 98.31 213 LEU B C 1
ATOM 4809 O O . LEU B 1 213 ? 17.406 -28.266 13.688 1 98.31 213 LEU B O 1
ATOM 4813 N N . GLY B 1 214 ? 17.859 -27.547 11.586 1 97.75 214 GLY B N 1
ATOM 4814 C CA . GLY B 1 214 ? 19.016 -28.422 11.461 1 97.75 214 GLY B CA 1
ATOM 4815 C C . GLY B 1 214 ? 18.641 -29.891 11.344 1 97.75 214 GLY B C 1
ATOM 4816 O O . GLY B 1 214 ? 19.391 -30.766 11.75 1 97.75 214 GLY B O 1
ATOM 4817 N N . LYS B 1 215 ? 17.406 -30.141 10.898 1 97.19 215 LYS B N 1
ATOM 4818 C CA . LYS B 1 215 ? 16.891 -31.516 10.82 1 97.19 215 LYS B CA 1
ATOM 4819 C C . LYS B 1 215 ? 16.469 -31.844 9.398 1 97.19 215 LYS B C 1
ATOM 4821 O O . LYS B 1 215 ? 16.031 -30.969 8.648 1 97.19 215 LYS B O 1
ATOM 4826 N N . GLU B 1 216 ? 16.594 -33.062 9.102 1 96.25 216 GLU B N 1
ATOM 4827 C CA . GLU B 1 216 ? 16.156 -33.562 7.793 1 96.25 216 GLU B CA 1
ATOM 4828 C C . GLU B 1 216 ? 15.141 -34.688 7.938 1 96.25 216 GLU B C 1
ATOM 4830 O O . GLU B 1 216 ? 15.203 -35.469 8.891 1 96.25 216 GLU B O 1
ATOM 4835 N N . VAL B 1 217 ? 14.273 -34.75 6.992 1 96.12 217 VAL B N 1
ATOM 4836 C CA . VAL B 1 217 ? 13.281 -35.844 6.988 1 96.12 217 VAL B CA 1
ATOM 4837 C C . VAL B 1 217 ? 13.875 -37.094 6.355 1 96.12 217 VAL B C 1
ATOM 4839 O O . VAL B 1 217 ? 14.391 -37.031 5.234 1 96.12 217 VAL B O 1
ATOM 4842 N N . LYS 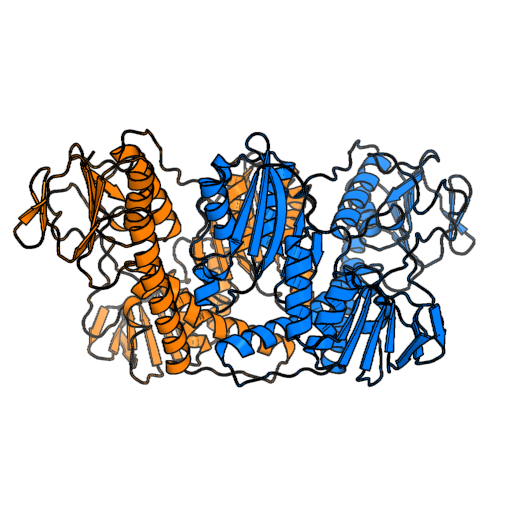B 1 218 ? 13.734 -38.156 7.012 1 95.56 218 LYS B N 1
ATOM 4843 C CA . LYS B 1 218 ? 14.211 -39.438 6.488 1 95.56 218 LYS B CA 1
ATOM 4844 C C . LYS B 1 218 ? 13.094 -40.188 5.754 1 95.56 218 LYS B C 1
ATOM 4846 O O . LYS B 1 218 ? 13.32 -40.75 4.68 1 95.56 218 LYS B O 1
ATOM 4851 N N . LYS B 1 219 ? 11.984 -40.188 6.359 1 94.81 219 LYS B N 1
ATOM 4852 C CA . LYS B 1 219 ? 10.859 -40.875 5.734 1 94.81 219 LYS B CA 1
ATOM 4853 C C . LYS B 1 219 ? 9.531 -40.375 6.293 1 94.81 219 LYS B C 1
ATOM 4855 O O . LYS B 1 219 ? 9.484 -39.812 7.398 1 94.81 219 LYS B O 1
ATOM 4860 N N . ILE B 1 220 ? 8.547 -40.469 5.48 1 94.94 220 ILE B N 1
ATOM 4861 C CA . ILE B 1 220 ? 7.168 -40.188 5.863 1 94.94 220 ILE B CA 1
ATOM 4862 C C . ILE B 1 220 ? 6.355 -41.5 5.867 1 94.94 220 ILE B C 1
ATOM 4864 O O . ILE B 1 220 ? 6.324 -42.219 4.871 1 94.94 220 ILE B O 1
ATOM 4868 N N . GLU B 1 221 ? 5.785 -41.844 6.984 1 89.62 221 GLU B N 1
ATOM 4869 C CA . GLU B 1 221 ? 4.973 -43.062 7.129 1 89.62 221 GLU B CA 1
ATOM 4870 C C . GLU B 1 221 ? 3.576 -42.719 7.652 1 89.62 221 GLU B C 1
ATOM 4872 O O . GLU B 1 221 ? 3.381 -42.562 8.859 1 89.62 221 GLU B O 1
ATOM 4877 N N . ARG B 1 222 ? 2.637 -42.812 6.852 1 84.19 222 ARG B N 1
ATOM 4878 C CA . ARG B 1 222 ? 1.259 -42.5 7.219 1 84.19 222 ARG B CA 1
ATOM 4879 C C . ARG B 1 222 ? 1.141 -41.094 7.777 1 84.19 222 ARG B C 1
ATOM 4881 O O . ARG B 1 222 ? 1.411 -40.125 7.074 1 84.19 222 ARG B O 1
ATOM 4888 N N . ASN B 1 223 ? 0.954 -41.031 9.055 1 91.69 223 ASN B N 1
ATOM 4889 C CA . ASN B 1 223 ? 0.755 -39.75 9.703 1 91.69 223 ASN B CA 1
ATOM 4890 C C . ASN B 1 223 ? 1.954 -39.344 10.562 1 91.69 223 ASN B C 1
ATOM 4892 O O . ASN B 1 223 ? 1.815 -38.594 11.523 1 91.69 223 ASN B O 1
ATOM 4896 N N . LYS B 1 224 ? 3.148 -39.906 10.086 1 95.25 224 LYS B N 1
ATOM 4897 C CA . LYS B 1 224 ? 4.355 -39.625 10.867 1 95.25 224 LYS B CA 1
ATOM 4898 C C . LYS B 1 224 ? 5.531 -39.281 9.961 1 95.25 224 LYS B C 1
ATOM 4900 O O . LYS B 1 224 ? 5.676 -39.844 8.875 1 95.25 224 LYS B O 1
ATOM 4905 N N . VAL B 1 225 ? 6.344 -38.312 10.492 1 97.31 225 VAL B N 1
ATOM 4906 C CA . VAL B 1 225 ? 7.598 -37.969 9.844 1 97.31 225 VAL B CA 1
ATOM 4907 C C . VAL B 1 225 ? 8.773 -38.438 10.688 1 97.31 225 VAL B C 1
ATOM 4909 O O . VAL B 1 225 ? 8.844 -38.125 11.883 1 97.31 225 VAL B O 1
ATOM 4912 N N . VAL B 1 226 ? 9.602 -39.156 10.109 1 97.31 226 VAL B N 1
ATOM 4913 C CA . VAL B 1 226 ? 10.805 -39.625 10.797 1 97.31 226 VAL B CA 1
ATOM 4914 C C . VAL B 1 226 ? 11.992 -38.75 10.383 1 97.31 226 VAL B C 1
ATOM 4916 O O . VAL B 1 226 ? 12.289 -38.625 9.188 1 97.31 226 VAL B O 1
ATOM 4919 N N . LEU B 1 227 ? 12.68 -38.25 11.359 1 97.56 227 LEU B N 1
ATOM 4920 C CA . LEU B 1 227 ? 13.805 -37.344 11.109 1 97.56 227 LEU B CA 1
ATOM 4921 C C . LEU B 1 227 ? 15.117 -38.125 11.047 1 97.56 227 LEU B C 1
ATOM 4923 O O . LEU B 1 227 ? 15.148 -39.344 11.344 1 97.56 227 LEU B O 1
ATOM 4927 N N . ASP B 1 228 ? 16.141 -37.438 10.648 1 95.81 228 ASP B N 1
ATOM 4928 C CA . ASP B 1 228 ? 17.453 -38.062 10.461 1 95.81 228 ASP B CA 1
ATOM 4929 C C . ASP B 1 228 ? 18.047 -38.531 11.789 1 95.81 228 ASP B C 1
ATOM 4931 O O . ASP B 1 228 ? 18.875 -39.438 11.828 1 95.81 228 ASP B O 1
ATOM 4935 N N . ASP B 1 229 ? 17.641 -37.969 12.906 1 95.06 229 ASP B N 1
ATOM 4936 C CA . ASP B 1 229 ? 18.156 -38.375 14.211 1 95.06 229 ASP B CA 1
ATOM 4937 C C . ASP B 1 229 ? 17.266 -39.438 14.852 1 95.06 229 ASP B C 1
ATOM 4939 O O . ASP B 1 229 ? 17.484 -39.812 16 1 95.06 229 ASP B O 1
ATOM 4943 N N . GLY B 1 230 ? 16.266 -39.75 14.227 1 93.94 230 GLY B N 1
ATOM 4944 C CA . GLY B 1 230 ? 15.398 -40.812 14.703 1 93.94 230 GLY B CA 1
ATOM 4945 C C . GLY B 1 230 ? 14.148 -40.281 15.383 1 93.94 230 GLY B C 1
ATOM 4946 O O . GLY B 1 230 ? 13.211 -41.062 15.641 1 93.94 230 GLY B O 1
ATOM 4947 N N . LYS B 1 231 ? 14.094 -39.062 15.555 1 94.75 231 LYS B N 1
ATOM 4948 C CA . LYS B 1 231 ? 12.906 -38.469 16.172 1 94.75 231 LYS B CA 1
ATOM 4949 C C . LYS B 1 231 ? 11.703 -38.594 15.242 1 94.75 231 LYS B C 1
ATOM 4951 O O . LYS B 1 231 ? 11.82 -38.406 14.031 1 94.75 231 LYS B O 1
ATOM 4956 N N . GLU B 1 232 ? 10.578 -38.875 15.867 1 96.81 232 GLU B N 1
ATOM 4957 C CA . GLU B 1 232 ? 9.328 -39 15.117 1 96.81 232 GLU B CA 1
ATOM 4958 C C . GLU B 1 232 ? 8.344 -37.906 15.516 1 96.81 232 GLU B C 1
ATOM 4960 O O . GLU B 1 232 ? 8.219 -37.562 16.688 1 96.81 232 GLU B O 1
ATOM 4965 N N . ILE B 1 233 ? 7.766 -37.344 14.484 1 97.5 233 ILE B N 1
ATOM 4966 C CA . ILE B 1 233 ? 6.746 -36.344 14.719 1 97.5 233 ILE B CA 1
ATOM 4967 C C . ILE B 1 233 ? 5.441 -36.75 14.039 1 97.5 233 ILE B C 1
ATOM 4969 O O . ILE B 1 233 ? 5.414 -36.969 12.82 1 97.5 233 ILE B O 1
ATOM 4973 N N . GLU B 1 234 ? 4.387 -36.812 14.812 1 96.75 234 GLU B N 1
ATOM 4974 C CA . GLU B 1 234 ? 3.07 -37.125 14.266 1 96.75 234 GLU B CA 1
ATOM 4975 C C . GLU B 1 234 ? 2.299 -35.875 13.914 1 96.75 234 GLU B C 1
ATOM 4977 O O . GLU B 1 234 ? 2.416 -34.844 14.602 1 96.75 234 GLU B O 1
ATOM 4982 N N . GLY B 1 235 ? 1.533 -35.906 12.852 1 96.69 235 GLY B N 1
ATOM 4983 C CA . GLY B 1 235 ? 0.669 -34.812 12.438 1 96.69 235 GLY B CA 1
ATOM 4984 C C . GLY B 1 235 ? -0.585 -35.25 11.727 1 96.69 235 GLY B C 1
ATOM 4985 O O . GLY B 1 235 ? -0.564 -36.281 11.016 1 96.69 235 GLY B O 1
ATOM 4986 N N . ASP B 1 236 ? -1.68 -34.531 11.93 1 97.62 236 ASP B N 1
ATOM 4987 C CA . ASP B 1 236 ? -2.902 -34.812 11.18 1 97.62 236 ASP B CA 1
ATOM 4988 C C . ASP B 1 236 ? -2.691 -34.594 9.688 1 97.62 236 ASP B C 1
ATOM 4990 O O . ASP B 1 236 ? -3.322 -35.25 8.867 1 97.62 236 ASP B O 1
ATOM 4994 N N . ILE B 1 237 ? -1.815 -33.625 9.398 1 96.62 237 ILE B N 1
ATOM 4995 C CA . ILE B 1 237 ? -1.454 -33.25 8.031 1 96.62 237 ILE B CA 1
ATOM 4996 C C . ILE B 1 237 ? 0.061 -33.094 7.926 1 96.62 237 ILE B C 1
ATOM 4998 O O . ILE B 1 237 ? 0.697 -32.5 8.805 1 96.62 237 ILE B O 1
ATOM 5002 N N . ILE B 1 238 ? 0.585 -33.719 6.922 1 98.12 238 ILE B N 1
ATOM 5003 C CA . ILE B 1 238 ? 1.97 -33.469 6.531 1 98.12 238 ILE B CA 1
ATOM 5004 C C . ILE B 1 238 ? 2.006 -32.656 5.223 1 98.12 238 ILE B C 1
ATOM 5006 O O . ILE B 1 238 ? 1.565 -33.156 4.184 1 98.12 238 ILE B O 1
ATOM 5010 N N . LEU B 1 239 ? 2.484 -31.438 5.246 1 97.81 239 LEU B N 1
ATOM 5011 C CA . LEU B 1 239 ? 2.486 -30.516 4.109 1 97.81 239 LEU B CA 1
ATOM 5012 C C . LEU B 1 239 ? 3.885 -30.406 3.508 1 97.81 239 LEU B C 1
ATOM 5014 O O . LEU B 1 239 ? 4.82 -29.953 4.18 1 97.81 239 LEU B O 1
ATOM 5018 N N . MET B 1 240 ? 4.027 -30.828 2.277 1 97.44 240 MET B N 1
ATOM 5019 C CA . MET B 1 240 ? 5.246 -30.547 1.521 1 97.44 240 MET B CA 1
ATOM 5020 C C . MET B 1 240 ? 5.238 -29.125 0.974 1 97.44 240 MET B C 1
ATOM 5022 O O . MET B 1 240 ? 4.43 -28.797 0.104 1 97.44 240 MET B O 1
ATOM 5026 N N . SER B 1 241 ? 6.203 -28.297 1.435 1 95.56 241 SER B N 1
ATOM 5027 C CA . SER B 1 241 ? 6.148 -26.891 1.061 1 95.56 241 SER B CA 1
ATOM 5028 C C . SER B 1 241 ? 7.09 -26.594 -0.103 1 95.56 241 SER B C 1
ATOM 5030 O O . SER B 1 241 ? 7.227 -25.438 -0.516 1 95.56 241 SER B O 1
ATOM 5032 N N . PHE B 1 242 ? 7.793 -27.562 -0.59 1 92.94 242 PHE B N 1
ATOM 5033 C CA . PHE B 1 242 ? 8.719 -27.438 -1.711 1 92.94 242 PHE B CA 1
ATOM 5034 C C . PHE B 1 242 ? 8.664 -28.672 -2.594 1 92.94 242 PHE B C 1
ATOM 5036 O O . PHE B 1 242 ? 7.805 -29.547 -2.406 1 92.94 242 PHE B O 1
ATOM 5043 N N . GLY B 1 243 ? 9.398 -28.719 -3.719 1 93.38 243 GLY B N 1
ATOM 5044 C CA . GLY B 1 243 ? 9.578 -29.953 -4.473 1 93.38 243 GLY B CA 1
ATOM 5045 C C . GLY B 1 243 ? 8.859 -29.953 -5.809 1 93.38 243 GLY B C 1
ATOM 5046 O O . GLY B 1 243 ? 8.68 -31 -6.426 1 93.38 243 GLY B O 1
ATOM 5047 N N . ARG B 1 244 ? 8.461 -28.797 -6.305 1 95 244 ARG B N 1
ATOM 5048 C CA . ARG B 1 244 ? 7.832 -28.703 -7.617 1 95 244 ARG B CA 1
ATOM 5049 C C . ARG B 1 244 ? 8.859 -28.906 -8.727 1 95 244 ARG B C 1
ATOM 5051 O O . ARG B 1 244 ? 10.016 -28.5 -8.594 1 95 244 ARG B O 1
ATOM 5058 N N . THR B 1 245 ? 8.43 -29.516 -9.797 1 96 245 THR B N 1
ATOM 5059 C CA . THR B 1 245 ? 9.281 -29.719 -10.961 1 96 245 THR B CA 1
ATOM 5060 C C . THR B 1 245 ? 8.586 -29.25 -12.234 1 96 245 THR B C 1
ATOM 5062 O O . THR B 1 245 ? 7.363 -29.141 -12.266 1 96 245 THR B O 1
ATOM 5065 N N . ALA B 1 246 ? 9.352 -28.969 -13.258 1 97.44 246 ALA B N 1
ATOM 5066 C CA . ALA B 1 246 ? 8.766 -28.547 -14.523 1 97.44 246 ALA B CA 1
ATOM 5067 C C . ALA B 1 246 ? 7.82 -29.609 -15.078 1 97.44 246 ALA B C 1
ATOM 5069 O O . ALA B 1 246 ? 8.117 -30.797 -15.016 1 97.44 246 ALA B O 1
ATOM 5070 N N . ASN B 1 247 ? 6.645 -29.172 -15.531 1 97.62 247 ASN B N 1
ATOM 5071 C CA . ASN B 1 247 ? 5.746 -30.094 -16.219 1 97.62 247 ASN B CA 1
ATOM 5072 C C . ASN B 1 247 ? 6.125 -30.234 -17.688 1 97.62 247 ASN B C 1
ATOM 5074 O O . ASN B 1 247 ? 5.633 -29.5 -18.547 1 97.62 247 ASN B O 1
ATOM 5078 N N . VAL B 1 248 ? 6.898 -31.328 -17.984 1 97.5 248 VAL B N 1
ATOM 5079 C CA . VAL B 1 248 ? 7.387 -31.516 -19.344 1 97.5 248 VAL B CA 1
ATOM 5080 C C . VAL B 1 248 ? 6.684 -32.719 -19.984 1 97.5 248 VAL B C 1
ATOM 5082 O O . VAL B 1 248 ? 7.156 -33.25 -20.984 1 97.5 248 VAL B O 1
ATOM 5085 N N . ASN B 1 249 ? 5.617 -33.188 -19.312 1 96.31 249 ASN B N 1
ATOM 5086 C CA . ASN B 1 249 ? 4.852 -34.281 -19.906 1 96.31 249 ASN B CA 1
ATOM 5087 C C . ASN B 1 249 ? 4.328 -33.906 -21.297 1 96.31 249 ASN B C 1
ATOM 5089 O O . ASN B 1 249 ? 3.52 -33 -21.422 1 96.31 249 ASN B O 1
ATOM 5093 N N . GLY B 1 250 ? 4.691 -34.562 -22.344 1 96.25 250 GLY B N 1
ATOM 5094 C CA . GLY B 1 250 ? 4.316 -34.25 -23.703 1 96.25 250 GLY B CA 1
ATOM 5095 C C . GLY B 1 250 ? 5.336 -33.406 -24.422 1 96.25 250 GLY B C 1
ATOM 5096 O O . GLY B 1 250 ? 5.207 -33.125 -25.625 1 96.25 250 GLY B O 1
ATOM 5097 N N . PHE B 1 251 ? 6.332 -32.969 -23.688 1 96.94 251 PHE B N 1
ATOM 5098 C CA . PHE B 1 251 ? 7.336 -32.062 -24.234 1 96.94 251 PHE B CA 1
ATOM 5099 C C . PHE B 1 251 ? 8.742 -32.531 -23.891 1 96.94 251 PHE B C 1
ATOM 5101 O O . PHE B 1 251 ? 9.648 -31.719 -23.703 1 96.94 251 PHE B O 1
ATOM 5108 N N . GLU B 1 252 ? 8.875 -33.812 -23.781 1 94.38 252 GLU B N 1
ATOM 5109 C CA . GLU B 1 252 ? 10.117 -34.438 -23.344 1 94.38 252 GLU B CA 1
ATOM 5110 C C . GLU B 1 252 ? 11.25 -34.156 -24.328 1 94.38 252 GLU B C 1
ATOM 5112 O O . GLU B 1 252 ? 12.422 -34.125 -23.938 1 94.38 252 GLU B O 1
ATOM 5117 N N . GLY B 1 253 ? 10.859 -33.938 -25.562 1 94.25 253 GLY B N 1
ATOM 5118 C CA . GLY B 1 253 ? 11.867 -33.719 -26.594 1 94.25 253 GLY B CA 1
ATOM 5119 C C . GLY B 1 253 ? 12.453 -32.312 -26.578 1 94.25 253 GLY B C 1
ATOM 5120 O O . GLY B 1 253 ? 13.477 -32.062 -27.219 1 94.25 253 GLY B O 1
ATOM 5121 N N . VAL B 1 254 ? 11.836 -31.422 -25.859 1 96.19 254 VAL B N 1
ATOM 5122 C CA . VAL B 1 254 ? 12.367 -30.078 -25.734 1 96.19 254 VAL B CA 1
ATOM 5123 C C . VAL B 1 254 ? 13.539 -30.062 -24.75 1 96.19 254 VAL B C 1
ATOM 5125 O O . VAL B 1 254 ? 13.422 -30.547 -23.625 1 96.19 254 VAL B O 1
ATOM 5128 N N . PRO B 1 255 ? 14.703 -29.578 -25.141 1 96.44 255 PRO B N 1
ATOM 5129 C CA . PRO B 1 255 ? 15.859 -29.562 -24.25 1 96.44 255 PRO B CA 1
ATOM 5130 C C . PRO B 1 255 ? 15.555 -28.922 -22.891 1 96.44 255 PRO B C 1
ATOM 5132 O O . PRO B 1 255 ? 15.016 -27.812 -22.844 1 96.44 255 PRO B O 1
ATOM 5135 N N . HIS B 1 256 ? 15.805 -29.719 -21.781 1 96.38 256 HIS B N 1
ATOM 5136 C CA . HIS B 1 256 ? 15.562 -29.266 -20.422 1 96.38 256 HIS B CA 1
ATOM 5137 C C . HIS B 1 256 ? 16.453 -30 -19.422 1 96.38 256 HIS B C 1
ATOM 5139 O O . HIS B 1 256 ? 16.969 -31.078 -19.719 1 96.38 256 HIS B O 1
ATOM 5145 N N . ASP B 1 257 ? 16.844 -29.406 -18.344 1 94.19 257 ASP B N 1
ATOM 5146 C CA . ASP B 1 257 ? 17.344 -30.047 -17.141 1 94.19 257 ASP B CA 1
ATOM 5147 C C . ASP B 1 257 ? 16.266 -30.094 -16.062 1 94.19 257 ASP B C 1
ATOM 5149 O O . ASP B 1 257 ? 15.25 -30.766 -16.203 1 94.19 257 ASP B O 1
ATOM 5153 N N . LYS B 1 258 ? 16.391 -29.125 -15.148 1 93.81 258 LYS B N 1
ATOM 5154 C CA . LYS B 1 258 ? 15.32 -28.953 -14.172 1 93.81 258 LYS B CA 1
ATOM 5155 C C . LYS B 1 258 ? 14.156 -28.172 -14.773 1 93.81 258 LYS B C 1
ATOM 5157 O O . LYS B 1 258 ? 13 -28.391 -14.406 1 93.81 258 LYS B O 1
ATOM 5162 N N . TRP B 1 259 ? 14.531 -27.281 -15.703 1 97.69 259 TRP B N 1
ATOM 5163 C CA . TRP B 1 259 ? 13.578 -26.406 -16.375 1 97.69 259 TRP B CA 1
ATOM 5164 C C . TRP B 1 259 ? 13.82 -26.406 -17.891 1 97.69 259 TRP B C 1
ATOM 5166 O O . TRP B 1 259 ? 14.922 -26.703 -18.344 1 97.69 259 TRP B O 1
ATOM 5176 N N . ILE B 1 260 ? 12.812 -26.078 -18.656 1 98.25 260 ILE B N 1
ATOM 5177 C CA . ILE B 1 260 ? 13.016 -25.891 -20.094 1 98.25 260 ILE B CA 1
ATOM 5178 C C . ILE B 1 260 ? 13.984 -24.719 -20.312 1 98.25 260 ILE B C 1
ATOM 5180 O O . ILE B 1 260 ? 13.852 -23.656 -19.703 1 98.25 260 ILE B O 1
ATOM 5184 N N . LYS B 1 261 ? 14.977 -24.938 -21.188 1 97.94 261 LYS B N 1
ATOM 5185 C CA . LYS B 1 261 ? 15.969 -23.906 -21.484 1 97.94 261 LYS B CA 1
ATOM 5186 C C . LYS B 1 261 ? 15.438 -22.906 -22.5 1 97.94 261 LYS B C 1
ATOM 5188 O O . LYS B 1 261 ? 14.938 -23.281 -23.547 1 97.94 261 LYS B O 1
ATOM 5193 N N . VAL B 1 262 ? 15.492 -21.688 -22.172 1 98.31 262 VAL B N 1
ATOM 5194 C CA . VAL B 1 262 ? 15.102 -20.625 -23.109 1 98.31 262 VAL B CA 1
ATOM 5195 C C . VAL B 1 262 ? 16.125 -19.5 -23.078 1 98.31 262 VAL B C 1
ATOM 5197 O O . VAL B 1 262 ? 16.891 -19.375 -22.109 1 98.31 262 VAL B O 1
ATOM 5200 N N . ASN B 1 263 ? 16.25 -18.688 -24.141 1 98.12 263 ASN B N 1
ATOM 5201 C CA . ASN B 1 263 ? 17.062 -17.469 -24.141 1 98.12 263 ASN B CA 1
ATOM 5202 C C . ASN B 1 263 ? 16.266 -16.266 -23.641 1 98.12 263 ASN B C 1
ATOM 5204 O O . ASN B 1 263 ? 15.164 -16.422 -23.125 1 98.12 263 ASN B O 1
ATOM 5208 N N . GLU B 1 264 ? 16.766 -15.031 -23.688 1 97.88 264 GLU B N 1
ATOM 5209 C CA . GLU B 1 264 ? 16.141 -13.82 -23.156 1 97.88 264 GLU B CA 1
ATOM 5210 C C . GLU B 1 264 ? 14.898 -13.453 -23.953 1 97.88 264 GLU B C 1
ATOM 5212 O O . GLU B 1 264 ? 14.117 -12.602 -23.531 1 97.88 264 GLU B O 1
ATOM 5217 N N . PHE B 1 265 ? 14.695 -14.109 -25.062 1 98.69 265 PHE B N 1
ATOM 5218 C CA . PHE B 1 265 ? 13.523 -13.875 -25.891 1 98.69 265 PHE B CA 1
ATOM 5219 C C . PHE B 1 265 ? 12.492 -14.977 -25.703 1 98.69 265 PHE B C 1
ATOM 5221 O O . PHE B 1 265 ? 11.5 -15.047 -26.438 1 98.69 265 PHE B O 1
ATOM 5228 N N . MET B 1 266 ? 12.656 -15.914 -24.781 1 98.75 266 MET B N 1
ATOM 5229 C CA . MET B 1 266 ? 11.789 -17.031 -24.406 1 98.75 266 MET B CA 1
ATOM 5230 C C . MET B 1 266 ? 11.758 -18.094 -25.5 1 98.75 266 MET B C 1
ATOM 5232 O O . MET B 1 266 ? 10.836 -18.906 -25.562 1 98.75 266 MET B O 1
ATOM 5236 N N . GLU B 1 267 ? 12.789 -18.047 -26.328 1 98.44 267 GLU B N 1
ATOM 5237 C CA . GLU B 1 267 ? 12.906 -19.062 -27.375 1 98.44 267 GLU B CA 1
ATOM 5238 C C . GLU B 1 267 ? 13.586 -20.328 -26.859 1 98.44 267 GLU B C 1
ATOM 5240 O O . GLU B 1 267 ? 14.578 -20.25 -26.125 1 98.44 267 GLU B O 1
ATOM 5245 N N . THR B 1 268 ? 13.023 -21.469 -27.266 1 97.62 268 THR B N 1
ATOM 5246 C CA . THR B 1 268 ? 13.695 -22.75 -26.984 1 97.62 268 THR B CA 1
ATOM 5247 C C . THR B 1 268 ? 14.711 -23.062 -28.078 1 97.62 268 THR B C 1
ATOM 5249 O O . THR B 1 268 ? 14.922 -22.266 -28.984 1 97.62 268 THR B O 1
ATOM 5252 N N . GLU B 1 269 ? 15.336 -24.25 -27.906 1 95.25 269 GLU B N 1
ATOM 5253 C CA . GLU B 1 269 ? 16.297 -24.672 -28.922 1 95.25 269 GLU B CA 1
ATOM 5254 C C . GLU B 1 269 ? 15.602 -25.203 -30.172 1 95.25 269 GLU B C 1
ATOM 5256 O O . GLU B 1 269 ? 16.234 -25.391 -31.203 1 95.25 269 GLU B O 1
ATOM 5261 N N . ILE B 1 270 ? 14.305 -25.438 -30.125 1 95.69 270 ILE B N 1
ATOM 5262 C CA . ILE B 1 270 ? 13.523 -25.859 -31.281 1 95.69 270 ILE B CA 1
ATOM 5263 C C . ILE B 1 270 ? 12.961 -24.625 -32 1 95.69 270 ILE B C 1
ATOM 5265 O O . ILE B 1 270 ? 12.258 -23.812 -31.406 1 95.69 270 ILE B O 1
ATOM 5269 N N . ARG B 1 271 ? 13.234 -24.5 -33.281 1 94.94 271 ARG B N 1
ATOM 5270 C CA . ARG B 1 271 ? 12.805 -23.344 -34.062 1 94.94 271 ARG B CA 1
ATOM 5271 C C . ARG B 1 271 ? 11.289 -23.203 -34.031 1 94.94 271 ARG B C 1
ATOM 5273 O O . ARG B 1 271 ? 10.562 -24.156 -34.281 1 94.94 271 ARG B O 1
ATOM 5280 N N . GLY B 1 272 ? 10.859 -22 -33.625 1 96.25 272 GLY B N 1
ATOM 5281 C CA . GLY B 1 272 ? 9.43 -21.703 -33.656 1 96.25 272 GLY B CA 1
ATOM 5282 C C . GLY B 1 272 ? 8.727 -22.109 -32.375 1 96.25 272 GLY B C 1
ATOM 5283 O O . GLY B 1 272 ? 7.516 -21.922 -32.25 1 96.25 272 GLY B O 1
ATOM 5284 N N . VAL B 1 273 ? 9.477 -22.688 -31.422 1 97.88 273 VAL B N 1
ATOM 5285 C CA . VAL B 1 273 ? 8.898 -23.125 -30.156 1 97.88 273 VAL B CA 1
ATOM 5286 C C . VAL B 1 273 ? 9.445 -22.266 -29.016 1 97.88 273 VAL B C 1
ATOM 5288 O O . VAL B 1 273 ? 10.656 -22.141 -28.859 1 97.88 273 VAL B O 1
ATOM 5291 N N . TYR B 1 274 ? 8.547 -21.641 -28.266 1 98.5 274 TYR B N 1
ATOM 5292 C CA . TYR B 1 274 ? 8.836 -20.797 -27.109 1 98.5 274 TYR B CA 1
ATOM 5293 C C . TYR B 1 274 ? 8.367 -21.469 -25.828 1 98.5 274 TYR B C 1
ATOM 5295 O O . TYR B 1 274 ? 7.605 -22.438 -25.859 1 98.5 274 TYR B O 1
ATOM 5303 N N . ALA B 1 275 ? 8.867 -21 -24.703 1 98.81 275 ALA B N 1
ATOM 5304 C CA . ALA B 1 275 ? 8.391 -21.438 -23.391 1 98.81 275 ALA B CA 1
ATOM 5305 C C . ALA B 1 275 ? 8.414 -20.281 -22.391 1 98.81 275 ALA B C 1
ATOM 5307 O O . ALA B 1 275 ? 9.242 -19.375 -22.5 1 98.81 275 ALA B O 1
ATOM 5308 N N . ALA B 1 276 ? 7.535 -20.281 -21.453 1 98.75 276 ALA B N 1
ATOM 5309 C CA . ALA B 1 276 ? 7.422 -19.188 -20.484 1 98.75 276 ALA B CA 1
ATOM 5310 C C . ALA B 1 276 ? 6.762 -19.656 -19.188 1 98.75 276 ALA B C 1
ATOM 5312 O O . ALA B 1 276 ? 5.949 -20.594 -19.203 1 98.75 276 ALA B O 1
ATOM 5313 N N . GLY B 1 277 ? 7.105 -18.938 -18.078 1 98.25 277 GLY B N 1
ATOM 5314 C CA . GLY B 1 277 ? 6.512 -19.219 -16.781 1 98.25 277 GLY B CA 1
ATOM 5315 C C . GLY B 1 277 ? 7.312 -20.234 -15.977 1 98.25 277 GLY B C 1
ATOM 5316 O O . GLY B 1 277 ? 8.531 -20.328 -16.125 1 98.25 277 GLY B O 1
ATOM 5317 N N . ASP B 1 278 ? 6.613 -20.922 -15.164 1 97.81 278 ASP B N 1
ATOM 5318 C CA . ASP B 1 278 ? 7.297 -21.766 -14.18 1 97.81 278 ASP B CA 1
ATOM 5319 C C . ASP B 1 278 ? 7.984 -22.953 -14.852 1 97.81 278 ASP B C 1
ATOM 5321 O O . ASP B 1 278 ? 8.93 -23.516 -14.297 1 97.81 278 ASP B O 1
ATOM 5325 N N . VAL B 1 279 ? 7.523 -23.344 -16.031 1 98.5 279 VAL B N 1
ATOM 5326 C CA . VAL B 1 279 ? 8.18 -24.438 -16.75 1 98.5 279 VAL B CA 1
ATOM 5327 C C . VAL B 1 279 ? 9.617 -24.047 -17.078 1 98.5 279 VAL B C 1
ATOM 5329 O O . VAL B 1 279 ? 10.461 -24.906 -17.328 1 98.5 279 VAL B O 1
ATOM 5332 N N . THR B 1 280 ? 9.898 -22.734 -17.109 1 98.25 280 THR B N 1
ATOM 5333 C CA . THR B 1 280 ? 11.242 -22.219 -17.391 1 98.25 280 THR B CA 1
ATOM 5334 C C . THR B 1 280 ? 11.93 -21.781 -16.094 1 98.25 280 THR B C 1
ATOM 5336 O O . THR B 1 280 ? 12.977 -21.141 -16.141 1 98.25 280 THR B O 1
ATOM 5339 N N . GLY B 1 281 ? 11.336 -22.031 -14.977 1 94.56 281 GLY B N 1
ATOM 5340 C CA . GLY B 1 281 ? 11.984 -21.781 -13.703 1 94.56 281 GLY B CA 1
ATOM 5341 C C . GLY B 1 281 ? 11.578 -20.453 -13.086 1 94.56 281 GLY B C 1
ATOM 5342 O O . GLY B 1 281 ? 12.336 -19.875 -12.297 1 94.56 281 GLY B O 1
ATOM 5343 N N . SER B 1 282 ? 10.406 -20.047 -13.484 1 85.88 282 SER B N 1
ATOM 5344 C CA . SER B 1 282 ? 9.828 -18.891 -12.789 1 85.88 282 SER B CA 1
ATOM 5345 C C . SER B 1 282 ? 9.102 -19.328 -11.523 1 85.88 282 SER B C 1
ATOM 5347 O O . SER B 1 282 ? 8.727 -20.5 -11.383 1 85.88 282 SER B O 1
ATOM 5349 N N . PHE B 1 283 ? 8.984 -18.594 -10.406 1 85.56 283 PHE B N 1
ATOM 5350 C CA . PHE B 1 283 ? 8.312 -19.047 -9.195 1 85.56 283 PHE B CA 1
ATOM 5351 C C . PHE B 1 283 ? 7.367 -17.969 -8.672 1 85.56 283 PHE B C 1
ATOM 5353 O O . PHE B 1 283 ? 6.812 -18.094 -7.582 1 85.56 283 PHE B O 1
ATOM 5360 N N . THR B 1 284 ? 7.168 -16.984 -9.477 1 95.06 284 THR B N 1
ATOM 5361 C CA . THR B 1 284 ? 6.164 -15.984 -9.133 1 95.06 284 THR B CA 1
ATOM 5362 C C . THR B 1 284 ? 5.262 -15.688 -10.328 1 95.06 284 THR B C 1
ATOM 5364 O O . THR B 1 284 ? 5.719 -15.703 -11.477 1 95.06 284 THR B O 1
ATOM 5367 N N . ALA B 1 285 ? 4.02 -15.414 -10.062 1 97.62 285 ALA B N 1
ATOM 5368 C CA . ALA B 1 285 ? 3.043 -15.188 -11.125 1 97.62 285 ALA B CA 1
ATOM 5369 C C . ALA B 1 285 ? 3.422 -13.977 -11.977 1 97.62 285 ALA B C 1
ATOM 5371 O O . ALA B 1 285 ? 3.225 -13.977 -13.195 1 97.62 285 ALA B O 1
ATOM 5372 N N . HIS B 1 286 ? 3.955 -12.977 -11.344 1 98.12 286 HIS B N 1
ATOM 5373 C CA . HIS B 1 286 ? 4.289 -11.781 -12.109 1 98.12 286 HIS B CA 1
ATOM 5374 C C . HIS B 1 286 ? 5.508 -12.016 -13 1 98.12 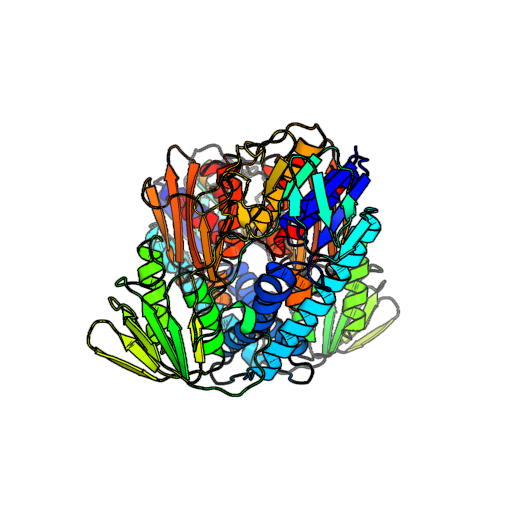286 HIS B C 1
ATOM 5376 O O . HIS B 1 286 ? 5.613 -11.445 -14.086 1 98.12 286 HIS B O 1
ATOM 5382 N N . GLU B 1 287 ? 6.469 -12.828 -12.617 1 97.88 287 GLU B N 1
ATOM 5383 C CA . GLU B 1 287 ? 7.52 -13.242 -13.539 1 97.88 287 GLU B CA 1
ATOM 5384 C C . GLU B 1 287 ? 6.949 -14.047 -14.703 1 97.88 287 GLU B C 1
ATOM 5386 O O . GLU B 1 287 ? 7.34 -13.852 -15.852 1 97.88 287 GLU B O 1
ATOM 5391 N N . ALA B 1 288 ? 6.047 -14.977 -14.344 1 98.38 288 ALA B N 1
ATOM 5392 C CA . ALA B 1 288 ? 5.402 -15.781 -15.375 1 98.38 288 ALA B CA 1
ATOM 5393 C C . ALA B 1 288 ? 4.652 -14.906 -16.375 1 98.38 288 ALA B C 1
ATOM 5395 O O . ALA B 1 288 ? 4.727 -15.133 -17.578 1 98.38 288 ALA B O 1
ATOM 5396 N N . ILE B 1 289 ? 3.943 -13.922 -15.891 1 98.31 289 ILE B N 1
ATOM 5397 C CA . ILE B 1 289 ? 3.215 -12.984 -16.734 1 98.31 289 ILE B CA 1
ATOM 5398 C C . ILE B 1 289 ? 4.188 -12.258 -17.656 1 98.31 289 ILE B C 1
ATOM 5400 O O . ILE B 1 289 ? 3.98 -12.203 -18.875 1 98.31 289 ILE B O 1
ATOM 5404 N N . SER B 1 290 ? 5.242 -11.734 -17.094 1 98.19 290 SER B N 1
ATOM 5405 C CA . SER B 1 290 ? 6.227 -10.984 -17.859 1 98.19 290 SER B CA 1
ATOM 5406 C C . SER B 1 290 ? 6.871 -11.852 -18.938 1 98.19 290 SER B C 1
ATOM 5408 O O . SER B 1 290 ? 7.039 -11.414 -20.078 1 98.19 290 SER B O 1
ATOM 5410 N N . LYS B 1 291 ? 7.23 -13.07 -18.609 1 98.62 291 LYS B N 1
ATOM 5411 C CA . LYS B 1 291 ? 7.797 -14.008 -19.562 1 98.62 291 LYS B CA 1
ATOM 5412 C C . LYS B 1 291 ? 6.77 -14.375 -20.641 1 98.62 291 LYS B C 1
ATOM 5414 O O . LYS B 1 291 ? 7.121 -14.539 -21.812 1 98.62 291 LYS B O 1
ATOM 5419 N N . GLY B 1 292 ? 5.531 -14.555 -20.203 1 98.75 292 GLY B N 1
ATOM 5420 C CA . GLY B 1 292 ? 4.465 -14.828 -21.156 1 98.75 292 GLY B CA 1
ATOM 5421 C C . GLY B 1 292 ? 4.277 -13.727 -22.172 1 98.75 292 GLY B C 1
ATOM 5422 O O . GLY B 1 292 ? 4.145 -14 -23.375 1 98.75 292 GLY B O 1
ATOM 5423 N N . ILE B 1 293 ? 4.266 -12.508 -21.719 1 98.44 293 ILE B N 1
ATOM 5424 C CA . ILE B 1 293 ? 4.141 -11.359 -22.609 1 98.44 293 ILE B CA 1
ATOM 5425 C C . ILE B 1 293 ? 5.316 -11.336 -23.578 1 98.44 293 ILE B C 1
ATOM 5427 O O . ILE B 1 293 ? 5.129 -11.156 -24.797 1 98.44 293 ILE B O 1
ATOM 5431 N N . THR B 1 294 ? 6.539 -11.555 -23.094 1 98.69 294 THR B N 1
ATOM 5432 C CA . THR B 1 294 ? 7.738 -11.578 -23.922 1 98.69 294 THR B CA 1
ATOM 5433 C C . THR B 1 294 ? 7.645 -12.664 -24.984 1 98.69 294 THR B C 1
ATOM 5435 O O . THR B 1 294 ? 7.938 -12.422 -26.156 1 98.69 294 THR B O 1
ATOM 5438 N N . ALA B 1 295 ? 7.199 -13.836 -24.578 1 98.88 295 ALA B N 1
ATOM 5439 C CA . ALA B 1 295 ? 7.031 -14.945 -25.531 1 98.88 295 ALA B CA 1
ATOM 5440 C C . ALA B 1 295 ? 5.992 -14.602 -26.594 1 98.88 295 ALA B C 1
ATOM 5442 O O . ALA B 1 295 ? 6.18 -14.906 -27.766 1 98.88 295 ALA B O 1
ATOM 5443 N N . GLY B 1 296 ? 4.895 -13.984 -26.172 1 98.81 296 GLY B N 1
ATOM 5444 C CA . GLY B 1 296 ? 3.859 -13.57 -27.109 1 98.81 296 GLY B CA 1
ATOM 5445 C C . GLY B 1 296 ? 4.359 -12.602 -28.156 1 98.81 296 GLY B C 1
ATOM 5446 O O . GLY B 1 296 ? 4.055 -12.758 -29.344 1 98.81 296 GLY B O 1
ATOM 5447 N N . TYR B 1 297 ? 5.125 -11.656 -27.734 1 98.62 297 TYR B N 1
ATOM 5448 C CA . TYR B 1 297 ? 5.699 -10.695 -28.672 1 98.62 297 TYR B CA 1
ATOM 5449 C C . TYR B 1 297 ? 6.613 -11.383 -29.672 1 98.62 297 TYR B C 1
ATOM 5451 O O . TYR B 1 297 ? 6.465 -11.203 -30.875 1 98.62 297 TYR B O 1
ATOM 5459 N N . ASN B 1 298 ? 7.512 -12.141 -29.172 1 98.81 298 ASN B N 1
ATOM 5460 C CA . ASN B 1 298 ? 8.516 -12.75 -30.031 1 98.81 298 ASN B CA 1
ATOM 5461 C C . ASN B 1 298 ? 7.895 -13.773 -30.984 1 98.81 298 ASN B C 1
ATOM 5463 O O . ASN B 1 298 ? 8.273 -13.852 -32.156 1 98.81 298 ASN B O 1
ATOM 5467 N N . ALA B 1 299 ? 6.965 -14.578 -30.469 1 98.62 299 ALA B N 1
ATOM 5468 C CA . ALA B 1 299 ? 6.25 -15.516 -31.328 1 98.62 299 ALA B CA 1
ATOM 5469 C C . ALA B 1 299 ? 5.512 -14.781 -32.438 1 98.62 299 ALA B C 1
ATOM 5471 O O . ALA B 1 299 ? 5.309 -15.328 -33.531 1 98.62 299 ALA B O 1
ATOM 5472 N N . SER B 1 300 ? 5.145 -13.547 -32.188 1 98.62 300 SER B N 1
ATOM 5473 C CA . SER B 1 300 ? 4.398 -12.734 -33.156 1 98.62 300 SER B CA 1
ATOM 5474 C C . SER B 1 300 ? 5.34 -11.953 -34.062 1 98.62 300 SER B C 1
ATOM 5476 O O . SER B 1 300 ? 4.887 -11.172 -34.906 1 98.62 300 SER B O 1
ATOM 5478 N N . GLY B 1 301 ? 6.586 -12.055 -33.875 1 98.12 301 GLY B N 1
ATOM 5479 C CA . GLY B 1 301 ? 7.559 -11.414 -34.75 1 98.12 301 GLY B CA 1
ATOM 5480 C C . GLY B 1 301 ? 8 -10.055 -34.25 1 98.12 301 GLY B C 1
ATOM 5481 O O . GLY B 1 301 ? 8.602 -9.273 -35 1 98.12 301 GLY B O 1
ATOM 5482 N N . ILE B 1 302 ? 7.656 -9.734 -33.031 1 97.81 302 ILE B N 1
ATOM 5483 C CA . ILE B 1 302 ? 8.078 -8.469 -32.406 1 97.81 302 ILE B CA 1
ATOM 5484 C C . ILE B 1 302 ? 9.156 -8.734 -31.375 1 97.81 302 ILE B C 1
ATOM 5486 O O . ILE B 1 302 ? 8.906 -9.383 -30.359 1 97.81 302 ILE B O 1
ATOM 5490 N N . ALA B 1 303 ? 10.289 -8.203 -31.594 1 97.5 303 ALA B N 1
ATOM 5491 C CA . ALA B 1 303 ? 11.422 -8.445 -30.703 1 97.5 303 ALA B CA 1
ATOM 5492 C C . ALA B 1 303 ? 11.18 -7.824 -29.344 1 97.5 303 ALA B C 1
ATOM 5494 O O . ALA B 1 303 ? 10.859 -6.637 -29.234 1 97.5 303 ALA B O 1
ATOM 5495 N N . SER B 1 304 ? 11.242 -8.625 -28.312 1 97.75 304 SER B N 1
ATOM 5496 C CA . SER B 1 304 ? 11.102 -8.211 -26.922 1 97.75 304 SER B CA 1
ATOM 5497 C C . SER B 1 304 ? 12.008 -9.031 -26.016 1 97.75 304 SER B C 1
ATOM 5499 O O . SER B 1 304 ? 12.117 -10.25 -26.156 1 97.75 304 SER B O 1
ATOM 5501 N N . ARG B 1 305 ? 12.656 -8.359 -25.078 1 97.88 305 ARG B N 1
ATOM 5502 C CA . ARG B 1 305 ? 13.586 -9.031 -24.172 1 97.88 305 ARG B CA 1
ATOM 5503 C C . ARG B 1 305 ? 13.031 -9.078 -22.75 1 97.88 305 ARG B C 1
ATOM 5505 O O . ARG B 1 305 ? 12.508 -8.086 -22.25 1 97.88 305 ARG B O 1
ATOM 5512 N N . TYR B 1 306 ? 13.133 -10.242 -22.141 1 97.75 306 TYR B N 1
ATOM 5513 C CA . TYR B 1 306 ? 12.766 -10.375 -20.734 1 97.75 306 TYR B CA 1
ATOM 5514 C C . TYR B 1 306 ? 13.805 -9.719 -19.844 1 97.75 306 TYR B C 1
ATOM 5516 O O . TYR B 1 306 ? 15.008 -9.961 -20 1 97.75 306 TYR B O 1
ATOM 5524 N N . ARG B 1 307 ? 13.359 -8.891 -18.906 1 95.88 307 ARG B N 1
ATOM 5525 C CA . ARG B 1 307 ? 14.219 -8.234 -17.938 1 95.88 307 ARG B CA 1
ATOM 5526 C C . ARG B 1 307 ? 13.945 -8.758 -16.531 1 95.88 307 ARG B C 1
ATOM 5528 O O . ARG B 1 307 ? 12.812 -8.703 -16.047 1 95.88 307 ARG B O 1
ATOM 5535 N N . SER B 1 308 ? 14.984 -9.203 -15.828 1 95.25 308 SER B N 1
ATOM 5536 C CA . SER B 1 308 ? 14.805 -9.797 -14.516 1 95.25 308 SER B CA 1
ATOM 5537 C C . SER B 1 308 ? 15.18 -8.82 -13.406 1 95.25 308 SER B C 1
ATOM 5539 O O . SER B 1 308 ? 15.008 -9.117 -12.219 1 95.25 308 SER B O 1
ATOM 5541 N N . ASP B 1 309 ? 15.656 -7.656 -13.711 1 96.25 309 ASP B N 1
ATOM 5542 C CA . ASP B 1 309 ? 16.094 -6.707 -12.695 1 96.25 309 ASP B CA 1
ATOM 5543 C C . ASP B 1 309 ? 14.898 -6.051 -12.008 1 96.25 309 ASP B C 1
ATOM 5545 O O . ASP B 1 309 ? 13.883 -5.758 -12.648 1 96.25 309 ASP B O 1
ATOM 5549 N N . GLY B 1 310 ? 15 -5.906 -10.766 1 97.56 310 GLY B N 1
ATOM 5550 C CA . GLY B 1 310 ? 14.023 -5.156 -9.984 1 97.56 310 GLY B CA 1
ATOM 5551 C C . GLY B 1 310 ? 12.75 -5.934 -9.727 1 97.56 310 GLY B C 1
ATOM 5552 O O . GLY B 1 310 ? 11.727 -5.348 -9.344 1 97.56 310 GLY B O 1
ATOM 5553 N N . ILE B 1 311 ? 12.734 -7.23 -9.945 1 98.06 311 ILE B N 1
ATOM 5554 C CA . ILE B 1 311 ? 11.531 -8.023 -9.719 1 98.06 311 ILE B CA 1
ATOM 5555 C C . ILE B 1 311 ? 11.367 -8.305 -8.227 1 98.06 311 ILE B C 1
ATOM 5557 O O . ILE B 1 311 ? 12.25 -8.898 -7.598 1 98.06 311 ILE B O 1
ATOM 5561 N N . VAL B 1 312 ? 10.258 -7.91 -7.703 1 98.62 312 VAL B N 1
ATOM 5562 C CA . VAL B 1 312 ? 9.984 -7.996 -6.273 1 98.62 312 VAL B CA 1
ATOM 5563 C C . VAL B 1 312 ? 9.32 -9.336 -5.953 1 98.62 312 VAL B C 1
ATOM 5565 O O . VAL B 1 312 ? 8.453 -9.805 -6.699 1 98.62 312 VAL B O 1
ATOM 5568 N N . LYS B 1 313 ? 9.758 -9.938 -4.91 1 98.38 313 LYS B N 1
ATOM 5569 C CA . LYS B 1 313 ? 9.117 -11.133 -4.375 1 98.38 313 LYS B CA 1
ATOM 5570 C C . LYS B 1 313 ? 8.453 -10.852 -3.031 1 98.38 313 LYS B C 1
ATOM 5572 O O . LYS B 1 313 ? 9 -10.102 -2.213 1 98.38 313 LYS B O 1
ATOM 5577 N N . VAL B 1 314 ? 7.309 -11.453 -2.867 1 98.62 314 VAL B N 1
ATOM 5578 C CA . VAL B 1 314 ? 6.555 -11.195 -1.646 1 98.62 314 VAL B CA 1
ATOM 5579 C C . VAL B 1 314 ? 6.148 -12.508 -0.997 1 98.62 314 VAL B C 1
ATOM 5581 O O . VAL B 1 314 ? 5.75 -13.453 -1.687 1 98.62 314 VAL B O 1
ATOM 5584 N N . ILE B 1 315 ? 6.34 -12.648 0.312 1 98.56 315 ILE B N 1
ATOM 5585 C CA . ILE B 1 315 ? 5.77 -13.703 1.145 1 98.56 315 ILE B CA 1
ATOM 5586 C C . ILE B 1 315 ? 4.703 -13.109 2.066 1 98.56 315 ILE B C 1
ATOM 5588 O O . ILE B 1 315 ? 4.988 -12.211 2.859 1 98.56 315 ILE B O 1
ATOM 5592 N N . TYR B 1 316 ? 3.539 -13.617 1.939 1 98.12 316 TYR B N 1
ATOM 5593 C CA . TYR B 1 316 ? 2.414 -12.984 2.617 1 98.12 316 TYR B CA 1
ATOM 5594 C C . TYR B 1 316 ? 2.221 -13.562 4.012 1 98.12 316 TYR B C 1
ATOM 5596 O O . TYR B 1 316 ? 1.651 -14.648 4.168 1 98.12 316 TYR B O 1
ATOM 5604 N N . THR B 1 317 ? 2.74 -12.898 4.945 1 98.31 317 THR B N 1
ATOM 5605 C CA . THR B 1 317 ? 2.584 -13.102 6.383 1 98.31 317 THR B CA 1
ATOM 5606 C C . THR B 1 317 ? 2.205 -11.797 7.074 1 98.31 317 THR B C 1
ATOM 5608 O O . THR B 1 317 ? 2.002 -10.773 6.414 1 98.31 317 THR B O 1
ATOM 5611 N N . LYS B 1 318 ? 1.999 -11.828 8.383 1 97.56 318 LYS B N 1
ATOM 5612 C CA . LYS B 1 318 ? 1.852 -10.633 9.203 1 97.56 318 LYS B CA 1
ATOM 5613 C C . LYS B 1 318 ? 2.889 -10.609 10.328 1 97.56 318 LYS B C 1
ATOM 5615 O O . LYS B 1 318 ? 2.814 -11.406 11.266 1 97.56 318 LYS B O 1
ATOM 5620 N N . PRO B 1 319 ? 3.918 -9.742 10.25 1 97.94 319 PRO B N 1
ATOM 5621 C CA . PRO B 1 319 ? 4.086 -8.766 9.18 1 97.94 319 PRO B CA 1
ATOM 5622 C C . PRO B 1 319 ? 4.449 -9.406 7.844 1 97.94 319 PRO B C 1
ATOM 5624 O O . PRO B 1 319 ? 4.863 -10.57 7.805 1 97.94 319 PRO B O 1
ATOM 5627 N N . GLN B 1 320 ? 4.309 -8.609 6.777 1 98.75 320 GLN B N 1
ATOM 5628 C CA . GLN B 1 320 ? 4.586 -9.086 5.426 1 98.75 320 GLN B CA 1
ATOM 5629 C C . GLN B 1 320 ? 6.086 -9.125 5.148 1 98.75 320 GLN B C 1
ATOM 5631 O O . GLN B 1 320 ? 6.859 -8.43 5.805 1 98.75 320 GLN B O 1
ATOM 5636 N N . ILE B 1 321 ? 6.48 -9.984 4.246 1 98.88 321 ILE B N 1
ATOM 5637 C CA . ILE B 1 321 ? 7.871 -10.078 3.812 1 98.88 321 ILE B CA 1
ATOM 5638 C C . ILE B 1 321 ? 7.973 -9.734 2.328 1 98.88 321 ILE B C 1
ATOM 5640 O O . ILE B 1 321 ? 7.156 -10.188 1.522 1 98.88 321 ILE B O 1
ATOM 5644 N N . ALA B 1 322 ? 8.898 -8.953 1.951 1 98.94 322 ALA B N 1
ATOM 5645 C CA . ALA B 1 322 ? 9.195 -8.672 0.55 1 98.94 322 ALA B CA 1
ATOM 5646 C C . ALA B 1 322 ? 10.688 -8.414 0.351 1 98.94 322 ALA B C 1
ATOM 5648 O O . ALA B 1 322 ? 11.375 -7.961 1.269 1 98.94 322 ALA B O 1
ATOM 5649 N N . TYR B 1 323 ? 11.195 -8.719 -0.795 1 98.81 323 TYR B N 1
ATOM 5650 C CA . TYR B 1 323 ? 12.617 -8.516 -1.053 1 98.81 323 TYR B CA 1
ATOM 5651 C C . TYR B 1 323 ? 12.883 -8.367 -2.545 1 98.81 323 TYR B C 1
ATOM 5653 O O . TYR B 1 323 ? 12.078 -8.797 -3.375 1 98.81 323 TYR B O 1
ATOM 5661 N N . VAL B 1 324 ? 13.969 -7.758 -2.854 1 98.75 324 VAL B N 1
ATOM 5662 C CA . VAL B 1 324 ? 14.391 -7.508 -4.23 1 98.75 324 VAL B CA 1
ATOM 5663 C C . VAL B 1 324 ? 15.898 -7.277 -4.273 1 98.75 324 VAL B C 1
ATOM 5665 O O . VAL B 1 324 ? 16.469 -6.73 -3.332 1 98.75 324 VAL B O 1
ATOM 5668 N N . GLY B 1 325 ? 16.531 -7.75 -5.305 1 98.31 325 GLY B N 1
ATOM 5669 C CA . GLY B 1 325 ? 17.922 -7.41 -5.578 1 98.31 325 GLY B CA 1
ATOM 5670 C C . GLY B 1 325 ? 18.891 -8.039 -4.602 1 98.31 325 GLY B C 1
ATOM 5671 O O . GLY B 1 325 ? 18.672 -9.164 -4.141 1 98.31 325 GLY B O 1
ATOM 5672 N N . ASP B 1 326 ? 20.016 -7.398 -4.387 1 97.88 326 ASP B N 1
ATOM 5673 C CA . ASP B 1 326 ? 21.141 -7.934 -3.623 1 97.88 326 ASP B CA 1
ATOM 5674 C C . ASP B 1 326 ? 21.328 -7.164 -2.318 1 97.88 326 ASP B C 1
ATOM 5676 O O . ASP B 1 326 ? 21.578 -5.957 -2.332 1 97.88 326 ASP B O 1
ATOM 5680 N N . THR B 1 327 ? 21.25 -7.82 -1.243 1 98.12 327 THR B N 1
ATOM 5681 C CA . THR B 1 327 ? 21.438 -7.164 0.045 1 98.12 327 THR B CA 1
ATOM 5682 C C . THR B 1 327 ? 22.734 -7.617 0.705 1 98.12 327 THR B C 1
ATOM 5684 O O . THR B 1 327 ? 22.922 -7.414 1.905 1 98.12 327 THR B O 1
ATOM 5687 N N . THR B 1 328 ? 23.609 -8.32 -0.006 1 96.31 328 THR B N 1
ATOM 5688 C CA . THR B 1 328 ? 24.828 -8.883 0.559 1 96.31 328 THR B CA 1
ATOM 5689 C C . THR B 1 328 ? 26 -7.949 0.34 1 96.31 328 THR B C 1
ATOM 5691 O O . THR B 1 328 ? 27.109 -8.211 0.817 1 96.31 328 THR B O 1
ATOM 5694 N N . ARG B 1 329 ? 25.906 -6.93 -0.376 1 96.5 329 ARG B N 1
ATOM 5695 C CA . ARG B 1 329 ? 26.969 -5.973 -0.632 1 96.5 329 ARG B CA 1
ATOM 5696 C C . ARG B 1 329 ? 26.438 -4.543 -0.628 1 96.5 329 ARG B C 1
ATOM 5698 O O . ARG B 1 329 ? 25.25 -4.316 -0.429 1 96.5 329 ARG B O 1
ATOM 5705 N N . GLY B 1 330 ? 27.266 -3.598 -0.781 1 97.56 330 GLY B N 1
ATOM 5706 C CA . GLY B 1 330 ? 26.922 -2.188 -0.757 1 97.56 330 GLY B CA 1
ATOM 5707 C C . GLY B 1 330 ? 26.766 -1.635 0.648 1 97.56 330 GLY B C 1
ATOM 5708 O O . GLY B 1 330 ? 27.047 -2.328 1.628 1 97.56 330 GLY B O 1
ATOM 5709 N N . LYS B 1 331 ? 26.469 -0.351 0.688 1 98.25 331 LYS B N 1
ATOM 5710 C CA . LYS B 1 331 ? 26.125 0.289 1.954 1 98.25 331 LYS B CA 1
ATOM 5711 C C . LYS B 1 331 ? 24.656 0.07 2.297 1 98.25 331 LYS B C 1
ATOM 5713 O O . LYS B 1 331 ? 23.766 0.397 1.503 1 98.25 331 LYS B O 1
ATOM 5718 N N . CYS B 1 332 ? 24.438 -0.521 3.461 1 98.62 332 CYS B N 1
ATOM 5719 C CA . CYS B 1 332 ? 23.062 -0.854 3.832 1 98.62 332 CYS B CA 1
ATOM 5720 C C . CYS B 1 332 ? 22.625 -0.08 5.07 1 98.62 332 CYS B C 1
ATOM 5722 O O . CYS B 1 332 ? 23.438 0.182 5.961 1 98.62 332 CYS B O 1
ATOM 5724 N N . VAL B 1 333 ? 21.359 0.308 5.098 1 98.69 333 VAL B N 1
ATOM 5725 C CA . VAL B 1 333 ? 20.719 0.933 6.254 1 98.69 333 VAL B CA 1
ATOM 5726 C C . VAL B 1 333 ? 19.438 0.189 6.609 1 98.69 333 VAL B C 1
ATOM 5728 O O . VAL B 1 333 ? 18.688 -0.225 5.723 1 98.69 333 VAL B O 1
ATOM 5731 N N . LYS B 1 334 ? 19.297 -0.099 7.867 1 98.44 334 LYS B N 1
ATOM 5732 C CA . LYS B 1 334 ? 18.125 -0.771 8.391 1 98.44 334 LYS B CA 1
ATOM 5733 C C . LYS B 1 334 ? 17.297 0.168 9.273 1 98.44 334 LYS B C 1
ATOM 5735 O O . LYS B 1 334 ? 17.844 0.848 10.141 1 98.44 334 LYS B O 1
ATOM 5740 N N . LEU B 1 335 ? 16 0.277 9.008 1 98.62 335 LEU B N 1
ATOM 5741 C CA . LEU B 1 335 ? 15.086 1.088 9.805 1 98.62 335 LEU B CA 1
ATOM 5742 C C . LEU B 1 335 ? 14.078 0.208 10.531 1 98.62 335 LEU B C 1
ATOM 5744 O O . LEU B 1 335 ? 13.375 -0.589 9.906 1 98.62 335 LEU B O 1
ATOM 5748 N N . ASN B 1 336 ? 14.008 0.344 11.844 1 98.56 336 ASN B N 1
ATOM 5749 C CA . ASN B 1 336 ? 12.984 -0.337 12.641 1 98.56 336 ASN B CA 1
ATOM 5750 C C . ASN B 1 336 ? 11.625 0.344 12.508 1 98.56 336 ASN B C 1
ATOM 5752 O O . ASN B 1 336 ? 11.523 1.563 12.656 1 98.56 336 ASN B O 1
ATOM 5756 N N . MET B 1 337 ? 10.586 -0.424 12.328 1 98.5 337 MET B N 1
ATOM 5757 C CA . MET B 1 337 ? 9.258 0.123 12.07 1 98.5 337 MET B CA 1
ATOM 5758 C C . MET B 1 337 ? 8.711 0.814 13.312 1 98.5 337 MET B C 1
ATOM 5760 O O . MET B 1 337 ? 7.773 1.611 13.227 1 98.5 337 MET B O 1
ATOM 5764 N N . ALA B 1 338 ? 9.281 0.578 14.438 1 97.81 338 ALA B N 1
ATOM 5765 C CA . ALA B 1 338 ? 8.852 1.208 15.688 1 97.81 338 ALA B CA 1
ATOM 5766 C C . ALA B 1 338 ? 9.086 2.715 15.648 1 97.81 338 ALA B C 1
ATOM 5768 O O . ALA B 1 338 ? 8.539 3.457 16.469 1 97.81 338 ALA B O 1
ATOM 5769 N N . SER B 1 339 ? 9.867 3.186 14.711 1 96.75 339 SER B N 1
ATOM 5770 C CA . SER B 1 339 ? 10.172 4.613 14.625 1 96.75 339 SER B CA 1
ATOM 5771 C C . SER B 1 339 ? 9.305 5.297 13.57 1 96.75 339 SER B C 1
ATOM 5773 O O . SER B 1 339 ? 9.383 6.516 13.398 1 96.75 339 SER B O 1
ATOM 5775 N N . LEU B 1 340 ? 8.5 4.578 12.844 1 98 340 LEU B N 1
ATOM 5776 C CA . LEU B 1 340 ? 7.684 5.141 11.766 1 98 340 LEU B CA 1
ATOM 5777 C C . LEU B 1 340 ? 6.332 5.609 12.297 1 98 340 LEU B C 1
ATOM 5779 O O . LEU B 1 340 ? 5.586 4.828 12.883 1 98 340 LEU B O 1
ATOM 5783 N N . THR B 1 341 ? 5.98 6.812 12.023 1 98.12 341 THR B N 1
ATOM 5784 C CA . THR B 1 341 ? 4.82 7.469 12.625 1 98.12 341 THR B CA 1
ATOM 5785 C C . THR B 1 341 ? 3.539 6.715 12.289 1 98.12 341 THR B C 1
ATOM 5787 O O . THR B 1 341 ? 2.678 6.527 13.148 1 98.12 341 THR B O 1
ATOM 5790 N N . ARG B 1 342 ? 3.406 6.293 10.992 1 98.62 342 ARG B N 1
ATOM 5791 C CA . ARG B 1 342 ? 2.199 5.57 10.602 1 98.62 342 ARG B CA 1
ATOM 5792 C C . ARG B 1 342 ? 2.098 4.238 11.336 1 98.62 342 ARG B C 1
ATOM 5794 O O . ARG B 1 342 ? 1.012 3.846 11.773 1 98.62 342 ARG B O 1
ATOM 5801 N N . ALA B 1 343 ? 3.227 3.533 11.453 1 98.69 343 ALA B N 1
ATOM 5802 C CA . ALA B 1 343 ? 3.252 2.264 12.172 1 98.69 343 ALA B CA 1
ATOM 5803 C C . ALA B 1 343 ? 2.836 2.449 13.625 1 98.69 343 ALA B C 1
ATOM 5805 O O . ALA B 1 343 ? 2.094 1.633 14.18 1 98.69 343 ALA B O 1
ATOM 5806 N N . ILE B 1 344 ? 3.275 3.531 14.25 1 98.56 344 ILE B N 1
ATOM 5807 C CA . ILE B 1 344 ? 2.918 3.848 15.625 1 98.56 344 ILE B CA 1
ATOM 5808 C C . ILE B 1 344 ? 1.415 4.102 15.727 1 98.56 344 ILE B C 1
ATOM 5810 O O . ILE B 1 344 ? 0.739 3.545 16.594 1 98.56 344 ILE B O 1
ATOM 5814 N N . ALA B 1 345 ? 0.917 4.922 14.805 1 98.62 345 ALA B N 1
ATOM 5815 C CA . ALA B 1 345 ? -0.499 5.277 14.82 1 98.62 345 ALA B CA 1
ATOM 5816 C C . ALA B 1 345 ? -1.38 4.039 14.703 1 98.62 345 ALA B C 1
ATOM 5818 O O . ALA B 1 345 ? -2.443 3.963 15.32 1 98.62 345 ALA B O 1
ATOM 5819 N N . GLU B 1 346 ? -0.913 3.035 13.953 1 98.5 346 GLU B N 1
ATOM 5820 C CA . GLU B 1 346 ? -1.735 1.865 13.656 1 98.5 346 GLU B CA 1
ATOM 5821 C C . GLU B 1 346 ? -1.355 0.687 14.547 1 98.5 346 GLU B C 1
ATOM 5823 O O . GLU B 1 346 ? -1.911 -0.405 14.414 1 98.5 346 GLU B O 1
ATOM 5828 N N . LYS B 1 347 ? -0.367 0.865 15.422 1 97.75 347 LYS B N 1
ATOM 5829 C CA . LYS B 1 347 ? 0.145 -0.17 16.312 1 97.75 347 LYS B CA 1
ATOM 5830 C C . LYS B 1 347 ? 0.696 -1.354 15.531 1 97.75 347 LYS B C 1
ATOM 5832 O O . LYS B 1 347 ? 0.481 -2.51 15.906 1 97.75 347 LYS B O 1
ATOM 5837 N N . GLU B 1 348 ? 1.275 -1.062 14.398 1 98 348 GLU B N 1
ATOM 5838 C CA . GLU B 1 348 ? 1.949 -2.039 13.547 1 98 348 GLU B CA 1
ATOM 5839 C C . GLU B 1 348 ? 3.445 -1.75 13.445 1 98 348 GLU B C 1
ATOM 5841 O O . GLU B 1 348 ? 3.967 -1.506 12.359 1 98 348 GLU B O 1
ATOM 5846 N N . THR B 1 349 ? 4.113 -1.888 14.586 1 98 349 THR B N 1
ATOM 5847 C CA . THR B 1 349 ? 5.48 -1.389 14.703 1 98 349 THR B CA 1
ATOM 5848 C C . THR B 1 349 ? 6.484 -2.527 14.562 1 98 349 THR B C 1
ATOM 5850 O O . THR B 1 349 ? 7.695 -2.307 14.641 1 98 349 THR B O 1
ATOM 5853 N N . GLU B 1 350 ? 6.059 -3.729 14.297 1 97.75 350 GLU B N 1
ATOM 5854 C CA . GLU B 1 350 ? 6.969 -4.867 14.227 1 97.75 350 GLU B CA 1
ATOM 5855 C C . GLU B 1 350 ? 7.754 -4.855 12.914 1 97.75 350 GLU B C 1
ATOM 5857 O O . GLU B 1 350 ? 7.219 -4.504 11.867 1 97.75 350 GLU B O 1
ATOM 5862 N N . GLY B 1 351 ? 8.977 -5.309 13.07 1 98.5 351 GLY B N 1
ATOM 5863 C CA . GLY B 1 351 ? 9.789 -5.582 11.898 1 98.5 351 GLY B CA 1
ATOM 5864 C C . GLY B 1 351 ? 10.672 -4.414 11.5 1 98.5 351 GLY B C 1
ATOM 5865 O O . GLY B 1 351 ? 11.039 -3.586 12.336 1 98.5 351 GLY B O 1
ATOM 5866 N N . PHE B 1 352 ? 11.125 -4.457 10.211 1 98.88 352 PHE B N 1
ATOM 5867 C CA . PHE B 1 352 ? 12.109 -3.502 9.719 1 98.88 352 PHE B CA 1
ATOM 5868 C C . PHE B 1 352 ? 12.109 -3.465 8.195 1 98.88 352 PHE B C 1
ATOM 5870 O O . PHE B 1 352 ? 11.492 -4.309 7.547 1 98.88 352 PHE B O 1
ATOM 5877 N N . VAL B 1 353 ? 12.734 -2.516 7.656 1 98.94 353 VAL B N 1
ATOM 5878 C CA . VAL B 1 353 ? 13.094 -2.426 6.246 1 98.94 353 VAL B CA 1
ATOM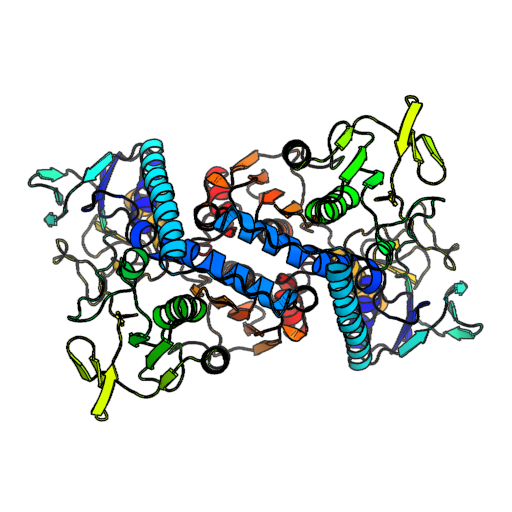 5879 C C . VAL B 1 353 ? 14.594 -2.154 6.117 1 98.94 353 VAL B C 1
ATOM 5881 O O . VAL B 1 353 ? 15.148 -1.316 6.832 1 98.94 353 VAL B O 1
ATOM 5884 N N . LYS B 1 354 ? 15.25 -2.902 5.309 1 98.88 354 LYS B N 1
ATOM 5885 C CA . LYS B 1 354 ? 16.672 -2.752 5.023 1 98.88 354 LYS B CA 1
ATOM 5886 C C . LYS B 1 354 ? 16.906 -2.5 3.537 1 98.88 354 LYS B C 1
ATOM 5888 O O . LYS B 1 354 ? 16.375 -3.219 2.688 1 98.88 354 LYS B O 1
ATOM 5893 N N . VAL B 1 355 ? 17.656 -1.474 3.191 1 98.94 355 VAL B N 1
ATOM 5894 C CA . VAL B 1 355 ? 17.969 -1.146 1.804 1 98.94 355 VAL B CA 1
ATOM 5895 C C . VAL B 1 355 ? 19.484 -1.031 1.623 1 98.94 355 VAL B C 1
ATOM 5897 O O . VAL B 1 355 ? 20.172 -0.483 2.482 1 98.94 355 VAL B O 1
ATOM 5900 N N . CYS B 1 356 ? 20 -1.534 0.575 1 98.81 356 CYS B N 1
ATOM 5901 C CA . CYS B 1 356 ? 21.406 -1.476 0.243 1 98.81 356 CYS B CA 1
ATOM 5902 C C . CYS B 1 356 ? 21.641 -0.706 -1.054 1 98.81 356 CYS B C 1
ATOM 5904 O O . CYS B 1 356 ? 20.859 -0.839 -2.002 1 98.81 356 CYS B O 1
ATOM 5906 N N . VAL B 1 357 ? 22.672 0.116 -1.101 1 98.62 357 VAL B N 1
ATOM 5907 C CA . VAL B 1 357 ? 22.938 0.986 -2.242 1 98.62 357 VAL B CA 1
ATOM 5908 C C . VAL B 1 357 ? 24.406 0.852 -2.664 1 98.62 357 VAL B C 1
ATOM 5910 O O . VAL B 1 357 ? 25.266 0.526 -1.844 1 98.62 357 VAL B O 1
ATOM 5913 N N . GLU B 1 358 ? 24.703 1.021 -3.898 1 97.69 358 GLU B N 1
ATOM 5914 C CA . GLU B 1 358 ? 26.016 1.113 -4.52 1 97.69 358 GLU B CA 1
ATOM 5915 C C . GLU B 1 358 ? 26.016 2.141 -5.648 1 97.69 358 GLU B C 1
ATOM 5917 O O . GLU B 1 358 ? 25.125 2.145 -6.496 1 97.69 358 GLU B O 1
ATOM 5922 N N . ASP B 1 359 ? 27.031 3.055 -5.711 1 96.19 359 ASP B N 1
ATOM 5923 C CA . ASP B 1 359 ? 27.172 4.078 -6.738 1 96.19 359 ASP B CA 1
ATOM 5924 C C . ASP B 1 359 ? 25.906 4.906 -6.871 1 96.19 359 ASP B C 1
ATOM 5926 O O . ASP B 1 359 ? 25.375 5.078 -7.973 1 96.19 359 ASP B O 1
ATOM 5930 N N . ASP B 1 360 ? 25.266 5.223 -5.789 1 95.88 360 ASP B N 1
ATOM 5931 C CA . ASP B 1 360 ? 24.125 6.125 -5.676 1 95.88 360 ASP B CA 1
ATOM 5932 C C . ASP B 1 360 ? 22.859 5.488 -6.258 1 95.88 360 ASP B C 1
ATOM 5934 O O . ASP B 1 360 ? 21.969 6.191 -6.734 1 95.88 360 ASP B O 1
ATOM 5938 N N . LYS B 1 361 ? 22.844 4.145 -6.23 1 97.81 361 LYS B N 1
ATOM 5939 C CA . LYS B 1 361 ? 21.672 3.422 -6.715 1 97.81 361 LYS B CA 1
ATOM 5940 C C . LYS B 1 361 ? 21.281 2.303 -5.754 1 97.81 361 LYS B C 1
ATOM 5942 O O . LYS B 1 361 ? 22.141 1.653 -5.164 1 97.81 361 LYS B O 1
ATOM 5947 N N . VAL B 1 362 ? 20.031 2.113 -5.645 1 98.69 362 VAL B N 1
ATOM 5948 C CA . VAL B 1 362 ? 19.547 0.982 -4.859 1 98.69 362 VAL B CA 1
ATOM 5949 C C . VAL B 1 362 ? 19.891 -0.324 -5.57 1 98.69 362 VAL B C 1
ATOM 5951 O O . VAL B 1 362 ? 19.656 -0.467 -6.773 1 98.69 362 VAL B O 1
ATOM 5954 N N . ILE B 1 363 ? 20.453 -1.306 -4.852 1 98.62 363 ILE B N 1
ATOM 5955 C CA . ILE B 1 363 ? 20.812 -2.559 -5.504 1 98.62 363 ILE B CA 1
ATOM 5956 C C . ILE B 1 363 ? 20.062 -3.715 -4.859 1 98.62 363 ILE B C 1
ATOM 5958 O O . ILE B 1 363 ? 20.031 -4.824 -5.398 1 98.62 363 ILE B O 1
ATOM 5962 N N . GLY B 1 364 ? 19.422 -3.471 -3.688 1 98.75 364 GLY B N 1
ATOM 5963 C CA . GLY B 1 364 ? 18.641 -4.504 -3.023 1 98.75 364 GLY B CA 1
ATOM 5964 C C . GLY B 1 364 ? 17.906 -4.004 -1.794 1 98.75 364 GLY B C 1
ATOM 5965 O O . GLY B 1 364 ? 18.234 -2.941 -1.26 1 98.75 364 GLY B O 1
ATOM 5966 N N . ALA B 1 365 ? 16.922 -4.73 -1.412 1 98.94 365 ALA B N 1
ATOM 5967 C CA . ALA B 1 365 ? 16.141 -4.395 -0.22 1 98.94 365 ALA B CA 1
ATOM 5968 C C . ALA B 1 365 ? 15.414 -5.617 0.324 1 98.94 365 ALA B C 1
ATOM 5970 O O . ALA B 1 365 ? 15.102 -6.547 -0.424 1 98.94 365 ALA B O 1
ATOM 5971 N N . VAL B 1 366 ? 15.172 -5.625 1.61 1 98.88 366 VAL B N 1
ATOM 5972 C CA . VAL B 1 366 ? 14.312 -6.605 2.271 1 98.88 366 VAL B CA 1
ATOM 5973 C C . VAL B 1 366 ? 13.453 -5.918 3.328 1 98.88 366 VAL B C 1
ATOM 5975 O O . VAL B 1 366 ? 13.891 -4.945 3.951 1 98.88 366 VAL B O 1
ATOM 5978 N N . ALA B 1 367 ? 12.258 -6.363 3.412 1 98.94 367 ALA B N 1
ATOM 5979 C CA . ALA B 1 367 ? 11.328 -5.816 4.402 1 98.94 367 ALA B CA 1
ATOM 5980 C C . ALA B 1 367 ? 10.586 -6.93 5.129 1 98.94 367 ALA B C 1
ATOM 5982 O O . ALA B 1 367 ? 10.195 -7.926 4.52 1 98.94 367 ALA B O 1
ATOM 5983 N N . PHE B 1 368 ? 10.531 -6.938 6.383 1 98.94 368 PHE B N 1
ATOM 5984 C CA . PHE B 1 368 ? 9.602 -7.633 7.273 1 98.94 368 PHE B CA 1
ATOM 5985 C C . PHE B 1 368 ? 8.75 -6.633 8.047 1 98.94 368 PHE B C 1
ATOM 5987 O O . PHE B 1 368 ? 9.094 -6.25 9.164 1 98.94 368 PHE B O 1
ATOM 5994 N N . SER B 1 369 ? 7.566 -6.168 7.359 1 98.81 369 SER B N 1
ATOM 5995 C CA . SER B 1 369 ? 6.816 -5.035 7.891 1 98.81 369 SER B CA 1
ATOM 5996 C C . SER B 1 369 ? 5.414 -4.973 7.297 1 98.81 369 SER B C 1
ATOM 5998 O O . SER B 1 369 ? 5.113 -5.676 6.328 1 98.81 369 SER B O 1
ATOM 6000 N N . GLU B 1 370 ? 4.598 -4.164 7.988 1 98.38 370 GLU B N 1
ATOM 6001 C CA . GLU B 1 370 ? 3.357 -3.754 7.336 1 98.38 370 GLU B CA 1
ATOM 6002 C C . GLU B 1 370 ? 3.637 -3.029 6.023 1 98.38 370 GLU B C 1
ATOM 6004 O O . GLU B 1 370 ? 4.5 -2.148 5.965 1 98.38 370 GLU B O 1
ATOM 6009 N N . ARG B 1 371 ? 3.023 -3.459 4.91 1 98.62 371 ARG B N 1
ATOM 6010 C CA . ARG B 1 371 ? 3.1 -2.857 3.58 1 98.62 371 ARG B CA 1
ATOM 6011 C C . ARG B 1 371 ? 4.449 -3.141 2.928 1 98.62 371 ARG B C 1
ATOM 6013 O O . ARG B 1 371 ? 4.914 -2.365 2.092 1 98.62 371 ARG B O 1
ATOM 6020 N N . ALA B 1 372 ? 5.086 -4.223 3.287 1 98.88 372 ALA B N 1
ATOM 6021 C CA . ALA B 1 372 ? 6.355 -4.602 2.672 1 98.88 372 ALA B CA 1
ATOM 6022 C C . ALA B 1 372 ? 6.227 -4.672 1.152 1 98.88 372 ALA B C 1
ATOM 6024 O O . ALA B 1 372 ? 7.125 -4.242 0.427 1 98.88 372 ALA B O 1
ATOM 6025 N N . GLU B 1 373 ? 5.102 -5.191 0.659 1 98.75 373 GLU B N 1
ATOM 6026 C CA . GLU B 1 373 ? 4.859 -5.34 -0.773 1 98.75 373 GLU B CA 1
ATOM 6027 C C . GLU B 1 373 ? 5.008 -4.004 -1.496 1 98.75 373 GLU B C 1
ATOM 6029 O O . GLU B 1 373 ? 5.758 -3.895 -2.469 1 98.75 373 GLU B O 1
ATOM 6034 N N . GLU B 1 374 ? 4.363 -2.973 -1.022 1 98.81 374 GLU B N 1
ATOM 6035 C CA . GLU B 1 374 ? 4.355 -1.67 -1.683 1 98.81 374 GLU B CA 1
ATOM 6036 C C . GLU B 1 374 ? 5.703 -0.967 -1.528 1 98.81 374 GLU B C 1
ATOM 6038 O O . GLU B 1 374 ? 6.219 -0.384 -2.484 1 98.81 374 GLU B O 1
ATOM 6043 N N . ILE B 1 375 ? 6.281 -1.04 -0.275 1 98.94 375 ILE B N 1
ATOM 6044 C CA . ILE B 1 375 ? 7.566 -0.4 -0.009 1 98.94 375 ILE B CA 1
ATOM 6045 C C . ILE B 1 375 ? 8.625 -0.955 -0.959 1 98.94 375 ILE B C 1
ATOM 6047 O O . ILE B 1 375 ? 9.297 -0.195 -1.66 1 98.94 375 ILE B O 1
ATOM 6051 N N . VAL B 1 376 ? 8.719 -2.287 -1.042 1 98.94 376 VAL B N 1
ATOM 6052 C CA . VAL B 1 376 ? 9.789 -2.918 -1.814 1 98.94 376 VAL B CA 1
ATOM 6053 C C . VAL B 1 376 ? 9.484 -2.795 -3.307 1 98.94 376 VAL B C 1
ATOM 6055 O O . VAL B 1 376 ? 10.398 -2.746 -4.129 1 98.94 376 VAL B O 1
ATOM 6058 N N . SER B 1 377 ? 8.195 -2.676 -3.699 1 98.88 377 SER B N 1
ATOM 6059 C CA . SER B 1 377 ? 7.859 -2.473 -5.105 1 98.88 377 SER B CA 1
ATOM 6060 C C . SER B 1 377 ? 8.383 -1.131 -5.609 1 98.88 377 SER B C 1
ATOM 6062 O O . SER B 1 377 ? 8.859 -1.031 -6.738 1 98.88 377 SER B O 1
ATOM 6064 N N . VAL B 1 378 ? 8.25 -0.073 -4.754 1 98.81 378 VAL B N 1
ATOM 6065 C CA . VAL B 1 378 ? 8.812 1.219 -5.129 1 98.81 378 VAL B CA 1
ATOM 6066 C C . VAL B 1 378 ? 10.32 1.092 -5.301 1 98.81 378 VAL B C 1
ATOM 6068 O O . VAL B 1 378 ? 10.898 1.636 -6.25 1 98.81 378 VAL B O 1
ATOM 6071 N N . LEU B 1 379 ? 10.961 0.363 -4.434 1 98.94 379 LEU B N 1
ATOM 6072 C CA . LEU B 1 379 ? 12.406 0.174 -4.504 1 98.94 379 LEU B CA 1
ATOM 6073 C C . LEU B 1 379 ? 12.789 -0.662 -5.723 1 98.94 379 LEU B C 1
ATOM 6075 O O . LEU B 1 379 ? 13.82 -0.422 -6.348 1 98.94 379 LEU B O 1
ATOM 6079 N N . GLY B 1 380 ? 11.969 -1.73 -6.02 1 98.75 380 GLY B N 1
ATOM 6080 C CA . GLY B 1 380 ? 12.188 -2.492 -7.238 1 98.75 380 GLY B CA 1
ATOM 6081 C C . GLY B 1 380 ? 12.125 -1.642 -8.492 1 98.75 380 GLY B C 1
ATOM 6082 O O . GLY B 1 380 ? 12.945 -1.8 -9.398 1 98.75 380 GLY B O 1
ATOM 6083 N N . LEU B 1 381 ? 11.156 -0.759 -8.555 1 98.25 381 LEU B N 1
ATOM 6084 C CA . LEU B 1 381 ? 11.031 0.184 -9.664 1 98.25 381 LEU B CA 1
ATOM 6085 C C . LEU B 1 381 ? 12.281 1.053 -9.773 1 98.25 381 LEU B C 1
ATOM 6087 O O . LEU B 1 381 ? 12.766 1.311 -10.875 1 98.25 381 LEU B O 1
ATOM 6091 N N . ALA B 1 382 ? 12.75 1.508 -8.602 1 98.38 382 ALA B N 1
ATOM 6092 C CA . ALA B 1 382 ? 13.945 2.346 -8.57 1 98.38 382 ALA B CA 1
ATOM 6093 C C . ALA B 1 382 ? 15.156 1.6 -9.125 1 98.38 382 ALA B C 1
ATOM 6095 O O . ALA B 1 382 ? 15.977 2.182 -9.836 1 98.38 382 ALA B O 1
ATOM 6096 N N . ILE B 1 383 ? 15.305 0.322 -8.781 1 98.44 383 ILE B N 1
ATOM 6097 C CA . ILE B 1 383 ? 16.391 -0.505 -9.297 1 98.44 383 ILE B CA 1
ATOM 6098 C C . ILE B 1 383 ? 16.281 -0.599 -10.82 1 98.44 383 ILE B C 1
ATOM 6100 O O . ILE B 1 383 ? 17.266 -0.359 -11.531 1 98.44 383 ILE B O 1
ATOM 6104 N N . ARG B 1 384 ? 15.117 -0.946 -11.344 1 97.5 384 ARG B N 1
ATOM 6105 C CA . ARG B 1 384 ? 14.906 -1.2 -12.766 1 97.5 384 ARG B CA 1
ATOM 6106 C C . ARG B 1 384 ? 15.18 0.053 -13.594 1 97.5 384 ARG B C 1
ATOM 6108 O O . ARG B 1 384 ? 15.742 -0.027 -14.68 1 97.5 384 ARG B O 1
ATOM 6115 N N . TYR B 1 385 ? 14.773 1.213 -13.062 1 96.44 385 TYR B N 1
ATOM 6116 C CA . TYR B 1 385 ? 14.828 2.416 -13.883 1 96.44 385 TYR B CA 1
ATOM 6117 C C . TYR B 1 385 ? 15.867 3.393 -13.352 1 96.44 385 TYR B C 1
ATOM 6119 O O . TYR B 1 385 ? 15.836 4.582 -13.68 1 96.44 385 TYR B O 1
ATOM 6127 N N . ASN B 1 386 ? 16.688 3 -12.461 1 95.88 386 ASN B N 1
ATOM 6128 C CA . ASN B 1 386 ? 17.875 3.703 -11.984 1 95.88 386 ASN B CA 1
ATOM 6129 C C . ASN B 1 386 ? 17.516 5.043 -11.344 1 95.88 386 ASN B C 1
ATOM 6131 O O . ASN B 1 386 ? 18.094 6.074 -11.695 1 95.88 386 ASN B O 1
ATOM 6135 N N . ILE B 1 387 ? 16.453 5.055 -10.555 1 97.19 387 ILE B N 1
ATOM 6136 C CA . ILE B 1 387 ? 16.156 6.238 -9.758 1 97.19 387 ILE B CA 1
ATOM 6137 C C . ILE B 1 387 ? 17.203 6.395 -8.656 1 97.19 387 ILE B C 1
ATOM 6139 O O . ILE B 1 387 ? 17.453 5.461 -7.887 1 97.19 387 ILE B O 1
ATOM 6143 N N . LYS B 1 388 ? 17.781 7.535 -8.539 1 97.56 388 LYS B N 1
ATOM 6144 C CA . LYS B 1 388 ? 18.922 7.762 -7.656 1 97.56 388 LYS B CA 1
ATOM 6145 C C . LYS B 1 388 ? 18.469 7.902 -6.203 1 97.56 388 LYS B C 1
ATOM 6147 O O . LYS B 1 388 ? 17.312 8.234 -5.938 1 97.56 388 LYS B O 1
ATOM 6152 N N . VAL B 1 389 ? 19.438 7.609 -5.328 1 98.12 389 VAL B N 1
ATOM 6153 C CA . VAL B 1 389 ? 19.219 7.691 -3.891 1 98.12 389 VAL B CA 1
ATOM 6154 C C . VAL B 1 389 ? 18.719 9.086 -3.521 1 98.12 389 VAL B C 1
ATOM 6156 O O . VAL B 1 389 ? 17.75 9.219 -2.777 1 98.12 389 VAL B O 1
ATOM 6159 N N . LYS B 1 390 ? 19.297 10.109 -4.082 1 96 390 LYS B N 1
ATOM 6160 C CA . LYS B 1 390 ? 18.922 11.492 -3.781 1 96 390 LYS B CA 1
ATOM 6161 C C . LYS B 1 390 ? 17.484 11.781 -4.219 1 96 390 LYS B C 1
ATOM 6163 O O . LYS B 1 390 ? 16.766 12.5 -3.533 1 96 390 LYS B O 1
ATOM 6168 N N . GLU B 1 391 ? 17.078 11.234 -5.383 1 96.56 391 GLU B N 1
ATOM 6169 C CA . GLU B 1 391 ? 15.742 11.438 -5.91 1 96.56 391 GLU B CA 1
ATOM 6170 C C . GLU B 1 391 ? 14.688 10.82 -4.992 1 96.56 391 GLU B C 1
ATOM 6172 O O . GLU B 1 391 ? 13.648 11.43 -4.727 1 96.56 391 GLU B O 1
ATOM 6177 N N . LEU B 1 392 ? 14.992 9.625 -4.469 1 97.94 392 LEU B N 1
ATOM 6178 C CA . LEU B 1 392 ? 14.078 8.953 -3.553 1 97.94 392 LEU B CA 1
ATOM 6179 C C . LEU B 1 392 ? 14.031 9.672 -2.209 1 97.94 392 LEU B C 1
ATOM 6181 O O . LEU B 1 392 ? 12.984 9.719 -1.563 1 97.94 392 LEU B O 1
ATOM 6185 N N . ALA B 1 393 ? 15.141 10.219 -1.775 1 96.88 393 ALA B N 1
ATOM 6186 C CA . ALA B 1 393 ? 15.203 10.953 -0.515 1 96.88 393 ALA B CA 1
ATOM 6187 C C . ALA B 1 393 ? 14.359 12.227 -0.58 1 96.88 393 ALA B C 1
ATOM 6189 O O . ALA B 1 393 ? 13.773 12.641 0.422 1 96.88 393 ALA B O 1
ATOM 6190 N N . GLU B 1 394 ? 14.297 12.805 -1.732 1 95.62 394 GLU B N 1
ATOM 6191 C CA . GLU B 1 394 ? 13.703 14.133 -1.89 1 95.62 394 GLU B CA 1
ATOM 6192 C C . GLU B 1 394 ? 12.219 14.031 -2.25 1 95.62 394 GLU B C 1
ATOM 6194 O O . GLU B 1 394 ? 11.469 14.992 -2.072 1 95.62 394 GLU B O 1
ATOM 6199 N N . TYR B 1 395 ? 11.805 12.883 -2.814 1 97.56 395 TYR B N 1
ATOM 6200 C CA . TYR B 1 395 ? 10.406 12.758 -3.189 1 97.56 395 TYR B CA 1
ATOM 6201 C C . TYR B 1 395 ? 9.508 12.766 -1.957 1 97.56 395 TYR B C 1
ATOM 6203 O O . TYR B 1 395 ? 9.695 11.961 -1.04 1 97.56 395 TYR B O 1
ATOM 6211 N N . PRO B 1 396 ? 8.516 13.625 -1.867 1 97.81 396 PRO B N 1
ATOM 6212 C CA . PRO B 1 396 ? 7.668 13.719 -0.674 1 97.81 396 PRO B CA 1
ATOM 6213 C C . PRO B 1 396 ? 6.547 12.68 -0.667 1 97.81 396 PRO B C 1
ATOM 6215 O O . PRO B 1 396 ? 5.402 13.008 -0.989 1 97.81 396 PRO B O 1
ATOM 6218 N N . PHE B 1 397 ? 6.836 11.469 -0.189 1 98.56 397 PHE B N 1
ATOM 6219 C CA . PHE B 1 397 ? 5.762 10.508 0.005 1 98.56 397 PHE B CA 1
ATOM 6220 C C . PHE B 1 397 ? 4.734 11.031 1 1 98.56 397 PHE B C 1
ATOM 6222 O O . PHE B 1 397 ? 5.066 11.828 1.88 1 98.56 397 PHE B O 1
ATOM 6229 N N . PRO B 1 398 ? 3.459 10.562 0.921 1 98.38 398 PRO B N 1
ATOM 6230 C CA . PRO B 1 398 ? 2.436 11.039 1.854 1 98.38 398 PRO B CA 1
ATOM 6231 C C . PRO B 1 398 ? 2.828 10.836 3.314 1 98.38 398 PRO B C 1
ATOM 6233 O O . PRO B 1 398 ? 3.543 9.883 3.639 1 98.38 398 PRO B O 1
ATOM 6236 N N . HIS B 1 399 ? 2.389 11.734 4.176 1 98.19 399 HIS B N 1
ATOM 6237 C CA . HIS B 1 399 ? 2.605 11.625 5.613 1 98.19 399 HIS B CA 1
ATOM 6238 C C . HIS B 1 399 ? 1.281 11.609 6.371 1 98.19 399 HIS B C 1
ATOM 6240 O O . HIS B 1 399 ? 0.402 12.438 6.105 1 98.19 399 HIS B O 1
ATOM 6246 N N . PRO B 1 400 ? 1.165 10.781 7.328 1 97.94 400 PRO B N 1
ATOM 6247 C CA . PRO B 1 400 ? 2.055 9.656 7.609 1 97.94 400 PRO B CA 1
ATOM 6248 C C . PRO B 1 400 ? 1.783 8.453 6.711 1 97.94 400 PRO B C 1
ATOM 6250 O O . PRO B 1 400 ? 0.625 8.148 6.41 1 97.94 400 PRO B O 1
ATOM 6253 N N . SER B 1 401 ? 2.764 7.855 6.23 1 98.44 401 SER B N 1
ATOM 6254 C CA . SER B 1 401 ? 2.652 6.711 5.328 1 98.44 401 SER B CA 1
ATOM 6255 C C . SER B 1 401 ? 3.764 5.699 5.582 1 98.44 401 SER B C 1
ATOM 6257 O O . SER B 1 401 ? 4.84 6.059 6.066 1 98.44 401 SER B O 1
ATOM 6259 N N . TYR B 1 402 ? 3.533 4.477 5.242 1 98.75 402 TYR B N 1
ATOM 6260 C CA . TYR B 1 402 ? 4.578 3.461 5.312 1 98.75 402 TYR B CA 1
ATOM 6261 C C . TYR B 1 402 ? 5.648 3.703 4.254 1 98.75 402 TYR B C 1
ATOM 6263 O O . TYR B 1 402 ? 6.809 3.328 4.441 1 98.75 402 TYR B O 1
ATOM 6271 N N . LEU B 1 403 ? 5.34 4.352 3.182 1 98.81 403 LEU B N 1
ATOM 6272 C CA . LEU B 1 403 ? 6.281 4.633 2.102 1 98.81 403 LEU B CA 1
ATOM 6273 C C . LEU B 1 403 ? 7.363 5.602 2.564 1 98.81 403 LEU B C 1
ATOM 6275 O O . LEU B 1 403 ? 8.43 5.691 1.947 1 98.81 403 LEU B O 1
ATOM 6279 N N . GLU B 1 404 ? 7.109 6.332 3.656 1 98.38 404 GLU B N 1
ATOM 6280 C CA . GLU B 1 404 ? 8.102 7.27 4.184 1 98.38 404 GLU B CA 1
ATOM 6281 C C . GLU B 1 404 ? 9.328 6.531 4.711 1 98.38 404 GLU B C 1
ATOM 6283 O O . GLU B 1 404 ? 10.375 7.141 4.941 1 98.38 404 GLU B O 1
ATOM 6288 N N . THR B 1 405 ? 9.203 5.184 4.91 1 98.69 405 THR B N 1
ATOM 6289 C CA . THR B 1 405 ? 10.367 4.375 5.238 1 98.69 405 THR B CA 1
ATOM 6290 C C . THR B 1 405 ? 11.477 4.586 4.211 1 98.69 405 THR B C 1
ATOM 6292 O O . THR B 1 405 ? 12.656 4.613 4.562 1 98.69 405 THR B O 1
ATOM 6295 N N . ILE B 1 406 ? 11.086 4.742 2.979 1 98.75 406 ILE B N 1
ATOM 6296 C CA . ILE B 1 406 ? 12.031 4.945 1.887 1 98.75 406 ILE B CA 1
ATOM 6297 C C . ILE B 1 406 ? 12.75 6.277 2.072 1 98.75 406 ILE B C 1
ATOM 6299 O O . ILE B 1 406 ? 13.984 6.34 1.995 1 98.75 406 ILE B O 1
ATOM 6303 N N . ASN B 1 407 ? 12.008 7.363 2.4 1 97.94 407 ASN B N 1
ATOM 6304 C CA . ASN B 1 407 ? 12.625 8.664 2.637 1 97.94 407 ASN B CA 1
ATOM 6305 C C . ASN B 1 407 ? 13.641 8.602 3.77 1 97.94 407 ASN B C 1
ATOM 6307 O O . ASN B 1 407 ? 14.758 9.117 3.637 1 97.94 407 ASN B O 1
ATOM 6311 N N . GLU B 1 408 ? 13.188 8.039 4.867 1 97.19 408 GLU B N 1
ATOM 6312 C CA . GLU B 1 408 ? 14.031 7.992 6.059 1 97.19 408 GLU B CA 1
ATOM 6313 C C . GLU B 1 408 ? 15.336 7.25 5.785 1 97.19 408 GLU B C 1
ATOM 6315 O O . GLU B 1 408 ? 16.406 7.719 6.156 1 97.19 408 GLU B O 1
ATOM 6320 N N . ILE B 1 409 ? 15.227 6.121 5.105 1 98.56 409 ILE B N 1
ATOM 6321 C CA . ILE B 1 409 ? 16.406 5.305 4.84 1 98.56 409 ILE B CA 1
ATOM 6322 C C . ILE B 1 409 ? 17.312 6.012 3.834 1 98.56 409 ILE B C 1
ATOM 6324 O O . ILE B 1 409 ? 18.531 6.066 4.02 1 98.56 409 ILE B O 1
ATOM 6328 N N . MET B 1 410 ? 16.719 6.578 2.768 1 98.25 410 MET B N 1
ATOM 6329 C CA . MET B 1 410 ? 17.5 7.227 1.725 1 98.25 410 MET B CA 1
ATOM 6330 C C . MET B 1 410 ? 18.25 8.438 2.279 1 98.25 410 MET B C 1
ATOM 6332 O O . MET B 1 410 ? 19.375 8.727 1.864 1 98.25 410 MET B O 1
ATOM 6336 N N . ARG B 1 411 ? 17.641 9.195 3.195 1 94.44 411 ARG B N 1
ATOM 6337 C CA . ARG B 1 411 ? 18.297 10.344 3.803 1 94.44 411 ARG B CA 1
ATOM 6338 C C . ARG B 1 411 ? 19.547 9.922 4.574 1 94.44 411 ARG B C 1
ATOM 6340 O O . ARG B 1 411 ? 20.531 10.664 4.633 1 94.44 411 ARG B O 1
ATOM 6347 N N . GLU B 1 412 ? 19.469 8.742 5.176 1 94 412 GLU B N 1
ATOM 6348 C CA . GLU B 1 412 ? 20.625 8.227 5.906 1 94 412 GLU B CA 1
ATOM 6349 C C . GLU B 1 412 ? 21.688 7.711 4.949 1 94 412 GLU B C 1
ATOM 6351 O O . GLU B 1 412 ? 22.891 7.734 5.27 1 94 412 GLU B O 1
ATOM 6356 N N . LEU B 1 413 ? 21.297 7.242 3.793 1 94.06 413 LEU B N 1
ATOM 6357 C CA . LEU B 1 413 ? 22.188 6.621 2.834 1 94.06 413 LEU B CA 1
ATOM 6358 C C . LEU B 1 413 ? 22.875 7.676 1.97 1 94.06 413 LEU B C 1
ATOM 6360 O O . LEU B 1 413 ? 23.922 7.406 1.357 1 94.06 413 LEU B O 1
ATOM 6364 N N . LYS B 1 414 ? 22.297 8.883 1.889 1 83.69 414 LYS B N 1
ATOM 6365 C CA . LYS B 1 414 ? 22.891 9.922 1.059 1 83.69 414 LYS B CA 1
ATOM 6366 C C . LYS B 1 414 ? 24.188 10.453 1.675 1 83.69 414 LYS B C 1
ATOM 6368 O O . LYS B 1 414 ? 24.312 10.5 2.898 1 83.69 414 LYS B O 1
#

Sequence (828 aa):
MRIVVIGSGPAGLYSAITSSSLGNKVTLVEKEDRLGGTCVLYGCIPSKAMLHPLILSSGIEKVKGNSKIEFNFKEISELGINAVNRVSKGTEYMLEKYNVDIIHGRAILKGNSVEVNGQTLSSDKIIIATGTVKPQVQGSIASDDLPYLDRDFQKVVIIGGGVGGVEYGWLLRALGKEIFVVEKENLLLPRHDPDLRNSVTYTFRKMGFSLLLGKEVKKIERNKVVLDDGKEIEGDIILMSFGRTANVNGFEGVPHDKWIKVNEFMETEIRGVYAAGDVTGSFTAHEAISKGITAGYNASGIASRYRSDGIVKVIYTKPQIAYVGDTTRGKCVKLNMASLTRAIAEKETEGFVKVCVEDDKVIGAVAFSERAEEIVSVLGLAIRYNIKVKELAEYPFPHPSYLETINEIMRELKMRIVVIGSGPAGLYSAITSSSLGNKVTLVEKEDRLGGTCVLYGCIPSKAMLHPLILSSGIEKVKGNSKIEFNFKEISELGINAVNRVSKGTEYMLEKYNVDIIHGRAILKGNSVEVNGQTLSSDKIIIATGTVKPQVQGSIASDDLPYLDRDFQKVVIIGGGVGGVEYGWLLRALGKEIFVVEKENLLLPRHDPDLRNSVTYTFRKMGFSLLLGKEVKKIERNKVVLDDGKEIEGDIILMSFGRTANVNGFEGVPHDKWIKVNEFMETEIRGVYAAGDVTGSFTAHEAISKGITAGYNASGIASRYRSDGIVKVIYTKPQIAYVGDTTRGKCVKLNMASLTRAIAEKETEGFVKVCVEDDKVIGAVAFSERAEEIVSVLGLAIRYNIKVKELAEYPFPHPSYLETINEIMRELK

Solvent-accessible surface area (backbone atoms only — not comparable to full-atom values): 40912 Å² total; per-residue (Å²): 97,36,36,36,27,34,23,39,17,51,11,17,43,33,16,43,48,46,26,21,73,73,69,30,48,29,38,37,31,23,65,54,95,68,53,27,37,56,43,33,71,34,37,51,36,22,51,49,16,36,40,41,62,53,52,40,30,54,53,43,25,65,77,63,61,84,47,81,68,82,63,54,70,68,62,32,26,49,42,8,50,52,28,22,54,53,50,26,53,48,50,52,52,51,38,52,72,50,63,45,43,77,43,76,30,60,59,30,62,56,90,77,33,37,32,39,84,89,38,77,47,86,41,70,24,38,36,43,14,54,22,58,39,75,48,87,50,75,58,47,43,32,66,59,46,58,61,71,61,88,73,88,73,51,37,36,33,29,45,35,34,36,69,49,23,48,28,53,46,46,52,42,43,72,57,68,37,49,44,34,33,37,17,61,47,84,50,38,37,75,95,53,58,67,71,56,22,52,51,52,41,51,51,42,44,74,73,60,45,44,73,42,54,59,33,45,81,66,47,63,57,62,53,32,38,30,30,71,86,64,52,73,46,75,23,74,39,34,36,40,41,59,68,64,41,40,43,44,81,44,40,72,84,51,68,56,79,75,30,44,52,53,55,60,43,18,36,37,91,50,83,55,33,28,41,19,15,36,19,48,66,37,91,44,53,24,56,7,29,49,33,5,34,23,26,14,33,36,69,67,73,40,90,41,72,58,77,76,67,34,51,45,45,72,43,72,44,89,58,19,31,16,34,25,70,45,70,86,51,63,57,67,49,75,47,56,27,65,74,37,66,36,24,46,25,59,65,46,32,57,53,32,41,34,41,12,31,54,94,62,25,51,48,15,33,42,23,39,13,72,61,13,57,60,48,42,42,54,52,12,49,26,40,58,69,64,44,36,38,66,57,50,34,66,50,53,50,52,55,70,35,70,57,35,55,52,27,58,46,27,56,70,69,99,98,34,34,36,25,34,22,40,16,50,12,17,45,34,16,42,48,46,26,22,75,72,69,31,49,28,37,36,31,23,64,53,94,66,53,27,37,57,44,34,69,35,36,51,36,22,51,48,17,35,40,42,61,54,52,41,28,55,53,44,24,65,75,61,65,85,47,79,67,82,64,52,70,67,60,32,26,50,42,9,51,53,28,23,54,54,51,28,53,48,50,52,50,50,37,53,73,49,61,43,43,78,44,76,30,60,57,31,60,56,89,76,33,37,32,40,84,89,39,76,47,84,42,70,25,37,35,45,13,54,24,57,39,74,48,85,52,76,56,46,43,32,65,58,45,57,62,70,63,86,72,88,74,51,37,34,32,30,43,34,33,36,70,49,24,48,27,53,45,45,51,43,42,73,57,68,36,47,43,34,34,38,17,61,47,83,50,39,38,77,94,55,58,66,69,57,22,52,51,51,42,52,52,42,46,72,73,61,47,45,73,41,54,58,33,46,79,66,46,63,55,64,54,31,39,29,30,71,85,65,52,72,47,74,25,75,38,35,37,40,40,58,70,65,40,40,42,45,79,46,41,73,85,52,66,57,80,77,30,44,51,54,54,60,43,18,36,36,92,49,85,56,33,27,42,18,15,36,21,50,65,38,91,44,54,25,54,6,28,49,32,6,35,22,27,14,34,36,70,68,72,38,90,40,73,57,76,77,66,32,52,46,45,73,43,71,45,90,56,19,30,14,35,27,70,44,71,88,53,64,58,68,48,73,48,57,27,67,75,36,66,35,24,47,24,59,65,47,31,58,53,32,41,33,43,12,30,52,96,60,27,50,47,15,32,41,24,39,13,70,62,14,59,63,47,41,43,55,51,13,50,27,39,59,67,64,45,36,38,65,56,50,35,66,49,53,51,50,54,69,34,71,56,36,56,52,27,58,47,26,58,68,70,99

pLDDT: mean 96.92, std 3.14, range [72.81, 98.94]

InterPro domains:
  IPR004099 Pyridine nucleotide-disulphide oxidoreductase, dimerisation domain [PF02852] (313-408)
  IPR012999 Pyridine nucleotide-disulphide oxidoreductase, class I, active site [PS00076] (36-46)
  IPR016156 FAD/NAD-linked reductase, dimerisation domain superfamily [G3DSA:3.30.390.30] (306-414)
  IPR016156 FAD/NAD-linked reductase, dimerisation domain superfamily [SSF55424] (310-410)
  IPR023753 FAD/NAD(P)-binding domain [PF07992] (1-292)
  IPR036188 FAD/NAD(P)-binding domain superfamily [G3DSA:3.50.50.60] (5-295)
  IPR036188 FAD/NAD(P)-binding domain superfamily [G3DSA:3.50.50.60] (135-242)
  IPR036188 FAD/NAD(P)-binding domain superfamily [SSF51905] (1-328)
  IPR050151 Class-I pyridine nucleotide-disulfide oxidoreductase [PTHR22912] (3-411)

Organism: Sulfolobus acidocaldarius (strain ATCC 33909 / DSM 639 / JCM 8929 / NBRC 15157 / NCIMB 11770) (NCBI:txid330779)

Secondary structure (DSSP, 8-state):
-EEEEE--SHHHHHHHHHHHHTT-EEEEEESSSSSSHHHHHTSHHHHHHHHHHHHHHHHHHHHHSS-PPP--HHHHHHHHHHHHHHHHHHHHHHHHHTT-EEEES-EEEETTEEEETTEEEP-SEEEE---EE----TT-EEGGGGGG--S---EEEEE--SHHHHHHHHHHHHTT-EEEEEESSSSSSTTS-HHHHHHHHHHHHHHT-EEEET--EEEEETTEEEETTS-EEE-SEEEE----EE--TT-TTS-BSSSB---TT-B-SSTTEEE-SGGGT--SHHHHHHHHHHHHHHHTT-------TT--EEE--SSEEEEEE--SSSEEEEEEGGG-HHHHHHT----EEEEEEETTEEEEEEEEETTHHHHHHHHHHHHHHT-BHHHHHHS---SS-TTHHHHHHHHHH-/-EEEEE--SHHHHHHHHHHHHTT-EEEEEESSSSSSHHHHHTSHHHHHHHHHHHHHHHHHHHHHSS-PPP--HHHHHHHHHHHHHHHHHHHHHHHHHTT-EEEES-EEEETTEEEETTEEEP-SEEEE---EE----TT-EEGGGGGG--S---EEEEE--SHHHHHHHHHHHHTT-EEEEEESSSSSSTTS-HHHHHHHHHHHHHHT-EEEET--EEEEETTEEEETTS-EEE-SEEEE----EE--TT-TTS-BSSSB---TT-B-SSTTEEE-SGGGT--SHHHHHHHHHHHHHHHTT-------TT--EEE--SSEEEEEE--SSSEEEEEEGGG-HHHHHHT----EEEEEEETTEEEEEEEEETTHHHHHHHHHHHHHHT-BHHHHHHS---SS-TTHHHHHHHHHH-

Foldseek 3Di:
DEEEEEAQALLRLLLQLLLLVLPYAYEYEAQDPFGHPCCLQFNVQLLCQLCVVLLVQVLCCLVVVPDGDADALLVSLVSSRVRSVVVRVVSVVSCVVSVYHYHHADWADDAQWIDGPNDIDDGQFYEYAHAWDFDDAPQADESRCRSVDDDDWAEEEEEALALQCLQVVQSNLSNVGAYEYEHLAQFGHPPDDPQVRVQSRVVVVVSPHHYRYNWAFDGDDNQWTAIPVGDIDGTPHYYYRDDIAADCVNPVVFDDDRARDADQLQDTPRPRYGYFDCSHPHDDSVRRNQRSSSPSCVSSVHHDGRDDALDKDWRDHVQTKIKHFDPPDADKDKDFQLPQPVCVVSVFRDWIKMWGDDPQATGMIMTRGHPRVVLSSVNSVCGVVVPGLVNQLPDDDDPRDPNCSSNVGSVVVD/DEEEEEAQALLRLLLQLLLLVLPYAYEYEAQDPFGHPCCLQFNVQLLCQLCVVLLVQVLCCLVVVPDGDADALLVSLVSSRVRSVVVRVVSVVSCVVSVYHYHHADWADDAQWIDGPRDIDDGQFYEYEHAWDFDDAPQADESRCRSVDDDDWAEEEEEALALQCLQVVQSNLSNVGAYEYEHLAQFGHPPDDPQVRVQSRVVVVVSPHHYRYNWAFDGDDNQWTAIPVGDIDGTPHYYYRDDIAADCVNPVVFDDDRARDADQQQDTPRPRYGYFDCSRPHDDSVRRNQRSSSPSCVSSPHHDGRDDALDKDWRDHVQTKIKHFDPPDADKDKAFQLPQPVCVVSVFRDWIKMWGDDPQATGMIMTRGHPRVVLSSVNSVCGVVVPGLVNQLPDDDDPRDPNCSSNVGSVVVD

Radius of gyration: 28.64 Å; Cα contacts (8 Å, |Δi|>4): 2065; chains: 2; bounding box: 62×86×64 Å

Nearest PDB structures (foldseek):
  2rab-assembly1_A  TM=9.257E-01  e=2.447E-38  Marichromatium gracile
  4eqx-assembly1_B  TM=7.317E-01  e=5.125E-25  Staphylococcus aureus subsp. aureus USA300
  4eqr-assembly1_B  TM=7.245E-01  e=7.347E-25  Staphylococcus aureus subsp. aureus USA300
  4eqs-assembly1_B  TM=7.205E-01  e=6.919E-25  Staphylococcus aureus subsp. aureus USA300
  1yqz-assembly1_B  TM=7.119E-01  e=7.634E-24  Staphylococcus aureus